Protein 3D8K (pdb70)

Secondary structure (DSSP, 8-state):
----EE-THHHHHHHHTTT---EEEE---BEEEEE---S-TTEEEE--BBSSSSS---HHHH---GGG-SSSSHHHHHHHHH--HHHHHHT----B-EEEEEEEEESS----EEETTEEE------HHHHSS-----B--GGG-GGGTT-EEEEEEEEESS-EEEEEETTEEEESS---SSSSHHHHHHHHTTT--EEE-SSSEEETTTB--B-SS-GGGS----SS-SSB---EEEEEEE-TT-EEEEE-GGGG-S-SSHHHHHHHHTTS---GGGHHHHHH--GGGTTSS--S---EEEEEPPSS-------EEETTEEEEEE-SS-EEEEEE--/---EEE--HHHHHHHHHHT----EEE----BEEE-----S-SSEEEE--EESSSSS---HHHH---GGG-SS--SHHHHHHHH--HHHHHT--S--EEEEEEEEEEESSPPP--EETTEEPPP-----HHHHTT-----B--GGG-GGGTT-EEEEEEEEESS-EEEEEETTEEEE-S---STT-HHHHHHHHHTT--EEEETTEEEETTTB--B-B--TTSSS-STT--SS-SSB---EEEEEEE-TT-EEEEE-GGG----HHHHHHHHTS---TTTHHHHHH--HHHHHTT--S-EEEEEEE--SS-------EEETTEEEEEEETTEEEEEEEE-/--SEEE--HHHHHHHHHSS----EE-------EE----TT-TTEEEE--B-SS-SS---HHHH---GGG-SSSSHHHHHHHHH--HHHHTTT-----BEEEEEEEEESS----EEETTEEEPS------HHHHTS----EE--GGG-SS-SS-EEEEEEEEESS-EEEEEETTEEEE-----STT-HHHHHHHHHTT--EEEETTEEEETTTB--B-S--GGG-------S-SSB---EEEEEEE-TT-EEEEE-TTTT---SSHHHHHHHHHHS---SS-HHHHHH--HHHHHSPP-S-EEEEEEE--SS-------EEETTEEEEEEETTEEEEEEEE-/---EEE--HHHHHHHGGGT---EEE-----B-EEEE--TT-TTEEEE--EEESSTT----TTT---GGG-SSSSHHHHHHHHH--HHHHTT--SSEEEEEEEEEEEESS-----EETTEEPPP-----HHHHHT-----B--TTT-GGGTT-EEEEEEEEESS-EEEEEETTEEEES-----TT-HHHHHHHHHTT--EEE-SS-EEETTTB--B-EE-GGGS-----S-SSB---EEEEEEE-TT-EEEEE-TTTTSS--SHHHHHHHHHHS---TTTHHHHHH---TT-S----EEEEEE--SSS------EEETTEEEEEEETTEEEEEEE--

Structure (mmCIF, N/CA/C/O backbone):
data_3D8K
#
_entry.id   3D8K
#
_cell.length_a   57.882
_cell.length_b   169.052
_cell.length_c   87.012
_cell.angle_alpha   90.00
_cell.angle_beta   104.47
_cell.angle_gamma   90.00
#
_symmetry.space_group_name_H-M   'P 1 21 1'
#
loop_
_entity.id
_entity.type
_entity.pdbx_description
1 polymer 'Protein phosphatase 2C'
2 non-polymer 'SULFATE ION'
3 water water
#
loop_
_atom_site.group_PDB
_atom_site.id
_atom_site.type_symbol
_atom_site.label_atom_id
_atom_site.label_alt_id
_atom_site.label_comp_id
_atom_site.label_asym_id
_atom_site.label_entity_id
_atom_site.label_seq_id
_atom_site.pdbx_PDB_ins_code
_atom_site.Cartn_x
_atom_site.Cartn_y
_atom_site.Cartn_z
_atom_site.occupancy
_atom_site.B_iso_or_equiv
_atom_site.auth_seq_id
_atom_site.auth_comp_id
_atom_site.auth_asym_id
_atom_site.auth_atom_id
_atom_site.pdbx_PDB_model_num
ATOM 9 N N . SER A 1 2 ? 8.659 39.215 53.480 1.00 77.17 77 SER A N 1
ATOM 10 C CA . SER A 1 2 ? 9.435 38.028 53.873 1.00 75.19 77 SER A CA 1
ATOM 11 C C . SER A 1 2 ? 9.809 37.061 52.740 1.00 73.99 77 SER A C 1
ATOM 12 O O . SER A 1 2 ? 9.035 36.846 51.804 1.00 73.69 77 SER A O 1
ATOM 15 N N . LEU A 1 3 ? 10.999 36.469 52.850 1.00 72.34 78 LEU A N 1
ATOM 16 C CA . LEU A 1 3 ? 11.512 35.521 51.854 1.00 70.63 78 LEU A CA 1
ATOM 17 C C . LEU A 1 3 ? 11.092 34.078 52.101 1.00 68.81 78 LEU A C 1
ATOM 18 O O . LEU A 1 3 ? 10.796 33.706 53.235 1.00 68.17 78 LEU A O 1
ATOM 23 N N . ARG A 1 4 ? 11.088 33.258 51.046 1.00 66.68 79 ARG A N 1
ATOM 24 C CA . ARG A 1 4 ? 10.675 31.862 51.201 1.00 64.86 79 ARG A CA 1
ATOM 25 C C . ARG A 1 4 ? 11.554 30.753 50.625 1.00 61.81 79 ARG A C 1
ATOM 26 O O . ARG A 1 4 ? 11.373 29.594 50.987 1.00 61.14 79 ARG A O 1
ATOM 34 N N . HIS A 1 5 ? 12.484 31.074 49.733 1.00 58.52 80 HIS A N 1
ATOM 35 C CA . HIS A 1 5 ? 13.338 30.030 49.168 1.00 55.68 80 HIS A CA 1
ATOM 36 C C . HIS A 1 5 ? 14.768 30.524 49.013 1.00 54.17 80 HIS A C 1
ATOM 37 O O . HIS A 1 5 ? 14.993 31.712 48.800 1.00 55.45 80 HIS A O 1
ATOM 44 N N . LEU A 1 6 ? 15.732 29.611 49.114 1.00 52.37 81 LEU A N 1
ATOM 45 C CA . LEU A 1 6 ? 17.144 29.971 48.998 1.00 50.39 81 LEU A CA 1
ATOM 46 C C . LEU A 1 6 ? 18.005 28.773 48.629 1.00 48.93 81 LEU A C 1
ATOM 47 O O . LEU A 1 6 ? 17.636 27.642 48.922 1.00 49.67 81 LEU A O 1
ATOM 52 N N . TYR A 1 7 ? 19.142 29.018 47.981 1.00 47.06 82 TYR A N 1
ATOM 53 C CA . TYR A 1 7 ? 20.069 27.940 47.654 1.00 45.49 82 TYR A CA 1
ATOM 54 C C . TYR A 1 7 ? 21.445 28.407 48.111 1.00 43.33 82 TYR A C 1
ATOM 55 O O . TYR A 1 7 ? 21.628 29.589 48.397 1.00 43.47 82 TYR A O 1
ATOM 64 N N . ILE A 1 8 ? 22.398 27.485 48.200 1.00 40.33 83 ILE A N 1
ATOM 65 C CA . ILE A 1 8 ? 23.752 27.815 48.633 1.00 37.97 83 ILE A CA 1
ATOM 66 C C . ILE A 1 8 ? 24.802 27.688 47.521 1.00 37.33 83 ILE A C 1
ATOM 67 O O . ILE A 1 8 ? 25.403 26.629 47.333 1.00 36.57 83 ILE A O 1
ATOM 72 N N . GLU A 1 9 ? 25.018 28.785 46.797 1.00 36.86 84 GLU A N 1
ATOM 73 C CA . GLU A 1 9 ? 25.983 28.835 45.703 1.00 36.07 84 GLU A CA 1
ATOM 74 C C . GLU A 1 9 ? 27.402 28.774 46.253 1.00 35.41 84 GLU A C 1
ATOM 75 O O . GLU A 1 9 ? 28.375 28.888 45.522 1.00 35.99 84 GLU A O 1
ATOM 81 N N . GLU A 1 10 ? 27.498 28.577 47.555 1.00 35.25 85 GLU A N 1
ATOM 82 C CA . GLU A 1 10 ? 28.765 28.509 48.267 1.00 36.81 85 GLU A CA 1
ATOM 83 C C . GLU A 1 10 ? 29.942 27.848 47.528 1.00 37.32 85 GLU A C 1
ATOM 84 O O . GLU A 1 10 ? 30.939 28.503 47.227 1.00 37.82 85 GLU A O 1
ATOM 90 N N . GLY A 1 11 ? 29.836 26.550 47.256 1.00 38.54 86 GLY A N 1
ATOM 91 C CA . GLY A 1 11 ? 30.901 25.834 46.568 1.00 36.96 86 GLY A CA 1
ATOM 92 C C . GLY A 1 11 ? 31.480 26.607 45.400 1.00 36.97 86 GLY A C 1
ATOM 93 O O . GLY A 1 11 ? 32.677 26.540 45.144 1.00 37.14 86 GLY A O 1
ATOM 94 N N . ARG A 1 12 ? 30.629 27.345 44.693 1.00 36.48 87 ARG A N 1
ATOM 95 C CA . ARG A 1 12 ? 31.069 28.134 43.551 1.00 36.69 87 ARG A CA 1
ATOM 96 C C . ARG A 1 12 ? 32.076 29.187 43.979 1.00 36.61 87 ARG A C 1
ATOM 97 O O . ARG A 1 12 ? 33.063 29.429 43.276 1.00 36.79 87 ARG A O 1
ATOM 105 N N . THR A 1 13 ? 31.832 29.809 45.133 1.00 35.64 88 THR A N 1
ATOM 106 C CA . THR A 1 13 ? 32.719 30.858 45.624 1.00 34.73 88 THR A CA 1
ATOM 107 C C . THR A 1 13 ? 34.037 30.291 46.131 1.00 34.39 88 THR A C 1
ATOM 108 O O . THR A 1 13 ? 35.093 30.880 45.908 1.00 34.10 88 THR A O 1
ATOM 112 N N . VAL A 1 14 ? 33.985 29.146 46.794 1.00 33.75 89 VAL A N 1
ATOM 113 C CA . VAL A 1 14 ? 35.203 28.547 47.307 1.00 34.65 89 VAL A CA 1
ATOM 114 C C . VAL A 1 14 ? 36.203 28.260 46.173 1.00 35.36 89 VAL A C 1
ATOM 115 O O . VAL A 1 14 ? 37.381 28.603 46.273 1.00 34.93 89 VAL A O 1
ATOM 119 N N . CYS A 1 15 ? 35.744 27.641 45.090 1.00 36.20 90 CYS A N 1
ATOM 120 C CA . CYS A 1 15 ? 36.642 27.344 43.979 1.00 37.27 90 CYS A CA 1
ATOM 121 C C . CYS A 1 15 ? 37.226 28.612 43.366 1.00 36.78 90 CYS A C 1
ATOM 122 O O . CYS A 1 15 ? 38.388 28.638 42.979 1.00 38.23 90 CYS A O 1
ATOM 125 N N . ALA A 1 16 ? 36.412 29.659 43.283 1.00 35.73 91 ALA A N 1
ATOM 126 C CA . ALA A 1 16 ? 36.825 30.943 42.715 1.00 33.71 91 ALA A CA 1
ATOM 127 C C . ALA A 1 16 ? 37.993 31.586 43.459 1.00 32.74 91 ALA A C 1
ATOM 128 O O . ALA A 1 16 ? 39.052 31.816 42.879 1.00 31.54 91 ALA A O 1
ATOM 130 N N . SER A 1 17 ? 37.780 31.895 44.736 1.00 32.21 92 SER A N 1
ATOM 131 C CA . SER A 1 17 ? 38.815 32.500 45.572 1.00 32.65 92 SER A CA 1
ATOM 132 C C . SER A 1 17 ? 40.145 31.797 45.323 1.00 34.14 92 SER A C 1
ATOM 133 O O . SER A 1 17 ? 41.176 32.447 45.118 1.00 32.49 92 SER A O 1
ATOM 136 N N . ALA A 1 18 ? 40.096 30.465 45.337 1.00 35.17 93 ALA A N 1
ATOM 137 C CA . ALA A 1 18 ? 41.270 29.622 45.139 1.00 37.41 93 ALA A CA 1
ATOM 138 C C . ALA A 1 18 ? 41.964 29.766 43.786 1.00 39.04 93 ALA A C 1
ATOM 139 O O . ALA A 1 18 ? 43.118 29.360 43.641 1.00 40.74 93 ALA A O 1
ATOM 141 N N . THR A 1 19 ? 41.275 30.329 42.797 1.00 39.78 94 THR A N 1
ATOM 142 C CA . THR A 1 19 ? 41.870 30.500 41.478 1.00 41.09 94 THR A CA 1
ATOM 143 C C . THR A 1 19 ? 42.331 31.923 41.220 1.00 42.21 94 THR A C 1
ATOM 144 O O . THR A 1 19 ? 43.021 32.179 40.229 1.00 42.16 94 THR A O 1
ATOM 148 N N . SER A 1 20 ? 41.929 32.847 42.095 1.00 43.31 95 SER A N 1
ATOM 149 C CA . SER A 1 20 ? 42.333 34.258 42.001 1.00 44.30 95 SER A CA 1
ATOM 150 C C . SER A 1 20 ? 41.502 35.156 41.075 1.00 44.39 95 SER A C 1
ATOM 151 O O . SER A 1 20 ? 41.810 36.338 40.917 1.00 44.19 95 SER A O 1
ATOM 154 N N . ARG A 1 21 ? 40.443 34.610 40.489 1.00 45.06 96 ARG A N 1
ATOM 155 C CA . ARG A 1 21 ? 39.617 35.368 39.558 1.00 46.23 96 ARG A CA 1
ATOM 156 C C . ARG A 1 21 ? 38.172 34.899 39.612 1.00 45.48 96 ARG A C 1
ATOM 157 O O . ARG A 1 21 ? 37.901 33.711 39.461 1.00 45.35 96 ARG A O 1
ATOM 165 N N . ASN A 1 22 ? 37.243 35.824 39.817 1.00 44.72 97 ASN A N 1
ATOM 166 C CA . ASN A 1 22 ? 35.828 35.472 39.871 1.00 44.06 97 ASN A CA 1
ATOM 167 C C . ASN A 1 22 ? 34.920 36.664 39.637 1.00 44.31 97 ASN A C 1
ATOM 168 O O . ASN A 1 22 ? 35.324 37.813 39.816 1.00 43.90 97 ASN A O 1
ATOM 173 N N . ARG A 1 23 ? 33.685 36.380 39.242 1.00 44.89 98 ARG A N 1
ATOM 174 C CA . ARG A 1 23 ? 32.704 37.423 38.974 1.00 44.36 98 ARG A CA 1
ATOM 175 C C . ARG A 1 23 ? 31.286 36.918 39.135 1.00 41.83 98 ARG A C 1
ATOM 176 O O . ARG A 1 23 ? 30.761 36.267 38.248 1.00 41.53 98 ARG A O 1
ATOM 184 N N . ARG A 1 24 ? 30.665 37.222 40.265 1.00 40.50 99 ARG A N 1
ATOM 185 C CA . ARG A 1 24 ? 29.302 36.788 40.522 1.00 38.94 99 ARG A CA 1
ATOM 186 C C . ARG A 1 24 ? 28.304 37.868 40.193 1.00 37.63 99 ARG A C 1
ATOM 187 O O . ARG A 1 24 ? 28.282 38.918 40.831 1.00 38.70 99 ARG A O 1
ATOM 195 N N . PRO A 1 25 ? 27.471 37.634 39.173 1.00 37.09 100 PRO A N 1
ATOM 196 C CA . PRO A 1 25 ? 26.481 38.647 38.820 1.00 36.04 100 PRO A CA 1
ATOM 197 C C . PRO A 1 25 ? 25.130 38.258 39.373 1.00 34.53 100 PRO A C 1
ATOM 198 O O . PRO A 1 25 ? 24.949 37.195 39.961 1.00 33.68 100 PRO A O 1
ATOM 202 N N . THR A 1 26 ? 24.179 39.144 39.179 1.00 34.57 101 THR A N 1
ATOM 203 C CA . THR A 1 26 ? 22.836 38.884 39.602 1.00 36.30 101 THR A CA 1
ATOM 204 C C . THR A 1 26 ? 21.936 39.750 38.767 1.00 37.03 101 THR A C 1
ATOM 205 O O . THR A 1 26 ? 21.891 40.970 38.916 1.00 36.62 101 THR A O 1
ATOM 209 N N . SER A 1 27 ? 21.264 39.097 37.836 1.00 38.00 102 SER A N 1
ATOM 210 C CA . SER A 1 27 ? 20.320 39.755 36.971 1.00 38.77 102 SER A CA 1
ATOM 211 C C . SER A 1 27 ? 19.054 39.025 37.364 1.00 40.08 102 SER A C 1
ATOM 212 O O . SER A 1 27 ? 19.112 37.952 37.961 1.00 38.83 102 SER A O 1
ATOM 215 N N . GLU A 1 28 ? 17.912 39.615 37.067 1.00 43.47 103 GLU A N 1
ATOM 216 C CA . GLU A 1 28 ? 16.654 38.980 37.395 1.00 46.47 103 GLU A CA 1
ATOM 217 C C . GLU A 1 28 ? 16.217 38.229 36.142 1.00 47.41 103 GLU A C 1
ATOM 218 O O . GLU A 1 28 ? 15.877 38.843 35.137 1.00 47.90 103 GLU A O 1
ATOM 224 N N . SER A 1 29 ? 16.263 36.901 36.197 1.00 48.37 104 SER A N 1
ATOM 225 C CA . SER A 1 29 ? 15.871 36.064 35.066 1.00 48.69 104 SER A CA 1
ATOM 226 C C . SER A 1 29 ? 14.647 35.235 35.418 1.00 48.96 104 SER A C 1
ATOM 227 O O . SER A 1 29 ? 14.447 34.878 36.580 1.00 49.44 104 SER A O 1
ATOM 230 N N . ASP A 1 33 ? 15.723 44.996 33.240 1.00 35.39 108 ASP A N 1
ATOM 231 C CA . ASP A 1 33 ? 16.714 45.802 32.534 1.00 35.86 108 ASP A CA 1
ATOM 232 C C . ASP A 1 33 ? 18.064 45.985 33.232 1.00 34.73 108 ASP A C 1
ATOM 233 O O . ASP A 1 33 ? 19.071 46.285 32.580 1.00 33.38 108 ASP A O 1
ATOM 238 N N . ASP A 1 34 ? 18.099 45.829 34.548 1.00 32.88 109 ASP A N 1
ATOM 239 C CA . ASP A 1 34 ? 19.361 45.993 35.238 1.00 32.19 109 ASP A CA 1
ATOM 240 C C . ASP A 1 34 ? 20.092 44.703 35.578 1.00 30.93 109 ASP A C 1
ATOM 241 O O . ASP A 1 34 ? 19.502 43.641 35.766 1.00 32.13 109 ASP A O 1
ATOM 246 N N . VAL A 1 35 ? 21.406 44.815 35.633 1.00 28.47 110 VAL A N 1
ATOM 247 C CA . VAL A 1 35 ? 22.248 43.687 35.932 1.00 25.66 110 VAL A CA 1
ATOM 248 C C . VAL A 1 35 ? 23.281 44.119 36.952 1.00 23.88 110 VAL A C 1
ATOM 249 O O . VAL A 1 35 ? 23.888 45.173 36.825 1.00 21.76 110 VAL A O 1
ATOM 253 N N . VAL A 1 36 ? 23.468 43.300 37.976 1.00 23.92 111 VAL A N 1
ATOM 254 C CA . VAL A 1 36 ? 24.444 43.608 39.015 1.00 22.92 111 VAL A CA 1
ATOM 255 C C . VAL A 1 36 ? 25.518 42.537 39.092 1.00 21.77 111 VAL A C 1
ATOM 256 O O . VAL A 1 36 ? 25.247 41.361 38.904 1.00 21.72 111 VAL A O 1
ATOM 260 N N . VAL A 1 37 ? 26.744 42.960 39.337 1.00 21.01 112 VAL A N 1
ATOM 261 C CA . VAL A 1 37 ? 27.820 42.020 39.532 1.00 22.21 112 VAL A CA 1
ATOM 262 C C . VAL A 1 37 ? 28.152 42.259 40.993 1.00 24.40 112 VAL A C 1
ATOM 263 O O . VAL A 1 37 ? 28.966 43.115 41.341 1.00 25.63 112 VAL A O 1
ATOM 267 N N . VAL A 1 38 ? 27.453 41.529 41.846 1.00 24.78 113 VAL A N 1
ATOM 268 C CA . VAL A 1 38 ? 27.618 41.628 43.278 1.00 23.46 113 VAL A CA 1
ATOM 269 C C . VAL A 1 38 ? 29.077 41.743 43.660 1.00 23.40 113 VAL A C 1
ATOM 270 O O . VAL A 1 38 ? 29.452 42.600 44.444 1.00 22.33 113 VAL A O 1
ATOM 274 N N . GLU A 1 39 ? 29.910 40.873 43.112 1.00 24.93 114 GLU A N 1
ATOM 275 C CA . GLU A 1 39 ? 31.326 40.938 43.436 1.00 26.17 114 GLU A CA 1
ATOM 276 C C . GLU A 1 39 ? 32.203 40.213 42.431 1.00 27.12 114 GLU A C 1
ATOM 277 O O . GLU A 1 39 ? 31.872 39.130 41.961 1.00 26.35 114 GLU A O 1
ATOM 283 N N . GLY A 1 40 ? 33.330 40.831 42.109 1.00 29.58 115 GLY A N 1
ATOM 284 C CA . GLY A 1 40 ? 34.258 40.234 41.177 1.00 33.62 115 GLY A CA 1
ATOM 285 C C . GLY A 1 40 ? 35.673 40.372 41.701 1.00 36.78 115 GLY A C 1
ATOM 286 O O . GLY A 1 40 ? 35.957 41.257 42.512 1.00 37.09 115 GLY A O 1
ATOM 295 N N . LEU A 1 42 ? 39.812 40.552 40.471 1.00 41.48 117 LEU A N 1
ATOM 296 C CA . LEU A 1 42 ? 40.801 40.722 39.419 1.00 41.31 117 LEU A CA 1
ATOM 297 C C . LEU A 1 42 ? 42.014 39.839 39.668 1.00 43.95 117 LEU A C 1
ATOM 298 O O . LEU A 1 42 ? 42.435 39.646 40.815 1.00 44.62 117 LEU A O 1
ATOM 303 N N . ARG A 1 43 ? 42.576 39.308 38.587 1.00 46.47 118 ARG A N 1
ATOM 304 C CA . ARG A 1 43 ? 43.760 38.466 38.673 1.00 48.26 118 ARG A CA 1
ATOM 305 C C . ARG A 1 43 ? 44.847 39.323 39.309 1.00 47.74 118 ARG A C 1
ATOM 306 O O . ARG A 1 43 ? 45.761 38.818 39.955 1.00 48.21 118 ARG A O 1
ATOM 314 N N . GLY A 1 44 ? 44.719 40.634 39.140 1.00 47.60 119 GLY A N 1
ATOM 315 C CA . GLY A 1 44 ? 45.690 41.561 39.696 1.00 48.04 119 GLY A CA 1
ATOM 316 C C . GLY A 1 44 ? 45.921 41.505 41.203 1.00 47.54 119 GLY A C 1
ATOM 317 O O . GLY A 1 44 ? 46.723 40.695 41.687 1.00 46.31 119 GLY A O 1
ATOM 318 N N . ARG A 1 45 ? 45.229 42.368 41.947 1.00 45.89 120 ARG A N 1
ATOM 319 C CA . ARG A 1 45 ? 45.401 42.414 43.395 1.00 45.76 120 ARG A CA 1
ATOM 320 C C . ARG A 1 45 ? 44.433 41.589 44.221 1.00 44.10 120 ARG A C 1
ATOM 321 O O . ARG A 1 45 ? 43.223 41.753 44.129 1.00 44.62 120 ARG A O 1
ATOM 329 N N . PRO A 1 46 ? 44.970 40.707 45.069 1.00 43.27 121 PRO A N 1
ATOM 330 C CA . PRO A 1 46 ? 44.212 39.823 45.959 1.00 43.17 121 PRO A CA 1
ATOM 331 C C . PRO A 1 46 ? 43.512 40.618 47.059 1.00 42.20 121 PRO A C 1
ATOM 332 O O . PRO A 1 46 ? 42.664 40.093 47.779 1.00 42.74 121 PRO A O 1
ATOM 336 N N . GLU A 1 47 ? 43.886 41.887 47.176 1.00 41.28 122 GLU A N 1
ATOM 337 C CA . GLU A 1 47 ? 43.319 42.780 48.174 1.00 39.23 122 GLU A CA 1
ATOM 338 C C . GLU A 1 47 ? 42.192 43.649 47.628 1.00 37.36 122 GLU A C 1
ATOM 339 O O . GLU A 1 47 ? 41.597 44.419 48.373 1.00 36.64 122 GLU A O 1
ATOM 345 N N . THR A 1 48 ? 41.898 43.554 46.337 1.00 34.82 123 THR A N 1
ATOM 346 C CA . THR A 1 48 ? 40.822 44.377 45.794 1.00 34.79 123 THR A CA 1
ATOM 347 C C . THR A 1 48 ? 39.612 43.571 45.352 1.00 32.56 123 THR A C 1
ATOM 348 O O . THR A 1 48 ? 39.722 42.411 44.961 1.00 32.88 123 THR A O 1
ATOM 352 N N . ARG A 1 49 ? 38.454 44.210 45.434 1.00 29.31 124 ARG A N 1
ATOM 353 C CA . ARG A 1 49 ? 37.202 43.592 45.060 1.00 27.47 124 ARG A CA 1
ATOM 354 C C . ARG A 1 49 ? 36.386 44.585 44.276 1.00 27.29 124 ARG A C 1
ATOM 355 O O . ARG A 1 49 ? 36.186 45.720 44.704 1.00 26.59 124 ARG A O 1
ATOM 363 N N . VAL A 1 50 ? 35.907 44.162 43.119 1.00 27.02 125 VAL A N 1
ATOM 364 C CA . VAL A 1 50 ? 35.118 45.066 42.318 1.00 26.17 125 VAL A CA 1
ATOM 365 C C . VAL A 1 50 ? 33.655 44.724 42.436 1.00 24.70 125 VAL A C 1
ATOM 366 O O . VAL A 1 50 ? 33.282 43.556 42.504 1.00 21.77 125 VAL A O 1
ATOM 370 N N . HIS A 1 51 ? 32.845 45.772 42.505 1.00 25.33 126 HIS A N 1
ATOM 371 C CA . HIS A 1 51 ? 31.399 45.648 42.590 1.00 27.17 126 HIS A CA 1
ATOM 372 C C . HIS A 1 51 ? 30.903 46.588 41.520 1.00 26.93 126 HIS A C 1
ATOM 373 O O . HIS A 1 51 ? 31.298 47.752 41.499 1.00 26.26 126 HIS A O 1
ATOM 380 N N . ALA A 1 52 ? 30.048 46.097 40.632 1.00 26.91 127 ALA A N 1
ATOM 381 C CA . ALA A 1 52 ? 29.553 46.947 39.566 1.00 28.16 127 ALA A CA 1
ATOM 382 C C . ALA A 1 52 ? 28.072 46.790 39.290 1.00 29.12 127 ALA A C 1
ATOM 383 O O . ALA A 1 52 ? 27.482 45.728 39.515 1.00 29.00 127 ALA A O 1
ATOM 393 N N . PHE A 1 54 ? 24.832 47.865 36.397 1.00 26.19 129 PHE A N 1
ATOM 394 C CA . PHE A 1 54 ? 24.515 48.253 35.031 1.00 25.18 129 PHE A CA 1
ATOM 395 C C . PHE A 1 54 ? 23.020 48.365 34.790 1.00 26.24 129 PHE A C 1
ATOM 396 O O . PHE A 1 54 ? 22.302 47.368 34.720 1.00 26.46 129 PHE A O 1
ATOM 404 N N . ASP A 1 55 ? 22.562 49.602 34.679 1.00 27.58 130 ASP A N 1
ATOM 405 C CA . ASP A 1 55 ? 21.159 49.894 34.448 1.00 28.99 130 ASP A CA 1
ATOM 406 C C . ASP A 1 55 ? 20.987 50.228 32.968 1.00 28.61 130 ASP A C 1
ATOM 407 O O . ASP A 1 55 ? 21.368 51.310 32.528 1.00 28.74 130 ASP A O 1
ATOM 412 N N . GLY A 1 56 ? 20.419 49.303 32.203 1.00 27.33 131 GLY A N 1
ATOM 413 C CA . GLY A 1 56 ? 20.257 49.546 30.778 1.00 27.88 131 GLY A CA 1
ATOM 414 C C . GLY A 1 56 ? 18.928 50.094 30.275 1.00 27.66 131 GLY A C 1
ATOM 415 O O . GLY A 1 56 ? 17.851 49.654 30.677 1.00 27.36 131 GLY A O 1
ATOM 416 N N . PHE A 1 57 ? 18.997 51.080 29.391 1.00 25.92 132 PHE A N 1
ATOM 417 C CA . PHE A 1 57 ? 17.777 51.627 28.835 1.00 25.11 132 PHE A CA 1
ATOM 418 C C . PHE A 1 57 ? 17.578 51.098 27.418 1.00 25.46 132 PHE A C 1
ATOM 419 O O . PHE A 1 57 ? 18.527 50.915 26.650 1.00 22.49 132 PHE A O 1
ATOM 427 N N . GLN A 1 58 ? 16.316 50.827 27.106 1.00 27.15 133 GLN A N 1
ATOM 428 C CA . GLN A 1 58 ? 15.909 50.295 25.823 1.00 27.12 133 GLN A CA 1
ATOM 429 C C . GLN A 1 58 ? 16.402 48.888 25.564 1.00 27.10 133 GLN A C 1
ATOM 430 O O . GLN A 1 58 ? 17.045 48.639 24.553 1.00 26.42 133 GLN A O 1
ATOM 436 N N . GLY A 1 59 ? 16.118 47.956 26.464 1.00 28.05 134 GLY A N 1
ATOM 437 C CA . GLY A 1 59 ? 16.549 46.604 26.175 1.00 33.37 134 GLY A CA 1
ATOM 438 C C . GLY A 1 59 ? 17.176 45.664 27.186 1.00 36.11 134 GLY A C 1
ATOM 439 O O . GLY A 1 59 ? 16.820 44.483 27.220 1.00 38.49 134 GLY A O 1
ATOM 440 N N . ARG A 1 60 ? 18.118 46.140 27.989 1.00 37.37 135 ARG A N 1
ATOM 441 C CA . ARG A 1 60 ? 18.764 45.251 28.953 1.00 38.44 135 ARG A CA 1
ATOM 442 C C . ARG A 1 60 ? 19.847 44.438 28.248 1.00 37.31 135 ARG A C 1
ATOM 443 O O . ARG A 1 60 ? 20.544 43.641 28.873 1.00 38.28 135 ARG A O 1
ATOM 451 N N . HIS A 1 61 ? 19.981 44.644 26.943 1.00 35.53 136 HIS A N 1
ATOM 452 C CA . HIS A 1 61 ? 20.969 43.925 26.159 1.00 33.92 136 HIS A CA 1
ATOM 453 C C . HIS A 1 61 ? 22.365 44.487 26.372 1.00 32.19 136 HIS A C 1
ATOM 454 O O . HIS A 1 61 ? 23.311 43.734 26.626 1.00 31.56 136 HIS A O 1
ATOM 461 N N . SER A 1 62 ? 22.498 45.805 26.283 1.00 29.65 137 SER A N 1
ATOM 462 C CA . SER A 1 62 ? 23.800 46.410 26.481 1.00 28.71 137 SER A CA 1
ATOM 463 C C . SER A 1 62 ? 24.298 46.235 27.921 1.00 28.22 137 SER A C 1
ATOM 464 O O . SER A 1 62 ? 25.491 46.038 28.146 1.00 26.86 137 SER A O 1
ATOM 467 N N . ALA A 1 63 ? 23.385 46.296 28.889 1.00 27.26 138 ALA A N 1
ATOM 468 C CA . ALA A 1 63 ? 23.759 46.134 30.287 1.00 26.78 138 ALA A CA 1
ATOM 469 C C . ALA A 1 63 ? 24.240 44.708 30.518 1.00 27.04 138 ALA A C 1
ATOM 470 O O . ALA A 1 63 ? 25.229 44.473 31.227 1.00 25.21 138 ALA A O 1
ATOM 480 N N . TRP A 1 65 ? 25.502 42.733 28.303 1.00 23.17 140 TRP A N 1
ATOM 481 C CA . TRP A 1 65 ? 26.783 42.571 27.652 1.00 21.80 140 TRP A CA 1
ATOM 482 C C . TRP A 1 65 ? 27.862 43.155 28.542 1.00 22.66 140 TRP A C 1
ATOM 483 O O . TRP A 1 65 ? 28.896 42.535 28.772 1.00 22.84 140 TRP A O 1
ATOM 494 N N . LEU A 1 66 ? 27.613 44.367 29.021 1.00 22.47 141 LEU A N 1
ATOM 495 C CA . LEU A 1 66 ? 28.555 45.054 29.880 1.00 23.18 141 LEU A CA 1
ATOM 496 C C . LEU A 1 66 ? 28.951 44.231 31.096 1.00 23.99 141 LEU A C 1
ATOM 497 O O . LEU A 1 66 ? 30.125 43.939 31.291 1.00 25.88 141 LEU A O 1
ATOM 502 N N . ALA A 1 67 ? 27.974 43.844 31.904 1.00 23.83 142 ALA A N 1
ATOM 503 C CA . ALA A 1 67 ? 28.260 43.062 33.092 1.00 24.14 142 ALA A CA 1
ATOM 504 C C . ALA A 1 67 ? 28.866 41.702 32.756 1.00 24.94 142 ALA A C 1
ATOM 505 O O . ALA A 1 67 ? 29.493 41.061 33.595 1.00 23.62 142 ALA A O 1
ATOM 507 N N . GLN A 1 68 ? 28.700 41.269 31.516 1.00 26.96 143 GLN A N 1
ATOM 508 C CA . GLN A 1 68 ? 29.206 39.969 31.119 1.00 29.14 143 GLN A CA 1
ATOM 509 C C . GLN A 1 68 ? 30.679 39.956 30.712 1.00 28.93 143 GLN A C 1
ATOM 510 O O . GLN A 1 68 ? 31.343 38.931 30.799 1.00 29.44 143 GLN A O 1
ATOM 516 N N . ASN A 1 69 ? 31.210 41.093 30.297 1.00 28.75 144 ASN A N 1
ATOM 517 C CA . ASN A 1 69 ? 32.597 41.124 29.858 1.00 29.50 144 ASN A CA 1
ATOM 518 C C . ASN A 1 69 ? 33.495 42.040 30.683 1.00 29.01 144 ASN A C 1
ATOM 519 O O . ASN A 1 69 ? 34.717 42.026 30.517 1.00 27.60 144 ASN A O 1
ATOM 524 N N . VAL A 1 70 ? 32.901 42.819 31.579 1.00 28.10 145 VAL A N 1
ATOM 525 C CA . VAL A 1 70 ? 33.677 43.775 32.357 1.00 28.58 145 VAL A CA 1
ATOM 526 C C . VAL A 1 70 ? 34.935 43.251 33.065 1.00 28.40 145 VAL A C 1
ATOM 527 O O . VAL A 1 70 ? 36.008 43.835 32.901 1.00 28.61 145 VAL A O 1
ATOM 539 N N . ASN A 1 72 ? 36.820 41.004 32.295 1.00 26.16 147 ASN A N 1
ATOM 540 C CA . ASN A 1 72 ? 37.860 40.647 31.337 1.00 24.70 147 ASN A CA 1
ATOM 541 C C . ASN A 1 72 ? 38.597 41.907 30.892 1.00 23.34 147 ASN A C 1
ATOM 542 O O . ASN A 1 72 ? 39.734 41.841 30.447 1.00 23.32 147 ASN A O 1
ATOM 547 N N . TYR A 1 73 ? 37.949 43.058 31.020 1.00 22.75 148 TYR A N 1
ATOM 548 C CA . TYR A 1 73 ? 38.568 44.317 30.643 1.00 23.75 148 TYR A CA 1
ATOM 549 C C . TYR A 1 73 ? 39.317 44.926 31.845 1.00 24.72 148 TYR A C 1
ATOM 550 O O . TYR A 1 73 ? 40.480 45.337 31.730 1.00 23.61 148 TYR A O 1
ATOM 559 N N . LEU A 1 74 ? 38.654 44.979 32.999 1.00 24.92 149 LEU A N 1
ATOM 560 C CA . LEU A 1 74 ? 39.269 45.526 34.202 1.00 25.52 149 LEU A CA 1
ATOM 561 C C . LEU A 1 74 ? 40.536 44.748 34.537 1.00 26.51 149 LEU A C 1
ATOM 562 O O . LEU A 1 74 ? 41.488 45.278 35.114 1.00 24.23 149 LEU A O 1
ATOM 567 N N . ASN A 1 75 ? 40.540 43.481 34.141 1.00 28.44 150 ASN A N 1
ATOM 568 C CA . ASN A 1 75 ? 41.677 42.600 34.359 1.00 29.37 150 ASN A CA 1
ATOM 569 C C . ASN A 1 75 ? 42.875 43.087 33.554 1.00 30.12 150 ASN A C 1
ATOM 570 O O . ASN A 1 75 ? 43.974 42.530 33.645 1.00 29.03 150 ASN A O 1
ATOM 575 N N . ASP A 1 76 ? 42.656 44.135 32.770 1.00 30.67 151 ASP A N 1
ATOM 576 C CA . ASP A 1 76 ? 43.712 44.683 31.944 1.00 32.07 151 ASP A CA 1
ATOM 577 C C . ASP A 1 76 ? 44.250 45.995 32.486 1.00 31.91 151 ASP A C 1
ATOM 578 O O . ASP A 1 76 ? 45.171 46.580 31.922 1.00 31.38 151 ASP A O 1
ATOM 583 N N . LEU A 1 77 ? 43.667 46.463 33.578 1.00 33.25 152 LEU A N 1
ATOM 584 C CA . LEU A 1 77 ? 44.141 47.693 34.194 1.00 34.42 152 LEU A CA 1
ATOM 585 C C . LEU A 1 77 ? 45.562 47.390 34.629 1.00 35.51 152 LEU A C 1
ATOM 586 O O . LEU A 1 77 ? 45.885 46.245 34.925 1.00 35.86 152 LEU A O 1
ATOM 591 N N . ARG A 1 78 ? 46.427 48.390 34.650 1.00 38.03 153 ARG A N 1
ATOM 592 C CA . ARG A 1 78 ? 47.786 48.127 35.100 1.00 41.15 153 ARG A CA 1
ATOM 593 C C . ARG A 1 78 ? 47.997 48.734 36.474 1.00 41.10 153 ARG A C 1
ATOM 594 O O . ARG A 1 78 ? 49.049 48.582 37.087 1.00 43.04 153 ARG A O 1
ATOM 602 N N . ASP A 1 79 ? 46.960 49.407 36.951 1.00 40.05 154 ASP A N 1
ATOM 603 C CA . ASP A 1 79 ? 46.951 50.056 38.250 1.00 38.99 154 ASP A CA 1
ATOM 604 C C . ASP A 1 79 ? 45.551 50.636 38.354 1.00 36.53 154 ASP A C 1
ATOM 605 O O . ASP A 1 79 ? 45.005 51.137 37.374 1.00 37.75 154 ASP A O 1
ATOM 610 N N . VAL A 1 80 ? 44.959 50.563 39.531 1.00 32.97 155 VAL A N 1
ATOM 611 C CA . VAL A 1 80 ? 43.618 51.081 39.699 1.00 29.32 155 VAL A CA 1
ATOM 612 C C . VAL A 1 80 ? 43.600 52.576 39.940 1.00 28.41 155 VAL A C 1
ATOM 613 O O . VAL A 1 80 ? 43.695 53.028 41.075 1.00 27.43 155 VAL A O 1
ATOM 617 N N . ASN A 1 81 ? 43.478 53.342 38.864 1.00 28.58 156 ASN A N 1
ATOM 618 C CA . ASN A 1 81 ? 43.429 54.793 38.974 1.00 30.03 156 ASN A CA 1
ATOM 619 C C . ASN A 1 81 ? 42.548 55.380 37.878 1.00 30.64 156 ASN A C 1
ATOM 620 O O . ASN A 1 81 ? 42.189 54.686 36.936 1.00 30.89 156 ASN A O 1
ATOM 625 N N . GLU A 1 82 ? 42.212 56.657 38.006 1.00 31.87 157 GLU A N 1
ATOM 626 C CA . GLU A 1 82 ? 41.368 57.354 37.040 1.00 35.25 157 GLU A CA 1
ATOM 627 C C . GLU A 1 82 ? 41.575 57.061 35.547 1.00 36.73 157 GLU A C 1
ATOM 628 O O . GLU A 1 82 ? 40.680 56.536 34.892 1.00 37.01 157 GLU A O 1
ATOM 634 N N . GLU A 1 83 ? 42.738 57.411 35.000 1.00 37.84 158 GLU A N 1
ATOM 635 C CA . GLU A 1 83 ? 42.968 57.208 33.569 1.00 38.57 158 GLU A CA 1
ATOM 636 C C . GLU A 1 83 ? 42.980 55.768 33.084 1.00 37.16 158 GLU A C 1
ATOM 637 O O . GLU A 1 83 ? 42.598 55.488 31.945 1.00 36.51 158 GLU A O 1
ATOM 643 N N . GLU A 1 84 ? 43.438 54.854 33.926 1.00 35.61 159 GLU A N 1
ATOM 644 C CA . GLU A 1 84 ? 43.458 53.463 33.525 1.00 34.19 159 GLU A CA 1
ATOM 645 C C . GLU A 1 84 ? 42.011 53.015 33.516 1.00 32.20 159 GLU A C 1
ATOM 646 O O . GLU A 1 84 ? 41.586 52.296 32.623 1.00 32.73 159 GLU A O 1
ATOM 652 N N . ILE A 1 85 ? 41.246 53.460 34.504 1.00 29.51 160 ILE A N 1
ATOM 653 C CA . ILE A 1 85 ? 39.838 53.100 34.569 1.00 29.11 160 ILE A CA 1
ATOM 654 C C . ILE A 1 85 ? 39.151 53.614 33.302 1.00 29.22 160 ILE A C 1
ATOM 655 O O . ILE A 1 85 ? 38.472 52.877 32.587 1.00 29.95 160 ILE A O 1
ATOM 660 N N . THR A 1 86 ? 39.345 54.897 33.042 1.00 27.70 161 THR A N 1
ATOM 661 C CA . THR A 1 86 ? 38.768 55.554 31.896 1.00 25.46 161 THR A CA 1
ATOM 662 C C . THR A 1 86 ? 39.227 54.940 30.591 1.00 27.26 161 THR A C 1
ATOM 663 O O . THR A 1 86 ? 38.491 54.940 29.607 1.00 28.48 161 THR A O 1
ATOM 667 N N . ARG A 1 87 ? 40.439 54.413 30.564 1.00 27.74 162 ARG A N 1
ATOM 668 C CA . ARG A 1 87 ? 40.900 53.804 29.335 1.00 30.10 162 ARG A CA 1
ATOM 669 C C . ARG A 1 87 ? 39.984 52.608 29.043 1.00 29.36 162 ARG A C 1
ATOM 670 O O . ARG A 1 87 ? 39.347 52.537 27.995 1.00 28.59 162 ARG A O 1
ATOM 678 N N . GLN A 1 88 ? 39.891 51.684 29.989 1.00 28.72 163 GLN A N 1
ATOM 679 C CA . GLN A 1 88 ? 39.058 50.512 29.792 1.00 27.94 163 GLN A CA 1
ATOM 680 C C . GLN A 1 88 ? 37.621 50.863 29.420 1.00 27.01 163 GLN A C 1
ATOM 681 O O . GLN A 1 88 ? 37.003 50.186 28.609 1.00 27.42 163 GLN A O 1
ATOM 687 N N . PHE A 1 89 ? 37.091 51.931 29.990 1.00 26.49 164 PHE A N 1
ATOM 688 C CA . PHE A 1 89 ? 35.723 52.318 29.690 1.00 27.34 164 PHE A CA 1
ATOM 689 C C . PHE A 1 89 ? 35.508 52.594 28.210 1.00 29.34 164 PHE A C 1
ATOM 690 O O . PHE A 1 89 ? 34.621 52.015 27.584 1.00 30.69 164 PHE A O 1
ATOM 698 N N . GLU A 1 90 ? 36.321 53.475 27.645 1.00 31.28 165 GLU A N 1
ATOM 699 C CA . GLU A 1 90 ? 36.184 53.796 26.236 1.00 32.66 165 GLU A CA 1
ATOM 700 C C . GLU A 1 90 ? 36.446 52.557 25.389 1.00 32.04 165 GLU A C 1
ATOM 701 O O . GLU A 1 90 ? 35.914 52.421 24.294 1.00 33.43 165 GLU A O 1
ATOM 707 N N . ARG A 1 91 ? 37.257 51.647 25.910 1.00 31.24 166 ARG A N 1
ATOM 708 C CA . ARG A 1 91 ? 37.588 50.425 25.200 1.00 30.00 166 ARG A CA 1
ATOM 709 C C . ARG A 1 91 ? 36.367 49.514 25.228 1.00 31.28 166 ARG A C 1
ATOM 710 O O . ARG A 1 91 ? 36.072 48.818 24.257 1.00 30.90 166 ARG A O 1
ATOM 726 N N . ASP A 1 93 ? 33.187 50.522 25.564 1.00 29.36 168 ASP A N 1
ATOM 727 C CA . ASP A 1 93 ? 32.155 51.173 24.764 1.00 27.78 168 ASP A CA 1
ATOM 728 C C . ASP A 1 93 ? 32.422 50.851 23.306 1.00 27.18 168 ASP A C 1
ATOM 729 O O . ASP A 1 93 ? 31.519 50.522 22.540 1.00 26.32 168 ASP A O 1
ATOM 734 N N . GLY A 1 94 ? 33.688 50.946 22.938 1.00 26.48 169 GLY A N 1
ATOM 735 C CA . GLY A 1 94 ? 34.076 50.655 21.581 1.00 26.57 169 GLY A CA 1
ATOM 736 C C . GLY A 1 94 ? 33.675 49.261 21.158 1.00 26.02 169 GLY A C 1
ATOM 737 O O . GLY A 1 94 ? 33.095 49.096 20.095 1.00 27.73 169 GLY A O 1
ATOM 738 N N . ASP A 1 95 ? 33.965 48.257 21.978 1.00 26.01 170 ASP A N 1
ATOM 739 C CA . ASP A 1 95 ? 33.620 46.889 21.611 1.00 26.49 170 ASP A CA 1
ATOM 740 C C . ASP A 1 95 ? 32.134 46.626 21.657 1.00 25.34 170 ASP A C 1
ATOM 741 O O . ASP A 1 95 ? 31.644 45.741 20.969 1.00 26.23 170 ASP A O 1
ATOM 746 N N . LEU A 1 96 ? 31.416 47.398 22.462 1.00 24.04 171 LEU A N 1
ATOM 747 C CA . LEU A 1 96 ? 29.968 47.263 22.563 1.00 23.14 171 LEU A CA 1
ATOM 748 C C . LEU A 1 96 ? 29.395 47.638 21.189 1.00 23.35 171 LEU A C 1
ATOM 749 O O . LEU A 1 96 ? 28.501 46.981 20.666 1.00 21.85 171 LEU A O 1
ATOM 754 N N . ARG A 1 97 ? 29.925 48.708 20.612 1.00 24.41 172 ARG A N 1
ATOM 755 C CA . ARG A 1 97 ? 29.478 49.172 19.307 1.00 26.75 172 ARG A CA 1
ATOM 756 C C . ARG A 1 97 ? 29.752 48.102 18.266 1.00 27.38 172 ARG A C 1
ATOM 757 O O . ARG A 1 97 ? 29.141 48.090 17.202 1.00 29.61 172 ARG A O 1
ATOM 765 N N . ALA A 1 98 ? 30.690 47.216 18.566 1.00 25.87 173 ALA A N 1
ATOM 766 C CA . ALA A 1 98 ? 31.022 46.144 17.649 1.00 25.39 173 ALA A CA 1
ATOM 767 C C . ALA A 1 98 ? 30.134 44.950 17.946 1.00 25.70 173 ALA A C 1
ATOM 768 O O . ALA A 1 98 ? 30.011 44.046 17.135 1.00 26.88 173 ALA A O 1
ATOM 770 N N . ALA A 1 99 ? 29.527 44.938 19.125 1.00 25.94 174 ALA A N 1
ATOM 771 C CA . ALA A 1 99 ? 28.648 43.843 19.500 1.00 25.51 174 ALA A CA 1
ATOM 772 C C . ALA A 1 99 ? 27.305 44.081 18.820 1.00 25.21 174 ALA A C 1
ATOM 773 O O . ALA A 1 99 ? 26.452 43.205 18.774 1.00 26.30 174 ALA A O 1
ATOM 775 N N . ASN A 1 100 ? 27.136 45.289 18.302 1.00 24.45 175 ASN A N 1
ATOM 776 C CA . ASN A 1 100 ? 25.925 45.687 17.600 1.00 24.36 175 ASN A CA 1
ATOM 777 C C . ASN A 1 100 ? 24.614 45.369 18.328 1.00 22.58 175 ASN A C 1
ATOM 778 O O . ASN A 1 100 ? 23.801 44.577 17.842 1.00 21.88 175 ASN A O 1
ATOM 783 N N . LEU A 1 101 ? 24.397 46.006 19.475 1.00 19.66 176 LEU A N 1
ATOM 784 C CA . LEU A 1 101 ? 23.191 45.767 20.254 1.00 17.69 176 LEU A CA 1
ATOM 785 C C . LEU A 1 101 ? 22.343 47.015 20.416 1.00 17.97 176 LEU A C 1
ATOM 786 O O . LEU A 1 101 ? 22.841 48.129 20.306 1.00 18.95 176 LEU A O 1
ATOM 791 N N . PRO A 1 102 ? 21.029 46.848 20.632 1.00 18.97 177 PRO A N 1
ATOM 792 C CA . PRO A 1 102 ? 20.236 48.064 20.803 1.00 20.44 177 PRO A CA 1
ATOM 793 C C . PRO A 1 102 ? 20.853 48.824 21.992 1.00 23.22 177 PRO A C 1
ATOM 794 O O . PRO A 1 102 ? 20.724 48.413 23.154 1.00 20.96 177 PRO A O 1
ATOM 798 N N . GLY A 1 103 ? 21.564 49.909 21.668 1.00 25.95 178 GLY A N 1
ATOM 799 C CA . GLY A 1 103 ? 22.255 50.726 22.665 1.00 25.80 178 GLY A CA 1
ATOM 800 C C . GLY A 1 103 ? 21.487 51.075 23.923 1.00 24.42 178 GLY A C 1
ATOM 801 O O . GLY A 1 103 ? 20.256 51.032 23.928 1.00 24.58 178 GLY A O 1
ATOM 802 N N . GLY A 1 104 ? 22.208 51.391 24.998 1.00 23.30 179 GLY A N 1
ATOM 803 C CA . GLY A 1 104 ? 21.537 51.771 26.225 1.00 23.48 179 GLY A CA 1
ATOM 804 C C . GLY A 1 104 ? 21.949 51.256 27.594 1.00 23.99 179 GLY A C 1
ATOM 805 O O . GLY A 1 104 ? 21.333 50.321 28.109 1.00 26.08 179 GLY A O 1
ATOM 806 N N . SER A 1 105 ? 22.968 51.851 28.210 1.00 23.53 180 SER A N 1
ATOM 807 C CA . SER A 1 105 ? 23.337 51.427 29.558 1.00 22.35 180 SER A CA 1
ATOM 808 C C . SER A 1 105 ? 24.253 52.315 30.382 1.00 22.03 180 SER A C 1
ATOM 809 O O . SER A 1 105 ? 25.309 52.748 29.921 1.00 20.87 180 SER A O 1
ATOM 812 N N . SER A 1 106 ? 23.829 52.567 31.620 1.00 21.85 181 SER A N 1
ATOM 813 C CA . SER A 1 106 ? 24.597 53.374 32.572 1.00 21.77 181 SER A CA 1
ATOM 814 C C . SER A 1 106 ? 25.620 52.437 33.241 1.00 20.74 181 SER A C 1
ATOM 815 O O . SER A 1 106 ? 25.627 51.236 32.978 1.00 20.02 181 SER A O 1
ATOM 818 N N . ALA A 1 107 ? 26.474 52.965 34.105 1.00 19.87 182 ALA A N 1
ATOM 819 C CA . ALA A 1 107 ? 27.459 52.099 34.732 1.00 20.50 182 ALA A CA 1
ATOM 820 C C . ALA A 1 107 ? 28.071 52.624 36.005 1.00 19.89 182 ALA A C 1
ATOM 821 O O . ALA A 1 107 ? 28.401 53.799 36.128 1.00 18.52 182 ALA A O 1
ATOM 823 N N . LEU A 1 108 ? 28.234 51.721 36.960 1.00 21.07 183 LEU A N 1
ATOM 824 C CA . LEU A 1 108 ? 28.833 52.078 38.228 1.00 20.48 183 LEU A CA 1
ATOM 825 C C . LEU A 1 108 ? 29.733 50.960 38.707 1.00 19.66 183 LEU A C 1
ATOM 826 O O . LEU A 1 108 ? 29.291 49.842 38.970 1.00 17.57 183 LEU A O 1
ATOM 831 N N . ILE A 1 109 ? 31.014 51.277 38.788 1.00 19.63 184 ILE A N 1
ATOM 832 C CA . ILE A 1 109 ? 31.984 50.329 39.256 1.00 20.01 184 ILE A CA 1
ATOM 833 C C . ILE A 1 109 ? 32.606 50.889 40.521 1.00 19.34 184 ILE A C 1
ATOM 834 O O . ILE A 1 109 ? 33.092 52.019 40.564 1.00 16.38 184 ILE A O 1
ATOM 839 N N . ILE A 1 110 ? 32.537 50.081 41.567 1.00 19.56 185 ILE A N 1
ATOM 840 C CA . ILE A 1 110 ? 33.076 50.424 42.859 1.00 17.57 185 ILE A CA 1
ATOM 841 C C . ILE A 1 110 ? 34.262 49.521 43.014 1.00 17.07 185 ILE A C 1
ATOM 842 O O . ILE A 1 110 ? 34.141 48.311 42.853 1.00 18.16 185 ILE A O 1
ATOM 847 N N . PHE A 1 111 ? 35.399 50.121 43.322 1.00 16.84 186 PHE A N 1
ATOM 848 C CA . PHE A 1 111 ? 36.636 49.399 43.544 1.00 17.43 186 PHE A CA 1
ATOM 849 C C . PHE A 1 111 ? 36.947 49.525 45.036 1.00 18.04 186 PHE A C 1
ATOM 850 O O . PHE A 1 111 ? 37.006 50.631 45.567 1.00 18.68 186 PHE A O 1
ATOM 858 N N . VAL A 1 112 ? 37.148 48.405 45.712 1.00 18.20 187 VAL A N 1
ATOM 859 C CA . VAL A 1 112 ? 37.444 48.461 47.129 1.00 20.01 187 VAL A CA 1
ATOM 860 C C . VAL A 1 112 ? 38.731 47.755 47.535 1.00 21.87 187 VAL A C 1
ATOM 861 O O . VAL A 1 112 ? 38.856 46.541 47.390 1.00 21.61 187 VAL A O 1
ATOM 865 N N . ARG A 1 113 ? 39.687 48.526 48.046 1.00 24.00 188 ARG A N 1
ATOM 866 C CA . ARG A 1 113 ? 40.962 47.963 48.487 1.00 27.04 188 ARG A CA 1
ATOM 867 C C . ARG A 1 113 ? 41.231 48.173 49.976 1.00 26.52 188 ARG A C 1
ATOM 868 O O . ARG A 1 113 ? 41.021 49.260 50.516 1.00 25.89 188 ARG A O 1
ATOM 876 N N . TYR A 1 114 ? 41.684 47.119 50.641 1.00 26.87 189 TYR A N 1
ATOM 877 C CA . TYR A 1 114 ? 42.009 47.222 52.052 1.00 27.74 189 TYR A CA 1
ATOM 878 C C . TYR A 1 114 ? 43.516 47.432 52.197 1.00 28.43 189 TYR A C 1
ATOM 879 O O . TYR A 1 114 ? 44.307 46.730 51.576 1.00 29.80 189 TYR A O 1
ATOM 888 N N . GLU A 1 115 ? 43.909 48.393 53.018 1.00 29.66 190 GLU A N 1
ATOM 889 C CA . GLU A 1 115 ? 45.320 48.669 53.247 1.00 32.30 190 GLU A CA 1
ATOM 890 C C . GLU A 1 115 ? 45.602 48.495 54.741 1.00 32.73 190 GLU A C 1
ATOM 891 O O . GLU A 1 115 ? 45.127 49.286 55.561 1.00 32.55 190 GLU A O 1
ATOM 897 N N . LYS A 1 116 ? 46.358 47.453 55.087 1.00 32.77 191 LYS A N 1
ATOM 898 C CA . LYS A 1 116 ? 46.693 47.154 56.483 1.00 34.42 191 LYS A CA 1
ATOM 899 C C . LYS A 1 116 ? 47.476 48.303 57.107 1.00 35.29 191 LYS A C 1
ATOM 900 O O . LYS A 1 116 ? 47.331 48.591 58.296 1.00 35.06 191 LYS A O 1
ATOM 906 N N . LYS A 1 117 ? 48.307 48.951 56.295 1.00 35.93 192 LYS A N 1
ATOM 907 C CA . LYS A 1 117 ? 49.106 50.078 56.746 1.00 37.60 192 LYS A CA 1
ATOM 908 C C . LYS A 1 117 ? 49.158 51.179 55.700 1.00 38.05 192 LYS A C 1
ATOM 909 O O . LYS A 1 117 ? 50.100 51.270 54.913 1.00 37.98 192 LYS A O 1
ATOM 915 N N . PRO A 1 118 ? 48.140 52.050 55.699 1.00 38.08 193 PRO A N 1
ATOM 916 C CA . PRO A 1 118 ? 48.037 53.157 54.752 1.00 38.01 193 PRO A CA 1
ATOM 917 C C . PRO A 1 118 ? 48.940 54.322 55.084 1.00 38.63 193 PRO A C 1
ATOM 918 O O . PRO A 1 118 ? 49.214 54.601 56.246 1.00 39.28 193 PRO A O 1
ATOM 922 N N . THR A 1 119 ? 49.391 55.011 54.048 1.00 39.19 194 THR A N 1
ATOM 923 C CA . THR A 1 119 ? 50.248 56.169 54.232 1.00 39.49 194 THR A CA 1
ATOM 924 C C . THR A 1 119 ? 49.519 57.377 53.658 1.00 40.22 194 THR A C 1
ATOM 925 O O . THR A 1 119 ? 48.754 57.251 52.694 1.00 40.35 194 THR A O 1
ATOM 929 N N . GLU A 1 120 ? 49.753 58.529 54.277 1.00 39.86 195 GLU A N 1
ATOM 930 C CA . GLU A 1 120 ? 49.166 59.808 53.889 1.00 39.35 195 GLU A CA 1
ATOM 931 C C . GLU A 1 120 ? 48.781 59.967 52.428 1.00 38.14 195 GLU A C 1
ATOM 932 O O . GLU A 1 120 ? 49.213 59.224 51.550 1.00 37.86 195 GLU A O 1
ATOM 938 N N . ALA A 1 121 ? 48.009 61.021 52.201 1.00 37.62 196 ALA A N 1
ATOM 939 C CA . ALA A 1 121 ? 47.501 61.409 50.895 1.00 36.38 196 ALA A CA 1
ATOM 940 C C . ALA A 1 121 ? 46.786 62.742 51.125 1.00 35.55 196 ALA A C 1
ATOM 941 O O . ALA A 1 121 ? 46.522 63.100 52.269 1.00 33.57 196 ALA A O 1
ATOM 943 N N . ARG A 1 122 ? 46.487 63.483 50.059 1.00 35.91 197 ARG A N 1
ATOM 944 C CA . ARG A 1 122 ? 45.795 64.769 50.210 1.00 35.77 197 ARG A CA 1
ATOM 945 C C . ARG A 1 122 ? 44.293 64.548 50.201 1.00 33.98 197 ARG A C 1
ATOM 946 O O . ARG A 1 122 ? 43.743 63.952 49.282 1.00 32.90 197 ARG A O 1
ATOM 954 N N . VAL A 1 123 ? 43.626 65.060 51.222 1.00 32.56 198 VAL A N 1
ATOM 955 C CA . VAL A 1 123 ? 42.201 64.826 51.360 1.00 32.31 198 VAL A CA 1
ATOM 956 C C . VAL A 1 123 ? 41.288 66.018 51.619 1.00 31.31 198 VAL A C 1
ATOM 957 O O . VAL A 1 123 ? 41.670 66.991 52.253 1.00 32.04 198 VAL A O 1
ATOM 961 N N . VAL A 1 124 ? 40.071 65.918 51.101 1.00 30.56 199 VAL A N 1
ATOM 962 C CA . VAL A 1 124 ? 39.045 66.916 51.328 1.00 30.18 199 VAL A CA 1
ATOM 963 C C . VAL A 1 124 ? 38.025 66.063 52.074 1.00 30.30 199 VAL A C 1
ATOM 964 O O . VAL A 1 124 ? 37.517 65.064 51.556 1.00 28.86 199 VAL A O 1
ATOM 968 N N . GLY A 1 125 ? 37.771 66.427 53.320 1.00 30.58 200 GLY A N 1
ATOM 969 C CA . GLY A 1 125 ? 36.845 65.660 54.111 1.00 30.48 200 GLY A CA 1
ATOM 970 C C . GLY A 1 125 ? 37.241 64.196 54.139 1.00 31.08 200 GLY A C 1
ATOM 971 O O . GLY A 1 125 ? 38.163 63.790 54.847 1.00 31.83 200 GLY A O 1
ATOM 972 N N . ARG A 1 126 ? 36.554 63.398 53.336 1.00 30.51 201 ARG A N 1
ATOM 973 C CA . ARG A 1 126 ? 36.796 61.962 53.292 1.00 28.56 201 ARG A CA 1
ATOM 974 C C . ARG A 1 126 ? 37.232 61.529 51.898 1.00 27.45 201 ARG A C 1
ATOM 975 O O . ARG A 1 126 ? 37.599 60.381 51.669 1.00 26.99 201 ARG A O 1
ATOM 983 N N . GLN A 1 127 ? 37.190 62.469 50.968 1.00 27.36 202 GLN A N 1
ATOM 984 C CA . GLN A 1 127 ? 37.552 62.201 49.592 1.00 27.27 202 GLN A CA 1
ATOM 985 C C . GLN A 1 127 ? 39.030 62.493 49.384 1.00 28.49 202 GLN A C 1
ATOM 986 O O . GLN A 1 127 ? 39.575 63.402 50.005 1.00 27.36 202 GLN A O 1
ATOM 992 N N . ILE A 1 128 ? 39.674 61.729 48.506 1.00 29.36 203 ILE A N 1
ATOM 993 C CA . ILE A 1 128 ? 41.086 61.928 48.227 1.00 30.61 203 ILE A CA 1
ATOM 994 C C . ILE A 1 128 ? 41.344 62.700 46.923 1.00 33.23 203 ILE A C 1
ATOM 995 O O . ILE A 1 128 ? 40.803 62.370 45.865 1.00 33.18 203 ILE A O 1
ATOM 1000 N N . VAL A 1 129 ? 42.162 63.745 47.018 1.00 35.77 204 VAL A N 1
ATOM 1001 C CA . VAL A 1 129 ? 42.514 64.558 45.863 1.00 37.68 204 VAL A CA 1
ATOM 1002 C C . VAL A 1 129 ? 43.740 63.914 45.256 1.00 39.29 204 VAL A C 1
ATOM 1003 O O . VAL A 1 129 ? 44.731 63.699 45.938 1.00 39.91 204 VAL A O 1
ATOM 1007 N N . PRO A 1 130 ? 43.675 63.565 43.968 1.00 41.84 205 PRO A N 1
ATOM 1008 C CA . PRO A 1 130 ? 44.805 62.933 43.288 1.00 44.31 205 PRO A CA 1
ATOM 1009 C C . PRO A 1 130 ? 45.800 63.874 42.615 1.00 46.71 205 PRO A C 1
ATOM 1010 O O . PRO A 1 130 ? 47.010 63.616 42.640 1.00 46.56 205 PRO A O 1
ATOM 1014 N N . GLU A 1 131 ? 45.290 64.941 41.998 1.00 49.99 206 GLU A N 1
ATOM 1015 C CA . GLU A 1 131 ? 46.152 65.880 41.296 1.00 52.91 206 GLU A CA 1
ATOM 1016 C C . GLU A 1 131 ? 45.700 67.335 41.031 1.00 54.21 206 GLU A C 1
ATOM 1017 O O . GLU A 1 131 ? 44.516 67.647 40.829 1.00 54.06 206 GLU A O 1
ATOM 1023 N N . GLY A 1 132 ? 46.709 68.207 41.026 1.00 55.13 207 GLY A N 1
ATOM 1024 C CA . GLY A 1 132 ? 46.535 69.632 40.797 1.00 56.38 207 GLY A CA 1
ATOM 1025 C C . GLY A 1 132 ? 45.540 69.899 39.686 1.00 56.78 207 GLY A C 1
ATOM 1026 O O . GLY A 1 132 ? 45.890 70.215 38.556 1.00 57.06 207 GLY A O 1
ATOM 1027 N N . PHE A 1 136 ? 40.638 70.710 40.990 1.00 36.68 211 PHE A N 1
ATOM 1028 C CA . PHE A 1 136 ? 39.809 69.707 41.645 1.00 36.69 211 PHE A CA 1
ATOM 1029 C C . PHE A 1 136 ? 38.643 70.327 42.399 1.00 36.46 211 PHE A C 1
ATOM 1030 O O . PHE A 1 136 ? 38.789 71.346 43.077 1.00 36.03 211 PHE A O 1
ATOM 1038 N N . THR A 1 137 ? 37.495 69.666 42.294 1.00 36.19 212 THR A N 1
ATOM 1039 C CA . THR A 1 137 ? 36.255 70.093 42.925 1.00 34.78 212 THR A CA 1
ATOM 1040 C C . THR A 1 137 ? 35.617 68.849 43.532 1.00 33.53 212 THR A C 1
ATOM 1041 O O . THR A 1 137 ? 35.621 67.788 42.915 1.00 34.14 212 THR A O 1
ATOM 1045 N N . SER A 1 138 ? 35.061 68.973 44.733 1.00 32.63 213 SER A N 1
ATOM 1046 C CA . SER A 1 138 ? 34.482 67.809 45.400 1.00 31.00 213 SER A CA 1
ATOM 1047 C C . SER A 1 138 ? 33.072 67.445 44.990 1.00 30.83 213 SER A C 1
ATOM 1048 O O . SER A 1 138 ? 32.302 68.290 44.530 1.00 29.87 213 SER A O 1
ATOM 1051 N N . VAL A 1 139 ? 32.758 66.164 45.180 1.00 30.82 214 VAL A N 1
ATOM 1052 C CA . VAL A 1 139 ? 31.444 65.608 44.890 1.00 31.43 214 VAL A CA 1
ATOM 1053 C C . VAL A 1 139 ? 30.504 66.370 45.794 1.00 32.60 214 VAL A C 1
ATOM 1054 O O . VAL A 1 139 ? 29.359 66.651 45.441 1.00 32.66 214 VAL A O 1
ATOM 1058 N N . ALA A 1 140 ? 31.016 66.702 46.974 1.00 34.64 215 ALA A N 1
ATOM 1059 C CA . ALA A 1 140 ? 30.263 67.441 47.974 1.00 36.59 215 ALA A CA 1
ATOM 1060 C C . ALA A 1 140 ? 29.987 68.865 47.501 1.00 37.91 215 ALA A C 1
ATOM 1061 O O . ALA A 1 140 ? 28.910 69.411 47.757 1.00 37.02 215 ALA A O 1
ATOM 1063 N N . GLU A 1 141 ? 30.960 69.467 46.822 1.00 39.21 216 GLU A N 1
ATOM 1064 C CA . GLU A 1 141 ? 30.780 70.820 46.322 1.00 42.39 216 GLU A CA 1
ATOM 1065 C C . GLU A 1 141 ? 29.826 70.777 45.142 1.00 44.37 216 GLU A C 1
ATOM 1066 O O . GLU A 1 141 ? 29.121 71.748 44.860 1.00 44.78 216 GLU A O 1
ATOM 1072 N N . ALA A 1 142 ? 29.802 69.638 44.457 1.00 45.94 217 ALA A N 1
ATOM 1073 C CA . ALA A 1 142 ? 28.913 69.469 43.317 1.00 46.91 217 ALA A CA 1
ATOM 1074 C C . ALA A 1 142 ? 27.496 69.689 43.812 1.00 47.49 217 ALA A C 1
ATOM 1075 O O . ALA A 1 142 ? 26.857 70.670 43.458 1.00 49.03 217 ALA A O 1
ATOM 1077 N N . LEU A 1 143 ? 27.017 68.779 44.651 1.00 47.39 218 LEU A N 1
ATOM 1078 C CA . LEU A 1 143 ? 25.668 68.881 45.189 1.00 48.47 218 LEU A CA 1
ATOM 1079 C C . LEU A 1 143 ? 25.658 69.789 46.408 1.00 49.69 218 LEU A C 1
ATOM 1080 O O . LEU A 1 143 ? 26.061 69.379 47.492 1.00 51.47 218 LEU A O 1
ATOM 1085 N N . GLY A 1 144 ? 25.190 71.016 46.244 1.00 50.06 219 GLY A N 1
ATOM 1086 C CA . GLY A 1 144 ? 25.183 71.914 47.380 1.00 51.60 219 GLY A CA 1
ATOM 1087 C C . GLY A 1 144 ? 26.558 71.832 48.003 1.00 52.27 219 GLY A C 1
ATOM 1088 O O . GLY A 1 144 ? 27.548 72.077 47.316 1.00 52.39 219 GLY A O 1
ATOM 1089 N N . GLY A 1 145 ? 26.619 71.464 49.283 1.00 53.12 220 GLY A N 1
ATOM 1090 C CA . GLY A 1 145 ? 27.891 71.330 49.979 1.00 52.92 220 GLY A CA 1
ATOM 1091 C C . GLY A 1 145 ? 28.793 72.546 49.885 1.00 53.61 220 GLY A C 1
ATOM 1092 O O . GLY A 1 145 ? 29.087 73.022 48.788 1.00 54.08 220 GLY A O 1
ATOM 1093 N N . PRO A 1 146 ? 29.268 73.072 51.023 1.00 54.50 221 PRO A N 1
ATOM 1094 C CA . PRO A 1 146 ? 30.140 74.251 50.973 1.00 54.73 221 PRO A CA 1
ATOM 1095 C C . PRO A 1 146 ? 31.526 73.888 50.454 1.00 55.35 221 PRO A C 1
ATOM 1096 O O . PRO A 1 146 ? 31.991 72.770 50.661 1.00 55.87 221 PRO A O 1
ATOM 1100 N N . LEU A 1 147 ? 32.184 74.823 49.775 1.00 56.02 222 LEU A N 1
ATOM 1101 C CA . LEU A 1 147 ? 33.520 74.556 49.258 1.00 56.41 222 LEU A CA 1
ATOM 1102 C C . LEU A 1 147 ? 34.386 74.300 50.495 1.00 57.03 222 LEU A C 1
ATOM 1103 O O . LEU A 1 147 ? 33.953 74.572 51.613 1.00 56.44 222 LEU A O 1
ATOM 1116 N N . PRO A 1 149 ? 38.773 73.319 52.238 1.00 54.76 224 PRO A N 1
ATOM 1117 C CA . PRO A 1 149 ? 40.228 73.125 52.225 1.00 53.26 224 PRO A CA 1
ATOM 1118 C C . PRO A 1 149 ? 40.777 71.709 52.239 1.00 51.48 224 PRO A C 1
ATOM 1119 O O . PRO A 1 149 ? 40.408 70.893 53.079 1.00 51.44 224 PRO A O 1
ATOM 1123 N N . VAL A 1 150 ? 41.692 71.447 51.318 1.00 49.24 225 VAL A N 1
ATOM 1124 C CA . VAL A 1 150 ? 42.338 70.153 51.218 1.00 48.38 225 VAL A CA 1
ATOM 1125 C C . VAL A 1 150 ? 43.346 70.085 52.357 1.00 47.98 225 VAL A C 1
ATOM 1126 O O . VAL A 1 150 ? 44.113 71.032 52.554 1.00 49.74 225 VAL A O 1
ATOM 1130 N N . VAL A 1 151 ? 43.350 68.986 53.110 1.00 45.53 226 VAL A N 1
ATOM 1131 C CA . VAL A 1 151 ? 44.304 68.838 54.211 1.00 43.89 226 VAL A CA 1
ATOM 1132 C C . VAL A 1 151 ? 45.256 67.671 53.951 1.00 43.63 226 VAL A C 1
ATOM 1133 O O . VAL A 1 151 ? 44.833 66.604 53.514 1.00 43.33 226 VAL A O 1
ATOM 1137 N N . ALA A 1 152 ? 46.544 67.885 54.199 1.00 43.54 227 ALA A N 1
ATOM 1138 C CA . ALA A 1 152 ? 47.526 66.830 54.012 1.00 43.77 227 ALA A CA 1
ATOM 1139 C C . ALA A 1 152 ? 47.265 65.868 55.153 1.00 45.17 227 ALA A C 1
ATOM 1140 O O . ALA A 1 152 ? 47.559 66.169 56.314 1.00 45.13 227 ALA A O 1
ATOM 1150 N N . ASN A 1 154 ? 47.889 62.459 57.156 1.00 46.55 229 ASN A N 1
ATOM 1151 C CA . ASN A 1 154 ? 48.874 61.419 57.444 1.00 46.26 229 ASN A CA 1
ATOM 1152 C C . ASN A 1 154 ? 48.231 60.311 58.261 1.00 45.26 229 ASN A C 1
ATOM 1153 O O . ASN A 1 154 ? 48.054 60.434 59.469 1.00 44.19 229 ASN A O 1
ATOM 1158 N N . PHE A 1 155 ? 47.884 59.225 57.590 1.00 45.32 230 PHE A N 1
ATOM 1159 C CA . PHE A 1 155 ? 47.247 58.101 58.249 1.00 44.81 230 PHE A CA 1
ATOM 1160 C C . PHE A 1 155 ? 48.198 57.434 59.233 1.00 46.91 230 PHE A C 1
ATOM 1161 O O . PHE A 1 155 ? 47.767 56.912 60.267 1.00 47.40 230 PHE A O 1
ATOM 1169 N N . ARG A 1 156 ? 49.490 57.453 58.903 1.00 47.50 231 ARG A N 1
ATOM 1170 C CA . ARG A 1 156 ? 50.511 56.837 59.742 1.00 47.35 231 ARG A CA 1
ATOM 1171 C C . ARG A 1 156 ? 50.341 57.191 61.204 1.00 47.05 231 ARG A C 1
ATOM 1172 O O . ARG A 1 156 ? 50.616 56.376 62.080 1.00 48.46 231 ARG A O 1
ATOM 1180 N N . ARG A 1 157 ? 49.883 58.406 61.470 1.00 46.41 232 ARG A N 1
ATOM 1181 C CA . ARG A 1 157 ? 49.693 58.845 62.842 1.00 46.98 232 ARG A CA 1
ATOM 1182 C C . ARG A 1 157 ? 48.218 59.063 63.188 1.00 45.66 232 ARG A C 1
ATOM 1183 O O . ARG A 1 157 ? 47.890 59.661 64.216 1.00 45.47 232 ARG A O 1
ATOM 1191 N N . ASP A 1 158 ? 47.334 58.559 62.329 1.00 43.60 233 ASP A N 1
ATOM 1192 C CA . ASP A 1 158 ? 45.893 58.666 62.543 1.00 40.26 233 ASP A CA 1
ATOM 1193 C C . ASP A 1 158 ? 45.405 57.458 63.339 1.00 38.47 233 ASP A C 1
ATOM 1194 O O . ASP A 1 158 ? 45.610 56.313 62.946 1.00 37.71 233 ASP A O 1
ATOM 1199 N N . PRO A 1 159 ? 44.752 57.705 64.479 1.00 37.73 234 PRO A N 1
ATOM 1200 C CA . PRO A 1 159 ? 44.231 56.643 65.352 1.00 36.68 234 PRO A CA 1
ATOM 1201 C C . PRO A 1 159 ? 43.137 55.770 64.730 1.00 35.14 234 PRO A C 1
ATOM 1202 O O . PRO A 1 159 ? 43.157 54.542 64.846 1.00 33.39 234 PRO A O 1
ATOM 1206 N N . ARG A 1 160 ? 42.175 56.415 64.083 1.00 33.15 235 ARG A N 1
ATOM 1207 C CA . ARG A 1 160 ? 41.069 55.706 63.464 1.00 31.69 235 ARG A CA 1
ATOM 1208 C C . ARG A 1 160 ? 41.549 54.729 62.393 1.00 30.51 235 ARG A C 1
ATOM 1209 O O . ARG A 1 160 ? 40.814 53.832 61.983 1.00 29.73 235 ARG A O 1
ATOM 1217 N N . ALA A 1 161 ? 42.781 54.911 61.939 1.00 28.17 236 ALA A N 1
ATOM 1218 C CA . ALA A 1 161 ? 43.345 54.040 60.929 1.00 27.97 236 ALA A CA 1
ATOM 1219 C C . ALA A 1 161 ? 44.183 52.972 61.609 1.00 28.64 236 ALA A C 1
ATOM 1220 O O . ALA A 1 161 ? 45.027 52.333 60.984 1.00 28.55 236 ALA A O 1
ATOM 1222 N N . ALA A 1 162 ? 43.939 52.780 62.898 1.00 29.77 237 ALA A N 1
ATOM 1223 C CA . ALA A 1 162 ? 44.683 51.801 63.677 1.00 30.77 237 ALA A CA 1
ATOM 1224 C C . ALA A 1 162 ? 44.627 50.396 63.082 1.00 30.41 237 ALA A C 1
ATOM 1225 O O . ALA A 1 162 ? 45.613 49.671 63.123 1.00 31.12 237 ALA A O 1
ATOM 1227 N N . LYS A 1 163 ? 43.484 50.007 62.529 1.00 30.59 238 LYS A N 1
ATOM 1228 C CA . LYS A 1 163 ? 43.364 48.676 61.951 1.00 30.43 238 LYS A CA 1
ATOM 1229 C C . LYS A 1 163 ? 43.349 48.670 60.432 1.00 29.85 238 LYS A C 1
ATOM 1230 O O . LYS A 1 163 ? 42.792 47.755 59.813 1.00 30.27 238 LYS A O 1
ATOM 1236 N N . GLY A 1 164 ? 43.985 49.680 59.840 1.00 28.54 239 GLY A N 1
ATOM 1237 C CA . GLY A 1 164 ? 44.044 49.796 58.394 1.00 25.03 239 GLY A CA 1
ATOM 1238 C C . GLY A 1 164 ? 42.831 50.556 57.902 1.00 24.26 239 GLY A C 1
ATOM 1239 O O . GLY A 1 164 ? 41.971 50.930 58.702 1.00 23.84 239 GLY A O 1
ATOM 1240 N N . ILE A 1 165 ? 42.761 50.799 56.596 1.00 22.83 240 ILE A N 1
ATOM 1241 C CA . ILE A 1 165 ? 41.629 51.512 56.018 1.00 21.43 240 ILE A CA 1
ATOM 1242 C C . ILE A 1 165 ? 41.206 50.848 54.714 1.00 21.07 240 ILE A C 1
ATOM 1243 O O . ILE A 1 165 ? 41.866 49.929 54.230 1.00 20.16 240 ILE A O 1
ATOM 1248 N N . TYR A 1 166 ? 40.097 51.319 54.154 1.00 20.96 241 TYR A N 1
ATOM 1249 C CA . TYR A 1 166 ? 39.566 50.789 52.899 1.00 20.08 241 TYR A CA 1
ATOM 1250 C C . TYR A 1 166 ? 39.492 51.924 51.899 1.00 20.01 241 TYR A C 1
ATOM 1251 O O . TYR A 1 166 ? 38.683 52.843 52.061 1.00 19.72 241 TYR A O 1
ATOM 1260 N N . THR A 1 167 ? 40.351 51.880 50.881 1.00 20.73 242 THR A N 1
ATOM 1261 C CA . THR A 1 167 ? 40.333 52.917 49.852 1.00 20.80 242 THR A CA 1
ATOM 1262 C C . THR A 1 167 ? 39.255 52.540 48.854 1.00 19.50 242 THR A C 1
ATOM 1263 O O . THR A 1 167 ? 39.115 51.378 48.492 1.00 18.78 242 THR A O 1
ATOM 1267 N N . ILE A 1 168 ? 38.491 53.526 48.413 1.00 19.53 243 ILE A N 1
ATOM 1268 C CA . ILE A 1 168 ? 37.411 53.260 47.488 1.00 20.08 243 ILE A CA 1
ATOM 1269 C C . ILE A 1 168 ? 37.442 54.074 46.219 1.00 20.04 243 ILE A C 1
ATOM 1270 O O . ILE A 1 168 ? 37.426 55.300 46.263 1.00 18.84 243 ILE A O 1
ATOM 1275 N N . HIS A 1 169 ? 37.495 53.382 45.091 1.00 21.23 244 HIS A N 1
ATOM 1276 C CA . HIS A 1 169 ? 37.456 54.052 43.799 1.00 23.78 244 HIS A CA 1
ATOM 1277 C C . HIS A 1 169 ? 36.070 53.860 43.202 1.00 23.97 244 HIS A C 1
ATOM 1278 O O . HIS A 1 169 ? 35.626 52.727 43.018 1.00 25.44 244 HIS A O 1
ATOM 1285 N N . VAL A 1 170 ? 35.384 54.960 42.912 1.00 22.89 245 VAL A N 1
ATOM 1286 C CA . VAL A 1 170 ? 34.066 54.866 42.319 1.00 22.01 245 VAL A CA 1
ATOM 1287 C C . VAL A 1 170 ? 34.075 55.426 40.909 1.00 21.78 245 VAL A C 1
ATOM 1288 O O . VAL A 1 170 ? 34.442 56.580 40.694 1.00 20.61 245 VAL A O 1
ATOM 1292 N N . ALA A 1 171 ? 33.682 54.590 39.952 1.00 22.07 246 ALA A N 1
ATOM 1293 C CA . ALA A 1 171 ? 33.611 54.982 38.536 1.00 21.31 246 ALA A CA 1
ATOM 1294 C C . ALA A 1 171 ? 32.131 55.024 38.167 1.00 20.72 246 ALA A C 1
ATOM 1295 O O . ALA A 1 171 ? 31.437 54.006 38.169 1.00 20.12 246 ALA A O 1
ATOM 1297 N N . SER A 1 172 ? 31.648 56.211 37.851 1.00 20.98 247 SER A N 1
ATOM 1298 C CA . SER A 1 172 ? 30.242 56.373 37.559 1.00 21.43 247 SER A CA 1
ATOM 1299 C C . SER A 1 172 ? 29.934 57.104 36.254 1.00 21.10 247 SER A C 1
ATOM 1300 O O . SER A 1 172 ? 30.504 58.167 35.984 1.00 22.68 247 SER A O 1
ATOM 1303 N N . LEU A 1 173 ? 29.142 56.500 35.442 1.00 19.48 248 LEU A N 1
ATOM 1304 C CA . LEU A 1 173 ? 28.569 57.078 34.222 1.00 18.74 248 LEU A CA 1
ATOM 1305 C C . LEU A 1 173 ? 27.047 56.917 34.180 1.00 17.05 248 LEU A C 1
ATOM 1306 O O . LEU A 1 173 ? 26.626 55.807 33.955 1.00 15.74 248 LEU A O 1
ATOM 1311 N N . GLY A 1 174 ? 26.353 57.920 34.606 1.00 17.47 249 GLY A N 1
ATOM 1312 C CA . GLY A 1 174 ? 24.921 57.746 34.640 1.00 18.28 249 GLY A CA 1
ATOM 1313 C C . GLY A 1 174 ? 24.215 58.308 35.845 1.00 20.33 249 GLY A C 1
ATOM 1314 O O . GLY A 1 174 ? 24.581 59.355 36.378 1.00 21.56 249 GLY A O 1
ATOM 1315 N N . ASN A 1 175 ? 23.191 57.591 36.280 1.00 20.76 250 ASN A N 1
ATOM 1316 C CA . ASN A 1 175 ? 22.405 58.023 37.405 1.00 22.08 250 ASN A CA 1
ATOM 1317 C C . ASN A 1 175 ? 22.338 57.020 38.555 1.00 23.03 250 ASN A C 1
ATOM 1318 O O . ASN A 1 175 ? 21.607 57.235 39.522 1.00 25.82 250 ASN A O 1
ATOM 1323 N N . SER A 1 176 ? 23.088 55.924 38.463 1.00 23.45 251 SER A N 1
ATOM 1324 C CA . SER A 1 176 ? 23.126 54.949 39.564 1.00 22.94 251 SER A CA 1
ATOM 1325 C C . SER A 1 176 ? 23.805 55.706 40.696 1.00 22.80 251 SER A C 1
ATOM 1326 O O . SER A 1 176 ? 24.718 56.485 40.446 1.00 23.49 251 SER A O 1
ATOM 1329 N N . ARG A 1 177 ? 23.389 55.500 41.939 1.00 22.90 252 ARG A N 1
ATOM 1330 C CA . ARG A 1 177 ? 24.037 56.256 43.000 1.00 22.10 252 ARG A CA 1
ATOM 1331 C C . ARG A 1 177 ? 24.837 55.438 44.012 1.00 19.48 252 ARG A C 1
ATOM 1332 O O . ARG A 1 177 ? 24.600 54.252 44.209 1.00 16.81 252 ARG A O 1
ATOM 1340 N N . CYS A 1 178 ? 25.814 56.088 44.630 1.00 19.30 253 CYS A N 1
ATOM 1341 C CA . CYS A 1 178 ? 26.695 55.421 45.575 1.00 20.43 253 CYS A CA 1
ATOM 1342 C C . CYS A 1 178 ? 26.959 56.245 46.832 1.00 20.24 253 CYS A C 1
ATOM 1343 O O . CYS A 1 178 ? 27.453 57.377 46.772 1.00 20.53 253 CYS A O 1
ATOM 1346 N N . VAL A 1 179 ? 26.647 55.663 47.980 1.00 18.86 254 VAL A N 1
ATOM 1347 C CA . VAL A 1 179 ? 26.821 56.369 49.233 1.00 18.61 254 VAL A CA 1
ATOM 1348 C C . VAL A 1 179 ? 27.672 55.650 50.257 1.00 18.89 254 VAL A C 1
ATOM 1349 O O . VAL A 1 179 ? 27.586 54.432 50.413 1.00 18.49 254 VAL A O 1
ATOM 1353 N N . LEU A 1 180 ? 28.506 56.418 50.950 1.00 19.44 255 LEU A N 1
ATOM 1354 C CA . LEU A 1 180 ? 29.336 55.850 51.992 1.00 20.30 255 LEU A CA 1
ATOM 1355 C C . LEU A 1 180 ? 28.668 56.147 53.303 1.00 19.57 255 LEU A C 1
ATOM 1356 O O . LEU A 1 180 ? 28.394 57.303 53.612 1.00 19.05 255 LEU A O 1
ATOM 1361 N N . LYS A 1 181 ? 28.383 55.104 54.063 1.00 20.44 256 LYS A N 1
ATOM 1362 C CA . LYS A 1 181 ? 27.762 55.290 55.362 1.00 22.79 256 LYS A CA 1
ATOM 1363 C C . LYS A 1 181 ? 28.800 55.048 56.460 1.00 24.04 256 LYS A C 1
ATOM 1364 O O . LYS A 1 181 ? 29.469 54.013 56.488 1.00 24.59 256 LYS A O 1
ATOM 1370 N N . SER A 1 182 ? 28.923 56.012 57.361 1.00 24.88 257 SER A N 1
ATOM 1371 C CA . SER A 1 182 ? 29.887 55.941 58.448 1.00 26.20 257 SER A CA 1
ATOM 1372 C C . SER A 1 182 ? 29.321 56.622 59.687 1.00 28.51 257 SER A C 1
ATOM 1373 O O . SER A 1 182 ? 28.917 57.789 59.650 1.00 28.85 257 SER A O 1
ATOM 1376 N N . GLY A 1 183 ? 29.307 55.899 60.795 1.00 31.58 258 GLY A N 1
ATOM 1377 C CA . GLY A 1 183 ? 28.761 56.476 62.004 1.00 33.94 258 GLY A CA 1
ATOM 1378 C C . GLY A 1 183 ? 27.290 56.746 61.763 1.00 35.78 258 GLY A C 1
ATOM 1379 O O . GLY A 1 183 ? 26.566 55.878 61.245 1.00 35.26 258 GLY A O 1
ATOM 1380 N N . ARG A 1 184 ? 26.846 57.949 62.125 1.00 36.81 259 ARG A N 1
ATOM 1381 C CA . ARG A 1 184 ? 25.453 58.328 61.937 1.00 37.90 259 ARG A CA 1
ATOM 1382 C C . ARG A 1 184 ? 25.346 59.345 60.817 1.00 35.87 259 ARG A C 1
ATOM 1383 O O . ARG A 1 184 ? 24.383 60.096 60.735 1.00 36.18 259 ARG A O 1
ATOM 1391 N N . THR A 1 185 ? 26.350 59.350 59.948 1.00 33.55 260 THR A N 1
ATOM 1392 C CA . THR A 1 185 ? 26.376 60.255 58.810 1.00 32.66 260 THR A CA 1
ATOM 1393 C C . THR A 1 185 ? 26.446 59.463 57.506 1.00 30.30 260 THR A C 1
ATOM 1394 O O . THR A 1 185 ? 26.824 58.293 57.508 1.00 30.73 260 THR A O 1
ATOM 1398 N N . ALA A 1 186 ? 26.075 60.096 56.398 1.00 26.82 261 ALA A N 1
ATOM 1399 C CA . ALA A 1 186 ? 26.106 59.430 55.100 1.00 25.55 261 ALA A CA 1
ATOM 1400 C C . ALA A 1 186 ? 26.562 60.411 54.047 1.00 23.91 261 ALA A C 1
ATOM 1401 O O . ALA A 1 186 ? 26.226 61.585 54.112 1.00 24.49 261 ALA A O 1
ATOM 1403 N N . ILE A 1 187 ? 27.335 59.943 53.079 1.00 22.70 262 ILE A N 1
ATOM 1404 C CA . ILE A 1 187 ? 27.798 60.843 52.041 1.00 24.07 262 ILE A CA 1
ATOM 1405 C C . ILE A 1 187 ? 27.877 60.228 50.651 1.00 24.44 262 ILE A C 1
ATOM 1406 O O . ILE A 1 187 ? 28.308 59.089 50.473 1.00 24.91 262 ILE A O 1
ATOM 1411 N N . HIS A 1 188 ? 27.455 61.009 49.665 1.00 25.67 263 HIS A N 1
ATOM 1412 C CA . HIS A 1 188 ? 27.479 60.585 48.275 1.00 27.45 263 HIS A CA 1
ATOM 1413 C C . HIS A 1 188 ? 28.898 60.392 47.779 1.00 28.09 263 HIS A C 1
ATOM 1414 O O . HIS A 1 188 ? 29.770 61.208 48.046 1.00 29.17 263 HIS A O 1
ATOM 1421 N N . LEU A 1 189 ? 29.124 59.316 47.041 1.00 29.20 264 LEU A N 1
ATOM 1422 C CA . LEU A 1 189 ? 30.450 59.037 46.515 1.00 29.72 264 LEU A CA 1
ATOM 1423 C C . LEU A 1 189 ? 30.593 59.375 45.031 1.00 29.87 264 LEU A C 1
ATOM 1424 O O . LEU A 1 189 ? 31.684 59.276 44.476 1.00 29.52 264 LEU A O 1
ATOM 1429 N N . SER A 1 190 ? 29.497 59.793 44.402 1.00 29.77 265 SER A N 1
ATOM 1430 C CA . SER A 1 190 ? 29.500 60.120 42.974 1.00 30.56 265 SER A CA 1
ATOM 1431 C C . SER A 1 190 ? 28.340 61.050 42.630 1.00 29.79 265 SER A C 1
ATOM 1432 O O . SER A 1 190 ? 27.398 61.184 43.405 1.00 31.51 265 SER A O 1
ATOM 1435 N N . THR A 1 191 ? 28.397 61.680 41.465 1.00 28.86 266 THR A N 1
ATOM 1436 C CA . THR A 1 191 ? 27.330 62.590 41.063 1.00 30.23 266 THR A CA 1
ATOM 1437 C C . THR A 1 191 ? 26.587 62.079 39.823 1.00 30.93 266 THR A C 1
ATOM 1438 O O . THR A 1 191 ? 27.202 61.644 38.852 1.00 31.84 266 THR A O 1
ATOM 1442 N N . PRO A 1 192 ? 25.248 62.127 39.844 1.00 31.37 267 PRO A N 1
ATOM 1443 C CA . PRO A 1 192 ? 24.439 61.664 38.714 1.00 31.59 267 PRO A CA 1
ATOM 1444 C C . PRO A 1 192 ? 24.688 62.433 37.422 1.00 31.75 267 PRO A C 1
ATOM 1445 O O . PRO A 1 192 ? 24.806 63.655 37.429 1.00 30.42 267 PRO A O 1
ATOM 1449 N N . HIS A 1 193 ? 24.764 61.700 36.318 1.00 34.56 268 HIS A N 1
ATOM 1450 C CA . HIS A 1 193 ? 24.976 62.284 34.990 1.00 38.58 268 HIS A CA 1
ATOM 1451 C C . HIS A 1 193 ? 23.638 62.397 34.279 1.00 39.66 268 HIS A C 1
ATOM 1452 O O . HIS A 1 193 ? 23.409 61.735 33.269 1.00 40.62 268 HIS A O 1
ATOM 1459 N N . THR A 1 194 ? 22.752 63.232 34.801 1.00 41.02 269 THR A N 1
ATOM 1460 C CA . THR A 1 194 ? 21.443 63.383 34.197 1.00 42.51 269 THR A CA 1
ATOM 1461 C C . THR A 1 194 ? 21.304 64.721 33.482 1.00 43.84 269 THR A C 1
ATOM 1462 O O . THR A 1 194 ? 22.262 65.480 33.349 1.00 43.80 269 THR A O 1
ATOM 1466 N N . ALA A 1 195 ? 20.094 64.997 33.019 1.00 44.98 270 ALA A N 1
ATOM 1467 C CA . ALA A 1 195 ? 19.813 66.236 32.327 1.00 45.71 270 ALA A CA 1
ATOM 1468 C C . ALA A 1 195 ? 19.469 67.262 33.388 1.00 47.17 270 ALA A C 1
ATOM 1469 O O . ALA A 1 195 ? 19.213 68.427 33.084 1.00 48.14 270 ALA A O 1
ATOM 1471 N N . SER A 1 196 ? 19.455 66.815 34.640 1.00 47.94 271 SER A N 1
ATOM 1472 C CA . SER A 1 196 ? 19.149 67.698 35.759 1.00 48.63 271 SER A CA 1
ATOM 1473 C C . SER A 1 196 ? 20.329 68.634 35.938 1.00 48.27 271 SER A C 1
ATOM 1474 O O . SER A 1 196 ? 20.198 69.844 35.774 1.00 48.05 271 SER A O 1
ATOM 1477 N N . SER A 1 197 ? 21.483 68.054 36.264 1.00 48.03 272 SER A N 1
ATOM 1478 C CA . SER A 1 197 ? 22.710 68.812 36.462 1.00 47.40 272 SER A CA 1
ATOM 1479 C C . SER A 1 197 ? 22.847 69.890 35.403 1.00 48.19 272 SER A C 1
ATOM 1480 O O . SER A 1 197 ? 22.572 69.658 34.225 1.00 48.20 272 SER A O 1
ATOM 1483 N N . HIS A 1 198 ? 23.271 71.074 35.822 1.00 48.47 273 HIS A N 1
ATOM 1484 C CA . HIS A 1 198 ? 23.433 72.164 34.878 1.00 48.93 273 HIS A CA 1
ATOM 1485 C C . HIS A 1 198 ? 24.717 71.981 34.076 1.00 48.19 273 HIS A C 1
ATOM 1486 O O . HIS A 1 198 ? 24.794 72.369 32.911 1.00 49.01 273 HIS A O 1
ATOM 1493 N N . LYS A 1 199 ? 25.729 71.388 34.697 1.00 46.67 274 LYS A N 1
ATOM 1494 C CA . LYS A 1 199 ? 26.996 71.176 34.013 1.00 44.79 274 LYS A CA 1
ATOM 1495 C C . LYS A 1 199 ? 26.828 70.254 32.804 1.00 42.70 274 LYS A C 1
ATOM 1496 O O . LYS A 1 199 ? 27.233 70.592 31.695 1.00 40.30 274 LYS A O 1
ATOM 1502 N N . GLU A 1 200 ? 26.231 69.089 33.023 1.00 41.13 275 GLU A N 1
ATOM 1503 C CA . GLU A 1 200 ? 26.021 68.144 31.941 1.00 39.80 275 GLU A CA 1
ATOM 1504 C C . GLU A 1 200 ? 25.126 68.756 30.882 1.00 39.30 275 GLU A C 1
ATOM 1505 O O . GLU A 1 200 ? 25.428 68.717 29.691 1.00 39.51 275 GLU A O 1
ATOM 1511 N N . ARG A 1 201 ? 24.015 69.325 31.326 1.00 38.65 276 ARG A N 1
ATOM 1512 C CA . ARG A 1 201 ? 23.077 69.938 30.411 1.00 36.85 276 ARG A CA 1
ATOM 1513 C C . ARG A 1 201 ? 23.795 70.972 29.570 1.00 35.04 276 ARG A C 1
ATOM 1514 O O . ARG A 1 201 ? 23.579 71.056 28.366 1.00 34.92 276 ARG A O 1
ATOM 1522 N N . HIS A 1 202 ? 24.664 71.747 30.201 1.00 34.14 277 HIS A N 1
ATOM 1523 C CA . HIS A 1 202 ? 25.395 72.775 29.483 1.00 34.88 277 HIS A CA 1
ATOM 1524 C C . HIS A 1 202 ? 26.446 72.187 28.555 1.00 33.99 277 HIS A C 1
ATOM 1525 O O . HIS A 1 202 ? 26.704 72.722 27.483 1.00 35.29 277 HIS A O 1
ATOM 1532 N N . ARG A 1 203 ? 27.060 71.090 28.970 1.00 32.11 278 ARG A N 1
ATOM 1533 C CA . ARG A 1 203 ? 28.081 70.444 28.160 1.00 30.45 278 ARG A CA 1
ATOM 1534 C C . ARG A 1 203 ? 27.442 69.957 26.854 1.00 31.17 278 ARG A C 1
ATOM 1535 O O . ARG A 1 203 ? 27.966 70.187 25.754 1.00 31.87 278 ARG A O 1
ATOM 1543 N N . VAL A 1 204 ? 26.297 69.294 26.982 1.00 29.62 279 VAL A N 1
ATOM 1544 C CA . VAL A 1 204 ? 25.588 68.772 25.830 1.00 27.74 279 VAL A CA 1
ATOM 1545 C C . VAL A 1 204 ? 25.135 69.851 24.862 1.00 27.35 279 VAL A C 1
ATOM 1546 O O . VAL A 1 204 ? 25.479 69.820 23.687 1.00 27.59 279 VAL A O 1
ATOM 1550 N N . GLN A 1 205 ? 24.375 70.814 25.357 1.00 27.99 280 GLN A N 1
ATOM 1551 C CA . GLN A 1 205 ? 23.860 71.879 24.505 1.00 29.15 280 GLN A CA 1
ATOM 1552 C C . GLN A 1 205 ? 24.945 72.729 23.866 1.00 29.36 280 GLN A C 1
ATOM 1553 O O . GLN A 1 205 ? 24.776 73.229 22.755 1.00 27.23 280 GLN A O 1
ATOM 1559 N N . ALA A 1 206 ? 26.060 72.870 24.575 1.00 29.97 281 ALA A N 1
ATOM 1560 C CA . ALA A 1 206 ? 27.194 73.660 24.108 1.00 30.52 281 ALA A CA 1
ATOM 1561 C C . ALA A 1 206 ? 28.001 72.933 23.039 1.00 31.22 281 ALA A C 1
ATOM 1562 O O . ALA A 1 206 ? 28.972 73.463 22.503 1.00 30.61 281 ALA A O 1
ATOM 1564 N N . ALA A 1 207 ? 27.610 71.704 22.743 1.00 32.53 282 ALA A N 1
ATOM 1565 C CA . ALA A 1 207 ? 28.303 70.931 21.727 1.00 33.59 282 ALA A CA 1
ATOM 1566 C C . ALA A 1 207 ? 27.365 70.785 20.546 1.00 33.61 282 ALA A C 1
ATOM 1567 O O . ALA A 1 207 ? 27.719 70.189 19.534 1.00 35.43 282 ALA A O 1
ATOM 1569 N N . GLY A 1 208 ? 26.171 71.352 20.687 1.00 33.10 283 GLY A N 1
ATOM 1570 C CA . GLY A 1 208 ? 25.178 71.273 19.637 1.00 31.17 283 GLY A CA 1
ATOM 1571 C C . GLY A 1 208 ? 24.133 70.228 19.965 1.00 30.30 283 GLY A C 1
ATOM 1572 O O . GLY A 1 208 ? 23.388 69.792 19.097 1.00 31.75 283 GLY A O 1
ATOM 1573 N N . GLY A 1 209 ? 24.080 69.819 21.227 1.00 29.20 284 GLY A N 1
ATOM 1574 C CA . GLY A 1 209 ? 23.109 68.824 21.642 1.00 26.92 284 GLY A CA 1
ATOM 1575 C C . GLY A 1 209 ? 21.808 69.478 22.074 1.00 25.94 284 GLY A C 1
ATOM 1576 O O . GLY A 1 209 ? 21.803 70.507 22.744 1.00 24.45 284 GLY A O 1
ATOM 1577 N N . VAL A 1 210 ? 20.692 68.877 21.690 1.00 24.82 285 VAL A N 1
ATOM 1578 C CA . VAL A 1 210 ? 19.393 69.421 22.035 1.00 22.66 285 VAL A CA 1
ATOM 1579 C C . VAL A 1 210 ? 18.582 68.435 22.865 1.00 22.15 285 VAL A C 1
ATOM 1580 O O . VAL A 1 210 ? 18.525 67.253 22.552 1.00 23.36 285 VAL A O 1
ATOM 1584 N N . PHE A 1 211 ? 17.980 68.933 23.941 1.00 20.38 286 PHE A N 1
ATOM 1585 C CA . PHE A 1 211 ? 17.158 68.129 24.827 1.00 18.10 286 PHE A CA 1
ATOM 1586 C C . PHE A 1 211 ? 15.716 68.422 24.453 1.00 18.28 286 PHE A C 1
ATOM 1587 O O . PHE A 1 211 ? 15.429 69.465 23.882 1.00 18.47 286 PHE A O 1
ATOM 1595 N N . THR A 1 212 ? 14.809 67.512 24.785 1.00 19.09 287 THR A N 1
ATOM 1596 C CA . THR A 1 212 ? 13.392 67.695 24.486 1.00 20.63 287 THR A CA 1
ATOM 1597 C C . THR A 1 212 ? 12.560 66.852 25.441 1.00 21.67 287 THR A C 1
ATOM 1598 O O . THR A 1 212 ? 12.923 65.710 25.708 1.00 22.85 287 THR A O 1
ATOM 1602 N N . THR A 1 213 ? 11.461 67.397 25.960 1.00 21.24 288 THR A N 1
ATOM 1603 C CA . THR A 1 213 ? 10.591 66.616 26.846 1.00 22.88 288 THR A CA 1
ATOM 1604 C C . THR A 1 213 ? 9.862 65.596 25.984 1.00 21.72 288 THR A C 1
ATOM 1605 O O . THR A 1 213 ? 9.167 65.971 25.046 1.00 20.87 288 THR A O 1
ATOM 1609 N N . VAL A 1 214 ? 10.011 64.316 26.302 1.00 21.59 289 VAL A N 1
ATOM 1610 C CA . VAL A 1 214 ? 9.363 63.278 25.512 1.00 22.13 289 VAL A CA 1
ATOM 1611 C C . VAL A 1 214 ? 8.529 62.320 26.337 1.00 24.72 289 VAL A C 1
ATOM 1612 O O . VAL A 1 214 ? 9.046 61.379 26.945 1.00 24.82 289 VAL A O 1
ATOM 1616 N N . ASN A 1 215 ? 7.225 62.571 26.351 1.00 27.34 290 ASN A N 1
ATOM 1617 C CA . ASN A 1 215 ? 6.289 61.732 27.080 1.00 28.58 290 ASN A CA 1
ATOM 1618 C C . ASN A 1 215 ? 6.558 61.781 28.585 1.00 29.91 290 ASN A C 1
ATOM 1619 O O . ASN A 1 215 ? 6.614 60.748 29.253 1.00 30.05 290 ASN A O 1
ATOM 1624 N N . GLY A 1 216 ? 6.756 62.988 29.109 1.00 30.07 291 GLY A N 1
ATOM 1625 C CA . GLY A 1 216 ? 6.950 63.135 30.541 1.00 30.71 291 GLY A CA 1
ATOM 1626 C C . GLY A 1 216 ? 8.303 63.410 31.171 1.00 31.35 291 GLY A C 1
ATOM 1627 O O . GLY A 1 216 ? 8.346 63.766 32.350 1.00 30.60 291 GLY A O 1
ATOM 1628 N N . GLU A 1 217 ? 9.403 63.246 30.443 1.00 32.25 292 GLU A N 1
ATOM 1629 C CA . GLU A 1 217 ? 10.712 63.516 31.045 1.00 33.25 292 GLU A CA 1
ATOM 1630 C C . GLU A 1 217 ? 11.726 63.985 30.004 1.00 32.62 292 GLU A C 1
ATOM 1631 O O . GLU A 1 217 ? 11.529 63.766 28.805 1.00 32.89 292 GLU A O 1
ATOM 1637 N N . LEU A 1 218 ? 12.790 64.647 30.456 1.00 30.34 293 LEU A N 1
ATOM 1638 C CA . LEU A 1 218 ? 13.808 65.144 29.542 1.00 29.22 293 LEU A CA 1
ATOM 1639 C C . LEU A 1 218 ? 14.681 64.042 28.986 1.00 28.98 293 LEU A C 1
ATOM 1640 O O . LEU A 1 218 ? 15.220 63.232 29.730 1.00 29.97 293 LEU A O 1
ATOM 1645 N N . LEU A 1 219 ? 14.806 64.035 27.662 1.00 28.63 294 LEU A N 1
ATOM 1646 C CA . LEU A 1 219 ? 15.596 63.070 26.906 1.00 27.05 294 LEU A CA 1
ATOM 1647 C C . LEU A 1 219 ? 16.532 63.794 25.934 1.00 26.97 294 LEU A C 1
ATOM 1648 O O . LEU A 1 219 ? 16.129 64.713 25.215 1.00 25.89 294 LEU A O 1
ATOM 1653 N N . LEU A 1 220 ? 17.785 63.366 25.917 1.00 26.07 295 LEU A N 1
ATOM 1654 C CA . LEU A 1 220 ? 18.774 63.959 25.042 1.00 23.96 295 LEU A CA 1
ATOM 1655 C C . LEU A 1 220 ? 18.448 63.512 23.624 1.00 23.78 295 LEU A C 1
ATOM 1656 O O . LEU A 1 220 ? 18.518 62.328 23.308 1.00 23.64 295 LEU A O 1
ATOM 1661 N N . GLY A 1 221 ? 18.088 64.465 22.770 1.00 23.60 296 GLY A N 1
ATOM 1662 C CA . GLY A 1 221 ? 17.742 64.121 21.405 1.00 20.96 296 GLY A CA 1
ATOM 1663 C C . GLY A 1 221 ? 16.451 63.331 21.413 1.00 20.31 296 GLY A C 1
ATOM 1664 O O . GLY A 1 221 ? 16.123 62.687 20.434 1.00 20.73 296 GLY A O 1
ATOM 1665 N N . GLY A 1 222 ? 15.733 63.370 22.533 1.00 19.49 297 GLY A N 1
ATOM 1666 C CA . GLY A 1 222 ? 14.472 62.667 22.645 1.00 20.52 297 GLY A CA 1
ATOM 1667 C C . GLY A 1 222 ? 14.584 61.166 22.815 1.00 22.74 297 GLY A C 1
ATOM 1668 O O . GLY A 1 222 ? 13.587 60.447 22.745 1.00 23.02 297 GLY A O 1
ATOM 1669 N N . VAL A 1 223 ? 15.793 60.672 23.038 1.00 23.95 298 VAL A N 1
ATOM 1670 C CA . VAL A 1 223 ? 15.970 59.242 23.217 1.00 23.08 298 VAL A CA 1
ATOM 1671 C C . VAL A 1 223 ? 16.727 58.839 24.482 1.00 23.61 298 VAL A C 1
ATOM 1672 O O . VAL A 1 223 ? 16.249 58.014 25.250 1.00 25.43 298 VAL A O 1
ATOM 1676 N N . VAL A 1 224 ? 17.896 59.419 24.711 1.00 23.39 299 VAL A N 1
ATOM 1677 C CA . VAL A 1 224 ? 18.688 59.053 25.878 1.00 24.01 299 VAL A CA 1
ATOM 1678 C C . VAL A 1 224 ? 18.238 59.699 27.186 1.00 25.59 299 VAL A C 1
ATOM 1679 O O . VAL A 1 224 ? 18.131 60.921 27.291 1.00 25.51 299 VAL A O 1
ATOM 1683 N N . PRO A 1 225 ? 17.977 58.870 28.209 1.00 27.03 300 PRO A N 1
ATOM 1684 C CA . PRO A 1 225 ? 17.536 59.276 29.549 1.00 28.18 300 PRO A CA 1
ATOM 1685 C C . PRO A 1 225 ? 18.726 59.665 30.437 1.00 29.42 300 PRO A C 1
ATOM 1686 O O . PRO A 1 225 ? 18.602 59.764 31.668 1.00 28.82 300 PRO A O 1
ATOM 1698 N N . THR A 1 227 ? 22.945 61.783 30.127 1.00 27.93 302 THR A N 1
ATOM 1699 C CA . THR A 1 227 ? 23.848 62.624 29.359 1.00 25.72 302 THR A CA 1
ATOM 1700 C C . THR A 1 227 ? 25.163 61.877 29.272 1.00 24.24 302 THR A C 1
ATOM 1701 O O . THR A 1 227 ? 26.085 62.274 28.559 1.00 24.64 302 THR A O 1
ATOM 1705 N N . ARG A 1 228 ? 25.232 60.772 29.996 1.00 21.97 303 ARG A N 1
ATOM 1706 C CA . ARG A 1 228 ? 26.447 59.990 30.065 1.00 20.17 303 ARG A CA 1
ATOM 1707 C C . ARG A 1 228 ? 26.074 58.531 30.165 1.00 17.89 303 ARG A C 1
ATOM 1708 O O . ARG A 1 228 ? 25.397 58.132 31.091 1.00 16.90 303 ARG A O 1
ATOM 1716 N N . ALA A 1 229 ? 26.500 57.723 29.212 1.00 17.16 304 ALA A N 1
ATOM 1717 C CA . ALA A 1 229 ? 26.156 56.319 29.275 1.00 17.31 304 ALA A CA 1
ATOM 1718 C C . ALA A 1 229 ? 26.957 55.521 28.283 1.00 18.86 304 ALA A C 1
ATOM 1719 O O . ALA A 1 229 ? 27.711 56.087 27.497 1.00 18.81 304 ALA A O 1
ATOM 1721 N N . PHE A 1 230 ? 26.775 54.202 28.321 1.00 19.85 305 PHE A N 1
ATOM 1722 C CA . PHE A 1 230 ? 27.488 53.295 27.440 1.00 20.70 305 PHE A CA 1
ATOM 1723 C C . PHE A 1 230 ? 26.892 53.063 26.065 1.00 22.81 305 PHE A C 1
ATOM 1724 O O . PHE A 1 230 ? 27.633 52.973 25.099 1.00 26.18 305 PHE A O 1
ATOM 1732 N N . GLY A 1 231 ? 25.574 52.961 25.942 1.00 22.14 306 GLY A N 1
ATOM 1733 C CA . GLY A 1 231 ? 25.027 52.730 24.613 1.00 22.16 306 GLY A CA 1
ATOM 1734 C C . GLY A 1 231 ? 24.969 53.924 23.672 1.00 20.60 306 GLY A C 1
ATOM 1735 O O . GLY A 1 231 ? 25.969 54.583 23.392 1.00 19.15 306 GLY A O 1
ATOM 1736 N N . SER A 1 232 ? 23.763 54.159 23.171 1.00 21.26 307 SER A N 1
ATOM 1737 C CA . SER A 1 232 ? 23.416 55.246 22.260 1.00 23.45 307 SER A CA 1
ATOM 1738 C C . SER A 1 232 ? 24.523 55.848 21.394 1.00 24.99 307 SER A C 1
ATOM 1739 O O . SER A 1 232 ? 24.831 57.025 21.530 1.00 24.24 307 SER A O 1
ATOM 1742 N N . PHE A 1 233 ? 25.093 55.061 20.485 1.00 27.06 308 PHE A N 1
ATOM 1743 C CA . PHE A 1 233 ? 26.155 55.565 19.621 1.00 30.18 308 PHE A CA 1
ATOM 1744 C C . PHE A 1 233 ? 25.636 56.558 18.591 1.00 31.98 308 PHE A C 1
ATOM 1745 O O . PHE A 1 233 ? 26.413 57.243 17.921 1.00 33.34 308 PHE A O 1
ATOM 1753 N N . ASP A 1 234 ? 24.319 56.628 18.471 1.00 32.19 309 ASP A N 1
ATOM 1754 C CA . ASP A 1 234 ? 23.679 57.543 17.545 1.00 33.24 309 ASP A CA 1
ATOM 1755 C C . ASP A 1 234 ? 23.882 58.962 18.080 1.00 32.74 309 ASP A C 1
ATOM 1756 O O . ASP A 1 234 ? 23.555 59.946 17.418 1.00 33.72 309 ASP A O 1
ATOM 1761 N N . PHE A 1 235 ? 24.430 59.066 19.281 1.00 30.83 310 PHE A N 1
ATOM 1762 C CA . PHE A 1 235 ? 24.665 60.370 19.874 1.00 31.07 310 PHE A CA 1
ATOM 1763 C C . PHE A 1 235 ? 26.128 60.579 20.243 1.00 31.68 310 PHE A C 1
ATOM 1764 O O . PHE A 1 235 ? 26.494 61.556 20.895 1.00 32.57 310 PHE A O 1
ATOM 1772 N N . LYS A 1 236 ? 26.961 59.642 19.819 1.00 31.38 311 LYS A N 1
ATOM 1773 C CA . LYS A 1 236 ? 28.382 59.733 20.058 1.00 32.56 311 LYS A CA 1
ATOM 1774 C C . LYS A 1 236 ? 28.932 60.195 18.718 1.00 34.50 311 LYS A C 1
ATOM 1775 O O . LYS A 1 236 ? 28.203 60.205 17.730 1.00 34.58 311 LYS A O 1
ATOM 1781 N N . LYS A 1 237 ? 30.192 60.607 18.663 1.00 35.86 312 LYS A N 1
ATOM 1782 C CA . LYS A 1 237 ? 30.704 61.065 17.387 1.00 37.08 312 LYS A CA 1
ATOM 1783 C C . LYS A 1 237 ? 30.569 59.950 16.374 1.00 37.29 312 LYS A C 1
ATOM 1784 O O . LYS A 1 237 ? 30.618 58.778 16.733 1.00 35.32 312 LYS A O 1
ATOM 1790 N N . GLY A 1 238 ? 30.353 60.325 15.115 1.00 38.72 313 GLY A N 1
ATOM 1791 C CA . GLY A 1 238 ? 30.205 59.338 14.057 1.00 40.28 313 GLY A CA 1
ATOM 1792 C C . GLY A 1 238 ? 28.778 59.178 13.549 1.00 40.55 313 GLY A C 1
ATOM 1793 O O . GLY A 1 238 ? 28.390 58.113 13.056 1.00 39.49 313 GLY A O 1
ATOM 1794 N N . LYS A 1 242 ? 25.521 62.706 11.472 1.00 59.61 317 LYS A N 1
ATOM 1795 C CA . LYS A 1 242 ? 26.925 62.488 11.808 1.00 60.10 317 LYS A CA 1
ATOM 1796 C C . LYS A 1 242 ? 27.480 63.662 12.618 1.00 58.86 317 LYS A C 1
ATOM 1797 O O . LYS A 1 242 ? 27.711 64.753 12.088 1.00 58.28 317 LYS A O 1
ATOM 1803 N N . LEU A 1 243 ? 27.700 63.402 13.908 1.00 56.72 318 LEU A N 1
ATOM 1804 C CA . LEU A 1 243 ? 28.170 64.396 14.868 1.00 53.64 318 LEU A CA 1
ATOM 1805 C C . LEU A 1 243 ? 29.674 64.538 14.995 1.00 52.51 318 LEU A C 1
ATOM 1806 O O . LEU A 1 243 ? 30.421 63.577 14.838 1.00 51.86 318 LEU A O 1
ATOM 1811 N N . GLN A 1 244 ? 30.095 65.754 15.324 1.00 51.98 319 GLN A N 1
ATOM 1812 C CA . GLN A 1 244 ? 31.500 66.102 15.490 1.00 51.36 319 GLN A CA 1
ATOM 1813 C C . GLN A 1 244 ? 31.996 65.804 16.898 1.00 50.94 319 GLN A C 1
ATOM 1814 O O . GLN A 1 244 ? 33.199 65.674 17.130 1.00 51.65 319 GLN A O 1
ATOM 1820 N N . GLN A 1 245 ? 31.058 65.713 17.836 1.00 49.82 320 GLN A N 1
ATOM 1821 C CA . GLN A 1 245 ? 31.370 65.463 19.238 1.00 46.60 320 GLN A CA 1
ATOM 1822 C C . GLN A 1 245 ? 30.418 64.503 19.917 1.00 44.62 320 GLN A C 1
ATOM 1823 O O . GLN A 1 245 ? 29.258 64.374 19.532 1.00 43.98 320 GLN A O 1
ATOM 1829 N N . ASP A 1 246 ? 30.906 63.861 20.966 1.00 42.32 321 ASP A N 1
ATOM 1830 C CA . ASP A 1 246 ? 30.074 62.963 21.739 1.00 40.81 321 ASP A CA 1
ATOM 1831 C C . ASP A 1 246 ? 29.085 63.822 22.526 1.00 37.93 321 ASP A C 1
ATOM 1832 O O . ASP A 1 246 ? 29.492 64.664 23.316 1.00 37.78 321 ASP A O 1
ATOM 1837 N N . LEU A 1 247 ? 27.791 63.642 22.294 1.00 33.97 322 LEU A N 1
ATOM 1838 C CA . LEU A 1 247 ? 26.807 64.405 23.047 1.00 31.06 322 LEU A CA 1
ATOM 1839 C C . LEU A 1 247 ? 26.610 63.636 24.351 1.00 29.45 322 LEU A C 1
ATOM 1840 O O . LEU A 1 247 ? 26.562 64.222 25.436 1.00 29.20 322 LEU A O 1
ATOM 1845 N N . VAL A 1 248 ? 26.498 62.318 24.223 1.00 27.06 323 VAL A N 1
ATOM 1846 C CA . VAL A 1 248 ? 26.364 61.426 25.364 1.00 25.31 323 VAL A CA 1
ATOM 1847 C C . VAL A 1 248 ? 27.787 60.937 25.559 1.00 25.06 323 VAL A C 1
ATOM 1848 O O . VAL A 1 248 ? 28.365 60.357 24.652 1.00 24.63 323 VAL A O 1
ATOM 1852 N N . SER A 1 249 ? 28.362 61.178 26.729 1.00 24.26 324 SER A N 1
ATOM 1853 C CA . SER A 1 249 ? 29.730 60.750 26.973 1.00 22.90 324 SER A CA 1
ATOM 1854 C C . SER A 1 249 ? 29.829 59.389 27.665 1.00 22.94 324 SER A C 1
ATOM 1855 O O . SER A 1 249 ? 28.949 58.992 28.437 1.00 23.19 324 SER A O 1
ATOM 1858 N N . ALA A 1 250 ? 30.892 58.656 27.359 1.00 22.65 325 ALA A N 1
ATOM 1859 C CA . ALA A 1 250 ? 31.115 57.346 27.974 1.00 22.35 325 ALA A CA 1
ATOM 1860 C C . ALA A 1 250 ? 32.291 57.502 28.940 1.00 22.28 325 ALA A C 1
ATOM 1861 O O . ALA A 1 250 ? 32.711 56.557 29.599 1.00 20.18 325 ALA A O 1
ATOM 1863 N N . VAL A 1 251 ? 32.822 58.718 29.011 1.00 22.98 326 VAL A N 1
ATOM 1864 C CA . VAL A 1 251 ? 33.937 59.010 29.895 1.00 23.53 326 VAL A CA 1
ATOM 1865 C C . VAL A 1 251 ? 33.518 58.846 31.340 1.00 24.91 326 VAL A C 1
ATOM 1866 O O . VAL A 1 251 ? 32.768 59.652 31.891 1.00 25.52 326 VAL A O 1
ATOM 1870 N N . PRO A 1 252 ? 34.013 57.797 31.982 1.00 25.73 327 PRO A N 1
ATOM 1871 C CA . PRO A 1 252 ? 33.664 57.557 33.385 1.00 27.68 327 PRO A CA 1
ATOM 1872 C C . PRO A 1 252 ? 34.364 58.589 34.262 1.00 29.39 327 PRO A C 1
ATOM 1873 O O . PRO A 1 252 ? 35.589 58.679 34.202 1.00 33.02 327 PRO A O 1
ATOM 1877 N N . ASP A 1 253 ? 33.642 59.378 35.052 1.00 28.78 328 ASP A N 1
ATOM 1878 C CA . ASP A 1 253 ? 34.360 60.288 35.940 1.00 28.36 328 ASP A CA 1
ATOM 1879 C C . ASP A 1 253 ? 34.691 59.532 37.246 1.00 25.96 328 ASP A C 1
ATOM 1880 O O . ASP A 1 253 ? 33.807 59.151 38.017 1.00 22.11 328 ASP A O 1
ATOM 1885 N N . VAL A 1 254 ? 35.987 59.307 37.451 1.00 24.85 329 VAL A N 1
ATOM 1886 C CA . VAL A 1 254 ? 36.510 58.588 38.590 1.00 23.85 329 VAL A CA 1
ATOM 1887 C C . VAL A 1 254 ? 36.641 59.428 39.848 1.00 23.48 329 VAL A C 1
ATOM 1888 O O . VAL A 1 254 ? 37.121 60.551 39.834 1.00 23.56 329 VAL A O 1
ATOM 1892 N N . THR A 1 255 ? 36.252 58.813 40.951 1.00 22.68 330 THR A N 1
ATOM 1893 C CA . THR A 1 255 ? 36.232 59.423 42.261 1.00 19.46 330 THR A CA 1
ATOM 1894 C C . THR A 1 255 ? 36.919 58.481 43.266 1.00 19.32 330 THR A C 1
ATOM 1895 O O . THR A 1 255 ? 36.777 57.256 43.161 1.00 18.85 330 THR A O 1
ATOM 1899 N N . THR A 1 256 ? 37.634 59.045 44.243 1.00 16.83 331 THR A N 1
ATOM 1900 C CA . THR A 1 256 ? 38.327 58.232 45.243 1.00 16.04 331 THR A CA 1
ATOM 1901 C C . THR A 1 256 ? 37.986 58.640 46.684 1.00 17.50 331 THR A C 1
ATOM 1902 O O . THR A 1 256 ? 37.992 59.818 47.025 1.00 17.84 331 THR A O 1
ATOM 1906 N N . PHE A 1 257 ? 37.680 57.669 47.534 1.00 17.79 332 PHE A N 1
ATOM 1907 C CA . PHE A 1 257 ? 37.351 57.978 48.919 1.00 19.78 332 PHE A CA 1
ATOM 1908 C C . PHE A 1 257 ? 37.992 56.986 49.854 1.00 20.54 332 PHE A C 1
ATOM 1909 O O . PHE A 1 257 ? 38.157 55.820 49.493 1.00 23.14 332 PHE A O 1
ATOM 1917 N N . PHE A 1 258 ? 38.346 57.418 51.062 1.00 19.13 333 PHE A N 1
ATOM 1918 C CA . PHE A 1 258 ? 38.915 56.461 52.006 1.00 17.99 333 PHE A CA 1
ATOM 1919 C C . PHE A 1 258 ? 37.854 56.184 53.041 1.00 17.38 333 PHE A C 1
ATOM 1920 O O . PHE A 1 258 ? 37.034 57.049 53.327 1.00 14.88 333 PHE A O 1
ATOM 1928 N N . ALA A 1 259 ? 37.855 54.974 53.588 1.00 18.01 334 ALA A N 1
ATOM 1929 C CA . ALA A 1 259 ? 36.860 54.608 54.586 1.00 19.53 334 ALA A CA 1
ATOM 1930 C C . ALA A 1 259 ? 37.447 53.800 55.746 1.00 20.60 334 ALA A C 1
ATOM 1931 O O . ALA A 1 259 ? 38.446 53.095 55.587 1.00 20.77 334 ALA A O 1
ATOM 1933 N N . TYR A 1 260 ? 36.818 53.912 56.914 1.00 21.00 335 TYR A N 1
ATOM 1934 C CA . TYR A 1 260 ? 37.267 53.189 58.104 1.00 21.11 335 TYR A CA 1
ATOM 1935 C C . TYR A 1 260 ? 36.479 51.905 58.315 1.00 20.05 335 TYR A C 1
ATOM 1936 O O . TYR A 1 260 ? 35.372 51.746 57.801 1.00 20.43 335 TYR A O 1
ATOM 1945 N N . PRO A 1 261 ? 37.045 50.969 59.087 1.00 18.42 336 PRO A N 1
ATOM 1946 C CA . PRO A 1 261 ? 36.360 49.708 59.359 1.00 16.80 336 PRO A CA 1
ATOM 1947 C C . PRO A 1 261 ? 35.086 50.067 60.097 1.00 16.25 336 PRO A C 1
ATOM 1948 O O . PRO A 1 261 ? 35.105 50.861 61.036 1.00 16.31 336 PRO A O 1
ATOM 1952 N N . GLY A 1 262 ? 33.973 49.499 59.663 1.00 14.79 337 GLY A N 1
ATOM 1953 C CA . GLY A 1 262 ? 32.721 49.806 60.315 1.00 13.44 337 GLY A CA 1
ATOM 1954 C C . GLY A 1 262 ? 31.834 50.627 59.415 1.00 11.90 337 GLY A C 1
ATOM 1955 O O . GLY A 1 262 ? 30.639 50.704 59.617 1.00 12.31 337 GLY A O 1
ATOM 1956 N N . ASP A 1 263 ? 32.405 51.267 58.415 1.00 12.39 338 ASP A N 1
ATOM 1957 C CA . ASP A 1 263 ? 31.557 52.030 57.524 1.00 15.75 338 ASP A CA 1
ATOM 1958 C C . ASP A 1 263 ? 30.887 51.052 56.553 1.00 17.11 338 ASP A C 1
ATOM 1959 O O . ASP A 1 263 ? 31.164 49.843 56.559 1.00 14.76 338 ASP A O 1
ATOM 1964 N N . ASP A 1 264 ? 29.988 51.571 55.732 1.00 18.48 339 ASP A N 1
ATOM 1965 C CA . ASP A 1 264 ? 29.306 50.731 54.767 1.00 21.75 339 ASP A CA 1
ATOM 1966 C C . ASP A 1 264 ? 29.127 51.429 53.427 1.00 20.95 339 ASP A C 1
ATOM 1967 O O . ASP A 1 264 ? 29.025 52.648 53.343 1.00 20.45 339 ASP A O 1
ATOM 1972 N N . ILE A 1 265 ? 29.115 50.640 52.371 1.00 20.39 340 ILE A N 1
ATOM 1973 C CA . ILE A 1 265 ? 28.895 51.183 51.056 1.00 20.58 340 ILE A CA 1
ATOM 1974 C C . ILE A 1 265 ? 27.484 50.776 50.668 1.00 21.08 340 ILE A C 1
ATOM 1975 O O . ILE A 1 265 ? 27.111 49.600 50.719 1.00 18.38 340 ILE A O 1
ATOM 1980 N N . VAL A 1 266 ? 26.685 51.763 50.317 1.00 20.55 341 VAL A N 1
ATOM 1981 C CA . VAL A 1 266 ? 25.336 51.483 49.918 1.00 23.63 341 VAL A CA 1
ATOM 1982 C C . VAL A 1 266 ? 25.179 52.062 48.516 1.00 25.19 341 VAL A C 1
ATOM 1983 O O . VAL A 1 266 ? 25.412 53.249 48.297 1.00 25.32 341 VAL A O 1
ATOM 1987 N N . ALA A 1 267 ? 24.821 51.213 47.557 1.00 27.17 342 ALA A N 1
ATOM 1988 C CA . ALA A 1 267 ? 24.648 51.673 46.182 1.00 29.70 342 ALA A CA 1
ATOM 1989 C C . ALA A 1 267 ? 23.405 51.100 45.501 1.00 30.72 342 ALA A C 1
ATOM 1990 O O . ALA A 1 267 ? 22.916 50.022 45.843 1.00 31.38 342 ALA A O 1
ATOM 1992 N N . GLY A 1 268 ? 22.892 51.837 44.527 1.00 32.78 343 GLY A N 1
ATOM 1993 C CA . GLY A 1 268 ? 21.721 51.376 43.806 1.00 33.06 343 GLY A CA 1
ATOM 1994 C C . GLY A 1 268 ? 21.439 52.129 42.521 1.00 31.91 343 GLY A C 1
ATOM 1995 O O . GLY A 1 268 ? 21.996 53.200 42.269 1.00 32.39 343 GLY A O 1
ATOM 1996 N N . THR A 1 269 ? 20.563 51.555 41.707 1.00 31.10 344 THR A N 1
ATOM 1997 C CA . THR A 1 269 ? 20.155 52.164 40.451 1.00 30.78 344 THR A CA 1
ATOM 1998 C C . THR A 1 269 ? 19.250 53.342 40.792 1.00 29.35 344 THR A C 1
ATOM 1999 O O . THR A 1 269 ? 18.786 53.454 41.924 1.00 27.65 344 THR A O 1
ATOM 2003 N N . ALA A 1 270 ? 18.994 54.204 39.809 1.00 28.39 345 ALA A N 1
ATOM 2004 C CA . ALA A 1 270 ? 18.132 55.369 40.001 1.00 26.83 345 ALA A CA 1
ATOM 2005 C C . ALA A 1 270 ? 16.842 54.985 40.703 1.00 26.97 345 ALA A C 1
ATOM 2006 O O . ALA A 1 270 ? 16.334 55.725 41.538 1.00 25.78 345 ALA A O 1
ATOM 2008 N N . GLY A 1 271 ? 16.316 53.817 40.352 1.00 29.13 346 GLY A N 1
ATOM 2009 C CA . GLY A 1 271 ? 15.090 53.341 40.958 1.00 30.47 346 GLY A CA 1
ATOM 2010 C C . GLY A 1 271 ? 15.173 53.298 42.466 1.00 31.68 346 GLY A C 1
ATOM 2011 O O . GLY A 1 271 ? 14.300 53.817 43.150 1.00 31.98 346 GLY A O 1
ATOM 2012 N N . ALA A 1 272 ? 16.231 52.691 42.986 1.00 33.37 347 ALA A N 1
ATOM 2013 C CA . ALA A 1 272 ? 16.415 52.584 44.426 1.00 34.84 347 ALA A CA 1
ATOM 2014 C C . ALA A 1 272 ? 16.388 53.934 45.128 1.00 36.63 347 ALA A C 1
ATOM 2015 O O . ALA A 1 272 ? 16.077 54.013 46.315 1.00 37.58 347 ALA A O 1
ATOM 2017 N N . PHE A 1 273 ? 16.690 55.000 44.397 1.00 38.97 348 PHE A N 1
ATOM 2018 C CA . PHE A 1 273 ? 16.716 56.329 44.997 1.00 41.63 348 PHE A CA 1
ATOM 2019 C C . PHE A 1 273 ? 15.738 57.346 44.414 1.00 43.05 348 PHE A C 1
ATOM 2020 O O . PHE A 1 273 ? 16.008 58.549 44.416 1.00 44.91 348 PHE A O 1
ATOM 2028 N N . ALA A 1 274 ? 14.604 56.872 43.920 1.00 43.06 349 ALA A N 1
ATOM 2029 C CA . ALA A 1 274 ? 13.603 57.761 43.351 1.00 44.11 349 ALA A CA 1
ATOM 2030 C C . ALA A 1 274 ? 12.543 58.058 44.394 1.00 44.72 349 ALA A C 1
ATOM 2031 O O . ALA A 1 274 ? 12.295 57.247 45.271 1.00 45.89 349 ALA A O 1
ATOM 2033 N N . HIS A 1 275 ? 11.926 59.227 44.305 1.00 46.22 350 HIS A N 1
ATOM 2034 C CA . HIS A 1 275 ? 10.874 59.599 45.239 1.00 47.62 350 HIS A CA 1
ATOM 2035 C C . HIS A 1 275 ? 11.327 60.064 46.619 1.00 48.03 350 HIS A C 1
ATOM 2036 O O . HIS A 1 275 ? 10.768 59.656 47.632 1.00 47.66 350 HIS A O 1
ATOM 2043 N N . PHE A 1 276 ? 12.356 60.903 46.647 1.00 48.62 351 PHE A N 1
ATOM 2044 C CA . PHE A 1 276 ? 12.857 61.494 47.883 1.00 49.91 351 PHE A CA 1
ATOM 2045 C C . PHE A 1 276 ? 12.746 62.990 47.613 1.00 51.11 351 PHE A C 1
ATOM 2046 O O . PHE A 1 276 ? 13.389 63.490 46.692 1.00 51.42 351 PHE A O 1
ATOM 2054 N N . ARG A 1 277 ? 11.929 63.699 48.387 1.00 52.23 352 ARG A N 1
ATOM 2055 C CA . ARG A 1 277 ? 11.767 65.132 48.175 1.00 54.17 352 ARG A CA 1
ATOM 2056 C C . ARG A 1 277 ? 13.092 65.803 47.826 1.00 54.96 352 ARG A C 1
ATOM 2057 O O . ARG A 1 277 ? 13.196 66.483 46.806 1.00 56.61 352 ARG A O 1
ATOM 2065 N N . SER A 1 278 ? 14.111 65.588 48.652 1.00 54.95 353 SER A N 1
ATOM 2066 C CA . SER A 1 278 ? 15.422 66.196 48.428 1.00 54.59 353 SER A CA 1
ATOM 2067 C C . SER A 1 278 ? 16.561 65.183 48.394 1.00 54.90 353 SER A C 1
ATOM 2068 O O . SER A 1 278 ? 16.510 64.155 49.067 1.00 54.45 353 SER A O 1
ATOM 2071 N N . HIS A 1 279 ? 17.590 65.475 47.607 1.00 55.50 354 HIS A N 1
ATOM 2072 C CA . HIS A 1 279 ? 18.729 64.574 47.522 1.00 56.48 354 HIS A CA 1
ATOM 2073 C C . HIS A 1 279 ? 19.354 64.499 48.912 1.00 54.74 354 HIS A C 1
ATOM 2074 O O . HIS A 1 279 ? 20.137 63.596 49.219 1.00 55.10 354 HIS A O 1
ATOM 2081 N N . ALA A 1 280 ? 18.986 65.457 49.754 1.00 51.70 355 ALA A N 1
ATOM 2082 C CA . ALA A 1 280 ? 19.485 65.500 51.117 1.00 49.15 355 ALA A CA 1
ATOM 2083 C C . ALA A 1 280 ? 18.771 64.413 51.903 1.00 47.60 355 ALA A C 1
ATOM 2084 O O . ALA A 1 280 ? 19.357 63.766 52.765 1.00 48.65 355 ALA A O 1
ATOM 2086 N N . ALA A 1 281 ? 17.499 64.214 51.584 1.00 45.32 356 ALA A N 1
ATOM 2087 C CA . ALA A 1 281 ? 16.676 63.211 52.241 1.00 42.95 356 ALA A CA 1
ATOM 2088 C C . ALA A 1 281 ? 17.129 61.790 51.929 1.00 41.08 356 ALA A C 1
ATOM 2089 O O . ALA A 1 281 ? 16.744 60.853 52.618 1.00 40.57 356 ALA A O 1
ATOM 2091 N N . ILE A 1 282 ? 17.931 61.630 50.883 1.00 40.51 357 ILE A N 1
ATOM 2092 C CA . ILE A 1 282 ? 18.433 60.313 50.512 1.00 40.35 357 ILE A CA 1
ATOM 2093 C C . ILE A 1 282 ? 19.489 59.889 51.516 1.00 40.89 357 ILE A C 1
ATOM 2094 O O . ILE A 1 282 ? 19.491 58.752 51.984 1.00 41.29 357 ILE A O 1
ATOM 2099 N N . ALA A 1 283 ? 20.382 60.813 51.854 1.00 41.65 358 ALA A N 1
ATOM 2100 C CA . ALA A 1 283 ? 21.449 60.527 52.812 1.00 42.19 358 ALA A CA 1
ATOM 2101 C C . ALA A 1 283 ? 20.888 60.377 54.226 1.00 42.00 358 ALA A C 1
ATOM 2102 O O . ALA A 1 283 ? 21.341 59.534 55.000 1.00 42.41 358 ALA A O 1
ATOM 2104 N N . ALA A 1 284 ? 19.896 61.200 54.552 1.00 40.99 359 ALA A N 1
ATOM 2105 C CA . ALA A 1 284 ? 19.266 61.150 55.863 1.00 39.66 359 ALA A CA 1
ATOM 2106 C C . ALA A 1 284 ? 18.591 59.799 56.071 1.00 39.19 359 ALA A C 1
ATOM 2107 O O . ALA A 1 284 ? 18.559 59.282 57.190 1.00 39.35 359 ALA A O 1
ATOM 2109 N N . ALA A 1 285 ? 18.058 59.234 54.986 1.00 37.70 360 ALA A N 1
ATOM 2110 C CA . ALA A 1 285 ? 17.372 57.946 55.040 1.00 35.56 360 ALA A CA 1
ATOM 2111 C C . ALA A 1 285 ? 18.370 56.814 55.067 1.00 34.14 360 ALA A C 1
ATOM 2112 O O . ALA A 1 285 ? 18.084 55.743 55.590 1.00 33.94 360 ALA A O 1
ATOM 2114 N N . ILE A 1 286 ? 19.542 57.047 54.494 1.00 32.16 361 ILE A N 1
ATOM 2115 C CA . ILE A 1 286 ? 20.561 56.018 54.481 1.00 30.81 361 ILE A CA 1
ATOM 2116 C C . ILE A 1 286 ? 21.325 56.082 55.786 1.00 32.60 361 ILE A C 1
ATOM 2117 O O . ILE A 1 286 ? 21.793 55.062 56.299 1.00 34.02 361 ILE A O 1
ATOM 2122 N N . ALA A 1 287 ? 21.432 57.284 56.339 1.00 32.60 362 ALA A N 1
ATOM 2123 C CA . ALA A 1 287 ? 22.138 57.464 57.595 1.00 33.41 362 ALA A CA 1
ATOM 2124 C C . ALA A 1 287 ? 21.262 57.001 58.758 1.00 33.87 362 ALA A C 1
ATOM 2125 O O . ALA A 1 287 ? 21.711 56.939 59.898 1.00 34.68 362 ALA A O 1
ATOM 2127 N N . LEU A 1 288 ? 20.015 56.661 58.461 1.00 34.12 363 LEU A N 1
ATOM 2128 C CA . LEU A 1 288 ? 19.082 56.236 59.491 1.00 34.92 363 LEU A CA 1
ATOM 2129 C C . LEU A 1 288 ? 19.012 54.729 59.637 1.00 34.80 363 LEU A C 1
ATOM 2130 O O . LEU A 1 288 ? 18.946 54.223 60.747 1.00 34.17 363 LEU A O 1
ATOM 2135 N N . TYR A 1 289 ? 19.024 54.017 58.517 1.00 36.26 364 TYR A N 1
ATOM 2136 C CA . TYR A 1 289 ? 18.937 52.561 58.536 1.00 37.99 364 TYR A CA 1
ATOM 2137 C C . TYR A 1 289 ? 20.097 51.894 59.280 1.00 38.71 364 TYR A C 1
ATOM 2138 O O . TYR A 1 289 ? 21.207 52.396 59.279 1.00 40.04 364 TYR A O 1
ATOM 2147 N N . PRO A 1 290 ? 19.845 50.747 59.924 1.00 39.31 365 PRO A N 1
ATOM 2148 C CA . PRO A 1 290 ? 20.852 50.000 60.683 1.00 40.57 365 PRO A CA 1
ATOM 2149 C C . PRO A 1 290 ? 22.006 49.380 59.905 1.00 41.65 365 PRO A C 1
ATOM 2150 O O . PRO A 1 290 ? 23.135 49.847 59.992 1.00 42.29 365 PRO A O 1
ATOM 2154 N N . VAL A 1 291 ? 21.728 48.304 59.182 1.00 42.00 366 VAL A N 1
ATOM 2155 C CA . VAL A 1 291 ? 22.743 47.610 58.398 1.00 43.99 366 VAL A CA 1
ATOM 2156 C C . VAL A 1 291 ? 24.013 47.164 59.128 1.00 43.95 366 VAL A C 1
ATOM 2157 O O . VAL A 1 291 ? 25.098 47.678 58.874 1.00 44.67 366 VAL A O 1
ATOM 2161 N N . SER A 1 292 ? 23.875 46.181 60.013 1.00 44.30 367 SER A N 1
ATOM 2162 C CA . SER A 1 292 ? 25.016 45.640 60.758 1.00 44.95 367 SER A CA 1
ATOM 2163 C C . SER A 1 292 ? 25.616 44.499 59.922 1.00 44.59 367 SER A C 1
ATOM 2164 O O . SER A 1 292 ? 25.077 44.149 58.876 1.00 44.64 367 SER A O 1
ATOM 2167 N N . PRO A 1 293 ? 26.732 43.899 60.374 1.00 44.42 368 PRO A N 1
ATOM 2168 C CA . PRO A 1 293 ? 27.333 42.805 59.600 1.00 43.59 368 PRO A CA 1
ATOM 2169 C C . PRO A 1 293 ? 26.366 41.656 59.294 1.00 42.96 368 PRO A C 1
ATOM 2170 O O . PRO A 1 293 ? 26.299 41.166 58.159 1.00 41.82 368 PRO A O 1
ATOM 2174 N N . GLU A 1 294 ? 25.616 41.234 60.309 1.00 42.31 369 GLU A N 1
ATOM 2175 C CA . GLU A 1 294 ? 24.680 40.126 60.144 1.00 41.71 369 GLU A CA 1
ATOM 2176 C C . GLU A 1 294 ? 23.335 40.534 59.549 1.00 39.46 369 GLU A C 1
ATOM 2177 O O . GLU A 1 294 ? 22.402 39.727 59.473 1.00 38.39 369 GLU A O 1
ATOM 2183 N N . THR A 1 295 ? 23.238 41.783 59.121 1.00 36.75 370 THR A N 1
ATOM 2184 C CA . THR A 1 295 ? 21.997 42.268 58.557 1.00 35.50 370 THR A CA 1
ATOM 2185 C C . THR A 1 295 ? 22.208 42.967 57.225 1.00 33.59 370 THR A C 1
ATOM 2186 O O . THR A 1 295 ? 21.311 43.649 56.728 1.00 33.69 370 THR A O 1
ATOM 2190 N N . VAL A 1 296 ? 23.389 42.796 56.645 1.00 30.36 371 VAL A N 1
ATOM 2191 C CA . VAL A 1 296 ? 23.692 43.430 55.374 1.00 28.90 371 VAL A CA 1
ATOM 2192 C C . VAL A 1 296 ? 22.598 43.120 54.349 1.00 27.67 371 VAL A C 1
ATOM 2193 O O . VAL A 1 296 ? 22.009 44.025 53.760 1.00 25.69 371 VAL A O 1
ATOM 2197 N N . LEU A 1 297 ? 22.316 41.837 54.157 1.00 27.36 372 LEU A N 1
ATOM 2198 C CA . LEU A 1 297 ? 21.290 41.401 53.218 1.00 27.46 372 LEU A CA 1
ATOM 2199 C C . LEU A 1 297 ? 19.927 42.023 53.498 1.00 28.67 372 LEU A C 1
ATOM 2200 O O . LEU A 1 297 ? 19.276 42.560 52.601 1.00 30.33 372 LEU A O 1
ATOM 2205 N N . ASP A 1 298 ? 19.503 41.945 54.752 1.00 29.29 373 ASP A N 1
ATOM 2206 C CA . ASP A 1 298 ? 18.218 42.479 55.183 1.00 28.93 373 ASP A CA 1
ATOM 2207 C C . ASP A 1 298 ? 18.133 43.944 54.765 1.00 28.42 373 ASP A C 1
ATOM 2208 O O . ASP A 1 298 ? 17.073 44.451 54.373 1.00 26.37 373 ASP A O 1
ATOM 2213 N N . ALA A 1 299 ? 19.278 44.610 54.845 1.00 28.14 374 ALA A N 1
ATOM 2214 C CA . ALA A 1 299 ? 19.387 46.010 54.488 1.00 28.31 374 ALA A CA 1
ATOM 2215 C C . ALA A 1 299 ? 19.218 46.142 52.988 1.00 29.15 374 ALA A C 1
ATOM 2216 O O . ALA A 1 299 ? 18.445 46.975 52.510 1.00 30.01 374 ALA A O 1
ATOM 2218 N N . ALA A 1 300 ? 19.942 45.319 52.241 1.00 27.87 375 ALA A N 1
ATOM 2219 C CA . ALA A 1 300 ? 19.837 45.379 50.798 1.00 27.85 375 ALA A CA 1
ATOM 2220 C C . ALA A 1 300 ? 18.380 45.176 50.395 1.00 27.97 375 ALA A C 1
ATOM 2221 O O . ALA A 1 300 ? 17.833 45.954 49.607 1.00 28.28 375 ALA A O 1
ATOM 2223 N N . LYS A 1 301 ? 17.743 44.148 50.945 1.00 26.94 376 LYS A N 1
ATOM 2224 C CA . LYS A 1 301 ? 16.357 43.879 50.601 1.00 27.48 376 LYS A CA 1
ATOM 2225 C C . LYS A 1 301 ? 15.408 44.979 51.054 1.00 29.42 376 LYS A C 1
ATOM 2226 O O . LYS A 1 301 ? 14.460 45.313 50.347 1.00 28.37 376 LYS A O 1
ATOM 2232 N N . ALA A 1 302 ? 15.657 45.545 52.229 1.00 33.01 377 ALA A N 1
ATOM 2233 C CA . ALA A 1 302 ? 14.794 46.610 52.730 1.00 34.96 377 ALA A CA 1
ATOM 2234 C C . ALA A 1 302 ? 14.716 47.687 51.663 1.00 36.41 377 ALA A C 1
ATOM 2235 O O . ALA A 1 302 ? 13.633 48.011 51.165 1.00 36.66 377 ALA A O 1
ATOM 2245 N N . VAL A 1 304 ? 14.886 47.837 48.652 1.00 41.05 379 VAL A N 1
ATOM 2246 C CA . VAL A 1 304 ? 14.005 47.605 47.521 1.00 40.68 379 VAL A CA 1
ATOM 2247 C C . VAL A 1 304 ? 12.565 47.667 47.996 1.00 41.42 379 VAL A C 1
ATOM 2248 O O . VAL A 1 304 ? 11.733 48.327 47.388 1.00 42.01 379 VAL A O 1
ATOM 2252 N N . VAL A 1 305 ? 12.285 46.978 49.095 1.00 41.67 380 VAL A N 1
ATOM 2253 C CA . VAL A 1 305 ? 10.947 46.928 49.651 1.00 42.87 380 VAL A CA 1
ATOM 2254 C C . VAL A 1 305 ? 10.292 48.289 49.818 1.00 44.38 380 VAL A C 1
ATOM 2255 O O . VAL A 1 305 ? 9.211 48.518 49.288 1.00 44.10 380 VAL A O 1
ATOM 2259 N N . ASN A 1 306 ? 10.917 49.199 50.555 1.00 46.69 381 ASN A N 1
ATOM 2260 C CA . ASN A 1 306 ? 10.287 50.501 50.720 1.00 50.35 381 ASN A CA 1
ATOM 2261 C C . ASN A 1 306 ? 10.555 51.473 49.578 1.00 52.03 381 ASN A C 1
ATOM 2262 O O . ASN A 1 306 ? 10.156 52.640 49.630 1.00 52.14 381 ASN A O 1
ATOM 2267 N N . ALA A 1 307 ? 11.221 50.982 48.539 1.00 53.58 382 ALA A N 1
ATOM 2268 C CA . ALA A 1 307 ? 11.493 51.798 47.371 1.00 55.22 382 ALA A CA 1
ATOM 2269 C C . ALA A 1 307 ? 10.258 51.637 46.495 1.00 56.13 382 ALA A C 1
ATOM 2270 O O . ALA A 1 307 ? 9.969 52.471 45.635 1.00 57.75 382 ALA A O 1
ATOM 2272 N N . LYS A 1 308 ? 9.529 50.553 46.746 1.00 56.80 383 LYS A N 1
ATOM 2273 C CA . LYS A 1 308 ? 8.301 50.253 46.026 1.00 58.49 383 LYS A CA 1
ATOM 2274 C C . LYS A 1 308 ? 7.099 50.810 46.783 1.00 59.28 383 LYS A C 1
ATOM 2275 O O . LYS A 1 308 ? 5.988 50.841 46.251 1.00 58.46 383 LYS A O 1
ATOM 2281 N N . ARG A 1 309 ? 7.312 51.263 48.021 1.00 59.89 384 ARG A N 1
ATOM 2282 C CA . ARG A 1 309 ? 6.201 51.822 48.819 1.00 60.36 384 ARG A CA 1
ATOM 2283 C C . ARG A 1 309 ? 5.885 53.211 48.246 1.00 59.25 384 ARG A C 1
ATOM 2284 O O . ARG A 1 309 ? 4.729 53.599 48.067 1.00 60.25 384 ARG A O 1
ATOM 2292 N N . ARG A 1 310 ? 6.943 53.959 47.977 1.00 58.33 385 ARG A N 1
ATOM 2293 C CA . ARG A 1 310 ? 6.837 55.237 47.308 1.00 56.83 385 ARG A CA 1
ATOM 2294 C C . ARG A 1 310 ? 6.768 54.457 46.013 1.00 58.76 385 ARG A C 1
ATOM 2295 O O . ARG A 1 310 ? 7.399 53.413 45.883 1.00 57.80 385 ARG A O 1
ATOM 2303 N N . LYS A 1 311 ? 5.993 54.933 45.057 1.00 60.49 386 LYS A N 1
ATOM 2304 C CA . LYS A 1 311 ? 5.762 54.141 43.833 1.00 62.20 386 LYS A CA 1
ATOM 2305 C C . LYS A 1 311 ? 6.482 54.461 42.469 1.00 62.97 386 LYS A C 1
ATOM 2306 O O . LYS A 1 311 ? 6.203 55.499 41.828 1.00 63.56 386 LYS A O 1
ATOM 2312 N N . VAL A 1 312 ? 7.393 53.543 42.077 1.00 63.96 387 VAL A N 1
ATOM 2313 C CA . VAL A 1 312 ? 8.246 53.613 40.878 1.00 64.11 387 VAL A CA 1
ATOM 2314 C C . VAL A 1 312 ? 8.692 52.167 40.598 1.00 64.33 387 VAL A C 1
ATOM 2315 O O . VAL A 1 312 ? 9.334 51.548 41.425 1.00 65.53 387 VAL A O 1
ATOM 2319 N N . THR A 1 313 ? 8.266 51.561 39.525 1.00 62.97 388 THR A N 1
ATOM 2320 C CA . THR A 1 313 ? 8.849 50.307 39.309 1.00 63.41 388 THR A CA 1
ATOM 2321 C C . THR A 1 313 ? 9.371 50.600 37.918 1.00 62.10 388 THR A C 1
ATOM 2322 O O . THR A 1 313 ? 8.650 50.422 36.828 1.00 62.86 388 THR A O 1
ATOM 2326 N N . LYS A 1 314 ? 10.564 51.205 38.066 1.00 60.75 389 LYS A N 1
ATOM 2327 C CA . LYS A 1 314 ? 11.478 51.669 37.077 1.00 59.24 389 LYS A CA 1
ATOM 2328 C C . LYS A 1 314 ? 12.299 50.453 37.568 1.00 58.12 389 LYS A C 1
ATOM 2329 O O . LYS A 1 314 ? 11.897 49.776 38.522 1.00 57.69 389 LYS A O 1
ATOM 2335 N N . ASN A 1 315 ? 13.456 50.136 37.027 1.00 56.95 390 ASN A N 1
ATOM 2336 C CA . ASN A 1 315 ? 14.133 48.967 37.610 1.00 53.93 390 ASN A CA 1
ATOM 2337 C C . ASN A 1 315 ? 14.666 49.268 39.031 1.00 50.98 390 ASN A C 1
ATOM 2338 O O . ASN A 1 315 ? 14.813 50.414 39.427 1.00 50.83 390 ASN A O 1
ATOM 2343 N N . ILE A 1 316 ? 14.922 48.247 39.836 1.00 47.09 391 ILE A N 1
ATOM 2344 C CA . ILE A 1 316 ? 15.468 48.496 41.189 1.00 43.56 391 ILE A CA 1
ATOM 2345 C C . ILE A 1 316 ? 16.555 47.493 41.519 1.00 42.45 391 ILE A C 1
ATOM 2346 O O . ILE A 1 316 ? 16.348 46.291 41.403 1.00 43.57 391 ILE A O 1
ATOM 2351 N N . SER A 1 317 ? 17.715 48.003 41.909 1.00 39.89 392 SER A N 1
ATOM 2352 C CA . SER A 1 317 ? 18.848 47.170 42.261 1.00 36.63 392 SER A CA 1
ATOM 2353 C C . SER A 1 317 ? 19.504 47.868 43.416 1.00 34.94 392 SER A C 1
ATOM 2354 O O . SER A 1 317 ? 19.615 49.093 43.420 1.00 35.14 392 SER A O 1
ATOM 2357 N N . THR A 1 318 ? 19.911 47.096 44.411 1.00 33.37 393 THR A N 1
ATOM 2358 C CA . THR A 1 318 ? 20.559 47.673 45.570 1.00 31.71 393 THR A CA 1
ATOM 2359 C C . THR A 1 318 ? 21.775 46.844 45.895 1.00 29.42 393 THR A C 1
ATOM 2360 O O . THR A 1 318 ? 21.909 45.707 45.453 1.00 30.26 393 THR A O 1
ATOM 2364 N N . PHE A 1 319 ? 22.663 47.435 46.667 1.00 26.72 394 PHE A N 1
ATOM 2365 C CA . PHE A 1 319 ? 23.885 46.787 47.052 1.00 24.53 394 PHE A CA 1
ATOM 2366 C C . PHE A 1 319 ? 24.326 47.373 48.377 1.00 24.72 394 PHE A C 1
ATOM 2367 O O . PHE A 1 319 ? 24.249 48.585 48.594 1.00 23.90 394 PHE A O 1
ATOM 2375 N N . VAL A 1 320 ? 24.783 46.501 49.265 1.00 24.03 395 VAL A N 1
ATOM 2376 C CA . VAL A 1 320 ? 25.254 46.916 50.572 1.00 23.04 395 VAL A CA 1
ATOM 2377 C C . VAL A 1 320 ? 26.518 46.163 50.923 1.00 21.65 395 VAL A C 1
ATOM 2378 O O . VAL A 1 320 ? 26.665 44.985 50.597 1.00 23.45 395 VAL A O 1
ATOM 2382 N N . ARG A 1 321 ? 27.442 46.854 51.572 1.00 19.92 396 ARG A N 1
ATOM 2383 C CA . ARG A 1 321 ? 28.683 46.231 51.994 1.00 18.45 396 ARG A CA 1
ATOM 2384 C C . ARG A 1 321 ? 29.183 46.855 53.283 1.00 17.74 396 ARG A C 1
ATOM 2385 O O . ARG A 1 321 ? 29.531 48.037 53.323 1.00 16.10 396 ARG A O 1
ATOM 2393 N N . HIS A 1 322 ? 29.193 46.056 54.343 1.00 17.91 397 HIS A N 1
ATOM 2394 C CA . HIS A 1 322 ? 29.688 46.513 55.631 1.00 18.41 397 HIS A CA 1
ATOM 2395 C C . HIS A 1 322 ? 31.186 46.214 55.650 1.00 18.10 397 HIS A C 1
ATOM 2396 O O . HIS A 1 322 ? 31.595 45.076 55.451 1.00 16.62 397 HIS A O 1
ATOM 2403 N N . LEU A 1 323 ? 32.007 47.235 55.874 1.00 21.22 398 LEU A N 1
ATOM 2404 C CA . LEU A 1 323 ? 33.463 47.042 55.893 1.00 23.97 398 LEU A CA 1
ATOM 2405 C C . LEU A 1 323 ? 33.936 46.474 57.234 1.00 24.71 398 LEU A C 1
ATOM 2406 O O . LEU A 1 323 ? 33.695 47.053 58.284 1.00 24.14 398 LEU A O 1
ATOM 2411 N N . PRO A 1 324 ? 34.607 45.312 57.199 1.00 27.06 399 PRO A N 1
ATOM 2412 C CA . PRO A 1 324 ? 35.140 44.574 58.355 1.00 29.78 399 PRO A CA 1
ATOM 2413 C C . PRO A 1 324 ? 36.405 45.049 59.083 1.00 32.52 399 PRO A C 1
ATOM 2414 O O . PRO A 1 324 ? 37.325 45.619 58.480 1.00 30.93 399 PRO A O 1
ATOM 2418 N N . GLU A 1 325 ? 36.431 44.776 60.392 1.00 36.18 400 GLU A N 1
ATOM 2419 C CA . GLU A 1 325 ? 37.565 45.101 61.263 1.00 39.05 400 GLU A CA 1
ATOM 2420 C C . GLU A 1 325 ? 38.750 44.220 60.872 1.00 39.96 400 GLU A C 1
ATOM 2421 O O . GLU A 1 325 ? 39.899 44.671 60.872 1.00 39.41 400 GLU A O 1
ATOM 2427 N N . SER A 1 326 ? 38.457 42.960 60.542 1.00 40.90 401 SER A N 1
ATOM 2428 C CA . SER A 1 326 ? 39.488 42.006 60.135 1.00 41.75 401 SER A CA 1
ATOM 2429 C C . SER A 1 326 ? 38.959 40.905 59.206 1.00 41.14 401 SER A C 1
ATOM 2430 O O . SER A 1 326 ? 37.761 40.829 58.934 1.00 39.77 401 SER A O 1
ATOM 2433 N N . ARG A 1 327 ? 39.877 40.067 58.722 1.00 42.44 402 ARG A N 1
ATOM 2434 C CA . ARG A 1 327 ? 39.565 38.959 57.821 1.00 43.86 402 ARG A CA 1
ATOM 2435 C C . ARG A 1 327 ? 38.868 37.818 58.532 1.00 44.25 402 ARG A C 1
ATOM 2436 O O . ARG A 1 327 ? 39.109 37.563 59.707 1.00 44.98 402 ARG A O 1
ATOM 2444 N N . THR A 1 328 ? 38.009 37.126 57.799 1.00 44.89 403 THR A N 1
ATOM 2445 C CA . THR A 1 328 ? 37.297 35.973 58.322 1.00 44.92 403 THR A CA 1
ATOM 2446 C C . THR A 1 328 ? 37.590 34.875 57.332 1.00 46.12 403 THR A C 1
ATOM 2447 O O . THR A 1 328 ? 37.461 35.077 56.125 1.00 46.47 403 THR A O 1
ATOM 2451 N N . ARG A 1 329 ? 37.994 33.712 57.819 1.00 47.32 404 ARG A N 1
ATOM 2452 C CA . ARG A 1 329 ? 38.284 32.632 56.896 1.00 48.50 404 ARG A CA 1
ATOM 2453 C C . ARG A 1 329 ? 37.012 31.879 56.535 1.00 46.06 404 ARG A C 1
ATOM 2454 O O . ARG A 1 329 ? 37.049 30.858 55.852 1.00 45.95 404 ARG A O 1
ATOM 2462 N N . SER A 1 330 ? 35.881 32.402 56.988 1.00 43.47 405 SER A N 1
ATOM 2463 C CA . SER A 1 330 ? 34.608 31.784 56.670 1.00 41.92 405 SER A CA 1
ATOM 2464 C C . SER A 1 330 ? 34.334 32.074 55.203 1.00 39.40 405 SER A C 1
ATOM 2465 O O . SER A 1 330 ? 34.999 32.904 54.596 1.00 38.36 405 SER A O 1
ATOM 2468 N N . GLN A 1 331 ? 33.365 31.370 54.640 1.00 36.95 406 GLN A N 1
ATOM 2469 C CA . GLN A 1 331 ? 32.992 31.548 53.247 1.00 34.76 406 GLN A CA 1
ATOM 2470 C C . GLN A 1 331 ? 31.537 31.173 53.114 1.00 33.48 406 GLN A C 1
ATOM 2471 O O . GLN A 1 331 ? 31.098 30.156 53.644 1.00 31.95 406 GLN A O 1
ATOM 2477 N N . LYS A 1 332 ? 30.785 31.979 52.388 1.00 32.78 407 LYS A N 1
ATOM 2478 C CA . LYS A 1 332 ? 29.389 31.673 52.240 1.00 33.23 407 LYS A CA 1
ATOM 2479 C C . LYS A 1 332 ? 28.772 32.534 51.166 1.00 32.61 407 LYS A C 1
ATOM 2480 O O . LYS A 1 332 ? 29.027 33.731 51.118 1.00 32.95 407 LYS A O 1
ATOM 2494 N N . LEU A 1 334 ? 24.900 32.928 49.293 1.00 32.38 409 LEU A N 1
ATOM 2495 C CA . LEU A 1 334 ? 23.506 32.521 49.232 1.00 31.34 409 LEU A CA 1
ATOM 2496 C C . LEU A 1 334 ? 22.686 33.323 48.259 1.00 31.36 409 LEU A C 1
ATOM 2497 O O . LEU A 1 334 ? 22.819 34.535 48.174 1.00 30.92 409 LEU A O 1
ATOM 2502 N N . GLU A 1 335 ? 21.824 32.630 47.527 1.00 32.70 410 GLU A N 1
ATOM 2503 C CA . GLU A 1 335 ? 20.936 33.274 46.573 1.00 32.08 410 GLU A CA 1
ATOM 2504 C C . GLU A 1 335 ? 19.539 32.921 47.049 1.00 30.84 410 GLU A C 1
ATOM 2505 O O . GLU A 1 335 ? 19.285 31.766 47.376 1.00 29.56 410 GLU A O 1
ATOM 2511 N N . GLY A 1 336 ? 18.659 33.919 47.120 1.00 30.15 411 GLY A N 1
ATOM 2512 C CA . GLY A 1 336 ? 17.296 33.702 47.577 1.00 30.87 411 GLY A CA 1
ATOM 2513 C C . GLY A 1 336 ? 16.310 34.458 46.715 1.00 31.24 411 GLY A C 1
ATOM 2514 O O . GLY A 1 336 ? 16.725 35.182 45.819 1.00 30.03 411 GLY A O 1
ATOM 2515 N N . THR A 1 337 ? 15.012 34.337 46.981 1.00 33.61 412 THR A N 1
ATOM 2516 C CA . THR A 1 337 ? 14.062 35.028 46.119 1.00 35.58 412 THR A CA 1
ATOM 2517 C C . THR A 1 337 ? 12.845 35.776 46.699 1.00 37.08 412 THR A C 1
ATOM 2518 O O . THR A 1 337 ? 12.157 35.274 47.589 1.00 36.67 412 THR A O 1
ATOM 2522 N N . SER A 1 338 ? 12.610 36.966 46.124 1.00 38.16 413 SER A N 1
ATOM 2523 C CA . SER A 1 338 ? 11.538 37.964 46.398 1.00 38.63 413 SER A CA 1
ATOM 2524 C C . SER A 1 338 ? 12.250 39.208 45.850 1.00 39.37 413 SER A C 1
ATOM 2525 O O . SER A 1 338 ? 12.541 40.211 46.531 1.00 39.56 413 SER A O 1
ATOM 2528 N N . GLY A 1 339 ? 12.495 39.106 44.556 1.00 38.56 414 GLY A N 1
ATOM 2529 C CA . GLY A 1 339 ? 13.300 40.075 43.865 1.00 37.14 414 GLY A CA 1
ATOM 2530 C C . GLY A 1 339 ? 14.422 39.062 43.952 1.00 35.22 414 GLY A C 1
ATOM 2531 O O . GLY A 1 339 ? 14.148 37.921 44.331 1.00 35.48 414 GLY A O 1
ATOM 2532 N N . GLU A 1 340 ? 15.655 39.383 43.626 1.00 33.70 415 GLU A N 1
ATOM 2533 C CA . GLU A 1 340 ? 16.647 38.335 43.773 1.00 33.68 415 GLU A CA 1
ATOM 2534 C C . GLU A 1 340 ? 17.707 38.824 44.726 1.00 31.32 415 GLU A C 1
ATOM 2535 O O . GLU A 1 340 ? 18.151 39.963 44.632 1.00 29.32 415 GLU A O 1
ATOM 2541 N N . ASN A 1 341 ? 18.086 37.971 45.669 1.00 29.47 416 ASN A N 1
ATOM 2542 C CA . ASN A 1 341 ? 19.081 38.361 46.647 1.00 29.47 416 ASN A CA 1
ATOM 2543 C C . ASN A 1 341 ? 20.307 37.473 46.668 1.00 29.26 416 ASN A C 1
ATOM 2544 O O . ASN A 1 341 ? 20.209 36.246 46.730 1.00 30.20 416 ASN A O 1
ATOM 2549 N N . GLY A 1 342 ? 21.464 38.122 46.592 1.00 27.83 417 GLY A N 1
ATOM 2550 C CA . GLY A 1 342 ? 22.736 37.429 46.633 1.00 25.23 417 GLY A CA 1
ATOM 2551 C C . GLY A 1 342 ? 23.523 37.912 47.844 1.00 24.26 417 GLY A C 1
ATOM 2552 O O . GLY A 1 342 ? 23.703 39.114 48.042 1.00 23.02 417 GLY A O 1
ATOM 2553 N N . GLU A 1 343 ? 23.965 36.974 48.671 1.00 23.94 418 GLU A N 1
ATOM 2554 C CA . GLU A 1 343 ? 24.746 37.283 49.857 1.00 24.47 418 GLU A CA 1
ATOM 2555 C C . GLU A 1 343 ? 26.110 36.667 49.644 1.00 25.91 418 GLU A C 1
ATOM 2556 O O . GLU A 1 343 ? 26.226 35.538 49.162 1.00 25.12 418 GLU A O 1
ATOM 2562 N N . GLU A 1 344 ? 27.144 37.418 49.983 1.00 27.58 419 GLU A N 1
ATOM 2563 C CA . GLU A 1 344 ? 28.491 36.909 49.857 1.00 30.32 419 GLU A CA 1
ATOM 2564 C C . GLU A 1 344 ? 29.263 37.279 51.090 1.00 29.52 419 GLU A C 1
ATOM 2565 O O . GLU A 1 344 ? 29.363 38.445 51.437 1.00 30.00 419 GLU A O 1
ATOM 2571 N N . ASP A 1 345 ? 29.789 36.263 51.753 1.00 31.09 420 ASP A N 1
ATOM 2572 C CA . ASP A 1 345 ? 30.555 36.438 52.974 1.00 34.28 420 ASP A CA 1
ATOM 2573 C C . ASP A 1 345 ? 31.849 35.672 52.795 1.00 34.73 420 ASP A C 1
ATOM 2574 O O . ASP A 1 345 ? 31.934 34.524 53.217 1.00 35.97 420 ASP A O 1
ATOM 2579 N N . PHE A 1 346 ? 32.861 36.265 52.169 1.00 35.22 421 PHE A N 1
ATOM 2580 C CA . PHE A 1 346 ? 34.076 35.486 52.019 1.00 36.06 421 PHE A CA 1
ATOM 2581 C C . PHE A 1 346 ? 35.288 35.883 52.870 1.00 36.90 421 PHE A C 1
ATOM 2582 O O . PHE A 1 346 ? 35.493 35.246 53.897 1.00 40.27 421 PHE A O 1
ATOM 2590 N N . SER A 1 347 ? 36.096 36.885 52.543 1.00 36.25 422 SER A N 1
ATOM 2591 C CA . SER A 1 347 ? 37.219 37.101 53.463 1.00 38.09 422 SER A CA 1
ATOM 2592 C C . SER A 1 347 ? 37.411 38.446 54.133 1.00 38.01 422 SER A C 1
ATOM 2593 O O . SER A 1 347 ? 37.964 38.513 55.229 1.00 38.96 422 SER A O 1
ATOM 2596 N N . ILE A 1 348 ? 36.978 39.523 53.499 1.00 37.39 423 ILE A N 1
ATOM 2597 C CA . ILE A 1 348 ? 37.071 40.809 54.161 1.00 34.82 423 ILE A CA 1
ATOM 2598 C C . ILE A 1 348 ? 35.875 41.645 53.719 1.00 33.73 423 ILE A C 1
ATOM 2599 O O . ILE A 1 348 ? 35.858 42.865 53.843 1.00 33.53 423 ILE A O 1
ATOM 2604 N N . ASP A 1 349 ? 34.854 40.965 53.207 1.00 32.12 424 ASP A N 1
ATOM 2605 C CA . ASP A 1 349 ? 33.649 41.663 52.805 1.00 32.85 424 ASP A CA 1
ATOM 2606 C C . ASP A 1 349 ? 32.370 40.862 52.993 1.00 30.95 424 ASP A C 1
ATOM 2607 O O . ASP A 1 349 ? 32.314 39.665 52.737 1.00 30.58 424 ASP A O 1
ATOM 2612 N N . ARG A 1 350 ? 31.349 41.552 53.472 1.00 29.46 425 ARG A N 1
ATOM 2613 C CA . ARG A 1 350 ? 30.048 40.963 53.686 1.00 29.66 425 ARG A CA 1
ATOM 2614 C C . ARG A 1 350 ? 29.180 41.850 52.810 1.00 28.82 425 ARG A C 1
ATOM 2615 O O . ARG A 1 350 ? 28.934 43.012 53.151 1.00 28.81 425 ARG A O 1
ATOM 2623 N N . THR A 1 351 ? 28.748 41.317 51.670 1.00 26.33 426 THR A N 1
ATOM 2624 C CA . THR A 1 351 ? 27.942 42.090 50.737 1.00 25.79 426 THR A CA 1
ATOM 2625 C C . THR A 1 351 ? 26.690 41.382 50.265 1.00 26.17 426 THR A C 1
ATOM 2626 O O . THR A 1 351 ? 26.489 40.196 50.523 1.00 23.36 426 THR A O 1
ATOM 2630 N N . ASN A 1 352 ? 25.854 42.140 49.562 1.00 27.73 427 ASN A N 1
ATOM 2631 C CA . ASN A 1 352 ? 24.603 41.637 48.998 1.00 29.27 427 ASN A CA 1
ATOM 2632 C C . ASN A 1 352 ? 23.878 42.678 48.167 1.00 27.67 427 ASN A C 1
ATOM 2633 O O . ASN A 1 352 ? 23.938 43.880 48.452 1.00 25.09 427 ASN A O 1
ATOM 2638 N N . GLU A 1 353 ? 23.194 42.194 47.138 1.00 25.48 428 GLU A N 1
ATOM 2639 C CA . GLU A 1 353 ? 22.431 43.051 46.245 1.00 24.92 428 GLU A CA 1
ATOM 2640 C C . GLU A 1 353 ? 21.030 42.493 46.205 1.00 24.58 428 GLU A C 1
ATOM 2641 O O . GLU A 1 353 ? 20.802 41.364 46.614 1.00 25.89 428 GLU A O 1
ATOM 2643 N N . LEU A 1 354 ? 20.088 43.283 45.720 1.00 23.96 429 LEU A N 1
ATOM 2644 C CA . LEU A 1 354 ? 18.714 42.832 45.646 1.00 25.11 429 LEU A CA 1
ATOM 2645 C C . LEU A 1 354 ? 18.036 43.591 44.524 1.00 26.39 429 LEU A C 1
ATOM 2646 O O . LEU A 1 354 ? 18.298 44.769 44.332 1.00 27.79 429 LEU A O 1
ATOM 2648 N N . THR A 1 355 ? 17.167 42.910 43.783 1.00 27.85 430 THR A N 1
ATOM 2649 C CA . THR A 1 355 ? 16.462 43.519 42.660 1.00 29.44 430 THR A CA 1
ATOM 2650 C C . THR A 1 355 ? 15.062 42.969 42.446 1.00 31.43 430 THR A C 1
ATOM 2651 O O . THR A 1 355 ? 14.884 41.773 42.240 1.00 31.02 430 THR A O 1
ATOM 2655 N N . GLN A 1 356 ? 14.073 43.852 42.466 1.00 34.01 431 GLN A N 1
ATOM 2656 C CA . GLN A 1 356 ? 12.693 43.447 42.268 1.00 36.64 431 GLN A CA 1
ATOM 2657 C C . GLN A 1 356 ? 12.398 43.381 40.773 1.00 38.41 431 GLN A C 1
ATOM 2658 O O . GLN A 1 356 ? 13.245 43.734 39.958 1.00 38.12 431 GLN A O 1
ATOM 2660 N N . ALA A 1 357 ? 11.200 42.919 40.420 1.00 40.74 432 ALA A N 1
ATOM 2661 C CA . ALA A 1 357 ? 10.802 42.803 39.020 1.00 41.61 432 ALA A CA 1
ATOM 2662 C C . ALA A 1 357 ? 10.153 44.101 38.563 1.00 42.31 432 ALA A C 1
ATOM 2663 O O . ALA A 1 357 ? 9.362 44.671 39.347 1.00 42.70 432 ALA A O 1
ATOM 2673 N N . SER B 1 2 ? 1.925 19.148 45.316 1.00 84.17 77 SER B N 1
ATOM 2674 C CA . SER B 1 2 ? 2.293 20.321 44.523 1.00 82.19 77 SER B CA 1
ATOM 2675 C C . SER B 1 2 ? 3.528 21.130 44.941 1.00 80.62 77 SER B C 1
ATOM 2676 O O . SER B 1 2 ? 3.924 21.143 46.107 1.00 80.24 77 SER B O 1
ATOM 2679 N N . LEU B 1 3 ? 4.109 21.818 43.954 1.00 78.80 78 LEU B N 1
ATOM 2680 C CA . LEU B 1 3 ? 5.287 22.668 44.128 1.00 76.30 78 LEU B CA 1
ATOM 2681 C C . LEU B 1 3 ? 4.838 24.037 44.625 1.00 74.84 78 LEU B C 1
ATOM 2682 O O . LEU B 1 3 ? 3.765 24.514 44.258 1.00 74.86 78 LEU B O 1
ATOM 2687 N N . ARG B 1 4 ? 5.663 24.667 45.457 1.00 72.77 79 ARG B N 1
ATOM 2688 C CA . ARG B 1 4 ? 5.349 25.987 45.987 1.00 70.18 79 ARG B CA 1
ATOM 2689 C C . ARG B 1 4 ? 6.380 27.039 45.567 1.00 67.73 79 ARG B C 1
ATOM 2690 O O . ARG B 1 4 ? 6.019 28.094 45.052 1.00 67.70 79 ARG B O 1
ATOM 2698 N N . HIS B 1 5 ? 7.661 26.749 45.771 1.00 65.16 80 HIS B N 1
ATOM 2699 C CA . HIS B 1 5 ? 8.712 27.701 45.415 1.00 62.87 80 HIS B CA 1
ATOM 2700 C C . HIS B 1 5 ? 9.773 27.079 44.512 1.00 60.55 80 HIS B C 1
ATOM 2701 O O . HIS B 1 5 ? 10.027 25.877 44.569 1.00 60.45 80 HIS B O 1
ATOM 2708 N N . LEU B 1 6 ? 10.395 27.908 43.682 1.00 57.85 81 LEU B N 1
ATOM 2709 C CA . LEU B 1 6 ? 11.425 27.441 42.761 1.00 56.04 81 LEU B CA 1
ATOM 2710 C C . LEU B 1 6 ? 12.329 28.589 42.316 1.00 54.81 81 LEU B C 1
ATOM 2711 O O . LEU B 1 6 ? 11.861 29.695 42.052 1.00 54.09 81 LEU B O 1
ATOM 2716 N N . TYR B 1 7 ? 13.628 28.339 42.240 1.00 53.27 82 TYR B N 1
ATOM 2717 C CA . TYR B 1 7 ? 14.521 29.375 41.777 1.00 51.81 82 TYR B CA 1
ATOM 2718 C C . TYR B 1 7 ? 15.152 28.952 40.457 1.00 50.51 82 TYR B C 1
ATOM 2719 O O . TYR B 1 7 ? 15.391 27.769 40.231 1.00 51.34 82 TYR B O 1
ATOM 2728 N N . ILE B 1 8 ? 15.438 29.923 39.595 1.00 47.53 83 ILE B N 1
ATOM 2729 C CA . ILE B 1 8 ? 16.002 29.647 38.276 1.00 46.52 83 ILE B CA 1
ATOM 2730 C C . ILE B 1 8 ? 17.519 29.878 38.156 1.00 44.47 83 ILE B C 1
ATOM 2731 O O . ILE B 1 8 ? 17.974 30.996 37.920 1.00 44.49 83 ILE B O 1
ATOM 2736 N N . GLU B 1 9 ? 18.292 28.805 38.299 1.00 41.27 84 GLU B N 1
ATOM 2737 C CA . GLU B 1 9 ? 19.748 28.868 38.235 1.00 38.65 84 GLU B CA 1
ATOM 2738 C C . GLU B 1 9 ? 20.339 28.917 36.829 1.00 38.02 84 GLU B C 1
ATOM 2739 O O . GLU B 1 9 ? 21.467 28.470 36.642 1.00 38.76 84 GLU B O 1
ATOM 2745 N N . GLU B 1 10 ? 19.628 29.456 35.843 1.00 36.97 85 GLU B N 1
ATOM 2746 C CA . GLU B 1 10 ? 20.168 29.461 34.472 1.00 37.64 85 GLU B CA 1
ATOM 2747 C C . GLU B 1 10 ? 21.539 30.108 34.241 1.00 37.17 85 GLU B C 1
ATOM 2748 O O . GLU B 1 10 ? 22.301 29.642 33.406 1.00 37.67 85 GLU B O 1
ATOM 2754 N N . GLY B 1 11 ? 21.856 31.184 34.951 1.00 37.35 86 GLY B N 1
ATOM 2755 C CA . GLY B 1 11 ? 23.146 31.820 34.750 1.00 36.19 86 GLY B CA 1
ATOM 2756 C C . GLY B 1 11 ? 24.297 30.874 35.045 1.00 36.79 86 GLY B C 1
ATOM 2757 O O . GLY B 1 11 ? 25.248 30.763 34.269 1.00 36.38 86 GLY B O 1
ATOM 2758 N N . ARG B 1 12 ? 24.193 30.172 36.170 1.00 36.93 87 ARG B N 1
ATOM 2759 C CA . ARG B 1 12 ? 25.223 29.240 36.616 1.00 36.99 87 ARG B CA 1
ATOM 2760 C C . ARG B 1 12 ? 25.476 28.132 35.620 1.00 36.53 87 ARG B C 1
ATOM 2761 O O . ARG B 1 12 ? 26.605 27.647 35.511 1.00 36.00 87 ARG B O 1
ATOM 2769 N N . THR B 1 13 ? 24.430 27.719 34.905 1.00 35.31 88 THR B N 1
ATOM 2770 C CA . THR B 1 13 ? 24.573 26.663 33.912 1.00 34.29 88 THR B CA 1
ATOM 2771 C C . THR B 1 13 ? 25.154 27.219 32.619 1.00 32.80 88 THR B C 1
ATOM 2772 O O . THR B 1 13 ? 25.982 26.575 31.975 1.00 30.42 88 THR B O 1
ATOM 2776 N N . VAL B 1 14 ? 24.727 28.421 32.244 1.00 32.50 89 VAL B N 1
ATOM 2777 C CA . VAL B 1 14 ? 25.224 29.040 31.025 1.00 32.84 89 VAL B CA 1
ATOM 2778 C C . VAL B 1 14 ? 26.728 29.197 31.132 1.00 33.55 89 VAL B C 1
ATOM 2779 O O . VAL B 1 14 ? 27.451 28.962 30.173 1.00 34.09 89 VAL B O 1
ATOM 2783 N N . CYS B 1 15 ? 27.195 29.590 32.310 1.00 34.94 90 CYS B N 1
ATOM 2784 C CA . CYS B 1 15 ? 28.624 29.762 32.526 1.00 37.18 90 CYS B CA 1
ATOM 2785 C C . CYS B 1 15 ? 29.363 28.426 32.444 1.00 36.87 90 CYS B C 1
ATOM 2786 O O . CYS B 1 15 ? 30.361 28.308 31.734 1.00 37.74 90 CYS B O 1
ATOM 2789 N N . ALA B 1 16 ? 28.865 27.422 33.161 1.00 36.03 91 ALA B N 1
ATOM 2790 C CA . ALA B 1 16 ? 29.479 26.096 33.164 1.00 34.58 91 ALA B CA 1
ATOM 2791 C C . ALA B 1 16 ? 29.643 25.517 31.759 1.00 33.31 91 ALA B C 1
ATOM 2792 O O . ALA B 1 16 ? 30.728 25.069 31.389 1.00 31.21 91 ALA B O 1
ATOM 2794 N N . SER B 1 17 ? 28.569 25.519 30.979 1.00 32.55 92 SER B N 1
ATOM 2795 C CA . SER B 1 17 ? 28.647 25.006 29.624 1.00 34.08 92 SER B CA 1
ATOM 2796 C C . SER B 1 17 ? 29.803 25.674 28.886 1.00 34.91 92 SER B C 1
ATOM 2797 O O . SER B 1 17 ? 30.528 25.027 28.129 1.00 33.61 92 SER B O 1
ATOM 2800 N N . ALA B 1 18 ? 29.980 26.971 29.118 1.00 36.57 93 ALA B N 1
ATOM 2801 C CA . ALA B 1 18 ? 31.061 27.710 28.470 1.00 37.28 93 ALA B CA 1
ATOM 2802 C C . ALA B 1 18 ? 32.425 27.253 28.980 1.00 38.21 93 ALA B C 1
ATOM 2803 O O . ALA B 1 18 ? 33.428 27.372 28.278 1.00 38.22 93 ALA B O 1
ATOM 2805 N N . THR B 1 19 ? 32.470 26.707 30.188 1.00 38.76 94 THR B N 1
ATOM 2806 C CA . THR B 1 19 ? 33.751 26.278 30.712 1.00 40.89 94 THR B CA 1
ATOM 2807 C C . THR B 1 19 ? 34.150 24.855 30.309 1.00 41.38 94 THR B C 1
ATOM 2808 O O . THR B 1 19 ? 35.341 24.530 30.339 1.00 41.02 94 THR B O 1
ATOM 2812 N N . SER B 1 20 ? 33.165 24.028 29.928 1.00 42.40 95 SER B N 1
ATOM 2813 C CA . SER B 1 20 ? 33.376 22.631 29.463 1.00 43.05 95 SER B CA 1
ATOM 2814 C C . SER B 1 20 ? 33.387 21.549 30.537 1.00 42.24 95 SER B C 1
ATOM 2815 O O . SER B 1 20 ? 33.702 20.383 30.268 1.00 42.03 95 SER B O 1
ATOM 2818 N N . ARG B 1 21 ? 33.015 21.933 31.748 1.00 41.84 96 ARG B N 1
ATOM 2819 C CA . ARG B 1 21 ? 33.036 21.004 32.857 1.00 41.30 96 ARG B CA 1
ATOM 2820 C C . ARG B 1 21 ? 32.189 21.504 33.996 1.00 39.01 96 ARG B C 1
ATOM 2821 O O . ARG B 1 21 ? 32.280 22.660 34.378 1.00 38.34 96 ARG B O 1
ATOM 2829 N N . ASN B 1 22 ? 31.345 20.642 34.533 1.00 38.45 97 ASN B N 1
ATOM 2830 C CA . ASN B 1 22 ? 30.526 21.047 35.655 1.00 38.13 97 ASN B CA 1
ATOM 2831 C C . ASN B 1 22 ? 29.983 19.866 36.437 1.00 37.87 97 ASN B C 1
ATOM 2832 O O . ASN B 1 22 ? 30.068 18.719 36.004 1.00 37.61 97 ASN B O 1
ATOM 2837 N N . ARG B 1 23 ? 29.488 20.167 37.630 1.00 36.96 98 ARG B N 1
ATOM 2838 C CA . ARG B 1 23 ? 28.903 19.181 38.520 1.00 38.19 98 ARG B CA 1
ATOM 2839 C C . ARG B 1 23 ? 27.689 19.910 39.037 1.00 37.47 98 ARG B C 1
ATOM 2840 O O . ARG B 1 23 ? 27.628 21.140 38.980 1.00 37.92 98 ARG B O 1
ATOM 2848 N N . ARG B 1 24 ? 26.731 19.166 39.560 1.00 35.84 99 ARG B N 1
ATOM 2849 C CA . ARG B 1 24 ? 25.547 19.782 40.106 1.00 34.00 99 ARG B CA 1
ATOM 2850 C C . ARG B 1 24 ? 24.732 18.748 40.844 1.00 32.84 99 ARG B C 1
ATOM 2851 O O . ARG B 1 24 ? 23.903 18.076 40.254 1.00 33.39 99 ARG B O 1
ATOM 2859 N N . PRO B 1 25 ? 24.966 18.602 42.158 1.00 31.41 100 PRO B N 1
ATOM 2860 C CA . PRO B 1 25 ? 24.270 17.638 43.000 1.00 31.03 100 PRO B CA 1
ATOM 2861 C C . PRO B 1 25 ? 23.089 18.189 43.738 1.00 29.98 100 PRO B C 1
ATOM 2862 O O . PRO B 1 25 ? 23.158 19.260 44.293 1.00 30.79 100 PRO B O 1
ATOM 2866 N N . THR B 1 26 ? 21.999 17.442 43.740 1.00 30.80 101 THR B N 1
ATOM 2867 C CA . THR B 1 26 ? 20.818 17.867 44.462 1.00 31.83 101 THR B CA 1
ATOM 2868 C C . THR B 1 26 ? 21.002 17.210 45.826 1.00 33.09 101 THR B C 1
ATOM 2869 O O . THR B 1 26 ? 21.217 15.998 45.929 1.00 32.26 101 THR B O 1
ATOM 2873 N N . SER B 1 27 ? 20.983 18.037 46.864 1.00 35.76 102 SER B N 1
ATOM 2874 C CA . SER B 1 27 ? 21.157 17.581 48.238 1.00 38.03 102 SER B CA 1
ATOM 2875 C C . SER B 1 27 ? 19.996 18.085 49.094 1.00 40.25 102 SER B C 1
ATOM 2876 O O . SER B 1 27 ? 19.618 19.259 49.015 1.00 40.23 102 SER B O 1
ATOM 2879 N N . GLU B 1 28 ? 19.421 17.186 49.890 1.00 42.81 103 GLU B N 1
ATOM 2880 C CA . GLU B 1 28 ? 18.312 17.530 50.774 1.00 45.03 103 GLU B CA 1
ATOM 2881 C C . GLU B 1 28 ? 18.952 18.009 52.063 1.00 46.42 103 GLU B C 1
ATOM 2882 O O . GLU B 1 28 ? 19.712 17.268 52.674 1.00 47.77 103 GLU B O 1
ATOM 2888 N N . SER B 1 29 ? 18.652 19.241 52.470 1.00 47.86 104 SER B N 1
ATOM 2889 C CA . SER B 1 29 ? 19.226 19.812 53.689 1.00 49.35 104 SER B CA 1
ATOM 2890 C C . SER B 1 29 ? 18.200 20.523 54.577 1.00 49.77 104 SER B C 1
ATOM 2891 O O . SER B 1 29 ? 17.584 21.512 54.177 1.00 50.28 104 SER B O 1
ATOM 2894 N N . SER B 1 32 ? 18.345 13.162 53.580 1.00 42.44 107 SER B N 1
ATOM 2895 C CA . SER B 1 32 ? 19.473 13.468 54.447 1.00 41.99 107 SER B CA 1
ATOM 2896 C C . SER B 1 32 ? 20.685 12.623 54.091 1.00 41.89 107 SER B C 1
ATOM 2897 O O . SER B 1 32 ? 21.813 13.120 54.085 1.00 43.11 107 SER B O 1
ATOM 2900 N N . ASP B 1 33 ? 20.452 11.353 53.775 1.00 41.03 108 ASP B N 1
ATOM 2901 C CA . ASP B 1 33 ? 21.546 10.443 53.459 1.00 40.29 108 ASP B CA 1
ATOM 2902 C C . ASP B 1 33 ? 22.034 10.369 52.023 1.00 39.05 108 ASP B C 1
ATOM 2903 O O . ASP B 1 33 ? 23.155 9.929 51.781 1.00 38.12 108 ASP B O 1
ATOM 2908 N N . ASP B 1 34 ? 21.221 10.796 51.069 1.00 37.82 109 ASP B N 1
ATOM 2909 C CA . ASP B 1 34 ? 21.651 10.726 49.680 1.00 37.80 109 ASP B CA 1
ATOM 2910 C C . ASP B 1 34 ? 21.950 12.069 49.006 1.00 35.02 109 ASP B C 1
ATOM 2911 O O . ASP B 1 34 ? 21.443 13.115 49.415 1.00 33.28 109 ASP B O 1
ATOM 2916 N N . VAL B 1 35 ? 22.803 12.020 47.984 1.00 32.56 110 VAL B N 1
ATOM 2917 C CA . VAL B 1 35 ? 23.182 13.197 47.199 1.00 31.21 110 VAL B CA 1
ATOM 2918 C C . VAL B 1 35 ? 23.098 12.791 45.733 1.00 28.94 110 VAL B C 1
ATOM 2919 O O . VAL B 1 35 ? 23.364 11.644 45.383 1.00 27.07 110 VAL B O 1
ATOM 2923 N N . VAL B 1 36 ? 22.738 13.722 44.867 1.00 27.27 111 VAL B N 1
ATOM 2924 C CA . VAL B 1 36 ? 22.631 13.371 43.454 1.00 26.19 111 VAL B CA 1
ATOM 2925 C C . VAL B 1 36 ? 23.417 14.282 42.531 1.00 24.50 111 VAL B C 1
ATOM 2926 O O . VAL B 1 36 ? 23.217 15.484 42.551 1.00 23.37 111 VAL B O 1
ATOM 2930 N N . VAL B 1 37 ? 24.309 13.718 41.728 1.00 23.65 112 VAL B N 1
ATOM 2931 C CA . VAL B 1 37 ? 25.043 14.524 40.759 1.00 23.09 112 VAL B CA 1
ATOM 2932 C C . VAL B 1 37 ? 24.115 14.490 39.565 1.00 24.31 112 VAL B C 1
ATOM 2933 O O . VAL B 1 37 ? 24.228 13.607 38.721 1.00 24.06 112 VAL B O 1
ATOM 2937 N N . VAL B 1 38 ? 23.185 15.433 39.502 1.00 25.60 113 VAL B N 1
ATOM 2938 C CA . VAL B 1 38 ? 22.216 15.451 38.421 1.00 27.64 113 VAL B CA 1
ATOM 2939 C C . VAL B 1 38 ? 22.842 15.488 37.045 1.00 28.92 113 VAL B C 1
ATOM 2940 O O . VAL B 1 38 ? 22.288 14.937 36.097 1.00 30.35 113 VAL B O 1
ATOM 2944 N N . GLU B 1 39 ? 23.989 16.144 36.934 1.00 29.15 114 GLU B N 1
ATOM 2945 C CA . GLU B 1 39 ? 24.683 16.216 35.667 1.00 30.53 114 GLU B CA 1
ATOM 2946 C C . GLU B 1 39 ? 26.016 16.908 35.776 1.00 31.00 114 GLU B C 1
ATOM 2947 O O . GLU B 1 39 ? 26.172 17.900 36.482 1.00 30.87 114 GLU B O 1
ATOM 2953 N N . GLY B 1 40 ? 26.983 16.371 35.058 1.00 32.19 115 GLY B N 1
ATOM 2954 C CA . GLY B 1 40 ? 28.301 16.951 35.067 1.00 33.79 115 GLY B CA 1
ATOM 2955 C C . GLY B 1 40 ? 29.008 16.744 33.743 1.00 35.00 115 GLY B C 1
ATOM 2956 O O . GLY B 1 40 ? 28.725 15.788 33.018 1.00 35.37 115 GLY B O 1
ATOM 2965 N N . LEU B 1 42 ? 32.751 16.514 31.516 1.00 39.57 117 LEU B N 1
ATOM 2966 C CA . LEU B 1 42 ? 34.143 16.113 31.635 1.00 40.51 117 LEU B CA 1
ATOM 2967 C C . LEU B 1 42 ? 34.951 16.909 30.626 1.00 41.86 117 LEU B C 1
ATOM 2968 O O . LEU B 1 42 ? 34.564 17.007 29.460 1.00 42.66 117 LEU B O 1
ATOM 2973 N N . ARG B 1 43 ? 36.055 17.500 31.069 1.00 42.86 118 ARG B N 1
ATOM 2974 C CA . ARG B 1 43 ? 36.899 18.244 30.145 1.00 43.16 118 ARG B CA 1
ATOM 2975 C C . ARG B 1 43 ? 37.107 17.242 29.012 1.00 42.62 118 ARG B C 1
ATOM 2976 O O . ARG B 1 43 ? 37.231 16.040 29.268 1.00 42.30 118 ARG B O 1
ATOM 2984 N N . GLY B 1 44 ? 37.124 17.706 27.770 1.00 41.30 119 GLY B N 1
ATOM 2985 C CA . GLY B 1 44 ? 37.332 16.771 26.679 1.00 41.70 119 GLY B CA 1
ATOM 2986 C C . GLY B 1 44 ? 36.066 16.171 26.091 1.00 41.41 119 GLY B C 1
ATOM 2987 O O . GLY B 1 44 ? 35.714 16.508 24.968 1.00 41.82 119 GLY B O 1
ATOM 2988 N N . ARG B 1 45 ? 35.399 15.279 26.827 1.00 40.49 120 ARG B N 1
ATOM 2989 C CA . ARG B 1 45 ? 34.158 14.658 26.357 1.00 39.05 120 ARG B CA 1
ATOM 2990 C C . ARG B 1 45 ? 33.088 15.721 26.096 1.00 38.63 120 ARG B C 1
ATOM 2991 O O . ARG B 1 45 ? 32.400 16.149 27.014 1.00 39.60 120 ARG B O 1
ATOM 2999 N N . PRO B 1 46 ? 32.917 16.143 24.835 1.00 38.48 121 PRO B N 1
ATOM 3000 C CA . PRO B 1 46 ? 31.910 17.166 24.550 1.00 37.76 121 PRO B CA 1
ATOM 3001 C C . PRO B 1 46 ? 30.487 16.631 24.422 1.00 37.37 121 PRO B C 1
ATOM 3002 O O . PRO B 1 46 ? 29.530 17.313 24.782 1.00 38.25 121 PRO B O 1
ATOM 3006 N N . GLU B 1 47 ? 30.347 15.413 23.910 1.00 36.45 122 GLU B N 1
ATOM 3007 C CA . GLU B 1 47 ? 29.027 14.816 23.735 1.00 35.59 122 GLU B CA 1
ATOM 3008 C C . GLU B 1 47 ? 28.604 13.841 24.838 1.00 33.46 122 GLU B C 1
ATOM 3009 O O . GLU B 1 47 ? 27.642 13.093 24.668 1.00 33.39 122 GLU B O 1
ATOM 3015 N N . THR B 1 48 ? 29.312 13.874 25.967 1.00 30.75 123 THR B N 1
ATOM 3016 C CA . THR B 1 48 ? 29.036 13.004 27.111 1.00 27.12 123 THR B CA 1
ATOM 3017 C C . THR B 1 48 ? 28.490 13.787 28.301 1.00 25.49 123 THR B C 1
ATOM 3018 O O . THR B 1 48 ? 28.853 14.938 28.511 1.00 27.53 123 THR B O 1
ATOM 3022 N N . ARG B 1 49 ? 27.615 13.161 29.073 1.00 22.54 124 ARG B N 1
ATOM 3023 C CA . ARG B 1 49 ? 27.075 13.777 30.277 1.00 20.89 124 ARG B CA 1
ATOM 3024 C C . ARG B 1 49 ? 27.206 12.712 31.342 1.00 19.58 124 ARG B C 1
ATOM 3025 O O . ARG B 1 49 ? 27.361 11.535 31.026 1.00 18.33 124 ARG B O 1
ATOM 3033 N N . VAL B 1 50 ? 27.122 13.122 32.601 1.00 18.36 125 VAL B N 1
ATOM 3034 C CA . VAL B 1 50 ? 27.247 12.187 33.710 1.00 16.32 125 VAL B CA 1
ATOM 3035 C C . VAL B 1 50 ? 26.150 12.414 34.739 1.00 15.58 125 VAL B C 1
ATOM 3036 O O . VAL B 1 50 ? 25.733 13.542 34.992 1.00 16.30 125 VAL B O 1
ATOM 3040 N N . HIS B 1 51 ? 25.682 11.329 35.327 1.00 14.70 126 HIS B N 1
ATOM 3041 C CA . HIS B 1 51 ? 24.639 11.382 36.331 1.00 15.37 126 HIS B CA 1
ATOM 3042 C C . HIS B 1 51 ? 24.993 10.329 37.355 1.00 17.46 126 HIS B C 1
ATOM 3043 O O . HIS B 1 51 ? 25.194 9.163 37.017 1.00 16.19 126 HIS B O 1
ATOM 3050 N N . ALA B 1 52 ? 25.067 10.745 38.611 1.00 19.00 127 ALA B N 1
ATOM 3051 C CA . ALA B 1 52 ? 25.434 9.839 39.673 1.00 19.89 127 ALA B CA 1
ATOM 3052 C C . ALA B 1 52 ? 24.466 9.924 40.822 1.00 21.85 127 ALA B C 1
ATOM 3053 O O . ALA B 1 52 ? 23.733 10.902 40.988 1.00 22.85 127 ALA B O 1
ATOM 3063 N N . PHE B 1 54 ? 24.210 8.738 45.072 1.00 23.09 129 PHE B N 1
ATOM 3064 C CA . PHE B 1 54 ? 24.862 8.195 46.245 1.00 24.39 129 PHE B CA 1
ATOM 3065 C C . PHE B 1 54 ? 23.896 8.051 47.399 1.00 26.12 129 PHE B C 1
ATOM 3066 O O . PHE B 1 54 ? 23.389 9.035 47.932 1.00 26.51 129 PHE B O 1
ATOM 3074 N N . ASP B 1 55 ? 23.637 6.804 47.766 1.00 30.01 130 ASP B N 1
ATOM 3075 C CA . ASP B 1 55 ? 22.738 6.495 48.864 1.00 33.19 130 ASP B CA 1
ATOM 3076 C C . ASP B 1 55 ? 23.611 6.180 50.071 1.00 33.60 130 ASP B C 1
ATOM 3077 O O . ASP B 1 55 ? 24.279 5.144 50.123 1.00 32.74 130 ASP B O 1
ATOM 3082 N N . GLY B 1 56 ? 23.614 7.106 51.026 1.00 34.51 131 GLY B N 1
ATOM 3083 C CA . GLY B 1 56 ? 24.412 6.952 52.224 1.00 33.95 131 GLY B CA 1
ATOM 3084 C C . GLY B 1 56 ? 23.864 5.953 53.219 1.00 33.76 131 GLY B C 1
ATOM 3085 O O . GLY B 1 56 ? 22.660 5.899 53.486 1.00 32.65 131 GLY B O 1
ATOM 3086 N N . PHE B 1 57 ? 24.780 5.157 53.759 1.00 33.75 132 PHE B N 1
ATOM 3087 C CA . PHE B 1 57 ? 24.478 4.134 54.745 1.00 34.96 132 PHE B CA 1
ATOM 3088 C C . PHE B 1 57 ? 25.043 4.647 56.074 1.00 35.03 132 PHE B C 1
ATOM 3089 O O . PHE B 1 57 ? 26.230 4.976 56.172 1.00 33.08 132 PHE B O 1
ATOM 3097 N N . GLN B 1 58 ? 24.170 4.718 57.081 1.00 36.32 133 GLN B N 1
ATOM 3098 C CA . GLN B 1 58 ? 24.488 5.236 58.417 1.00 36.47 133 GLN B CA 1
ATOM 3099 C C . GLN B 1 58 ? 25.230 6.576 58.319 1.00 35.78 133 GLN B C 1
ATOM 3100 O O . GLN B 1 58 ? 26.365 6.722 58.777 1.00 34.45 133 GLN B O 1
ATOM 3106 N N . GLY B 1 59 ? 24.564 7.552 57.700 1.00 35.83 134 GLY B N 1
ATOM 3107 C CA . GLY B 1 59 ? 25.141 8.874 57.534 1.00 37.15 134 GLY B CA 1
ATOM 3108 C C . GLY B 1 59 ? 25.302 9.332 56.090 1.00 38.79 134 GLY B C 1
ATOM 3109 O O . GLY B 1 59 ? 25.430 8.509 55.177 1.00 39.35 134 GLY B O 1
ATOM 3110 N N . ARG B 1 60 ? 25.309 10.652 55.895 1.00 38.35 135 ARG B N 1
ATOM 3111 C CA . ARG B 1 60 ? 25.447 11.279 54.577 1.00 37.63 135 ARG B CA 1
ATOM 3112 C C . ARG B 1 60 ? 26.914 11.571 54.280 1.00 38.45 135 ARG B C 1
ATOM 3113 O O . ARG B 1 60 ? 27.267 12.003 53.178 1.00 39.02 135 ARG B O 1
ATOM 3121 N N . HIS B 1 61 ? 27.771 11.323 55.260 1.00 38.18 136 HIS B N 1
ATOM 3122 C CA . HIS B 1 61 ? 29.185 11.616 55.099 1.00 38.70 136 HIS B CA 1
ATOM 3123 C C . HIS B 1 61 ? 29.869 11.042 53.863 1.00 37.59 136 HIS B C 1
ATOM 3124 O O . HIS B 1 61 ? 30.199 11.790 52.941 1.00 37.60 136 HIS B O 1
ATOM 3131 N N . SER B 1 62 ? 30.080 9.732 53.828 1.00 35.78 137 SER B N 1
ATOM 3132 C CA . SER B 1 62 ? 30.736 9.132 52.679 1.00 34.86 137 SER B CA 1
ATOM 3133 C C . SER B 1 62 ? 30.064 9.542 51.376 1.00 34.14 137 SER B C 1
ATOM 3134 O O . SER B 1 62 ? 30.738 9.861 50.399 1.00 33.84 137 SER B O 1
ATOM 3137 N N . ALA B 1 63 ? 28.736 9.551 51.366 1.00 33.40 138 ALA B N 1
ATOM 3138 C CA . ALA B 1 63 ? 27.978 9.928 50.171 1.00 32.06 138 ALA B CA 1
ATOM 3139 C C . ALA B 1 63 ? 28.360 11.322 49.684 1.00 30.36 138 ALA B C 1
ATOM 3140 O O . ALA B 1 63 ? 28.710 11.506 48.514 1.00 30.18 138 ALA B O 1
ATOM 3150 N N . TRP B 1 65 ? 30.924 12.927 50.342 1.00 23.99 140 TRP B N 1
ATOM 3151 C CA . TRP B 1 65 ? 32.312 12.968 49.974 1.00 22.81 140 TRP B CA 1
ATOM 3152 C C . TRP B 1 65 ? 32.421 12.532 48.522 1.00 22.76 140 TRP B C 1
ATOM 3153 O O . TRP B 1 65 ? 33.071 13.183 47.703 1.00 22.67 140 TRP B O 1
ATOM 3164 N N . LEU B 1 66 ? 31.766 11.424 48.207 1.00 21.59 141 LEU B N 1
ATOM 3165 C CA . LEU B 1 66 ? 31.781 10.885 46.863 1.00 20.72 141 LEU B CA 1
ATOM 3166 C C . LEU B 1 66 ? 31.294 11.917 45.843 1.00 22.26 141 LEU B C 1
ATOM 3167 O O . LEU B 1 66 ? 31.967 12.200 44.849 1.00 20.37 141 LEU B O 1
ATOM 3172 N N . ALA B 1 67 ? 30.126 12.491 46.109 1.00 23.32 142 ALA B N 1
ATOM 3173 C CA . ALA B 1 67 ? 29.557 13.478 45.219 1.00 24.57 142 ALA B CA 1
ATOM 3174 C C . ALA B 1 67 ? 30.446 14.711 45.090 1.00 27.46 142 ALA B C 1
ATOM 3175 O O . ALA B 1 67 ? 30.432 15.382 44.061 1.00 29.27 142 ALA B O 1
ATOM 3177 N N . GLN B 1 68 ? 31.228 15.011 46.123 1.00 29.77 143 GLN B N 1
ATOM 3178 C CA . GLN B 1 68 ? 32.101 16.180 46.081 1.00 30.67 143 GLN B CA 1
ATOM 3179 C C . GLN B 1 68 ? 33.321 15.956 45.208 1.00 30.14 143 GLN B C 1
ATOM 3180 O O . GLN B 1 68 ? 33.834 16.892 44.607 1.00 29.59 143 GLN B O 1
ATOM 3186 N N . ASN B 1 69 ? 33.794 14.719 45.136 1.00 30.90 144 ASN B N 1
ATOM 3187 C CA . ASN B 1 69 ? 35.000 14.445 44.366 1.00 32.98 144 ASN B CA 1
ATOM 3188 C C . ASN B 1 69 ? 34.809 13.593 43.128 1.00 34.09 144 ASN B C 1
ATOM 3189 O O . ASN B 1 69 ? 35.700 13.509 42.279 1.00 33.38 144 ASN B O 1
ATOM 3194 N N . VAL B 1 70 ? 33.642 12.968 43.030 1.00 35.95 145 VAL B N 1
ATOM 3195 C CA . VAL B 1 70 ? 33.317 12.111 41.906 1.00 37.03 145 VAL B CA 1
ATOM 3196 C C . VAL B 1 70 ? 33.823 12.620 40.567 1.00 38.62 145 VAL B C 1
ATOM 3197 O O . VAL B 1 70 ? 34.413 11.862 39.807 1.00 39.07 145 VAL B O 1
ATOM 3209 N N . ASN B 1 72 ? 36.261 14.658 40.028 1.00 44.13 147 ASN B N 1
ATOM 3210 C CA . ASN B 1 72 ? 37.718 14.817 40.048 1.00 44.04 147 ASN B CA 1
ATOM 3211 C C . ASN B 1 72 ? 38.453 13.568 39.574 1.00 43.44 147 ASN B C 1
ATOM 3212 O O . ASN B 1 72 ? 39.594 13.640 39.105 1.00 43.20 147 ASN B O 1
ATOM 3217 N N . TYR B 1 73 ? 37.798 12.422 39.714 1.00 42.23 148 TYR B N 1
ATOM 3218 C CA . TYR B 1 73 ? 38.393 11.163 39.303 1.00 41.41 148 TYR B CA 1
ATOM 3219 C C . TYR B 1 73 ? 37.976 10.833 37.883 1.00 40.66 148 TYR B C 1
ATOM 3220 O O . TYR B 1 73 ? 38.773 10.334 37.091 1.00 40.59 148 TYR B O 1
ATOM 3229 N N . LEU B 1 74 ? 36.724 11.138 37.562 1.00 39.65 149 LEU B N 1
ATOM 3230 C CA . LEU B 1 74 ? 36.197 10.869 36.239 1.00 37.99 149 LEU B CA 1
ATOM 3231 C C . LEU B 1 74 ? 36.946 11.646 35.162 1.00 38.10 149 LEU B C 1
ATOM 3232 O O . LEU B 1 74 ? 36.929 11.272 33.991 1.00 37.17 149 LEU B O 1
ATOM 3237 N N . ASN B 1 75 ? 37.617 12.723 35.550 1.00 39.02 150 ASN B N 1
ATOM 3238 C CA . ASN B 1 75 ? 38.373 13.483 34.573 1.00 38.97 150 ASN B CA 1
ATOM 3239 C C . ASN B 1 75 ? 39.684 12.785 34.229 1.00 39.92 150 ASN B C 1
ATOM 3240 O O . ASN B 1 75 ? 40.252 13.031 33.172 1.00 40.35 150 ASN B O 1
ATOM 3245 N N . ASP B 1 76 ? 40.149 11.894 35.104 1.00 41.15 151 ASP B N 1
ATOM 3246 C CA . ASP B 1 76 ? 41.385 11.154 34.845 1.00 43.19 151 ASP B CA 1
ATOM 3247 C C . ASP B 1 76 ? 41.136 9.884 34.018 1.00 43.41 151 ASP B C 1
ATOM 3248 O O . ASP B 1 76 ? 41.929 8.936 34.059 1.00 43.22 151 ASP B O 1
ATOM 3253 N N . LEU B 1 77 ? 40.031 9.872 33.276 1.00 42.82 152 LEU B N 1
ATOM 3254 C CA . LEU B 1 77 ? 39.676 8.737 32.426 1.00 43.87 152 LEU B CA 1
ATOM 3255 C C . LEU B 1 77 ? 40.277 8.927 31.040 1.00 44.72 152 LEU B C 1
ATOM 3256 O O . LEU B 1 77 ? 39.986 9.923 30.381 1.00 44.70 152 LEU B O 1
ATOM 3261 N N . ARG B 1 78 ? 41.108 7.990 30.591 1.00 45.46 153 ARG B N 1
ATOM 3262 C CA . ARG B 1 78 ? 41.692 8.126 29.262 1.00 46.27 153 ARG B CA 1
ATOM 3263 C C . ARG B 1 78 ? 40.578 7.820 28.284 1.00 46.95 153 ARG B C 1
ATOM 3264 O O . ARG B 1 78 ? 40.527 8.366 27.188 1.00 48.83 153 ARG B O 1
ATOM 3272 N N . ASP B 1 79 ? 39.679 6.941 28.701 1.00 47.44 154 ASP B N 1
ATOM 3273 C CA . ASP B 1 79 ? 38.533 6.560 27.890 1.00 48.73 154 ASP B CA 1
ATOM 3274 C C . ASP B 1 79 ? 37.467 5.984 28.802 1.00 48.69 154 ASP B C 1
ATOM 3275 O O . ASP B 1 79 ? 37.765 5.551 29.913 1.00 49.33 154 ASP B O 1
ATOM 3280 N N . VAL B 1 80 ? 36.221 5.997 28.347 1.00 47.73 155 VAL B N 1
ATOM 3281 C CA . VAL B 1 80 ? 35.124 5.466 29.148 1.00 46.44 155 VAL B CA 1
ATOM 3282 C C . VAL B 1 80 ? 35.013 3.956 28.942 1.00 46.36 155 VAL B C 1
ATOM 3283 O O . VAL B 1 80 ? 34.284 3.496 28.070 1.00 46.12 155 VAL B O 1
ATOM 3287 N N . ASN B 1 81 ? 35.744 3.193 29.754 1.00 46.53 156 ASN B N 1
ATOM 3288 C CA . ASN B 1 81 ? 35.769 1.732 29.658 1.00 45.88 156 ASN B CA 1
ATOM 3289 C C . ASN B 1 81 ? 35.155 1.058 30.863 1.00 44.79 156 ASN B C 1
ATOM 3290 O O . ASN B 1 81 ? 34.522 1.684 31.703 1.00 44.45 156 ASN B O 1
ATOM 3295 N N . GLU B 1 82 ? 35.364 -0.247 30.929 1.00 44.55 157 GLU B N 1
ATOM 3296 C CA . GLU B 1 82 ? 34.895 -1.045 32.038 1.00 44.32 157 GLU B CA 1
ATOM 3297 C C . GLU B 1 82 ? 36.083 -1.093 32.995 1.00 43.39 157 GLU B C 1
ATOM 3298 O O . GLU B 1 82 ? 35.914 -1.013 34.208 1.00 42.50 157 GLU B O 1
ATOM 3304 N N . GLU B 1 83 ? 37.288 -1.220 32.443 1.00 41.95 158 GLU B N 1
ATOM 3305 C CA . GLU B 1 83 ? 38.486 -1.264 33.272 1.00 41.62 158 GLU B CA 1
ATOM 3306 C C . GLU B 1 83 ? 38.804 0.133 33.750 1.00 39.60 158 GLU B C 1
ATOM 3307 O O . GLU B 1 83 ? 39.074 0.352 34.931 1.00 38.78 158 GLU B O 1
ATOM 3313 N N . GLU B 1 84 ? 38.758 1.080 32.822 1.00 37.82 159 GLU B N 1
ATOM 3314 C CA . GLU B 1 84 ? 39.054 2.464 33.135 1.00 36.07 159 GLU B CA 1
ATOM 3315 C C . GLU B 1 84 ? 38.165 3.027 34.246 1.00 33.05 159 GLU B C 1
ATOM 3316 O O . GLU B 1 84 ? 38.634 3.771 35.096 1.00 33.06 159 GLU B O 1
ATOM 3322 N N . ILE B 1 85 ? 36.885 2.677 34.238 1.00 29.39 160 ILE B N 1
ATOM 3323 C CA . ILE B 1 85 ? 35.962 3.145 35.262 1.00 26.05 160 ILE B CA 1
ATOM 3324 C C . ILE B 1 85 ? 36.185 2.384 36.574 1.00 26.47 160 ILE B C 1
ATOM 3325 O O . ILE B 1 85 ? 36.042 2.947 37.664 1.00 24.15 160 ILE B O 1
ATOM 3330 N N . THR B 1 86 ? 36.537 1.103 36.462 1.00 26.67 161 THR B N 1
ATOM 3331 C CA . THR B 1 86 ? 36.791 0.276 37.636 1.00 27.35 161 THR B CA 1
ATOM 3332 C C . THR B 1 86 ? 38.115 0.668 38.274 1.00 27.60 161 THR B C 1
ATOM 3333 O O . THR B 1 86 ? 38.319 0.445 39.458 1.00 27.90 161 THR B O 1
ATOM 3337 N N . ARG B 1 87 ? 39.015 1.241 37.481 1.00 27.86 162 ARG B N 1
ATOM 3338 C CA . ARG B 1 87 ? 40.305 1.688 37.989 1.00 28.72 162 ARG B CA 1
ATOM 3339 C C . ARG B 1 87 ? 40.040 2.896 38.894 1.00 28.30 162 ARG B C 1
ATOM 3340 O O . ARG B 1 87 ? 40.630 3.036 39.969 1.00 27.53 162 ARG B O 1
ATOM 3348 N N . GLN B 1 88 ? 39.121 3.750 38.461 1.00 26.82 163 GLN B N 1
ATOM 3349 C CA . GLN B 1 88 ? 38.770 4.940 39.215 1.00 26.08 163 GLN B CA 1
ATOM 3350 C C . GLN B 1 88 ? 38.015 4.608 40.481 1.00 24.92 163 GLN B C 1
ATOM 3351 O O . GLN B 1 88 ? 38.143 5.296 41.481 1.00 26.34 163 GLN B O 1
ATOM 3357 N N . PHE B 1 89 ? 37.206 3.564 40.438 1.00 23.48 164 PHE B N 1
ATOM 3358 C CA . PHE B 1 89 ? 36.448 3.194 41.614 1.00 23.07 164 PHE B CA 1
ATOM 3359 C C . PHE B 1 89 ? 37.382 2.840 42.766 1.00 25.23 164 PHE B C 1
ATOM 3360 O O . PHE B 1 89 ? 37.190 3.261 43.909 1.00 25.10 164 PHE B O 1
ATOM 3368 N N . GLU B 1 90 ? 38.395 2.053 42.446 1.00 27.54 165 GLU B N 1
ATOM 3369 C CA . GLU B 1 90 ? 39.366 1.631 43.422 1.00 30.99 165 GLU B CA 1
ATOM 3370 C C . GLU B 1 90 ? 40.012 2.892 43.995 1.00 32.17 165 GLU B C 1
ATOM 3371 O O . GLU B 1 90 ? 40.141 3.051 45.216 1.00 31.32 165 GLU B O 1
ATOM 3377 N N . ARG B 1 91 ? 40.402 3.798 43.105 1.00 33.44 166 ARG B N 1
ATOM 3378 C CA . ARG B 1 91 ? 41.036 5.041 43.520 1.00 34.47 166 ARG B CA 1
ATOM 3379 C C . ARG B 1 91 ? 40.162 5.825 44.487 1.00 34.76 166 ARG B C 1
ATOM 3380 O O . ARG B 1 91 ? 40.626 6.305 45.521 1.00 34.05 166 ARG B O 1
ATOM 3396 N N . ASP B 1 93 ? 37.535 4.695 46.312 1.00 35.23 168 ASP B N 1
ATOM 3397 C CA . ASP B 1 93 ? 37.375 3.979 47.567 1.00 33.89 168 ASP B CA 1
ATOM 3398 C C . ASP B 1 93 ? 38.642 4.086 48.395 1.00 32.50 168 ASP B C 1
ATOM 3399 O O . ASP B 1 93 ? 38.588 4.185 49.615 1.00 31.94 168 ASP B O 1
ATOM 3404 N N . GLY B 1 94 ? 39.783 4.079 47.721 1.00 31.06 169 GLY B N 1
ATOM 3405 C CA . GLY B 1 94 ? 41.033 4.205 48.424 1.00 29.48 169 GLY B CA 1
ATOM 3406 C C . GLY B 1 94 ? 41.076 5.519 49.179 1.00 29.84 169 GLY B C 1
ATOM 3407 O O . GLY B 1 94 ? 41.288 5.535 50.400 1.00 29.34 169 GLY B O 1
ATOM 3408 N N . ASP B 1 95 ? 40.858 6.626 48.469 1.00 29.98 170 ASP B N 1
ATOM 3409 C CA . ASP B 1 95 ? 40.907 7.940 49.106 1.00 29.98 170 ASP B CA 1
ATOM 3410 C C . ASP B 1 95 ? 39.811 8.198 50.109 1.00 29.55 170 ASP B C 1
ATOM 3411 O O . ASP B 1 95 ? 40.021 8.925 51.066 1.00 29.33 170 ASP B O 1
ATOM 3416 N N . LEU B 1 96 ? 38.646 7.598 49.909 1.00 30.79 171 LEU B N 1
ATOM 3417 C CA . LEU B 1 96 ? 37.553 7.790 50.843 1.00 32.06 171 LEU B CA 1
ATOM 3418 C C . LEU B 1 96 ? 38.078 7.404 52.218 1.00 34.31 171 LEU B C 1
ATOM 3419 O O . LEU B 1 96 ? 37.801 8.078 53.216 1.00 34.40 171 LEU B O 1
ATOM 3424 N N . ARG B 1 97 ? 38.850 6.323 52.270 1.00 34.69 172 ARG B N 1
ATOM 3425 C CA . ARG B 1 97 ? 39.383 5.874 53.545 1.00 36.28 172 ARG B CA 1
ATOM 3426 C C . ARG B 1 97 ? 40.410 6.848 54.097 1.00 36.44 172 ARG B C 1
ATOM 3427 O O . ARG B 1 97 ? 40.612 6.935 55.305 1.00 36.95 172 ARG B O 1
ATOM 3435 N N . ALA B 1 98 ? 41.056 7.584 53.207 1.00 36.28 173 ALA B N 1
ATOM 3436 C CA . ALA B 1 98 ? 42.048 8.546 53.628 1.00 36.83 173 ALA B CA 1
ATOM 3437 C C . ALA B 1 98 ? 41.379 9.602 54.494 1.00 37.39 173 ALA B C 1
ATOM 3438 O O . ALA B 1 98 ? 41.966 10.099 55.455 1.00 37.87 173 ALA B O 1
ATOM 3440 N N . ALA B 1 99 ? 40.148 9.949 54.145 1.00 36.67 174 ALA B N 1
ATOM 3441 C CA . ALA B 1 99 ? 39.405 10.952 54.892 1.00 37.21 174 ALA B CA 1
ATOM 3442 C C . ALA B 1 99 ? 38.714 10.334 56.110 1.00 36.58 174 ALA B C 1
ATOM 3443 O O . ALA B 1 99 ? 38.143 11.037 56.944 1.00 36.04 174 ALA B O 1
ATOM 3445 N N . ASN B 1 100 ? 38.803 9.010 56.198 1.00 37.01 175 ASN B N 1
ATOM 3446 C CA . ASN B 1 100 ? 38.212 8.220 57.275 1.00 37.25 175 ASN B CA 1
ATOM 3447 C C . ASN B 1 100 ? 36.974 8.829 57.919 1.00 36.13 175 ASN B C 1
ATOM 3448 O O . ASN B 1 100 ? 37.029 9.355 59.018 1.00 36.96 175 ASN B O 1
ATOM 3453 N N . LEU B 1 101 ? 35.857 8.740 57.205 1.00 35.73 176 LEU B N 1
ATOM 3454 C CA . LEU B 1 101 ? 34.564 9.249 57.655 1.00 34.37 176 LEU B CA 1
ATOM 3455 C C . LEU B 1 101 ? 33.756 8.024 58.061 1.00 32.54 176 LEU B C 1
ATOM 3456 O O . LEU B 1 101 ? 34.194 6.901 57.868 1.00 31.08 176 LEU B O 1
ATOM 3461 N N . PRO B 1 102 ? 32.578 8.219 58.650 1.00 32.15 177 PRO B N 1
ATOM 3462 C CA . PRO B 1 102 ? 31.834 7.013 59.006 1.00 33.20 177 PRO B CA 1
ATOM 3463 C C . PRO B 1 102 ? 31.377 6.338 57.707 1.00 34.35 177 PRO B C 1
ATOM 3464 O O . PRO B 1 102 ? 30.323 6.680 57.153 1.00 33.47 177 PRO B O 1
ATOM 3468 N N . GLY B 1 103 ? 32.195 5.401 57.223 1.00 34.97 178 GLY B N 1
ATOM 3469 C CA . GLY B 1 103 ? 31.906 4.683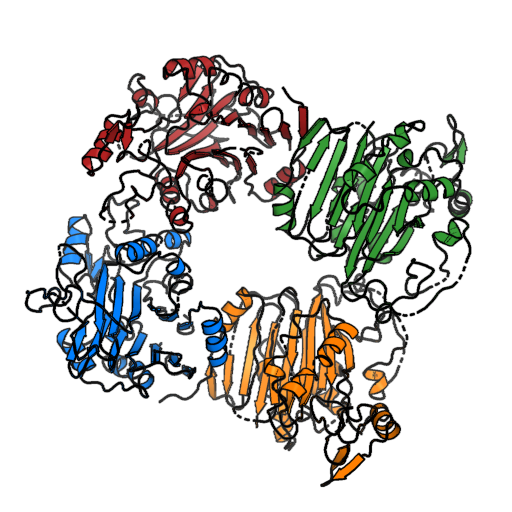 55.988 1.00 34.39 178 GLY B CA 1
ATOM 3470 C C . GLY B 1 103 ? 30.447 4.355 55.722 1.00 33.35 178 GLY B C 1
ATOM 3471 O O . GLY B 1 103 ? 29.644 4.203 56.652 1.00 33.03 178 GLY B O 1
ATOM 3472 N N . GLY B 1 104 ? 30.104 4.257 54.441 1.00 31.60 179 GLY B N 1
ATOM 3473 C CA . GLY B 1 104 ? 28.745 3.931 54.076 1.00 29.74 179 GLY B CA 1
ATOM 3474 C C . GLY B 1 104 ? 28.139 4.611 52.859 1.00 28.55 179 GLY B C 1
ATOM 3475 O O . GLY B 1 104 ? 27.545 5.685 52.979 1.00 29.60 179 GLY B O 1
ATOM 3476 N N . SER B 1 105 ? 28.285 4.008 51.681 1.00 26.27 180 SER B N 1
ATOM 3477 C CA . SER B 1 105 ? 27.648 4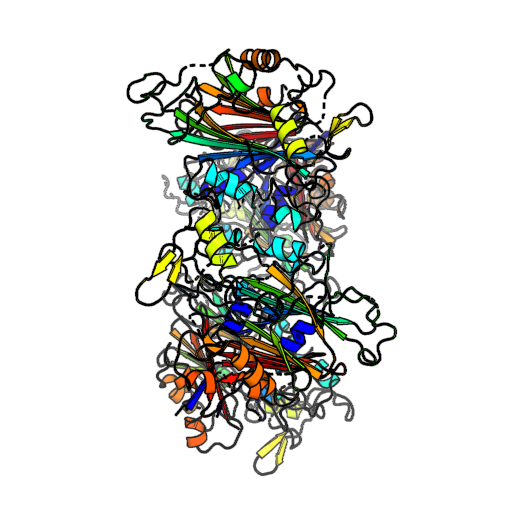.579 50.498 1.00 23.26 180 SER B CA 1
ATOM 3478 C C . SER B 1 105 ? 27.555 3.716 49.258 1.00 22.05 180 SER B C 1
ATOM 3479 O O . SER B 1 105 ? 28.540 3.159 48.779 1.00 18.89 180 SER B O 1
ATOM 3482 N N . SER B 1 106 ? 26.323 3.626 48.766 1.00 21.88 181 SER B N 1
ATOM 3483 C CA . SER B 1 106 ? 25.982 2.921 47.548 1.00 21.77 181 SER B CA 1
ATOM 3484 C C . SER B 1 106 ? 26.297 3.922 46.428 1.00 21.02 181 SER B C 1
ATOM 3485 O O . SER B 1 106 ? 26.358 5.130 46.665 1.00 21.30 181 SER B O 1
ATOM 3488 N N . ALA B 1 107 ? 26.497 3.442 45.212 1.00 20.46 182 ALA B N 1
ATOM 3489 C CA . ALA B 1 107 ? 26.813 4.350 44.124 1.00 20.47 182 ALA B CA 1
ATOM 3490 C C . ALA B 1 107 ? 26.259 3.883 42.796 1.00 21.70 182 ALA B C 1
ATOM 3491 O O . ALA B 1 107 ? 26.365 2.705 42.437 1.00 21.15 182 ALA B O 1
ATOM 3493 N N . LEU B 1 108 ? 25.664 4.825 42.070 1.00 23.39 183 LEU B N 1
ATOM 3494 C CA . LEU B 1 108 ? 25.098 4.554 40.753 1.00 23.56 183 LEU B CA 1
ATOM 3495 C C . LEU B 1 108 ? 25.489 5.684 39.815 1.00 22.71 183 LEU B C 1
ATOM 3496 O O . LEU B 1 108 ? 24.963 6.796 39.897 1.00 21.96 183 LEU B O 1
ATOM 3501 N N . ILE B 1 109 ? 26.422 5.384 38.923 1.00 22.91 184 ILE B N 1
ATOM 3502 C CA . ILE B 1 109 ? 26.917 6.365 37.977 1.00 21.89 184 ILE B CA 1
ATOM 3503 C C . ILE B 1 109 ? 26.468 6.055 36.564 1.00 21.89 184 ILE B C 1
ATOM 3504 O O . ILE B 1 109 ? 26.545 4.911 36.133 1.00 22.45 184 ILE B O 1
ATOM 3509 N N . ILE B 1 110 ? 26.004 7.088 35.857 1.00 21.38 185 ILE B N 1
ATOM 3510 C CA . ILE B 1 110 ? 25.503 6.957 34.495 1.00 22.72 185 ILE B CA 1
ATOM 3511 C C . ILE B 1 110 ? 26.242 7.794 33.452 1.00 24.19 185 ILE B C 1
ATOM 3512 O O . ILE B 1 110 ? 26.262 9.018 33.528 1.00 25.79 185 ILE B O 1
ATOM 3517 N N . PHE B 1 111 ? 26.830 7.119 32.467 1.00 25.09 186 PHE B N 1
ATOM 3518 C CA . PHE B 1 111 ? 27.551 7.773 31.379 1.00 24.74 186 PHE B CA 1
ATOM 3519 C C . PHE B 1 111 ? 26.689 7.665 30.151 1.00 26.75 186 PHE B C 1
ATOM 3520 O O . PHE B 1 111 ? 26.335 6.564 29.726 1.00 28.27 186 PHE B O 1
ATOM 3528 N N . VAL B 1 112 ? 26.348 8.801 29.572 1.00 26.69 187 VAL B N 1
ATOM 3529 C CA . VAL B 1 112 ? 25.524 8.785 28.387 1.00 26.34 187 VAL B CA 1
ATOM 3530 C C . VAL B 1 112 ? 26.145 9.677 27.329 1.00 27.64 187 VAL B C 1
ATOM 3531 O O . VAL B 1 112 ? 26.420 10.855 27.563 1.00 27.66 187 VAL B O 1
ATOM 3535 N N . ARG B 1 113 ? 26.391 9.096 26.163 1.00 28.61 188 ARG B N 1
ATOM 3536 C CA . ARG B 1 113 ? 26.989 9.844 25.069 1.00 30.10 188 ARG B CA 1
ATOM 3537 C C . ARG B 1 113 ? 26.132 9.776 23.819 1.00 30.19 188 ARG B C 1
ATOM 3538 O O . ARG B 1 113 ? 25.552 8.737 23.525 1.00 31.45 188 ARG B O 1
ATOM 3546 N N . TYR B 1 114 ? 26.041 10.890 23.097 1.00 30.11 189 TYR B N 1
ATOM 3547 C CA . TYR B 1 114 ? 25.281 10.938 21.855 1.00 29.50 189 TYR B CA 1
ATOM 3548 C C . TYR B 1 114 ? 26.200 10.445 20.760 1.00 30.34 189 TYR B C 1
ATOM 3549 O O . TYR B 1 114 ? 27.303 10.955 20.585 1.00 30.57 189 TYR B O 1
ATOM 3558 N N . GLU B 1 115 ? 25.721 9.467 20.009 1.00 31.56 190 GLU B N 1
ATOM 3559 C CA . GLU B 1 115 ? 26.498 8.851 18.952 1.00 32.40 190 GLU B CA 1
ATOM 3560 C C . GLU B 1 115 ? 25.816 8.972 17.606 1.00 31.86 190 GLU B C 1
ATOM 3561 O O . GLU B 1 115 ? 24.959 8.155 17.279 1.00 33.54 190 GLU B O 1
ATOM 3567 N N . LYS B 1 116 ? 26.165 9.986 16.826 1.00 31.49 191 LYS B N 1
ATOM 3568 C CA . LYS B 1 116 ? 25.567 10.108 15.501 1.00 31.58 191 LYS B CA 1
ATOM 3569 C C . LYS B 1 116 ? 26.414 9.189 14.619 1.00 31.62 191 LYS B C 1
ATOM 3570 O O . LYS B 1 116 ? 27.619 9.389 14.472 1.00 32.63 191 LYS B O 1
ATOM 3576 N N . LYS B 1 117 ? 25.795 8.159 14.062 1.00 31.09 192 LYS B N 1
ATOM 3577 C CA . LYS B 1 117 ? 26.525 7.208 13.234 1.00 30.66 192 LYS B CA 1
ATOM 3578 C C . LYS B 1 117 ? 27.414 6.243 14.060 1.00 27.55 192 LYS B C 1
ATOM 3579 O O . LYS B 1 117 ? 28.628 6.152 13.849 1.00 26.50 192 LYS B O 1
ATOM 3585 N N . PRO B 1 118 ? 26.809 5.501 15.006 1.00 25.41 193 PRO B N 1
ATOM 3586 C CA . PRO B 1 118 ? 27.551 4.553 15.845 1.00 25.57 193 PRO B CA 1
ATOM 3587 C C . PRO B 1 118 ? 28.057 3.384 15.019 1.00 26.43 193 PRO B C 1
ATOM 3588 O O . PRO B 1 118 ? 27.572 3.149 13.914 1.00 27.55 193 PRO B O 1
ATOM 3592 N N . THR B 1 119 ? 29.012 2.639 15.562 1.00 25.75 194 THR B N 1
ATOM 3593 C CA . THR B 1 119 ? 29.561 1.502 14.850 1.00 25.19 194 THR B CA 1
ATOM 3594 C C . THR B 1 119 ? 28.840 0.212 15.202 1.00 25.26 194 THR B C 1
ATOM 3595 O O . THR B 1 119 ? 28.049 0.167 16.139 1.00 24.74 194 THR B O 1
ATOM 3599 N N . GLU B 1 120 ? 29.113 -0.834 14.432 1.00 26.64 195 GLU B N 1
ATOM 3600 C CA . GLU B 1 120 ? 28.503 -2.137 14.656 1.00 28.41 195 GLU B CA 1
ATOM 3601 C C . GLU B 1 120 ? 28.950 -2.705 15.992 1.00 27.06 195 GLU B C 1
ATOM 3602 O O . GLU B 1 120 ? 30.008 -2.353 16.505 1.00 27.59 195 GLU B O 1
ATOM 3608 N N . ALA B 1 121 ? 28.151 -3.606 16.543 1.00 25.47 196 ALA B N 1
ATOM 3609 C CA . ALA B 1 121 ? 28.496 -4.199 17.814 1.00 25.17 196 ALA B CA 1
ATOM 3610 C C . ALA B 1 121 ? 27.702 -5.461 18.073 1.00 24.47 196 ALA B C 1
ATOM 3611 O O . ALA B 1 121 ? 26.548 -5.567 17.678 1.00 23.66 196 ALA B O 1
ATOM 3613 N N . ARG B 1 122 ? 28.328 -6.422 18.733 1.00 22.81 197 ARG B N 1
ATOM 3614 C CA . ARG B 1 122 ? 27.641 -7.648 19.064 1.00 23.46 197 ARG B CA 1
ATOM 3615 C C . ARG B 1 122 ? 26.652 -7.234 20.158 1.00 23.30 197 ARG B C 1
ATOM 3616 O O . ARG B 1 122 ? 27.010 -6.511 21.088 1.00 23.38 197 ARG B O 1
ATOM 3624 N N . VAL B 1 123 ? 25.408 -7.689 20.045 1.00 22.23 198 VAL B N 1
ATOM 3625 C CA . VAL B 1 123 ? 24.380 -7.264 20.981 1.00 20.76 198 VAL B CA 1
ATOM 3626 C C . VAL B 1 123 ? 23.332 -8.272 21.431 1.00 20.63 198 VAL B C 1
ATOM 3627 O O . VAL B 1 123 ? 22.868 -9.109 20.656 1.00 21.44 198 VAL B O 1
ATOM 3631 N N . VAL B 1 124 ? 22.953 -8.157 22.701 1.00 19.00 199 VAL B N 1
ATOM 3632 C CA . VAL B 1 124 ? 21.920 -8.994 23.278 1.00 17.57 199 VAL B CA 1
ATOM 3633 C C . VAL B 1 124 ? 20.770 -8.058 23.581 1.00 18.82 199 VAL B C 1
ATOM 3634 O O . VAL B 1 124 ? 20.653 -7.519 24.677 1.00 19.73 199 VAL B O 1
ATOM 3638 N N . GLY B 1 125 ? 19.936 -7.857 22.571 1.00 22.07 200 GLY B N 1
ATOM 3639 C CA . GLY B 1 125 ? 18.784 -6.994 22.699 1.00 23.03 200 GLY B CA 1
ATOM 3640 C C . GLY B 1 125 ? 19.036 -5.774 23.550 1.00 23.29 200 GLY B C 1
ATOM 3641 O O . GLY B 1 125 ? 18.722 -5.779 24.737 1.00 26.79 200 GLY B O 1
ATOM 3642 N N . ARG B 1 126 ? 19.603 -4.734 22.949 1.00 21.34 201 ARG B N 1
ATOM 3643 C CA . ARG B 1 126 ? 19.889 -3.483 23.654 1.00 20.37 201 ARG B CA 1
ATOM 3644 C C . ARG B 1 126 ? 21.141 -3.458 24.536 1.00 18.80 201 ARG B C 1
ATOM 3645 O O . ARG B 1 126 ? 21.782 -2.418 24.642 1.00 18.25 201 ARG B O 1
ATOM 3653 N N . GLN B 1 127 ? 21.506 -4.559 25.181 1.00 17.74 202 GLN B N 1
ATOM 3654 C CA . GLN B 1 127 ? 22.726 -4.500 25.974 1.00 20.70 202 GLN B CA 1
ATOM 3655 C C . GLN B 1 127 ? 23.843 -4.761 24.991 1.00 22.16 202 GLN B C 1
ATOM 3656 O O . GLN B 1 127 ? 23.676 -5.530 24.054 1.00 23.49 202 GLN B O 1
ATOM 3662 N N . ILE B 1 128 ? 24.977 -4.109 25.189 1.00 22.81 203 ILE B N 1
ATOM 3663 C CA . ILE B 1 128 ? 26.100 -4.288 24.289 1.00 23.66 203 ILE B CA 1
ATOM 3664 C C . ILE B 1 128 ? 27.123 -5.203 24.942 1.00 24.96 203 ILE B C 1
ATOM 3665 O O . ILE B 1 128 ? 27.448 -5.045 26.121 1.00 26.96 203 ILE B O 1
ATOM 3670 N N . VAL B 1 129 ? 27.613 -6.171 24.177 1.00 25.61 204 VAL B N 1
ATOM 3671 C CA . VAL B 1 129 ? 28.592 -7.115 24.693 1.00 27.71 204 VAL B CA 1
ATOM 3672 C C . VAL B 1 129 ? 29.998 -6.609 24.441 1.00 29.76 204 VAL B C 1
ATOM 3673 O O . VAL B 1 129 ? 30.355 -6.286 23.310 1.00 30.12 204 VAL B O 1
ATOM 3677 N N . PRO B 1 130 ? 30.815 -6.520 25.501 1.00 32.67 205 PRO B N 1
ATOM 3678 C CA . PRO B 1 130 ? 32.191 -6.045 25.349 1.00 33.06 205 PRO B CA 1
ATOM 3679 C C . PRO B 1 130 ? 33.021 -7.029 24.525 1.00 33.98 205 PRO B C 1
ATOM 3680 O O . PRO B 1 130 ? 32.667 -8.196 24.395 1.00 34.03 205 PRO B O 1
ATOM 3684 N N . GLU B 1 131 ? 34.124 -6.533 23.978 1.00 36.09 206 GLU B N 1
ATOM 3685 C CA . GLU B 1 131 ? 35.038 -7.307 23.153 1.00 37.94 206 GLU B CA 1
ATOM 3686 C C . GLU B 1 131 ? 35.999 -8.129 24.046 1.00 38.70 206 GLU B C 1
ATOM 3687 O O . GLU B 1 131 ? 36.429 -7.688 25.111 1.00 38.99 206 GLU B O 1
ATOM 3693 N N . GLY B 1 132 ? 36.334 -9.329 23.583 1.00 38.23 207 GLY B N 1
ATOM 3694 C CA . GLY B 1 132 ? 37.226 -10.235 24.301 1.00 38.23 207 GLY B CA 1
ATOM 3695 C C . GLY B 1 132 ? 36.586 -10.794 25.561 1.00 37.73 207 GLY B C 1
ATOM 3696 O O . GLY B 1 132 ? 35.514 -10.354 25.966 1.00 36.23 207 GLY B O 1
ATOM 3697 N N . GLU B 1 135 ? 32.200 -14.348 27.031 1.00 52.44 210 GLU B N 1
ATOM 3698 C CA . GLU B 1 135 ? 31.973 -14.481 28.469 1.00 52.80 210 GLU B CA 1
ATOM 3699 C C . GLU B 1 135 ? 30.951 -13.482 28.979 1.00 50.71 210 GLU B C 1
ATOM 3700 O O . GLU B 1 135 ? 31.199 -12.782 29.958 1.00 52.73 210 GLU B O 1
ATOM 3706 N N . PHE B 1 136 ? 29.788 -13.447 28.339 1.00 46.49 211 PHE B N 1
ATOM 3707 C CA . PHE B 1 136 ? 28.755 -12.489 28.694 1.00 41.37 211 PHE B CA 1
ATOM 3708 C C . PHE B 1 136 ? 27.508 -13.098 29.329 1.00 38.93 211 PHE B C 1
ATOM 3709 O O . PHE B 1 136 ? 27.135 -14.226 29.029 1.00 39.19 211 PHE B O 1
ATOM 3717 N N . THR B 1 137 ? 26.881 -12.321 30.209 1.00 36.88 212 THR B N 1
ATOM 3718 C CA . THR B 1 137 ? 25.641 -12.671 30.909 1.00 34.21 212 THR B CA 1
ATOM 3719 C C . THR B 1 137 ? 24.928 -11.315 30.989 1.00 33.20 212 THR B C 1
ATOM 3720 O O . THR B 1 137 ? 25.546 -10.307 31.326 1.00 34.18 212 THR B O 1
ATOM 3724 N N . SER B 1 138 ? 23.641 -11.266 30.676 1.00 31.08 213 SER B N 1
ATOM 3725 C CA . SER B 1 138 ? 22.955 -9.974 30.675 1.00 29.43 213 SER B CA 1
ATOM 3726 C C . SER B 1 138 ? 22.092 -9.617 31.879 1.00 27.80 213 SER B C 1
ATOM 3727 O O . SER B 1 138 ? 21.592 -10.485 32.597 1.00 26.05 213 SER B O 1
ATOM 3730 N N . VAL B 1 139 ? 21.920 -8.315 32.075 1.00 25.23 214 VAL B N 1
ATOM 3731 C CA . VAL B 1 139 ? 21.113 -7.811 33.164 1.00 25.46 214 VAL B CA 1
ATOM 3732 C C . VAL B 1 139 ? 19.808 -8.578 33.134 1.00 27.08 214 VAL B C 1
ATOM 3733 O O . VAL B 1 139 ? 19.245 -8.921 34.171 1.00 28.07 214 VAL B O 1
ATOM 3737 N N . ALA B 1 140 ? 19.339 -8.858 31.926 1.00 29.23 215 ALA B N 1
ATOM 3738 C CA . ALA B 1 140 ? 18.095 -9.581 31.730 1.00 29.66 215 ALA B CA 1
ATOM 3739 C C . ALA B 1 140 ? 18.237 -11.022 32.179 1.00 30.29 215 ALA B C 1
ATOM 3740 O O . ALA B 1 140 ? 17.475 -11.505 33.012 1.00 30.65 215 ALA B O 1
ATOM 3742 N N . GLU B 1 141 ? 19.216 -11.714 31.625 1.00 31.51 216 GLU B N 1
ATOM 3743 C CA . GLU B 1 141 ? 19.414 -13.098 32.001 1.00 33.92 216 GLU B CA 1
ATOM 3744 C C . GLU B 1 141 ? 19.571 -13.145 33.510 1.00 34.03 216 GLU B C 1
ATOM 3745 O O . GLU B 1 141 ? 18.870 -13.892 34.188 1.00 33.97 216 GLU B O 1
ATOM 3751 N N . ALA B 1 142 ? 20.477 -12.313 34.024 1.00 34.50 217 ALA B N 1
ATOM 3752 C CA . ALA B 1 142 ? 20.767 -12.244 35.451 1.00 33.93 217 ALA B CA 1
ATOM 3753 C C . ALA B 1 142 ? 19.517 -12.126 36.303 1.00 33.93 217 ALA B C 1
ATOM 3754 O O . ALA B 1 142 ? 19.344 -12.877 37.258 1.00 35.98 217 ALA B O 1
ATOM 3756 N N . LEU B 1 143 ? 18.643 -11.187 35.972 1.00 32.96 218 LEU B N 1
ATOM 3757 C CA . LEU B 1 143 ? 17.425 -11.020 36.748 1.00 31.54 218 LEU B CA 1
ATOM 3758 C C . LEU B 1 143 ? 16.491 -12.182 36.453 1.00 31.99 218 LEU B C 1
ATOM 3759 O O . LEU B 1 143 ? 15.261 -12.068 36.535 1.00 30.83 218 LEU B O 1
ATOM 3764 N N . GLY B 1 144 ? 17.105 -13.310 36.114 1.00 32.42 219 GLY B N 1
ATOM 3765 C CA . GLY B 1 144 ? 16.363 -14.511 35.806 1.00 34.25 219 GLY B CA 1
ATOM 3766 C C . GLY B 1 144 ? 15.306 -14.296 34.745 1.00 35.19 219 GLY B C 1
ATOM 3767 O O . GLY B 1 144 ? 14.116 -14.464 35.012 1.00 37.74 219 GLY B O 1
ATOM 3768 N N . GLY B 1 145 ? 15.731 -13.927 33.543 1.00 35.22 220 GLY B N 1
ATOM 3769 C CA . GLY B 1 145 ? 14.782 -13.705 32.466 1.00 35.06 220 GLY B CA 1
ATOM 3770 C C . GLY B 1 145 ? 15.143 -14.555 31.268 1.00 34.90 220 GLY B C 1
ATOM 3771 O O . GLY B 1 145 ? 16.216 -15.142 31.251 1.00 33.67 220 GLY B O 1
ATOM 3772 N N . PRO B 1 146 ? 14.273 -14.656 30.253 1.00 35.80 221 PRO B N 1
ATOM 3773 C CA . PRO B 1 146 ? 14.650 -15.484 29.105 1.00 36.74 221 PRO B CA 1
ATOM 3774 C C . PRO B 1 146 ? 16.007 -15.056 28.562 1.00 36.97 221 PRO B C 1
ATOM 3775 O O . PRO B 1 146 ? 16.281 -13.872 28.412 1.00 37.56 221 PRO B O 1
ATOM 3779 N N . LEU B 1 147 ? 16.861 -16.028 28.288 1.00 38.36 222 LEU B N 1
ATOM 3780 C CA . LEU B 1 147 ? 18.199 -15.743 27.793 1.00 41.14 222 LEU B CA 1
ATOM 3781 C C . LEU B 1 147 ? 18.300 -15.814 26.273 1.00 41.85 222 LEU B C 1
ATOM 3782 O O . LEU B 1 147 ? 18.050 -16.854 25.667 1.00 41.64 222 LEU B O 1
ATOM 3795 N N . PRO B 1 149 ? 20.393 -14.858 22.404 1.00 39.73 224 PRO B N 1
ATOM 3796 C CA . PRO B 1 149 ? 21.704 -14.972 21.756 1.00 37.61 224 PRO B CA 1
ATOM 3797 C C . PRO B 1 149 ? 22.352 -13.610 21.528 1.00 36.07 224 PRO B C 1
ATOM 3798 O O . PRO B 1 149 ? 21.668 -12.588 21.513 1.00 35.47 224 PRO B O 1
ATOM 3802 N N . VAL B 1 150 ? 23.669 -13.588 21.358 1.00 34.01 225 VAL B N 1
ATOM 3803 C CA . VAL B 1 150 ? 24.339 -12.332 21.076 1.00 33.85 225 VAL B CA 1
ATOM 3804 C C . VAL B 1 150 ? 24.195 -12.175 19.571 1.00 34.70 225 VAL B C 1
ATOM 3805 O O . VAL B 1 150 ? 24.513 -13.090 18.804 1.00 35.42 225 VAL B O 1
ATOM 3809 N N . VAL B 1 151 ? 23.691 -11.024 19.147 1.00 35.26 226 VAL B N 1
ATOM 3810 C CA . VAL B 1 151 ? 23.472 -10.782 17.730 1.00 35.36 226 VAL B CA 1
ATOM 3811 C C . VAL B 1 151 ? 24.206 -9.534 17.244 1.00 36.15 226 VAL B C 1
ATOM 3812 O O . VAL B 1 151 ? 24.146 -8.491 17.892 1.00 35.45 226 VAL B O 1
ATOM 3816 N N . ALA B 1 152 ? 24.891 -9.648 16.104 1.00 36.66 227 ALA B N 1
ATOM 3817 C CA . ALA B 1 152 ? 25.630 -8.526 15.534 1.00 35.97 227 ALA B CA 1
ATOM 3818 C C . ALA B 1 152 ? 24.658 -7.505 14.975 1.00 37.20 227 ALA B C 1
ATOM 3819 O O . ALA B 1 152 ? 23.815 -7.837 14.139 1.00 38.10 227 ALA B O 1
ATOM 3829 N N . ASN B 1 154 ? 23.943 -3.851 12.980 1.00 38.53 229 ASN B N 1
ATOM 3830 C CA . ASN B 1 154 ? 24.494 -2.962 11.954 1.00 36.72 229 ASN B CA 1
ATOM 3831 C C . ASN B 1 154 ? 23.647 -1.687 11.921 1.00 34.55 229 ASN B C 1
ATOM 3832 O O . ASN B 1 154 ? 22.628 -1.618 11.239 1.00 33.67 229 ASN B O 1
ATOM 3837 N N . PHE B 1 155 ? 24.082 -0.682 12.667 1.00 32.94 230 PHE B N 1
ATOM 3838 C CA . PHE B 1 155 ? 23.363 0.580 12.757 1.00 31.36 230 PHE B CA 1
ATOM 3839 C C . PHE B 1 155 ? 23.221 1.275 11.424 1.00 32.34 230 PHE B C 1
ATOM 3840 O O . PHE B 1 155 ? 22.450 2.226 11.295 1.00 33.51 230 PHE B O 1
ATOM 3848 N N . ARG B 1 156 ? 23.973 0.808 10.434 1.00 32.28 231 ARG B N 1
ATOM 3849 C CA . ARG B 1 156 ? 23.888 1.383 9.104 1.00 32.82 231 ARG B CA 1
ATOM 3850 C C . ARG B 1 156 ? 22.618 0.890 8.414 1.00 34.49 231 ARG B C 1
ATOM 3851 O O . ARG B 1 156 ? 22.080 1.549 7.517 1.00 34.26 231 ARG B O 1
ATOM 3859 N N . ARG B 1 157 ? 22.149 -0.283 8.832 1.00 35.22 232 ARG B N 1
ATOM 3860 C CA . ARG B 1 157 ? 20.954 -0.877 8.257 1.00 35.16 232 ARG B CA 1
ATOM 3861 C C . ARG B 1 157 ? 19.768 -0.776 9.238 1.00 35.38 232 ARG B C 1
ATOM 3862 O O . ARG B 1 157 ? 18.776 -1.488 9.083 1.00 35.55 232 ARG B O 1
ATOM 3870 N N . ASP B 1 158 ? 19.870 0.115 10.231 1.00 34.37 233 ASP B N 1
ATOM 3871 C CA . ASP B 1 158 ? 18.816 0.290 11.241 1.00 32.74 233 ASP B CA 1
ATOM 3872 C C . ASP B 1 158 ? 18.153 1.669 11.218 1.00 31.26 233 ASP B C 1
ATOM 3873 O O . ASP B 1 158 ? 18.737 2.660 11.646 1.00 29.70 233 ASP B O 1
ATOM 3878 N N . PRO B 1 159 ? 16.906 1.743 10.734 1.00 30.09 234 PRO B N 1
ATOM 3879 C CA . PRO B 1 159 ? 16.156 2.995 10.646 1.00 29.16 234 PRO B CA 1
ATOM 3880 C C . PRO B 1 159 ? 15.967 3.715 11.973 1.00 29.97 234 PRO B C 1
ATOM 3881 O O . PRO B 1 159 ? 15.860 4.942 12.005 1.00 29.26 234 PRO B O 1
ATOM 3885 N N . ARG B 1 160 ? 15.911 2.966 13.067 1.00 31.26 235 ARG B N 1
ATOM 3886 C CA . ARG B 1 160 ? 15.731 3.603 14.368 1.00 33.46 235 ARG B CA 1
ATOM 3887 C C . ARG B 1 160 ? 16.980 4.409 14.779 1.00 32.00 235 ARG B C 1
ATOM 3888 O O . ARG B 1 160 ? 16.897 5.326 15.590 1.00 32.42 235 ARG B O 1
ATOM 3896 N N . ALA B 1 161 ? 18.128 4.088 14.192 1.00 29.87 236 ALA B N 1
ATOM 3897 C CA . ALA B 1 161 ? 19.371 4.792 14.500 1.00 28.06 236 ALA B CA 1
ATOM 3898 C C . ALA B 1 161 ? 19.687 5.867 13.455 1.00 27.77 236 ALA B C 1
ATOM 3899 O O . ALA B 1 161 ? 20.843 6.256 13.289 1.00 26.93 236 ALA B O 1
ATOM 3901 N N . ALA B 1 162 ? 18.655 6.350 12.764 1.00 27.58 237 ALA B N 1
ATOM 3902 C CA . ALA B 1 162 ? 18.824 7.357 11.715 1.00 26.86 237 ALA B CA 1
ATOM 3903 C C . ALA B 1 162 ? 19.288 8.733 12.215 1.00 26.58 237 ALA B C 1
ATOM 3904 O O . ALA B 1 162 ? 20.140 9.370 11.596 1.00 25.40 237 ALA B O 1
ATOM 3906 N N . LYS B 1 163 ? 18.719 9.195 13.321 1.00 26.66 238 LYS B N 1
ATOM 3907 C CA . LYS B 1 163 ? 19.101 10.480 13.885 1.00 27.36 238 LYS B CA 1
ATOM 3908 C C . LYS B 1 163 ? 20.029 10.290 15.089 1.00 27.36 238 LYS B C 1
ATOM 3909 O O . LYS B 1 163 ? 19.957 11.024 16.075 1.00 28.20 238 LYS B O 1
ATOM 3915 N N . GLY B 1 164 ? 20.902 9.291 14.990 1.00 26.36 239 GLY B N 1
ATOM 3916 C CA . GLY B 1 164 ? 21.853 9.015 16.046 1.00 25.54 239 GLY B CA 1
ATOM 3917 C C . GLY B 1 164 ? 21.296 8.197 17.184 1.00 26.17 239 GLY B C 1
ATOM 3918 O O . GLY B 1 164 ? 20.115 7.857 17.206 1.00 28.44 239 GLY B O 1
ATOM 3919 N N . ILE B 1 165 ? 22.169 7.862 18.126 1.00 25.53 240 ILE B N 1
ATOM 3920 C CA . ILE B 1 165 ? 21.793 7.099 19.307 1.00 25.11 240 ILE B CA 1
ATOM 3921 C C . ILE B 1 165 ? 22.628 7.561 20.493 1.00 24.22 240 ILE B C 1
ATOM 3922 O O . ILE B 1 165 ? 23.655 8.222 20.335 1.00 23.89 240 ILE B O 1
ATOM 3927 N N . TYR B 1 166 ? 22.180 7.189 21.682 1.00 22.17 241 TYR B N 1
ATOM 3928 C CA . TYR B 1 166 ? 22.880 7.532 22.900 1.00 18.54 241 TYR B CA 1
ATOM 3929 C C . TYR B 1 166 ? 23.409 6.238 23.497 1.00 17.59 241 TYR B C 1
ATOM 3930 O O . TYR B 1 166 ? 22.650 5.311 23.763 1.00 15.71 241 TYR B O 1
ATOM 3939 N N . THR B 1 167 ? 24.725 6.184 23.668 1.00 18.11 242 THR B N 1
ATOM 3940 C CA . THR B 1 167 ? 25.421 5.044 24.245 1.00 17.86 242 THR B CA 1
ATOM 3941 C C . THR B 1 167 ? 25.420 5.198 25.753 1.00 17.82 242 THR B C 1
ATOM 3942 O O . THR B 1 167 ? 25.838 6.226 26.263 1.00 18.69 242 THR B O 1
ATOM 3946 N N . ILE B 1 168 ? 24.961 4.186 26.473 1.00 18.97 243 ILE B N 1
ATOM 3947 C CA . ILE B 1 168 ? 24.912 4.294 27.928 1.00 21.78 243 ILE B CA 1
ATOM 3948 C C . ILE B 1 168 ? 25.816 3.351 28.731 1.00 22.07 243 ILE B C 1
ATOM 3949 O O . ILE B 1 168 ? 25.745 2.138 28.593 1.00 23.24 243 ILE B O 1
ATOM 3954 N N . HIS B 1 169 ? 26.656 3.919 29.584 1.00 22.79 244 HIS B N 1
ATOM 3955 C CA . HIS B 1 169 ? 27.539 3.118 30.424 1.00 23.07 244 HIS B CA 1
ATOM 3956 C C . HIS B 1 169 ? 27.076 3.273 31.855 1.00 22.62 244 HIS B C 1
ATOM 3957 O O . HIS B 1 169 ? 26.962 4.389 32.369 1.00 21.47 244 HIS B O 1
ATOM 3964 N N . VAL B 1 170 ? 26.797 2.156 32.504 1.00 22.32 245 VAL B N 1
ATOM 3965 C CA . VAL B 1 170 ? 26.350 2.226 33.879 1.00 22.97 245 VAL B CA 1
ATOM 3966 C C . VAL B 1 170 ? 27.257 1.437 34.790 1.00 22.74 245 VAL B C 1
ATOM 3967 O O . VAL B 1 170 ? 27.558 0.272 34.539 1.00 23.06 245 VAL B O 1
ATOM 3971 N N . ALA B 1 171 ? 27.702 2.098 35.848 1.00 23.89 246 ALA B N 1
ATOM 3972 C CA . ALA B 1 171 ? 28.581 1.490 36.837 1.00 22.80 246 ALA B CA 1
ATOM 3973 C C . ALA B 1 171 ? 27.764 1.334 38.109 1.00 22.39 246 ALA B C 1
ATOM 3974 O O . ALA B 1 171 ? 27.497 2.308 38.808 1.00 22.92 246 ALA B O 1
ATOM 3976 N N . SER B 1 172 ? 27.347 0.115 38.412 1.00 22.62 247 SER B N 1
ATOM 3977 C CA . SER B 1 172 ? 26.548 -0.072 39.604 1.00 24.28 247 SER B CA 1
ATOM 3978 C C . SER B 1 172 ? 27.347 -0.680 40.745 1.00 25.30 247 SER B C 1
ATOM 3979 O O . SER B 1 172 ? 28.182 -1.572 40.543 1.00 24.86 247 SER B O 1
ATOM 3982 N N . LEU B 1 173 ? 27.082 -0.169 41.944 1.00 25.14 248 LEU B N 1
ATOM 3983 C CA . LEU B 1 173 ? 27.748 -0.617 43.157 1.00 25.24 248 LEU B CA 1
ATOM 3984 C C . LEU B 1 173 ? 26.797 -0.343 44.298 1.00 25.05 248 LEU B C 1
ATOM 3985 O O . LEU B 1 173 ? 26.897 0.688 44.953 1.00 26.84 248 LEU B O 1
ATOM 3990 N N . GLY B 1 174 ? 25.871 -1.256 44.537 1.00 24.08 249 GLY B N 1
ATOM 3991 C CA . GLY B 1 174 ? 24.912 -1.044 45.606 1.00 24.55 249 GLY B CA 1
ATOM 3992 C C . GLY B 1 174 ? 23.528 -1.510 45.186 1.00 25.92 249 GLY B C 1
ATOM 3993 O O . GLY B 1 174 ? 23.389 -2.385 44.323 1.00 26.38 249 GLY B O 1
ATOM 3994 N N . ASN B 1 175 ? 22.500 -0.914 45.778 1.00 25.94 250 ASN B N 1
ATOM 3995 C CA . ASN B 1 175 ? 21.122 -1.291 45.481 1.00 26.89 250 ASN B CA 1
ATOM 3996 C C . ASN B 1 175 ? 20.339 -0.239 44.727 1.00 26.72 250 ASN B C 1
ATOM 3997 O O . ASN B 1 175 ? 19.117 -0.293 44.685 1.00 27.18 250 ASN B O 1
ATOM 4002 N N . SER B 1 176 ? 21.033 0.727 44.147 1.00 27.19 251 SER B N 1
ATOM 4003 C CA . SER B 1 176 ? 20.355 1.765 43.385 1.00 28.90 251 SER B CA 1
ATOM 4004 C C . SER B 1 176 ? 19.955 1.125 42.043 1.00 29.22 251 SER B C 1
ATOM 4005 O O . SER B 1 176 ? 20.626 0.200 41.565 1.00 30.43 251 SER B O 1
ATOM 4008 N N . ARG B 1 177 ? 18.866 1.585 41.434 1.00 28.11 252 ARG B N 1
ATOM 4009 C CA . ARG B 1 177 ? 18.447 0.985 40.169 1.00 28.21 252 ARG B CA 1
ATOM 4010 C C . ARG B 1 177 ? 18.351 1.965 39.011 1.00 26.90 252 ARG B C 1
ATOM 4011 O O . ARG B 1 177 ? 18.045 3.146 39.204 1.00 26.87 252 ARG B O 1
ATOM 4019 N N . CYS B 1 178 ? 18.651 1.465 37.813 1.00 24.19 253 CYS B N 1
ATOM 4020 C CA . CYS B 1 178 ? 18.600 2.266 36.601 1.00 21.87 253 CYS B CA 1
ATOM 4021 C C . CYS B 1 178 ? 17.859 1.495 35.519 1.00 21.25 253 CYS B C 1
ATOM 4022 O O . CYS B 1 178 ? 18.256 0.396 35.141 1.00 20.40 253 CYS B O 1
ATOM 4025 N N . VAL B 1 179 ? 16.778 2.075 35.020 1.00 20.53 254 VAL B N 1
ATOM 4026 C CA . VAL B 1 179 ? 15.999 1.422 33.983 1.00 20.52 254 VAL B CA 1
ATOM 4027 C C . VAL B 1 179 ? 15.921 2.273 32.744 1.00 18.89 254 VAL B C 1
ATOM 4028 O O . VAL B 1 179 ? 15.990 3.489 32.815 1.00 20.50 254 VAL B O 1
ATOM 4032 N N . LEU B 1 180 ? 15.764 1.617 31.605 1.00 18.11 255 LEU B N 1
ATOM 4033 C CA . LEU B 1 180 ? 15.657 2.303 30.328 1.00 15.91 255 LEU B CA 1
ATOM 4034 C C . LEU B 1 180 ? 14.218 2.163 29.841 1.00 15.33 255 LEU B C 1
ATOM 4035 O O . LEU B 1 180 ? 13.727 1.059 29.708 1.00 15.55 255 LEU B O 1
ATOM 4040 N N . LYS B 1 181 ? 13.538 3.277 29.601 1.00 15.48 256 LYS B N 1
ATOM 4041 C CA . LYS B 1 181 ? 12.162 3.240 29.115 1.00 15.51 256 LYS B CA 1
ATOM 4042 C C . LYS B 1 181 ? 12.067 3.552 27.614 1.00 16.25 256 LYS B C 1
ATOM 4043 O O . LYS B 1 181 ? 12.340 4.667 27.180 1.00 16.74 256 LYS B O 1
ATOM 4049 N N . SER B 1 182 ? 11.651 2.559 26.838 1.00 17.06 257 SER B N 1
ATOM 4050 C CA . SER B 1 182 ? 11.531 2.689 25.387 1.00 17.92 257 SER B CA 1
ATOM 4051 C C . SER B 1 182 ? 10.097 2.436 24.910 1.00 18.05 257 SER B C 1
ATOM 4052 O O . SER B 1 182 ? 9.733 1.303 24.578 1.00 18.06 257 SER B O 1
ATOM 4055 N N . GLY B 1 183 ? 9.292 3.495 24.863 1.00 17.86 258 GLY B N 1
ATOM 4056 C CA . GLY B 1 183 ? 7.906 3.344 24.458 1.00 18.70 258 GLY B CA 1
ATOM 4057 C C . GLY B 1 183 ? 7.179 2.615 25.570 1.00 18.70 258 GLY B C 1
ATOM 4058 O O . GLY B 1 183 ? 7.255 3.015 26.724 1.00 20.48 258 GLY B O 1
ATOM 4059 N N . ARG B 1 184 ? 6.476 1.541 25.247 1.00 19.20 259 ARG B N 1
ATOM 4060 C CA . ARG B 1 184 ? 5.793 0.801 26.293 1.00 18.45 259 ARG B CA 1
ATOM 4061 C C . ARG B 1 184 ? 6.585 -0.380 26.817 1.00 18.35 259 ARG B C 1
ATOM 4062 O O . ARG B 1 184 ? 6.032 -1.264 27.453 1.00 18.94 259 ARG B O 1
ATOM 4070 N N . THR B 1 185 ? 7.881 -0.390 26.534 1.00 18.96 260 THR B N 1
ATOM 4071 C CA . THR B 1 185 ? 8.772 -1.432 27.024 1.00 21.88 260 THR B CA 1
ATOM 4072 C C . THR B 1 185 ? 9.766 -0.759 27.962 1.00 22.45 260 THR B C 1
ATOM 4073 O O . THR B 1 185 ? 10.159 0.390 27.752 1.00 23.98 260 THR B O 1
ATOM 4077 N N . ALA B 1 186 ? 10.169 -1.463 29.006 1.00 21.40 261 ALA B N 1
ATOM 4078 C CA . ALA B 1 186 ? 11.100 -0.887 29.953 1.00 19.89 261 ALA B CA 1
ATOM 4079 C C . ALA B 1 186 ? 12.077 -1.958 30.356 1.00 19.46 261 ALA B C 1
ATOM 4080 O O . ALA B 1 186 ? 11.696 -3.118 30.505 1.00 20.04 261 ALA B O 1
ATOM 4082 N N . ILE B 1 187 ? 13.341 -1.576 30.515 1.00 18.42 262 ILE B N 1
ATOM 4083 C CA . ILE B 1 187 ? 14.350 -2.533 30.921 1.00 16.93 262 ILE B CA 1
ATOM 4084 C C . ILE B 1 187 ? 15.360 -2.033 31.941 1.00 17.19 262 ILE B C 1
ATOM 4085 O O . ILE B 1 187 ? 15.817 -0.888 31.907 1.00 16.46 262 ILE B O 1
ATOM 4090 N N . HIS B 1 188 ? 15.696 -2.945 32.842 1.00 16.39 263 HIS B N 1
ATOM 4091 C CA . HIS B 1 188 ? 16.649 -2.734 33.902 1.00 16.03 263 HIS B CA 1
ATOM 4092 C C . HIS B 1 188 ? 18.027 -2.536 33.309 1.00 16.86 263 HIS B C 1
ATOM 4093 O O . HIS B 1 188 ? 18.312 -3.066 32.248 1.00 18.75 263 HIS B O 1
ATOM 4100 N N . LEU B 1 189 ? 18.884 -1.775 33.982 1.00 18.03 264 LEU B N 1
ATOM 4101 C CA . LEU B 1 189 ? 20.225 -1.539 33.465 1.00 20.39 264 LEU B CA 1
ATOM 4102 C C . LEU B 1 189 ? 21.346 -2.139 34.309 1.00 20.98 264 LEU B C 1
ATOM 4103 O O . LEU B 1 189 ? 22.505 -2.171 33.879 1.00 18.59 264 LEU B O 1
ATOM 4108 N N . SER B 1 190 ? 21.002 -2.622 35.500 1.00 22.29 265 SER B N 1
ATOM 4109 C CA . SER B 1 190 ? 21.989 -3.217 36.397 1.00 25.83 265 SER B CA 1
ATOM 4110 C C . SER B 1 190 ? 21.351 -4.130 37.427 1.00 27.23 265 SER B C 1
ATOM 4111 O O . SER B 1 190 ? 20.132 -4.137 37.590 1.00 28.57 265 SER B O 1
ATOM 4114 N N . THR B 1 191 ? 22.194 -4.881 38.130 1.00 29.65 266 THR B N 1
ATOM 4115 C CA . THR B 1 191 ? 21.767 -5.830 39.165 1.00 30.98 266 THR B CA 1
ATOM 4116 C C . THR B 1 191 ? 22.007 -5.286 40.583 1.00 31.42 266 THR B C 1
ATOM 4117 O O . THR B 1 191 ? 23.143 -5.006 40.964 1.00 31.01 266 THR B O 1
ATOM 4121 N N . PRO B 1 192 ? 20.946 -5.132 41.384 1.00 31.86 267 PRO B N 1
ATOM 4122 C CA . PRO B 1 192 ? 21.235 -4.618 42.722 1.00 32.12 267 PRO B CA 1
ATOM 4123 C C . PRO B 1 192 ? 22.128 -5.583 43.504 1.00 32.25 267 PRO B C 1
ATOM 4124 O O . PRO B 1 192 ? 21.824 -6.765 43.625 1.00 31.73 267 PRO B O 1
ATOM 4128 N N . HIS B 1 193 ? 23.246 -5.066 44.007 1.00 33.28 268 HIS B N 1
ATOM 4129 C CA . HIS B 1 193 ? 24.193 -5.858 44.783 1.00 33.78 268 HIS B CA 1
ATOM 4130 C C . HIS B 1 193 ? 23.643 -6.079 46.185 1.00 35.26 268 HIS B C 1
ATOM 4131 O O . HIS B 1 193 ? 23.988 -5.371 47.134 1.00 36.15 268 HIS B O 1
ATOM 4138 N N . THR B 1 194 ? 22.785 -7.087 46.295 1.00 36.34 269 THR B N 1
ATOM 4139 C CA . THR B 1 194 ? 22.119 -7.425 47.545 1.00 36.68 269 THR B CA 1
ATOM 4140 C C . THR B 1 194 ? 22.214 -8.912 47.846 1.00 36.80 269 THR B C 1
ATOM 4141 O O . THR B 1 194 ? 22.636 -9.696 47.008 1.00 37.03 269 THR B O 1
ATOM 4145 N N . ALA B 1 195 ? 21.822 -9.296 49.051 1.00 38.22 270 ALA B N 1
ATOM 4146 C CA . ALA B 1 195 ? 21.865 -10.693 49.454 1.00 40.13 270 ALA B CA 1
ATOM 4147 C C . ALA B 1 195 ? 20.855 -11.545 48.674 1.00 40.97 270 ALA B C 1
ATOM 4148 O O . ALA B 1 195 ? 20.844 -12.776 48.780 1.00 41.08 270 ALA B O 1
ATOM 4150 N N . SER B 1 196 ? 20.009 -10.886 47.888 1.00 41.93 271 SER B N 1
ATOM 4151 C CA . SER B 1 196 ? 19.001 -11.584 47.096 1.00 41.32 271 SER B CA 1
ATOM 4152 C C . SER B 1 196 ? 19.615 -12.141 45.824 1.00 40.87 271 SER B C 1
ATOM 4153 O O . SER B 1 196 ? 18.965 -12.875 45.090 1.00 40.81 271 SER B O 1
ATOM 4156 N N . SER B 1 197 ? 20.867 -11.775 45.561 1.00 40.49 272 SER B N 1
ATOM 4157 C CA . SER B 1 197 ? 21.579 -12.270 44.387 1.00 40.36 272 SER B CA 1
ATOM 4158 C C . SER B 1 197 ? 22.277 -13.535 44.852 1.00 40.93 272 SER B C 1
ATOM 4159 O O . SER B 1 197 ? 22.968 -13.517 45.865 1.00 40.45 272 SER B O 1
ATOM 4162 N N . HIS B 1 198 ? 22.100 -14.636 44.134 1.00 42.82 273 HIS B N 1
ATOM 4163 C CA . HIS B 1 198 ? 22.778 -15.857 44.533 1.00 44.21 273 HIS B CA 1
ATOM 4164 C C . HIS B 1 198 ? 24.248 -15.753 44.122 1.00 44.62 273 HIS B C 1
ATOM 4165 O O . HIS B 1 198 ? 25.079 -16.550 44.548 1.00 45.72 273 HIS B O 1
ATOM 4172 N N . LYS B 1 199 ? 24.563 -14.757 43.302 1.00 43.98 274 LYS B N 1
ATOM 4173 C CA . LYS B 1 199 ? 25.929 -14.550 42.850 1.00 43.46 274 LYS B CA 1
ATOM 4174 C C . LYS B 1 199 ? 26.686 -13.810 43.954 1.00 42.87 274 LYS B C 1
ATOM 4175 O O . LYS B 1 199 ? 27.796 -14.193 44.324 1.00 43.74 274 LYS B O 1
ATOM 4181 N N . GLU B 1 200 ? 26.065 -12.759 44.483 1.00 40.63 275 GLU B N 1
ATOM 4182 C CA . GLU B 1 200 ? 26.660 -11.946 45.539 1.00 39.16 275 GLU B CA 1
ATOM 4183 C C . GLU B 1 200 ? 26.713 -12.691 46.861 1.00 38.28 275 GLU B C 1
ATOM 4184 O O . GLU B 1 200 ? 27.663 -12.557 47.632 1.00 37.31 275 GLU B O 1
ATOM 4190 N N . ARG B 1 201 ? 25.673 -13.471 47.114 1.00 37.08 276 ARG B N 1
ATOM 4191 C CA . ARG B 1 201 ? 25.556 -14.239 48.339 1.00 36.24 276 ARG B CA 1
ATOM 4192 C C . ARG B 1 201 ? 26.661 -15.279 48.394 1.00 35.60 276 ARG B C 1
ATOM 4193 O O . ARG B 1 201 ? 27.231 -15.551 49.445 1.00 35.45 276 ARG B O 1
ATOM 4201 N N . HIS B 1 202 ? 26.962 -15.862 47.245 1.00 34.91 277 HIS B N 1
ATOM 4202 C CA . HIS B 1 202 ? 27.983 -16.883 47.174 1.00 33.87 277 HIS B CA 1
ATOM 4203 C C . HIS B 1 202 ? 29.353 -16.262 47.432 1.00 32.10 277 HIS B C 1
ATOM 4204 O O . HIS B 1 202 ? 30.146 -16.777 48.217 1.00 32.15 277 HIS B O 1
ATOM 4211 N N . ARG B 1 203 ? 29.618 -15.142 46.775 1.00 28.86 278 ARG B N 1
ATOM 4212 C CA . ARG B 1 203 ? 30.895 -14.462 46.914 1.00 25.79 278 ARG B CA 1
ATOM 4213 C C . ARG B 1 203 ? 31.233 -14.128 48.369 1.00 24.90 278 ARG B C 1
ATOM 4214 O O . ARG B 1 203 ? 32.287 -14.512 48.864 1.00 24.69 278 ARG B O 1
ATOM 4222 N N . VAL B 1 204 ? 30.339 -13.421 49.046 1.00 23.22 279 VAL B N 1
ATOM 4223 C CA . VAL B 1 204 ? 30.561 -13.026 50.428 1.00 24.31 279 VAL B CA 1
ATOM 4224 C C . VAL B 1 204 ? 30.831 -14.211 51.344 1.00 25.69 279 VAL B C 1
ATOM 4225 O O . VAL B 1 204 ? 31.820 -14.235 52.075 1.00 26.96 279 VAL B O 1
ATOM 4229 N N . GLN B 1 205 ? 29.950 -15.199 51.305 1.00 24.83 280 GLN B N 1
ATOM 4230 C CA . GLN B 1 205 ? 30.113 -16.358 52.159 1.00 24.54 280 GLN B CA 1
ATOM 4231 C C . GLN B 1 205 ? 31.337 -17.188 51.835 1.00 23.63 280 GLN B C 1
ATOM 4232 O O . GLN B 1 205 ? 31.983 -17.719 52.722 1.00 25.50 280 GLN B O 1
ATOM 4238 N N . ALA B 1 206 ? 31.672 -17.295 50.565 1.00 23.42 281 ALA B N 1
ATOM 4239 C CA . ALA B 1 206 ? 32.834 -18.082 50.195 1.00 22.72 281 ALA B CA 1
ATOM 4240 C C . ALA B 1 206 ? 34.103 -17.438 50.751 1.00 21.78 281 ALA B C 1
ATOM 4241 O O . ALA B 1 206 ? 35.024 -18.129 51.169 1.00 21.57 281 ALA B O 1
ATOM 4243 N N . ALA B 1 207 ? 34.136 -16.108 50.753 1.00 21.97 282 ALA B N 1
ATOM 4244 C CA . ALA B 1 207 ? 35.288 -15.359 51.242 1.00 20.19 282 ALA B CA 1
ATOM 4245 C C . ALA B 1 207 ? 35.282 -15.339 52.762 1.00 20.60 282 ALA B C 1
ATOM 4246 O O . ALA B 1 207 ? 36.099 -14.661 53.394 1.00 22.87 282 ALA B O 1
ATOM 4248 N N . GLY B 1 208 ? 34.345 -16.080 53.342 1.00 18.64 283 GLY B N 1
ATOM 4249 C CA . GLY B 1 208 ? 34.265 -16.164 54.781 1.00 17.00 283 GLY B CA 1
ATOM 4250 C C . GLY B 1 208 ? 33.215 -15.291 55.409 1.00 17.20 283 GLY B C 1
ATOM 4251 O O . GLY B 1 208 ? 32.910 -15.473 56.580 1.00 17.64 283 GLY B O 1
ATOM 4252 N N . GLY B 1 209 ? 32.658 -14.353 54.644 1.00 18.25 284 GLY B N 1
ATOM 4253 C CA . GLY B 1 209 ? 31.637 -13.444 55.163 1.00 16.84 284 GLY B CA 1
ATOM 4254 C C . GLY B 1 209 ? 30.450 -14.122 55.827 1.00 16.36 284 GLY B C 1
ATOM 4255 O O . GLY B 1 209 ? 30.147 -15.269 55.502 1.00 17.72 284 GLY B O 1
ATOM 4256 N N . VAL B 1 210 ? 29.778 -13.420 56.744 1.00 14.37 285 VAL B N 1
ATOM 4257 C CA . VAL B 1 210 ? 28.630 -13.974 57.467 1.00 13.19 285 VAL B CA 1
ATOM 4258 C C . VAL B 1 210 ? 27.386 -13.074 57.519 1.00 12.94 285 VAL B C 1
ATOM 4259 O O . VAL B 1 210 ? 27.366 -12.097 58.263 1.00 13.02 285 VAL B O 1
ATOM 4263 N N . PHE B 1 211 ? 26.349 -13.405 56.750 1.00 12.07 286 PHE B N 1
ATOM 4264 C CA . PHE B 1 211 ? 25.130 -12.601 56.786 1.00 12.67 286 PHE B CA 1
ATOM 4265 C C . PHE B 1 211 ? 24.373 -13.000 58.043 1.00 15.67 286 PHE B C 1
ATOM 4266 O O . PHE B 1 211 ? 24.523 -14.126 58.512 1.00 16.54 286 PHE B O 1
ATOM 4274 N N . THR B 1 212 ? 23.573 -12.091 58.596 1.00 16.79 287 THR B N 1
ATOM 4275 C CA . THR B 1 212 ? 22.807 -12.413 59.789 1.00 18.09 287 THR B CA 1
ATOM 4276 C C . THR B 1 212 ? 21.578 -11.498 59.980 1.00 18.66 287 THR B C 1
ATOM 4277 O O . THR B 1 212 ? 21.599 -10.309 59.663 1.00 18.69 287 THR B O 1
ATOM 4281 N N . THR B 1 213 ? 20.497 -12.065 60.487 1.00 18.99 288 THR B N 1
ATOM 4282 C CA . THR B 1 213 ? 19.276 -11.301 60.692 1.00 21.78 288 THR B CA 1
ATOM 4283 C C . THR B 1 213 ? 19.325 -10.316 61.870 1.00 22.18 288 THR B C 1
ATOM 4284 O O . THR B 1 213 ? 19.444 -10.696 63.035 1.00 23.10 288 THR B O 1
ATOM 4288 N N . VAL B 1 214 ? 19.235 -9.037 61.538 1.00 21.75 289 VAL B N 1
ATOM 4289 C CA . VAL B 1 214 ? 19.258 -7.979 62.526 1.00 21.11 289 VAL B CA 1
ATOM 4290 C C . VAL B 1 214 ? 18.070 -7.085 62.279 1.00 22.24 289 VAL B C 1
ATOM 4291 O O . VAL B 1 214 ? 17.911 -6.510 61.190 1.00 21.20 289 VAL B O 1
ATOM 4295 N N . ASN B 1 215 ? 17.240 -6.984 63.311 1.00 23.03 290 ASN B N 1
ATOM 4296 C CA . ASN B 1 215 ? 16.026 -6.181 63.291 1.00 24.14 290 ASN B CA 1
ATOM 4297 C C . ASN B 1 215 ? 15.161 -6.434 62.070 1.00 23.62 290 ASN B C 1
ATOM 4298 O O . ASN B 1 215 ? 14.775 -5.504 61.374 1.00 22.93 290 ASN B O 1
ATOM 4303 N N . GLY B 1 216 ? 14.868 -7.706 61.823 1.00 23.73 291 GLY B N 1
ATOM 4304 C CA . GLY B 1 216 ? 14.026 -8.077 60.708 1.00 22.96 291 GLY B CA 1
ATOM 4305 C C . GLY B 1 216 ? 14.711 -8.007 59.371 1.00 23.80 291 GLY B C 1
ATOM 4306 O O . GLY B 1 216 ? 14.170 -8.485 58.377 1.00 24.24 291 GLY B O 1
ATOM 4307 N N . GLU B 1 217 ? 15.895 -7.413 59.326 1.00 24.60 292 GLU B N 1
ATOM 4308 C CA . GLU B 1 217 ? 16.616 -7.309 58.061 1.00 26.19 292 GLU B CA 1
ATOM 4309 C C . GLU B 1 217 ? 17.920 -8.110 58.081 1.00 25.02 292 GLU B C 1
ATOM 4310 O O . GLU B 1 217 ? 18.576 -8.219 59.119 1.00 25.64 292 GLU B O 1
ATOM 4316 N N . LEU B 1 218 ? 18.277 -8.692 56.938 1.00 23.29 293 LEU B N 1
ATOM 4317 C CA . LEU B 1 218 ? 19.503 -9.486 56.819 1.00 21.95 293 LEU B CA 1
ATOM 4318 C C . LEU B 1 218 ? 20.673 -8.621 56.336 1.00 19.85 293 LEU B C 1
ATOM 4319 O O . LEU B 1 218 ? 20.704 -8.175 55.196 1.00 19.20 293 LEU B O 1
ATOM 4324 N N . LEU B 1 219 ? 21.642 -8.398 57.211 1.00 19.00 294 LEU B N 1
ATOM 4325 C CA . LEU B 1 219 ? 22.783 -7.566 56.870 1.00 18.77 294 LEU B CA 1
ATOM 4326 C C . LEU B 1 219 ? 24.120 -8.304 56.915 1.00 17.92 294 LEU B C 1
ATOM 4327 O O . LEU B 1 219 ? 24.330 -9.197 57.738 1.00 18.97 294 LEU B O 1
ATOM 4332 N N . LEU B 1 220 ? 25.025 -7.920 56.025 1.00 16.38 295 LEU B N 1
ATOM 4333 C CA . LEU B 1 220 ? 26.336 -8.528 55.985 1.00 17.26 295 LEU B CA 1
ATOM 4334 C C . LEU B 1 220 ? 27.068 -8.152 57.276 1.00 18.36 295 LEU B C 1
ATOM 4335 O O . LEU B 1 220 ? 27.254 -6.972 57.585 1.00 19.24 295 LEU B O 1
ATOM 4340 N N . GLY B 1 221 ? 27.491 -9.159 58.028 1.00 17.72 296 GLY B N 1
ATOM 4341 C CA . GLY B 1 221 ? 28.156 -8.882 59.283 1.00 18.92 296 GLY B CA 1
ATOM 4342 C C . GLY B 1 221 ? 27.108 -8.295 60.206 1.00 19.99 296 GLY B C 1
ATOM 4343 O O . GLY B 1 221 ? 27.420 -7.828 61.297 1.00 21.00 296 GLY B O 1
ATOM 4344 N N . GLY B 1 222 ? 25.855 -8.334 59.755 1.00 19.91 297 GLY B N 1
ATOM 4345 C CA . GLY B 1 222 ? 24.753 -7.798 60.527 1.00 19.34 297 GLY B CA 1
ATOM 4346 C C . GLY B 1 222 ? 24.867 -6.292 60.577 1.00 20.04 297 GLY B C 1
ATOM 4347 O O . GLY B 1 222 ? 24.305 -5.632 61.455 1.00 22.34 297 GLY B O 1
ATOM 4348 N N . VAL B 1 223 ? 25.590 -5.733 59.618 1.00 18.79 298 VAL B N 1
ATOM 4349 C CA . VAL B 1 223 ? 25.785 -4.296 59.591 1.00 17.71 298 VAL B CA 1
ATOM 4350 C C . VAL B 1 223 ? 25.484 -3.669 58.243 1.00 16.57 298 VAL B C 1
ATOM 4351 O O . VAL B 1 223 ? 24.743 -2.706 58.155 1.00 15.91 298 VAL B O 1
ATOM 4355 N N . VAL B 1 224 ? 26.057 -4.234 57.194 1.00 17.40 299 VAL B N 1
ATOM 4356 C CA . VAL B 1 224 ? 25.894 -3.709 55.844 1.00 19.01 299 VAL B CA 1
ATOM 4357 C C . VAL B 1 224 ? 24.697 -4.265 55.068 1.00 19.74 299 VAL B C 1
ATOM 4358 O O . VAL B 1 224 ? 24.583 -5.468 54.863 1.00 20.19 299 VAL B O 1
ATOM 4362 N N . PRO B 1 225 ? 23.800 -3.378 54.607 1.00 20.51 300 PRO B N 1
ATOM 4363 C CA . PRO B 1 225 ? 22.611 -3.773 53.852 1.00 21.08 300 PRO B CA 1
ATOM 4364 C C . PRO B 1 225 ? 22.945 -3.931 52.376 1.00 23.18 300 PRO B C 1
ATOM 4365 O O . PRO B 1 225 ? 22.092 -3.762 51.515 1.00 24.27 300 PRO B O 1
ATOM 4377 N N . THR B 1 227 ? 26.207 -5.846 49.551 1.00 21.58 302 THR B N 1
ATOM 4378 C CA . THR B 1 227 ? 27.355 -6.713 49.355 1.00 19.11 302 THR B CA 1
ATOM 4379 C C . THR B 1 227 ? 28.406 -5.940 48.570 1.00 18.28 302 THR B C 1
ATOM 4380 O O . THR B 1 227 ? 29.489 -6.443 48.291 1.00 16.25 302 THR B O 1
ATOM 4384 N N . ARG B 1 228 ? 28.053 -4.714 48.197 1.00 18.87 303 ARG B N 1
ATOM 4385 C CA . ARG B 1 228 ? 28.951 -3.828 47.458 1.00 18.65 303 ARG B CA 1
ATOM 4386 C C . ARG B 1 228 ? 28.625 -2.398 47.816 1.00 17.40 303 ARG B C 1
ATOM 4387 O O . ARG B 1 228 ? 27.455 -2.037 47.955 1.00 18.29 303 ARG B O 1
ATOM 4395 N N . ALA B 1 229 ? 29.663 -1.586 47.980 1.00 16.56 304 ALA B N 1
ATOM 4396 C CA . ALA B 1 229 ? 29.463 -0.194 48.364 1.00 15.68 304 ALA B CA 1
ATOM 4397 C C . ALA B 1 229 ? 30.797 0.480 48.656 1.00 15.12 304 ALA B C 1
ATOM 4398 O O . ALA B 1 229 ? 31.826 -0.172 48.658 1.00 14.93 304 ALA B O 1
ATOM 4400 N N . PHE B 1 230 ? 30.767 1.794 48.868 1.00 17.22 305 PHE B N 1
ATOM 4401 C CA . PHE B 1 230 ? 31.961 2.573 49.206 1.00 18.69 305 PHE B CA 1
ATOM 4402 C C . PHE B 1 230 ? 31.998 2.663 50.721 1.00 20.67 305 PHE B C 1
ATOM 4403 O O . PHE B 1 230 ? 30.946 2.766 51.364 1.00 20.48 305 PHE B O 1
ATOM 4411 N N . GLY B 1 231 ? 33.206 2.643 51.280 1.00 22.31 306 GLY B N 1
ATOM 4412 C CA . GLY B 1 231 ? 33.356 2.719 52.724 1.00 23.20 306 GLY B CA 1
ATOM 4413 C C . GLY B 1 231 ? 33.182 1.373 53.405 1.00 23.61 306 GLY B C 1
ATOM 4414 O O . GLY B 1 231 ? 33.725 0.368 52.942 1.00 23.54 306 GLY B O 1
ATOM 4415 N N . SER B 1 232 ? 32.416 1.359 54.499 1.00 23.09 307 SER B N 1
ATOM 4416 C CA . SER B 1 232 ? 32.165 0.139 55.269 1.00 22.90 307 SER B CA 1
ATOM 4417 C C . SER B 1 232 ? 33.431 -0.668 55.401 1.00 20.50 307 SER B C 1
ATOM 4418 O O . SER B 1 232 ? 33.396 -1.887 55.335 1.00 20.73 307 SER B O 1
ATOM 4421 N N . PHE B 1 233 ? 34.540 0.030 55.610 1.00 19.24 308 PHE B N 1
ATOM 4422 C CA . PHE B 1 233 ? 35.860 -0.573 55.697 1.00 18.57 308 PHE B CA 1
ATOM 4423 C C . PHE B 1 233 ? 36.126 -1.735 56.675 1.00 19.64 308 PHE B C 1
ATOM 4424 O O . PHE B 1 233 ? 37.159 -2.410 56.561 1.00 18.55 308 PHE B O 1
ATOM 4432 N N . ASP B 1 234 ? 35.213 -1.988 57.614 1.00 21.27 309 ASP B N 1
ATOM 4433 C CA . ASP B 1 234 ? 35.404 -3.103 58.547 1.00 24.03 309 ASP B CA 1
ATOM 4434 C C . ASP B 1 234 ? 35.244 -4.422 57.821 1.00 24.68 309 ASP B C 1
ATOM 4435 O O . ASP B 1 234 ? 35.614 -5.475 58.326 1.00 26.27 309 ASP B O 1
ATOM 4440 N N . PHE B 1 235 ? 34.691 -4.367 56.624 1.00 26.05 310 PHE B N 1
ATOM 4441 C CA . PHE B 1 235 ? 34.504 -5.575 55.853 1.00 25.32 310 PHE B CA 1
ATOM 4442 C C . PHE B 1 235 ? 35.340 -5.540 54.598 1.00 27.19 310 PHE B C 1
ATOM 4443 O O . PHE B 1 235 ? 35.338 -6.471 53.797 1.00 27.98 310 PHE B O 1
ATOM 4451 N N . LYS B 1 236 ? 36.056 -4.448 54.414 1.00 29.38 311 LYS B N 1
ATOM 4452 C CA . LYS B 1 236 ? 36.908 -4.357 53.258 1.00 31.80 311 LYS B CA 1
ATOM 4453 C C . LYS B 1 236 ? 38.143 -5.162 53.622 1.00 34.59 311 LYS B C 1
ATOM 4454 O O . LYS B 1 236 ? 38.246 -5.704 54.722 1.00 34.87 311 LYS B O 1
ATOM 4460 N N . LYS B 1 237 ? 39.070 -5.241 52.683 1.00 38.55 312 LYS B N 1
ATOM 4461 C CA . LYS B 1 237 ? 40.320 -5.956 52.856 1.00 41.25 312 LYS B CA 1
ATOM 4462 C C . LYS B 1 237 ? 41.207 -5.030 53.672 1.00 42.59 312 LYS B C 1
ATOM 4463 O O . LYS B 1 237 ? 42.427 -5.126 53.635 1.00 44.15 312 LYS B O 1
ATOM 4469 N N . GLY B 1 238 ? 40.554 -4.139 54.414 1.00 44.45 313 GLY B N 1
ATOM 4470 C CA . GLY B 1 238 ? 41.220 -3.153 55.256 1.00 47.43 313 GLY B CA 1
ATOM 4471 C C . GLY B 1 238 ? 42.410 -3.521 56.139 1.00 48.85 313 GLY B C 1
ATOM 4472 O O . GLY B 1 238 ? 43.552 -3.503 55.671 1.00 48.43 313 GLY B O 1
ATOM 4473 N N . GLY B 1 239 ? 42.166 -3.834 57.414 1.00 49.68 314 GLY B N 1
ATOM 4474 C CA . GLY B 1 239 ? 43.284 -4.160 58.280 1.00 51.47 314 GLY B CA 1
ATOM 4475 C C . GLY B 1 239 ? 43.131 -4.909 59.595 1.00 52.28 314 GLY B C 1
ATOM 4476 O O . GLY B 1 239 ? 43.788 -5.932 59.787 1.00 52.48 314 GLY B O 1
ATOM 4477 N N . GLN B 1 240 ? 42.286 -4.428 60.500 1.00 53.06 315 GLN B N 1
ATOM 4478 C CA . GLN B 1 240 ? 42.150 -5.070 61.808 1.00 54.92 315 GLN B CA 1
ATOM 4479 C C . GLN B 1 240 ? 41.944 -6.584 61.814 1.00 54.56 315 GLN B C 1
ATOM 4480 O O . GLN B 1 240 ? 42.678 -7.300 62.488 1.00 54.95 315 GLN B O 1
ATOM 4486 N N . GLY B 1 241 ? 40.948 -7.079 61.092 1.00 54.59 316 GLY B N 1
ATOM 4487 C CA . GLY B 1 241 ? 40.740 -8.516 61.052 1.00 53.50 316 GLY B CA 1
ATOM 4488 C C . GLY B 1 241 ? 41.576 -9.066 59.915 1.00 53.28 316 GLY B C 1
ATOM 4489 O O . GLY B 1 241 ? 41.492 -10.245 59.562 1.00 52.49 316 GLY B O 1
ATOM 4490 N N . LYS B 1 242 ? 42.397 -8.181 59.354 1.00 53.53 317 LYS B N 1
ATOM 4491 C CA . LYS B 1 242 ? 43.269 -8.500 58.235 1.00 53.53 317 LYS B CA 1
ATOM 4492 C C . LYS B 1 242 ? 42.530 -9.419 57.279 1.00 52.18 317 LYS B C 1
ATOM 4493 O O . LYS B 1 242 ? 43.006 -10.490 56.911 1.00 52.17 317 LYS B O 1
ATOM 4499 N N . LEU B 1 243 ? 41.335 -8.994 56.900 1.00 50.81 318 LEU B N 1
ATOM 4500 C CA . LEU B 1 243 ? 40.523 -9.760 55.971 1.00 49.57 318 LEU B CA 1
ATOM 4501 C C . LEU B 1 243 ? 41.350 -9.938 54.693 1.00 48.86 318 LEU B C 1
ATOM 4502 O O . LEU B 1 243 ? 41.999 -9.000 54.230 1.00 48.82 318 LEU B O 1
ATOM 4507 N N . GLN B 1 244 ? 41.331 -11.137 54.125 1.00 47.83 319 GLN B N 1
ATOM 4508 C CA . GLN B 1 244 ? 42.107 -11.412 52.925 1.00 47.10 319 GLN B CA 1
ATOM 4509 C C . GLN B 1 244 ? 41.390 -11.153 51.609 1.00 45.94 319 GLN B C 1
ATOM 4510 O O . GLN B 1 244 ? 41.946 -11.384 50.540 1.00 45.87 319 GLN B O 1
ATOM 4516 N N . GLN B 1 245 ? 40.157 -10.669 51.691 1.00 44.37 320 GLN B N 1
ATOM 4517 C CA . GLN B 1 245 ? 39.367 -10.354 50.504 1.00 41.90 320 GLN B CA 1
ATOM 4518 C C . GLN B 1 245 ? 38.218 -9.459 50.906 1.00 38.75 320 GLN B C 1
ATOM 4519 O O . GLN B 1 245 ? 37.632 -9.644 51.971 1.00 37.89 320 GLN B O 1
ATOM 4525 N N . ASP B 1 246 ? 37.880 -8.507 50.050 1.00 35.29 321 ASP B N 1
ATOM 4526 C CA . ASP B 1 246 ? 36.770 -7.628 50.347 1.00 34.26 321 ASP B CA 1
ATOM 4527 C C . ASP B 1 246 ? 35.492 -8.435 50.555 1.00 31.82 321 ASP B C 1
ATOM 4528 O O . ASP B 1 246 ? 35.054 -9.150 49.664 1.00 30.78 321 ASP B O 1
ATOM 4533 N N . LEU B 1 247 ? 34.912 -8.352 51.747 1.00 29.34 322 LEU B N 1
ATOM 4534 C CA . LEU B 1 247 ? 33.657 -9.032 51.994 1.00 26.85 322 LEU B CA 1
ATOM 4535 C C . LEU B 1 247 ? 32.642 -8.129 51.294 1.00 26.29 322 LEU B C 1
ATOM 4536 O O . LEU B 1 247 ? 31.758 -8.589 50.579 1.00 25.61 322 LEU B O 1
ATOM 4541 N N . VAL B 1 248 ? 32.800 -6.830 51.506 1.00 24.84 323 VAL B N 1
ATOM 4542 C CA . VAL B 1 248 ? 31.981 -5.829 50.856 1.00 24.88 323 VAL B CA 1
ATOM 4543 C C . VAL B 1 248 ? 32.902 -5.361 49.727 1.00 25.72 323 VAL B C 1
ATOM 4544 O O . VAL B 1 248 ? 34.041 -4.965 49.975 1.00 26.21 323 VAL B O 1
ATOM 4548 N N . SER B 1 249 ? 32.431 -5.416 48.489 1.00 25.26 324 SER B N 1
ATOM 4549 C CA . SER B 1 249 ? 33.276 -5.021 47.380 1.00 24.99 324 SER B CA 1
ATOM 4550 C C . SER B 1 249 ? 33.065 -3.597 46.908 1.00 24.61 324 SER B C 1
ATOM 4551 O O . SER B 1 249 ? 31.966 -3.055 46.972 1.00 26.18 324 SER B O 1
ATOM 4554 N N . ALA B 1 250 ? 34.141 -2.984 46.443 1.00 24.01 325 ALA B N 1
ATOM 4555 C CA . ALA B 1 250 ? 34.078 -1.628 45.928 1.00 23.31 325 ALA B CA 1
ATOM 4556 C C . ALA B 1 250 ? 34.310 -1.769 44.420 1.00 23.12 325 ALA B C 1
ATOM 4557 O O . ALA B 1 250 ? 34.624 -0.808 43.714 1.00 21.51 325 ALA B O 1
ATOM 4559 N N . VAL B 1 251 ? 34.158 -3.002 43.949 1.00 23.56 326 VAL B N 1
ATOM 4560 C CA . VAL B 1 251 ? 34.321 -3.333 42.539 1.00 25.21 326 VAL B CA 1
ATOM 4561 C C . VAL B 1 251 ? 32.964 -3.089 41.869 1.00 24.94 326 VAL B C 1
ATOM 4562 O O . VAL B 1 251 ? 31.987 -3.790 42.149 1.00 26.44 326 VAL B O 1
ATOM 4566 N N . PRO B 1 252 ? 32.886 -2.087 40.980 1.00 23.73 327 PRO B N 1
ATOM 4567 C CA . PRO B 1 252 ? 31.634 -1.760 40.295 1.00 25.12 327 PRO B CA 1
ATOM 4568 C C . PRO B 1 252 ? 31.242 -2.715 39.186 1.00 26.08 327 PRO B C 1
ATOM 4569 O O . PRO B 1 252 ? 32.091 -3.349 38.570 1.00 25.47 327 PRO B O 1
ATOM 4573 N N . ASP B 1 253 ? 29.939 -2.804 38.946 1.00 28.16 328 ASP B N 1
ATOM 4574 C CA . ASP B 1 253 ? 29.384 -3.654 37.898 1.00 28.64 328 ASP B CA 1
ATOM 4575 C C . ASP B 1 253 ? 29.094 -2.735 36.707 1.00 27.70 328 ASP B C 1
ATOM 4576 O O . ASP B 1 253 ? 28.106 -2.001 36.713 1.00 28.01 328 ASP B O 1
ATOM 4581 N N . VAL B 1 254 ? 29.960 -2.775 35.698 1.00 24.87 329 VAL B N 1
ATOM 4582 C CA . VAL B 1 254 ? 29.809 -1.923 34.530 1.00 23.98 329 VAL B CA 1
ATOM 4583 C C . VAL B 1 254 ? 29.136 -2.574 33.329 1.00 22.75 329 VAL B C 1
ATOM 4584 O O . VAL B 1 254 ? 29.572 -3.612 32.838 1.00 22.55 329 VAL B O 1
ATOM 4588 N N . THR B 1 255 ? 28.081 -1.934 32.842 1.00 21.45 330 THR B N 1
ATOM 4589 C CA . THR B 1 255 ? 27.343 -2.440 31.697 1.00 18.40 330 THR B CA 1
ATOM 4590 C C . THR B 1 255 ? 27.081 -1.349 30.663 1.00 19.43 330 THR B C 1
ATOM 4591 O O . THR B 1 255 ? 27.022 -0.165 30.992 1.00 19.68 330 THR B O 1
ATOM 4595 N N . THR B 1 256 ? 26.935 -1.756 29.406 1.00 20.14 331 THR B N 1
ATOM 4596 C CA . THR B 1 256 ? 26.700 -0.814 28.318 1.00 21.15 331 THR B CA 1
ATOM 4597 C C . THR B 1 256 ? 25.397 -1.119 27.583 1.00 21.00 331 THR B C 1
ATOM 4598 O O . THR B 1 256 ? 24.990 -2.272 27.470 1.00 23.19 331 THR B O 1
ATOM 4602 N N . PHE B 1 257 ? 24.746 -0.072 27.093 1.00 20.50 332 PHE B N 1
ATOM 4603 C CA . PHE B 1 257 ? 23.470 -0.176 26.387 1.00 20.20 332 PHE B CA 1
ATOM 4604 C C . PHE B 1 257 ? 23.313 1.012 25.445 1.00 20.52 332 PHE B C 1
ATOM 4605 O O . PHE B 1 257 ? 23.872 2.090 25.693 1.00 19.86 332 PHE B O 1
ATOM 4613 N N . PHE B 1 258 ? 22.535 0.841 24.379 1.00 19.35 333 PHE B N 1
ATOM 4614 C CA . PHE B 1 258 ? 22.307 1.965 23.479 1.00 20.17 333 PHE B CA 1
ATOM 4615 C C . PHE B 1 258 ? 20.834 2.329 23.503 1.00 18.76 333 PHE B C 1
ATOM 4616 O O . PHE B 1 258 ? 19.985 1.458 23.653 1.00 20.80 333 PHE B O 1
ATOM 4624 N N . ALA B 1 259 ? 20.534 3.614 23.369 1.00 17.17 334 ALA B N 1
ATOM 4625 C CA . ALA B 1 259 ? 19.155 4.080 23.361 1.00 16.88 334 ALA B CA 1
ATOM 4626 C C . ALA B 1 259 ? 18.835 4.887 22.102 1.00 18.07 334 ALA B C 1
ATOM 4627 O O . ALA B 1 259 ? 19.733 5.362 21.387 1.00 17.45 334 ALA B O 1
ATOM 4629 N N . TYR B 1 260 ? 17.541 5.049 21.847 1.00 16.59 335 TYR B N 1
ATOM 4630 C CA . TYR B 1 260 ? 17.082 5.799 20.692 1.00 15.36 335 TYR B CA 1
ATOM 4631 C C . TYR B 1 260 ? 16.503 7.133 21.131 1.00 13.81 335 TYR B C 1
ATOM 4632 O O . TYR B 1 260 ? 16.106 7.296 22.287 1.00 12.63 335 TYR B O 1
ATOM 4641 N N . PRO B 1 261 ? 16.475 8.120 20.219 1.00 11.88 336 PRO B N 1
ATOM 4642 C CA . PRO B 1 261 ? 15.895 9.375 20.673 1.00 11.98 336 PRO B CA 1
ATOM 4643 C C . PRO B 1 261 ? 14.476 9.012 21.067 1.00 13.28 336 PRO B C 1
ATOM 4644 O O . PRO B 1 261 ? 13.849 8.161 20.439 1.00 14.92 336 PRO B O 1
ATOM 4648 N N . GLY B 1 262 ? 13.981 9.626 22.125 1.00 14.30 337 GLY B N 1
ATOM 4649 C CA . GLY B 1 262 ? 12.643 9.324 22.557 1.00 15.57 337 GLY B CA 1
ATOM 4650 C C . GLY B 1 262 ? 12.681 8.430 23.772 1.00 18.33 337 GLY B C 1
ATOM 4651 O O . GLY B 1 262 ? 11.697 8.369 24.524 1.00 20.84 337 GLY B O 1
ATOM 4652 N N . ASP B 1 263 ? 13.793 7.726 23.979 1.00 18.04 338 ASP B N 1
ATOM 4653 C CA . ASP B 1 263 ? 13.890 6.860 25.152 1.00 20.74 338 ASP B CA 1
ATOM 4654 C C . ASP B 1 263 ? 14.110 7.702 26.428 1.00 22.07 338 ASP B C 1
ATOM 4655 O O . ASP B 1 263 ? 14.496 8.871 26.352 1.00 21.50 338 ASP B O 1
ATOM 4660 N N . ASP B 1 264 ? 13.838 7.123 27.593 1.00 22.67 339 ASP B N 1
ATOM 4661 C CA . ASP B 1 264 ? 14.036 7.851 28.844 1.00 23.85 339 ASP B CA 1
ATOM 4662 C C . ASP B 1 264 ? 14.836 7.023 29.842 1.00 22.58 339 ASP B C 1
ATOM 4663 O O . ASP B 1 264 ? 14.568 5.838 30.034 1.00 22.42 339 ASP B O 1
ATOM 4668 N N . ILE B 1 265 ? 15.822 7.640 30.479 1.00 20.75 340 ILE B N 1
ATOM 4669 C CA . ILE B 1 265 ? 16.589 6.925 31.488 1.00 20.10 340 ILE B CA 1
ATOM 4670 C C . ILE B 1 265 ? 15.876 7.182 32.800 1.00 18.77 340 ILE B C 1
ATOM 4671 O O . ILE B 1 265 ? 15.603 8.317 33.154 1.00 20.09 340 ILE B O 1
ATOM 4676 N N . VAL B 1 266 ? 15.549 6.121 33.507 1.00 17.18 341 VAL B N 1
ATOM 4677 C CA . VAL B 1 266 ? 14.867 6.254 34.773 1.00 17.41 341 VAL B CA 1
ATOM 4678 C C . VAL B 1 266 ? 15.773 5.676 35.848 1.00 18.20 341 VAL B C 1
ATOM 4679 O O . VAL B 1 266 ? 16.230 4.542 35.739 1.00 19.40 341 VAL B O 1
ATOM 4683 N N . ALA B 1 267 ? 16.048 6.460 36.880 1.00 16.96 342 ALA B N 1
ATOM 4684 C CA . ALA B 1 267 ? 16.924 5.996 37.943 1.00 18.16 342 ALA B CA 1
ATOM 4685 C C . ALA B 1 267 ? 16.506 6.468 39.331 1.00 18.12 342 ALA B C 1
ATOM 4686 O O . ALA B 1 267 ? 15.902 7.518 39.503 1.00 16.99 342 ALA B O 1
ATOM 4688 N N . GLY B 1 268 ? 16.845 5.680 40.334 1.00 19.23 343 GLY B N 1
ATOM 4689 C CA . GLY B 1 268 ? 16.492 6.067 41.681 1.00 23.27 343 GLY B CA 1
ATOM 4690 C C . GLY B 1 268 ? 17.126 5.192 42.741 1.00 24.16 343 GLY B C 1
ATOM 4691 O O . GLY B 1 268 ? 17.526 4.056 42.472 1.00 25.92 343 GLY B O 1
ATOM 4692 N N . THR B 1 269 ? 17.226 5.725 43.950 1.00 23.30 344 THR B N 1
ATOM 4693 C CA . THR B 1 269 ? 17.798 4.968 45.049 1.00 23.63 344 THR B CA 1
ATOM 4694 C C . THR B 1 269 ? 16.884 3.783 45.342 1.00 24.18 344 THR B C 1
ATOM 4695 O O . THR B 1 269 ? 15.705 3.780 44.974 1.00 22.38 344 THR B O 1
ATOM 4699 N N . ALA B 1 270 ? 17.438 2.770 45.995 1.00 26.26 345 ALA B N 1
ATOM 4700 C CA . ALA B 1 270 ? 16.680 1.572 46.317 1.00 27.50 345 ALA B CA 1
ATOM 4701 C C . ALA B 1 270 ? 15.360 1.906 46.999 1.00 29.24 345 ALA B C 1
ATOM 4702 O O . ALA B 1 270 ? 14.435 1.100 46.985 1.00 30.88 345 ALA B O 1
ATOM 4704 N N . GLY B 1 271 ? 15.272 3.098 47.586 1.00 30.92 346 GLY B N 1
ATOM 4705 C CA . GLY B 1 271 ? 14.057 3.511 48.265 1.00 32.25 346 GLY B CA 1
ATOM 4706 C C . GLY B 1 271 ? 12.932 3.846 47.305 1.00 34.37 346 GLY B C 1
ATOM 4707 O O . GLY B 1 271 ? 11.766 3.867 47.687 1.00 34.32 346 GLY B O 1
ATOM 4708 N N . ALA B 1 272 ? 13.277 4.111 46.051 1.00 36.89 347 ALA B N 1
ATOM 4709 C CA . ALA B 1 272 ? 12.266 4.433 45.049 1.00 38.94 347 ALA B CA 1
ATOM 4710 C C . ALA B 1 272 ? 11.531 3.164 44.601 1.00 39.56 347 ALA B C 1
ATOM 4711 O O . ALA B 1 272 ? 10.744 3.196 43.654 1.00 38.10 347 ALA B O 1
ATOM 4713 N N . PHE B 1 273 ? 11.789 2.053 45.292 1.00 40.34 348 PHE B N 1
ATOM 4714 C CA . PHE B 1 273 ? 11.148 0.792 44.949 1.00 41.28 348 PHE B CA 1
ATOM 4715 C C . PHE B 1 273 ? 10.667 -0.012 46.164 1.00 41.04 348 PHE B C 1
ATOM 4716 O O . PHE B 1 273 ? 11.271 0.018 47.234 1.00 40.22 348 PHE B O 1
ATOM 4724 N N . ALA B 1 274 ? 9.547 -0.703 45.974 1.00 41.25 349 ALA B N 1
ATOM 4725 C CA . ALA B 1 274 ? 8.898 -1.523 46.992 1.00 39.89 349 ALA B CA 1
ATOM 4726 C C . ALA B 1 274 ? 7.741 -2.238 46.285 1.00 40.12 349 ALA B C 1
ATOM 4727 O O . ALA B 1 274 ? 6.605 -2.292 46.780 1.00 38.41 349 ALA B O 1
ATOM 4729 N N . HIS B 1 275 ? 8.050 -2.769 45.107 1.00 39.37 350 HIS B N 1
ATOM 4730 C CA . HIS B 1 275 ? 7.082 -3.479 44.288 1.00 39.71 350 HIS B CA 1
ATOM 4731 C C . HIS B 1 275 ? 7.216 -4.984 44.519 1.00 39.44 350 HIS B C 1
ATOM 4732 O O . HIS B 1 275 ? 6.273 -5.645 44.947 1.00 39.61 350 HIS B O 1
ATOM 4739 N N . HIS B 1 279 ? 10.270 -8.140 39.867 1.00 44.89 354 HIS B N 1
ATOM 4740 C CA . HIS B 1 279 ? 10.503 -6.757 39.461 1.00 44.23 354 HIS B CA 1
ATOM 4741 C C . HIS B 1 279 ? 9.646 -6.391 38.262 1.00 42.64 354 HIS B C 1
ATOM 4742 O O . HIS B 1 279 ? 9.678 -5.251 37.796 1.00 43.18 354 HIS B O 1
ATOM 4749 N N . ALA B 1 280 ? 8.894 -7.362 37.758 1.00 39.65 355 ALA B N 1
ATOM 4750 C CA . ALA B 1 280 ? 8.016 -7.117 36.626 1.00 38.68 355 ALA B CA 1
ATOM 4751 C C . ALA B 1 280 ? 7.206 -5.859 36.941 1.00 37.24 355 ALA B C 1
ATOM 4752 O O . ALA B 1 280 ? 6.926 -5.039 36.067 1.00 35.26 355 ALA B O 1
ATOM 4754 N N . ALA B 1 281 ? 6.857 -5.720 38.217 1.00 35.71 356 ALA B N 1
ATOM 4755 C CA . ALA B 1 281 ? 6.089 -4.589 38.711 1.00 33.31 356 ALA B CA 1
ATOM 4756 C C . ALA B 1 281 ? 6.844 -3.302 38.450 1.00 32.48 356 ALA B C 1
ATOM 4757 O O . ALA B 1 281 ? 6.284 -2.331 37.952 1.00 31.44 356 ALA B O 1
ATOM 4759 N N . ILE B 1 282 ? 8.122 -3.290 38.800 1.00 31.58 357 ILE B N 1
ATOM 4760 C CA . ILE B 1 282 ? 8.918 -2.100 38.586 1.00 31.06 357 ILE B CA 1
ATOM 4761 C C . ILE B 1 282 ? 8.864 -1.772 37.103 1.00 28.99 357 ILE B C 1
ATOM 4762 O O . ILE B 1 282 ? 8.522 -0.661 36.714 1.00 28.86 357 ILE B O 1
ATOM 4767 N N . ALA B 1 283 ? 9.180 -2.762 36.281 1.00 26.37 358 ALA B N 1
ATOM 4768 C CA . ALA B 1 283 ? 9.172 -2.590 34.839 1.00 23.36 358 ALA B CA 1
ATOM 4769 C C . ALA B 1 283 ? 7.816 -2.126 34.313 1.00 20.47 358 ALA B C 1
ATOM 4770 O O . ALA B 1 283 ? 7.738 -1.184 33.533 1.00 19.66 358 ALA B O 1
ATOM 4772 N N . ALA B 1 284 ? 6.750 -2.784 34.746 1.00 18.74 359 ALA B N 1
ATOM 4773 C CA . ALA B 1 284 ? 5.412 -2.437 34.286 1.00 19.56 359 ALA B CA 1
ATOM 4774 C C . ALA B 1 284 ? 5.086 -0.984 34.565 1.00 21.21 359 ALA B C 1
ATOM 4775 O O . ALA B 1 284 ? 4.618 -0.266 33.683 1.00 23.56 359 ALA B O 1
ATOM 4777 N N . ALA B 1 285 ? 5.338 -0.565 35.799 1.00 21.99 360 ALA B N 1
ATOM 4778 C CA . ALA B 1 285 ? 5.074 0.791 36.249 1.00 22.48 360 ALA B CA 1
ATOM 4779 C C . ALA B 1 285 ? 5.762 1.853 35.406 1.00 23.51 360 ALA B C 1
ATOM 4780 O O . ALA B 1 285 ? 5.148 2.834 34.979 1.00 23.21 360 ALA B O 1
ATOM 4782 N N . ILE B 1 286 ? 7.049 1.653 35.179 1.00 23.47 361 ILE B N 1
ATOM 4783 C CA . ILE B 1 286 ? 7.830 2.601 34.414 1.00 25.50 361 ILE B CA 1
ATOM 4784 C C . ILE B 1 286 ? 7.408 2.590 32.940 1.00 27.47 361 ILE B C 1
ATOM 4785 O O . ILE B 1 286 ? 7.230 3.647 32.309 1.00 28.08 361 ILE B O 1
ATOM 4790 N N . ALA B 1 287 ? 7.217 1.396 32.398 1.00 28.77 362 ALA B N 1
ATOM 4791 C CA . ALA B 1 287 ? 6.805 1.275 31.010 1.00 29.84 362 ALA B CA 1
ATOM 4792 C C . ALA B 1 287 ? 5.491 2.035 30.791 1.00 31.32 362 ALA B C 1
ATOM 4793 O O . ALA B 1 287 ? 5.234 2.526 29.696 1.00 33.16 362 ALA B O 1
ATOM 4795 N N . LEU B 1 288 ? 4.676 2.152 31.840 1.00 31.33 363 LEU B N 1
ATOM 4796 C CA . LEU B 1 288 ? 3.380 2.835 31.752 1.00 32.21 363 LEU B CA 1
ATOM 4797 C C . LEU B 1 288 ? 3.355 4.318 32.126 1.00 32.72 363 LEU B C 1
ATOM 4798 O O . LEU B 1 288 ? 2.326 4.971 31.971 1.00 32.25 363 LEU B O 1
ATOM 4803 N N . TYR B 1 289 ? 4.457 4.857 32.628 1.00 33.08 364 TYR B N 1
ATOM 4804 C CA . TYR B 1 289 ? 4.437 6.256 32.998 1.00 34.34 364 TYR B CA 1
ATOM 4805 C C . TYR B 1 289 ? 4.646 7.156 31.769 1.00 35.32 364 TYR B C 1
ATOM 4806 O O . TYR B 1 289 ? 5.495 6.878 30.926 1.00 34.51 364 TYR B O 1
ATOM 4815 N N . PRO B 1 290 ? 3.859 8.248 31.666 1.00 36.66 365 PRO B N 1
ATOM 4816 C CA . PRO B 1 290 ? 3.811 9.289 30.626 1.00 36.64 365 PRO B CA 1
ATOM 4817 C C . PRO B 1 290 ? 4.997 10.245 30.508 1.00 36.87 365 PRO B C 1
ATOM 4818 O O . PRO B 1 290 ? 4.789 11.457 30.413 1.00 39.70 365 PRO B O 1
ATOM 4822 N N . VAL B 1 291 ? 6.223 9.736 30.492 1.00 35.77 366 VAL B N 1
ATOM 4823 C CA . VAL B 1 291 ? 7.381 10.621 30.377 1.00 35.15 366 VAL B CA 1
ATOM 4824 C C . VAL B 1 291 ? 7.381 11.391 29.051 1.00 35.51 366 VAL B C 1
ATOM 4825 O O . VAL B 1 291 ? 6.962 10.870 28.022 1.00 34.82 366 VAL B O 1
ATOM 4829 N N . SER B 1 292 ? 7.858 12.634 29.084 1.00 36.09 367 SER B N 1
ATOM 4830 C CA . SER B 1 292 ? 7.923 13.476 27.888 1.00 35.88 367 SER B CA 1
ATOM 4831 C C . SER B 1 292 ? 8.864 14.657 28.140 1.00 36.43 367 SER B C 1
ATOM 4832 O O . SER B 1 292 ? 9.270 14.904 29.268 1.00 36.68 367 SER B O 1
ATOM 4835 N N . PRO B 1 293 ? 9.218 15.408 27.091 1.00 36.66 368 PRO B N 1
ATOM 4836 C CA . PRO B 1 293 ? 10.119 16.547 27.281 1.00 36.88 368 PRO B CA 1
ATOM 4837 C C . PRO B 1 293 ? 9.688 17.538 28.367 1.00 38.06 368 PRO B C 1
ATOM 4838 O O . PRO B 1 293 ? 10.468 17.870 29.264 1.00 38.70 368 PRO B O 1
ATOM 4842 N N . GLU B 1 294 ? 8.451 18.011 28.289 1.00 37.67 369 GLU B N 1
ATOM 4843 C CA . GLU B 1 294 ? 7.953 18.971 29.262 1.00 37.04 369 GLU B CA 1
ATOM 4844 C C . GLU B 1 294 ? 7.217 18.325 30.419 1.00 35.44 369 GLU B C 1
ATOM 4845 O O . GLU B 1 294 ? 6.338 18.937 31.022 1.00 36.45 369 GLU B O 1
ATOM 4851 N N . THR B 1 295 ? 7.599 17.096 30.742 1.00 34.19 370 THR B N 1
ATOM 4852 C CA . THR B 1 295 ? 6.968 16.342 31.825 1.00 33.04 370 THR B CA 1
ATOM 4853 C C . THR B 1 295 ? 7.996 15.689 32.747 1.00 29.85 370 THR B C 1
ATOM 4854 O O . THR B 1 295 ? 7.681 15.291 33.869 1.00 29.25 370 THR B O 1
ATOM 4858 N N . VAL B 1 296 ? 9.227 15.596 32.260 1.00 26.68 371 VAL B N 1
ATOM 4859 C CA . VAL B 1 296 ? 10.311 14.983 33.002 1.00 24.52 371 VAL B CA 1
ATOM 4860 C C . VAL B 1 296 ? 10.340 15.339 34.487 1.00 23.01 371 VAL B C 1
ATOM 4861 O O . VAL B 1 296 ? 10.464 14.449 35.319 1.00 22.87 371 VAL B O 1
ATOM 4865 N N . LEU B 1 297 ? 10.226 16.623 34.820 1.00 22.26 372 LEU B N 1
ATOM 4866 C CA . LEU B 1 297 ? 10.256 17.056 36.214 1.00 22.94 372 LEU B CA 1
ATOM 4867 C C . LEU B 1 297 ? 9.136 16.441 37.022 1.00 25.39 372 LEU B C 1
ATOM 4868 O O . LEU B 1 297 ? 9.358 15.966 38.143 1.00 26.16 372 LEU B O 1
ATOM 4873 N N . ASP B 1 298 ? 7.938 16.456 36.444 1.00 25.43 373 ASP B N 1
ATOM 4874 C CA . ASP B 1 298 ? 6.753 15.894 37.073 1.00 26.63 373 ASP B CA 1
ATOM 4875 C C . ASP B 1 298 ? 6.993 14.407 37.221 1.00 26.81 373 ASP B C 1
ATOM 4876 O O . ASP B 1 298 ? 6.695 13.800 38.254 1.00 26.42 373 ASP B O 1
ATOM 4881 N N . ALA B 1 299 ? 7.523 13.821 36.155 1.00 27.22 374 ALA B N 1
ATOM 4882 C CA . ALA B 1 299 ? 7.804 12.397 36.129 1.00 28.38 374 ALA B CA 1
ATOM 4883 C C . ALA B 1 299 ? 8.654 11.998 37.327 1.00 29.32 374 ALA B C 1
ATOM 4884 O O . ALA B 1 299 ? 8.409 10.972 37.958 1.00 30.07 374 ALA B O 1
ATOM 4886 N N . ALA B 1 300 ? 9.646 12.817 37.650 1.00 28.86 375 ALA B N 1
ATOM 4887 C CA . ALA B 1 300 ? 10.516 12.513 38.770 1.00 28.96 375 ALA B CA 1
ATOM 4888 C C . ALA B 1 300 ? 9.797 12.689 40.097 1.00 29.78 375 ALA B C 1
ATOM 4889 O O . ALA B 1 300 ? 9.863 11.819 40.969 1.00 29.28 375 ALA B O 1
ATOM 4891 N N . LYS B 1 301 ? 9.112 13.819 40.245 1.00 29.43 376 LYS B N 1
ATOM 4892 C CA . LYS B 1 301 ? 8.385 14.104 41.471 1.00 30.11 376 LYS B CA 1
ATOM 4893 C C . LYS B 1 301 ? 7.416 12.986 41.779 1.00 31.59 376 LYS B C 1
ATOM 4894 O O . LYS B 1 301 ? 7.362 12.482 42.899 1.00 32.60 376 LYS B O 1
ATOM 4900 N N . ALA B 1 302 ? 6.645 12.598 40.771 1.00 34.04 377 ALA B N 1
ATOM 4901 C CA . ALA B 1 302 ? 5.650 11.550 40.932 1.00 34.02 377 ALA B CA 1
ATOM 4902 C C . ALA B 1 302 ? 6.263 10.287 41.507 1.00 34.30 377 ALA B C 1
ATOM 4903 O O . ALA B 1 302 ? 5.657 9.615 42.341 1.00 32.61 377 ALA B O 1
ATOM 4913 N N . VAL B 1 304 ? 8.737 9.958 43.570 1.00 36.39 379 VAL B N 1
ATOM 4914 C CA . VAL B 1 304 ? 8.965 10.103 44.994 1.00 35.63 379 VAL B CA 1
ATOM 4915 C C . VAL B 1 304 ? 7.608 9.952 45.663 1.00 35.98 379 VAL B C 1
ATOM 4916 O O . VAL B 1 304 ? 7.452 9.181 46.618 1.00 34.98 379 VAL B O 1
ATOM 4920 N N . VAL B 1 305 ? 6.626 10.680 45.137 1.00 36.16 380 VAL B N 1
ATOM 4921 C CA . VAL B 1 305 ? 5.270 10.615 45.665 1.00 36.91 380 VAL B CA 1
ATOM 4922 C C . VAL B 1 305 ? 4.804 9.155 45.671 1.00 37.10 380 VAL B C 1
ATOM 4923 O O . VAL B 1 305 ? 4.514 8.597 46.727 1.00 37.41 380 VAL B O 1
ATOM 4927 N N . ASN B 1 306 ? 4.762 8.534 44.498 1.00 37.66 381 ASN B N 1
ATOM 4928 C CA . ASN B 1 306 ? 4.332 7.143 44.382 1.00 38.54 381 ASN B CA 1
ATOM 4929 C C . ASN B 1 306 ? 4.877 6.194 45.440 1.00 38.96 381 ASN B C 1
ATOM 4930 O O . ASN B 1 306 ? 4.143 5.347 45.943 1.00 39.02 381 ASN B O 1
ATOM 4935 N N . ALA B 1 307 ? 6.163 6.319 45.760 1.00 39.67 382 ALA B N 1
ATOM 4936 C CA . ALA B 1 307 ? 6.795 5.445 46.747 1.00 39.44 382 ALA B CA 1
ATOM 4937 C C . ALA B 1 307 ? 6.361 5.756 48.180 1.00 40.62 382 ALA B C 1
ATOM 4938 O O . ALA B 1 307 ? 6.078 4.843 48.960 1.00 37.20 382 ALA B O 1
ATOM 4940 N N . LYS B 1 308 ? 6.321 7.041 48.531 1.00 43.26 383 LYS B N 1
ATOM 4941 C CA . LYS B 1 308 ? 5.894 7.431 49.873 1.00 46.35 383 LYS B CA 1
ATOM 4942 C C . LYS B 1 308 ? 4.488 6.856 50.008 1.00 48.81 383 LYS B C 1
ATOM 4943 O O . LYS B 1 308 ? 4.131 6.263 51.029 1.00 49.26 383 LYS B O 1
ATOM 4949 N N . ARG B 1 309 ? 3.704 7.039 48.948 1.00 50.92 384 ARG B N 1
ATOM 4950 C CA . ARG B 1 309 ? 2.329 6.567 48.883 1.00 53.13 384 ARG B CA 1
ATOM 4951 C C . ARG B 1 309 ? 2.337 5.049 48.999 1.00 54.00 384 ARG B C 1
ATOM 4952 O O . ARG B 1 309 ? 1.414 4.445 49.545 1.00 53.23 384 ARG B O 1
ATOM 4960 N N . ARG B 1 310 ? 3.396 4.437 48.485 1.00 55.59 385 ARG B N 1
ATOM 4961 C CA . ARG B 1 310 ? 3.536 2.990 48.538 1.00 57.23 385 ARG B CA 1
ATOM 4962 C C . ARG B 1 310 ? 4.070 2.652 49.939 1.00 58.87 385 ARG B C 1
ATOM 4963 O O . ARG B 1 310 ? 4.560 1.546 50.200 1.00 59.17 385 ARG B O 1
ATOM 4971 N N . LYS B 1 311 ? 3.952 3.637 50.830 1.00 60.10 386 LYS B N 1
ATOM 4972 C CA . LYS B 1 311 ? 4.369 3.543 52.231 1.00 60.59 386 LYS B CA 1
ATOM 4973 C C . LYS B 1 311 ? 5.799 3.095 52.486 1.00 60.45 386 LYS B C 1
ATOM 4974 O O . LYS B 1 311 ? 6.033 2.224 53.319 1.00 61.39 386 LYS B O 1
ATOM 4980 N N . VAL B 1 312 ? 6.753 3.697 51.784 1.00 59.99 387 VAL B N 1
ATOM 4981 C CA . VAL B 1 312 ? 8.160 3.347 51.959 1.00 58.82 387 VAL B CA 1
ATOM 4982 C C . VAL B 1 312 ? 8.804 4.357 52.921 1.00 58.39 387 VAL B C 1
ATOM 4983 O O . VAL B 1 312 ? 8.518 5.555 52.856 1.00 58.58 387 VAL B O 1
ATOM 4987 N N . THR B 1 313 ? 9.660 3.870 53.818 1.00 57.28 388 THR B N 1
ATOM 4988 C CA . THR B 1 313 ? 10.315 4.728 54.803 1.00 56.17 388 THR B CA 1
ATOM 4989 C C . THR B 1 313 ? 11.766 5.079 54.479 1.00 55.21 388 THR B C 1
ATOM 4990 O O . THR B 1 313 ? 12.293 6.078 54.967 1.00 55.72 388 THR B O 1
ATOM 4994 N N . LYS B 1 314 ? 12.411 4.250 53.668 1.00 53.68 389 LYS B N 1
ATOM 4995 C CA . LYS B 1 314 ? 13.804 4.472 53.279 1.00 51.77 389 LYS B CA 1
ATOM 4996 C C . LYS B 1 314 ? 13.978 5.763 52.479 1.00 50.22 389 LYS B C 1
ATOM 4997 O O . LYS B 1 314 ? 13.001 6.389 52.079 1.00 49.80 389 LYS B O 1
ATOM 5003 N N . ASN B 1 315 ? 15.231 6.154 52.257 1.00 49.05 390 ASN B N 1
ATOM 5004 C CA . ASN B 1 315 ? 15.550 7.359 51.494 1.00 47.06 390 ASN B CA 1
ATOM 5005 C C . ASN B 1 315 ? 15.074 7.205 50.061 1.00 44.49 390 ASN B C 1
ATOM 5006 O O . ASN B 1 315 ? 15.216 6.135 49.470 1.00 45.17 390 ASN B O 1
ATOM 5011 N N . ILE B 1 316 ? 14.527 8.281 49.504 1.00 41.14 391 ILE B N 1
ATOM 5012 C CA . ILE B 1 316 ? 14.032 8.277 48.137 1.00 37.63 391 ILE B CA 1
ATOM 5013 C C . ILE B 1 316 ? 14.691 9.346 47.280 1.00 35.34 391 ILE B C 1
ATOM 5014 O O . ILE B 1 316 ? 14.675 10.528 47.610 1.00 34.78 391 ILE B O 1
ATOM 5019 N N . SER B 1 317 ? 15.262 8.922 46.164 1.00 33.40 392 SER B N 1
ATOM 5020 C CA . SER B 1 317 ? 15.899 9.845 45.241 1.00 32.17 392 SER B CA 1
ATOM 5021 C C . SER B 1 317 ? 15.623 9.339 43.836 1.00 29.79 392 SER B C 1
ATOM 5022 O O . SER B 1 317 ? 15.951 8.200 43.497 1.00 29.49 392 SER B O 1
ATOM 5025 N N . THR B 1 318 ? 15.028 10.191 43.017 1.00 26.68 393 THR B N 1
ATOM 5026 C CA . THR B 1 318 ? 14.674 9.796 41.670 1.00 24.75 393 THR B CA 1
ATOM 5027 C C . THR B 1 318 ? 15.285 10.671 40.601 1.00 23.88 393 THR B C 1
ATOM 5028 O O . THR B 1 318 ? 15.366 11.878 40.752 1.00 25.20 393 THR B O 1
ATOM 5032 N N . PHE B 1 319 ? 15.700 10.060 39.505 1.00 21.63 394 PHE B N 1
ATOM 5033 C CA . PHE B 1 319 ? 16.278 10.812 38.418 1.00 18.49 394 PHE B CA 1
ATOM 5034 C C . PHE B 1 319 ? 15.676 10.322 37.119 1.00 18.62 394 PHE B C 1
ATOM 5035 O O . PHE B 1 319 ? 15.490 9.123 36.930 1.00 16.74 394 PHE B O 1
ATOM 5043 N N . VAL B 1 320 ? 15.393 11.256 36.219 1.00 18.93 395 VAL B N 1
ATOM 5044 C CA . VAL B 1 320 ? 14.826 10.916 34.928 1.00 19.98 395 VAL B CA 1
ATOM 5045 C C . VAL B 1 320 ? 15.337 11.844 33.832 1.00 19.80 395 VAL B C 1
ATOM 5046 O O . VAL B 1 320 ? 15.370 13.061 33.995 1.00 20.36 395 VAL B O 1
ATOM 5050 N N . ARG B 1 321 ? 15.760 11.251 32.722 1.00 19.75 396 ARG B N 1
ATOM 5051 C CA . ARG B 1 321 ? 16.264 12.005 31.583 1.00 19.44 396 ARG B CA 1
ATOM 5052 C C . ARG B 1 321 ? 15.582 11.524 30.299 1.00 20.23 396 ARG B C 1
ATOM 5053 O O . ARG B 1 321 ? 15.558 10.332 30.010 1.00 19.41 396 ARG B O 1
ATOM 5061 N N . HIS B 1 322 ? 15.022 12.456 29.535 1.00 22.74 397 HIS B N 1
ATOM 5062 C CA . HIS B 1 322 ? 14.342 12.129 28.278 1.00 23.49 397 HIS B CA 1
ATOM 5063 C C . HIS B 1 322 ? 15.280 12.381 27.112 1.00 24.36 397 HIS B C 1
ATOM 5064 O O . HIS B 1 322 ? 15.615 13.523 26.828 1.00 24.85 397 HIS B O 1
ATOM 5071 N N . LEU B 1 323 ? 15.700 11.322 26.433 1.00 25.88 398 LEU B N 1
ATOM 5072 C CA . LEU B 1 323 ? 16.616 11.464 25.302 1.00 28.28 398 LEU B CA 1
ATOM 5073 C C . LEU B 1 323 ? 15.935 12.033 24.052 1.00 29.37 398 LEU B C 1
ATOM 5074 O O . LEU B 1 323 ? 15.076 11.398 23.457 1.00 29.99 398 LEU B O 1
ATOM 5079 N N . PRO B 1 324 ? 16.323 13.246 23.634 1.00 30.84 399 PRO B N 1
ATOM 5080 C CA . PRO B 1 324 ? 15.745 13.908 22.456 1.00 32.18 399 PRO B CA 1
ATOM 5081 C C . PRO B 1 324 ? 16.189 13.435 21.062 1.00 34.02 399 PRO B C 1
ATOM 5082 O O . PRO B 1 324 ? 17.195 12.739 20.909 1.00 33.51 399 PRO B O 1
ATOM 5086 N N . GLU B 1 325 ? 15.411 13.824 20.052 1.00 36.12 400 GLU B N 1
ATOM 5087 C CA . GLU B 1 325 ? 15.695 13.479 18.666 1.00 37.92 400 GLU B CA 1
ATOM 5088 C C . GLU B 1 325 ? 16.780 14.400 18.158 1.00 38.04 400 GLU B C 1
ATOM 5089 O O . GLU B 1 325 ? 17.792 13.942 17.643 1.00 38.24 400 GLU B O 1
ATOM 5095 N N . SER B 1 326 ? 16.571 15.703 18.309 1.00 38.67 401 SER B N 1
ATOM 5096 C CA . SER B 1 326 ? 17.565 16.671 17.859 1.00 39.24 401 SER B CA 1
ATOM 5097 C C . SER B 1 326 ? 18.189 17.446 19.012 1.00 38.94 401 SER B C 1
ATOM 5098 O O . SER B 1 326 ? 17.560 17.702 20.034 1.00 38.29 401 SER B O 1
ATOM 5101 N N . ARG B 1 327 ? 19.450 17.798 18.826 1.00 40.85 402 ARG B N 1
ATOM 5102 C CA . ARG B 1 327 ? 20.236 18.553 19.795 1.00 42.62 402 ARG B CA 1
ATOM 5103 C C . ARG B 1 327 ? 19.505 19.879 20.025 1.00 43.16 402 ARG B C 1
ATOM 5104 O O . ARG B 1 327 ? 18.838 20.363 19.120 1.00 43.73 402 ARG B O 1
ATOM 5112 N N . THR B 1 328 ? 19.580 20.466 21.216 1.00 44.29 403 THR B N 1
ATOM 5113 C CA . THR B 1 328 ? 18.860 21.727 21.404 1.00 45.81 403 THR B CA 1
ATOM 5114 C C . THR B 1 328 ? 19.758 22.940 21.512 1.00 47.23 403 THR B C 1
ATOM 5115 O O . THR B 1 328 ? 20.979 22.821 21.607 1.00 49.20 403 THR B O 1
ATOM 5119 N N . ARG B 1 329 ? 19.134 24.112 21.520 1.00 46.89 404 ARG B N 1
ATOM 5120 C CA . ARG B 1 329 ? 19.863 25.367 21.574 1.00 46.23 404 ARG B CA 1
ATOM 5121 C C . ARG B 1 329 ? 19.677 26.160 22.864 1.00 45.66 404 ARG B C 1
ATOM 5122 O O . ARG B 1 329 ? 20.599 26.845 23.320 1.00 45.40 404 ARG B O 1
ATOM 5130 N N . SER B 1 330 ? 18.491 26.077 23.456 1.00 43.98 405 SER B N 1
ATOM 5131 C CA . SER B 1 330 ? 18.237 26.819 24.682 1.00 42.43 405 SER B CA 1
ATOM 5132 C C . SER B 1 330 ? 18.850 26.179 25.920 1.00 41.27 405 SER B C 1
ATOM 5133 O O . SER B 1 330 ? 19.358 25.059 25.874 1.00 40.71 405 SER B O 1
ATOM 5136 N N . GLN B 1 331 ? 18.807 26.915 27.025 1.00 40.36 406 GLN B N 1
ATOM 5137 C CA . GLN B 1 331 ? 19.349 26.449 28.295 1.00 38.58 406 GLN B CA 1
ATOM 5138 C C . GLN B 1 331 ? 18.389 26.786 29.422 1.00 38.21 406 GLN B C 1
ATOM 5139 O O . GLN B 1 331 ? 17.636 27.753 29.338 1.00 38.17 406 GLN B O 1
ATOM 5145 N N . LYS B 1 332 ? 18.409 25.995 30.483 1.00 37.67 407 LYS B N 1
ATOM 5146 C CA . LYS B 1 332 ? 17.527 26.269 31.597 1.00 37.16 407 LYS B CA 1
ATOM 5147 C C . LYS B 1 332 ? 17.842 25.373 32.772 1.00 36.66 407 LYS B C 1
ATOM 5148 O O . LYS B 1 332 ? 18.212 24.220 32.591 1.00 37.04 407 LYS B O 1
ATOM 5162 N N . LEU B 1 334 ? 16.298 24.938 36.965 1.00 31.40 409 LEU B N 1
ATOM 5163 C CA . LEU B 1 334 ? 15.446 25.361 38.059 1.00 30.38 409 LEU B CA 1
ATOM 5164 C C . LEU B 1 334 ? 15.700 24.488 39.258 1.00 31.67 409 LEU B C 1
ATOM 5165 O O . LEU B 1 334 ? 16.033 23.321 39.114 1.00 33.37 409 LEU B O 1
ATOM 5170 N N . GLU B 1 335 ? 15.536 25.068 40.440 1.00 33.31 410 GLU B N 1
ATOM 5171 C CA . GLU B 1 335 ? 15.689 24.373 41.715 1.00 33.68 410 GLU B CA 1
ATOM 5172 C C . GLU B 1 335 ? 14.452 24.789 42.465 1.00 33.54 410 GLU B C 1
ATOM 5173 O O . GLU B 1 335 ? 14.194 25.977 42.611 1.00 34.41 410 GLU B O 1
ATOM 5179 N N . GLY B 1 336 ? 13.681 23.831 42.946 1.00 33.97 411 GLY B N 1
ATOM 5180 C CA . GLY B 1 336 ? 12.471 24.202 43.645 1.00 34.96 411 GLY B CA 1
ATOM 5181 C C . GLY B 1 336 ? 12.142 23.277 44.779 1.00 35.19 411 GLY B C 1
ATOM 5182 O O . GLY B 1 336 ? 12.843 22.295 45.006 1.00 35.18 411 GLY B O 1
ATOM 5183 N N . THR B 1 337 ? 11.061 23.582 45.484 1.00 36.19 412 THR B N 1
ATOM 5184 C CA . THR B 1 337 ? 10.671 22.764 46.612 1.00 38.54 412 THR B CA 1
ATOM 5185 C C . THR B 1 337 ? 9.194 22.401 46.698 1.00 39.56 412 THR B C 1
ATOM 5186 O O . THR B 1 337 ? 8.311 23.143 46.264 1.00 40.53 412 THR B O 1
ATOM 5190 N N . SER B 1 338 ? 8.976 21.233 47.289 1.00 40.43 413 SER B N 1
ATOM 5191 C CA . SER B 1 338 ? 7.684 20.594 47.535 1.00 42.08 413 SER B CA 1
ATOM 5192 C C . SER B 1 338 ? 8.273 19.347 48.203 1.00 43.40 413 SER B C 1
ATOM 5193 O O . SER B 1 338 ? 7.673 18.698 49.066 1.00 45.32 413 SER B O 1
ATOM 5196 N N . GLY B 1 339 ? 9.494 19.075 47.740 1.00 42.46 414 GLY B N 1
ATOM 5197 C CA . GLY B 1 339 ? 10.386 18.005 48.152 1.00 38.98 414 GLY B CA 1
ATOM 5198 C C . GLY B 1 339 ? 11.603 18.753 47.628 1.00 38.03 414 GLY B C 1
ATOM 5199 O O . GLY B 1 339 ? 11.597 19.978 47.708 1.00 39.12 414 GLY B O 1
ATOM 5200 N N . GLU B 1 340 ? 12.622 18.103 47.081 1.00 35.76 415 GLU B N 1
ATOM 5201 C CA . GLU B 1 340 ? 13.752 18.873 46.546 1.00 32.72 415 GLU B CA 1
ATOM 5202 C C . GLU B 1 340 ? 14.013 18.546 45.089 1.00 30.09 415 GLU B C 1
ATOM 5203 O O . GLU B 1 340 ? 14.523 17.476 44.779 1.00 30.00 415 GLU B O 1
ATOM 5209 N N . ASN B 1 341 ? 13.670 19.471 44.198 1.00 26.56 416 ASN B N 1
ATOM 5210 C CA . ASN B 1 341 ? 13.861 19.252 42.770 1.00 22.54 416 ASN B CA 1
ATOM 5211 C C . ASN B 1 341 ? 14.828 20.223 42.067 1.00 21.31 416 ASN B C 1
ATOM 5212 O O . ASN B 1 341 ? 15.089 21.327 42.546 1.00 20.15 416 ASN B O 1
ATOM 5217 N N . GLY B 1 342 ? 15.367 19.769 40.936 1.00 19.82 417 GLY B N 1
ATOM 5218 C CA . GLY B 1 342 ? 16.291 20.553 40.136 1.00 18.96 417 GLY B CA 1
ATOM 5219 C C . GLY B 1 342 ? 16.212 20.005 38.724 1.00 19.68 417 GLY B C 1
ATOM 5220 O O . GLY B 1 342 ? 16.263 18.791 38.554 1.00 17.85 417 GLY B O 1
ATOM 5221 N N . GLU B 1 343 ? 16.074 20.871 37.720 1.00 20.89 418 GLU B N 1
ATOM 5222 C CA . GLU B 1 343 ? 15.970 20.416 36.327 1.00 24.33 418 GLU B CA 1
ATOM 5223 C C . GLU B 1 343 ? 16.910 21.111 35.344 1.00 25.69 418 GLU B C 1
ATOM 5224 O O . GLU B 1 343 ? 17.101 22.323 35.404 1.00 25.06 418 GLU B O 1
ATOM 5230 N N . GLU B 1 344 ? 17.488 20.326 34.438 1.00 27.28 419 GLU B N 1
ATOM 5231 C CA . GLU B 1 344 ? 18.400 20.834 33.413 1.00 27.93 419 GLU B CA 1
ATOM 5232 C C . GLU B 1 344 ? 17.748 20.750 32.037 1.00 28.29 419 GLU B C 1
ATOM 5233 O O . GLU B 1 344 ? 17.092 19.764 31.726 1.00 27.03 419 GLU B O 1
ATOM 5239 N N . ASP B 1 345 ? 17.945 21.778 31.216 1.00 30.58 420 ASP B N 1
ATOM 5240 C CA . ASP B 1 345 ? 17.388 21.824 29.862 1.00 32.55 420 ASP B CA 1
ATOM 5241 C C . ASP B 1 345 ? 18.478 22.324 28.943 1.00 33.16 420 ASP B C 1
ATOM 5242 O O . ASP B 1 345 ? 18.390 23.442 28.443 1.00 34.58 420 ASP B O 1
ATOM 5247 N N . PHE B 1 346 ? 19.505 21.518 28.709 1.00 32.51 421 PHE B N 1
ATOM 5248 C CA . PHE B 1 346 ? 20.581 21.967 27.844 1.00 32.16 421 PHE B CA 1
ATOM 5249 C C . PHE B 1 346 ? 20.920 20.999 26.738 1.00 31.25 421 PHE B C 1
ATOM 5250 O O . PHE B 1 346 ? 21.074 19.816 26.982 1.00 31.60 421 PHE B O 1
ATOM 5258 N N . SER B 1 347 ? 21.078 21.522 25.527 1.00 32.47 422 SER B N 1
ATOM 5259 C CA . SER B 1 347 ? 21.444 20.728 24.339 1.00 32.33 422 SER B CA 1
ATOM 5260 C C . SER B 1 347 ? 20.597 19.485 24.098 1.00 30.85 422 SER B C 1
ATOM 5261 O O . SER B 1 347 ? 19.384 19.566 23.895 1.00 32.27 422 SER B O 1
ATOM 5264 N N . ILE B 1 348 ? 21.263 18.339 24.120 1.00 28.35 423 ILE B N 1
ATOM 5265 C CA . ILE B 1 348 ? 20.639 17.045 23.914 1.00 27.19 423 ILE B CA 1
ATOM 5266 C C . ILE B 1 348 ? 20.259 16.531 25.322 1.00 27.88 423 ILE B C 1
ATOM 5267 O O . ILE B 1 348 ? 19.892 15.376 25.539 1.00 28.74 423 ILE B O 1
ATOM 5272 N N . ASP B 1 349 ? 20.301 17.422 26.294 1.00 29.41 424 ASP B N 1
ATOM 5273 C CA . ASP B 1 349 ? 19.988 16.995 27.641 1.00 29.69 424 ASP B CA 1
ATOM 5274 C C . ASP B 1 349 ? 18.721 17.627 28.237 1.00 29.49 424 ASP B C 1
ATOM 5275 O O . ASP B 1 349 ? 18.479 18.820 28.099 1.00 28.96 424 ASP B O 1
ATOM 5280 N N . ARG B 1 350 ? 17.901 16.787 28.859 1.00 31.04 425 ARG B N 1
ATOM 5281 C CA . ARG B 1 350 ? 16.667 17.191 29.537 1.00 33.81 425 ARG B CA 1
ATOM 5282 C C . ARG B 1 350 ? 16.662 16.340 30.796 1.00 34.89 425 ARG B C 1
ATOM 5283 O O . ARG B 1 350 ? 16.136 15.217 30.809 1.00 34.48 425 ARG B O 1
ATOM 5291 N N . THR B 1 351 ? 17.239 16.904 31.853 1.00 36.43 426 THR B N 1
ATOM 5292 C CA . THR B 1 351 ? 17.416 16.229 33.138 1.00 36.75 426 THR B CA 1
ATOM 5293 C C . THR B 1 351 ? 16.450 16.620 34.244 1.00 37.47 426 THR B C 1
ATOM 5294 O O . THR B 1 351 ? 15.830 17.681 34.209 1.00 37.26 426 THR B O 1
ATOM 5298 N N . ASN B 1 352 ? 16.351 15.747 35.240 1.00 39.29 427 ASN B N 1
ATOM 5299 C CA . ASN B 1 352 ? 15.497 15.995 36.381 1.00 40.33 427 ASN B CA 1
ATOM 5300 C C . ASN B 1 352 ? 15.745 15.023 37.534 1.00 39.98 427 ASN B C 1
ATOM 5301 O O . ASN B 1 352 ? 15.956 13.825 37.322 1.00 39.62 427 ASN B O 1
ATOM 5306 N N . GLU B 1 353 ? 15.706 15.552 38.753 1.00 39.13 428 GLU B N 1
ATOM 5307 C CA . GLU B 1 353 ? 15.941 14.756 39.946 1.00 39.29 428 GLU B CA 1
ATOM 5308 C C . GLU B 1 353 ? 15.117 15.212 41.138 1.00 38.75 428 GLU B C 1
ATOM 5309 O O . GLU B 1 353 ? 14.626 16.337 41.180 1.00 37.54 428 GLU B O 1
ATOM 5315 N N . LEU B 1 354 ? 14.976 14.322 42.110 1.00 38.92 429 LEU B N 1
ATOM 5316 C CA . LEU B 1 354 ? 14.217 14.626 43.304 1.00 40.98 429 LEU B CA 1
ATOM 5317 C C . LEU B 1 354 ? 14.619 13.836 44.532 1.00 41.13 429 LEU B C 1
ATOM 5318 O O . LEU B 1 354 ? 15.060 12.690 44.441 1.00 41.38 429 LEU B O 1
ATOM 5323 N N . THR B 1 355 ? 14.435 14.464 45.688 1.00 41.11 430 THR B N 1
ATOM 5324 C CA . THR B 1 355 ? 14.753 13.845 46.965 1.00 41.47 430 THR B CA 1
ATOM 5325 C C . THR B 1 355 ? 13.883 14.380 48.087 1.00 41.58 430 THR B C 1
ATOM 5326 O O . THR B 1 355 ? 13.456 15.537 48.068 1.00 40.56 430 THR B O 1
ATOM 5330 N N . GLN B 1 356 ? 13.627 13.516 49.063 1.00 42.25 431 GLN B N 1
ATOM 5331 C CA . GLN B 1 356 ? 12.823 13.868 50.217 1.00 43.21 431 GLN B CA 1
ATOM 5332 C C . GLN B 1 356 ? 13.373 13.081 51.386 1.00 42.91 431 GLN B C 1
ATOM 5333 O O . GLN B 1 356 ? 13.582 11.875 51.275 1.00 43.31 431 GLN B O 1
ATOM 5339 N N . ALA B 1 357 ? 13.612 13.769 52.498 1.00 42.57 432 ALA B N 1
ATOM 5340 C CA . ALA B 1 357 ? 14.127 13.135 53.708 1.00 42.73 432 ALA B CA 1
ATOM 5341 C C . ALA B 1 357 ? 13.256 11.948 54.126 1.00 42.33 432 ALA B C 1
ATOM 5342 O O . ALA B 1 357 ? 12.071 11.928 53.752 1.00 42.36 432 ALA B O 1
ATOM 5344 N N . SER C 1 2 ? 73.477 15.164 0.935 1.00 59.26 77 SER C N 1
ATOM 5345 C CA . SER C 1 2 ? 72.415 15.554 1.909 1.00 58.60 77 SER C CA 1
ATOM 5346 C C . SER C 1 2 ? 71.980 17.016 1.781 1.00 57.51 77 SER C C 1
ATOM 5347 O O . SER C 1 2 ? 72.523 17.777 0.989 1.00 56.53 77 SER C O 1
ATOM 5350 N N . LEU C 1 3 ? 70.988 17.381 2.583 1.00 57.08 78 LEU C N 1
ATOM 5351 C CA . LEU C 1 3 ? 70.387 18.716 2.627 1.00 55.92 78 LEU C CA 1
ATOM 5352 C C . LEU C 1 3 ? 71.246 19.933 2.300 1.00 54.97 78 LEU C C 1
ATOM 5353 O O . LEU C 1 3 ? 72.330 20.119 2.854 1.00 54.92 78 LEU C O 1
ATOM 5358 N N . ARG C 1 4 ? 70.733 20.765 1.398 1.00 54.72 79 ARG C N 1
ATOM 5359 C CA . ARG C 1 4 ? 71.393 22.011 1.019 1.00 54.73 79 ARG C CA 1
ATOM 5360 C C . ARG C 1 4 ? 70.410 23.167 1.235 1.00 53.15 79 ARG C C 1
ATOM 5361 O O . ARG C 1 4 ? 70.790 24.239 1.705 1.00 53.50 79 ARG C O 1
ATOM 5369 N N . HIS C 1 5 ? 69.140 22.934 0.914 1.00 51.09 80 HIS C N 1
ATOM 5370 C CA . HIS C 1 5 ? 68.104 23.953 1.088 1.00 49.70 80 HIS C CA 1
ATOM 5371 C C . HIS C 1 5 ? 66.820 23.403 1.709 1.00 48.32 80 HIS C C 1
ATOM 5372 O O . HIS C 1 5 ? 66.087 22.664 1.060 1.00 48.83 80 HIS C O 1
ATOM 5379 N N . LEU C 1 6 ? 66.535 23.741 2.957 1.00 46.78 81 LEU C N 1
ATOM 5380 C CA . LEU C 1 6 ? 65.288 23.267 3.533 1.00 46.77 81 LEU C CA 1
ATOM 5381 C C . LEU C 1 6 ? 64.474 24.453 4.030 1.00 45.74 81 LEU C C 1
ATOM 5382 O O . LEU C 1 6 ? 64.889 25.596 3.857 1.00 44.74 81 LEU C O 1
ATOM 5387 N N . TYR C 1 7 ? 63.318 24.215 4.639 1.00 45.91 82 TYR C N 1
ATOM 5388 C CA . TYR C 1 7 ? 62.514 25.358 5.032 1.00 45.56 82 TYR C CA 1
ATOM 5389 C C . TYR C 1 7 ? 61.302 25.081 5.949 1.00 43.58 82 TYR C C 1
ATOM 5390 O O . TYR C 1 7 ? 60.492 24.185 5.721 1.00 43.60 82 TYR C O 1
ATOM 5399 N N . ILE C 1 8 ? 61.216 25.882 7.004 1.00 41.50 83 ILE C N 1
ATOM 5400 C CA . ILE C 1 8 ? 60.207 25.756 8.057 1.00 41.08 83 ILE C CA 1
ATOM 5401 C C . ILE C 1 8 ? 58.728 26.045 7.797 1.00 40.25 83 ILE C C 1
ATOM 5402 O O . ILE C 1 8 ? 58.308 27.198 7.740 1.00 41.13 83 ILE C O 1
ATOM 5407 N N . GLU C 1 9 ? 57.945 24.975 7.686 1.00 39.37 84 GLU C N 1
ATOM 5408 C CA . GLU C 1 9 ? 56.497 25.045 7.456 1.00 38.15 84 GLU C CA 1
ATOM 5409 C C . GLU C 1 9 ? 55.797 25.040 8.818 1.00 37.62 84 GLU C C 1
ATOM 5410 O O . GLU C 1 9 ? 54.584 24.864 8.928 1.00 36.15 84 GLU C O 1
ATOM 5416 N N . GLU C 1 10 ? 56.596 25.236 9.854 1.00 37.72 85 GLU C N 1
ATOM 5417 C CA . GLU C 1 10 ? 56.141 25.251 11.238 1.00 38.09 85 GLU C CA 1
ATOM 5418 C C . GLU C 1 10 ? 54.733 25.802 11.578 1.00 37.01 85 GLU C C 1
ATOM 5419 O O . GLU C 1 10 ? 53.898 25.097 12.148 1.00 36.16 85 GLU C O 1
ATOM 5425 N N . GLY C 1 11 ? 54.477 27.062 11.241 1.00 36.26 86 GLY C N 1
ATOM 5426 C CA . GLY C 1 11 ? 53.188 27.665 11.542 1.00 35.08 86 GLY C CA 1
ATOM 5427 C C . GLY C 1 11 ? 51.965 26.907 11.056 1.00 35.36 86 GLY C C 1
ATOM 5428 O O . GLY C 1 11 ? 50.933 26.864 11.743 1.00 32.60 86 GLY C O 1
ATOM 5429 N N . ARG C 1 12 ? 52.073 26.312 9.870 1.00 35.30 87 ARG C N 1
ATOM 5430 C CA . ARG C 1 12 ? 50.961 25.577 9.290 1.00 35.48 87 ARG C CA 1
ATOM 5431 C C . ARG C 1 12 ? 50.508 24.422 10.188 1.00 34.45 87 ARG C C 1
ATOM 5432 O O . ARG C 1 12 ? 49.315 24.147 10.304 1.00 33.25 87 ARG C O 1
ATOM 5440 N N . THR C 1 13 ? 51.462 23.751 10.825 1.00 34.14 88 THR C N 1
ATOM 5441 C CA . THR C 1 13 ? 51.143 22.623 11.690 1.00 34.44 88 THR C CA 1
ATOM 5442 C C . THR C 1 13 ? 50.597 23.083 13.023 1.00 34.56 88 THR C C 1
ATOM 5443 O O . THR C 1 13 ? 49.938 22.319 13.715 1.00 34.59 88 THR C O 1
ATOM 5447 N N . VAL C 1 14 ? 50.891 24.319 13.407 1.00 33.68 89 VAL C N 1
ATOM 5448 C CA . VAL C 1 14 ? 50.366 24.821 14.666 1.00 32.63 89 VAL C CA 1
ATOM 5449 C C . VAL C 1 14 ? 48.885 25.126 14.461 1.00 32.75 89 VAL C C 1
ATOM 5450 O O . VAL C 1 14 ? 48.052 24.745 15.278 1.00 32.33 89 VAL C O 1
ATOM 5454 N N . CYS C 1 15 ? 48.567 25.808 13.361 1.00 33.74 90 CYS C N 1
ATOM 5455 C CA . CYS C 1 15 ? 47.184 26.152 13.040 1.00 35.15 90 CYS C CA 1
ATOM 5456 C C . CYS C 1 15 ? 46.413 24.878 12.764 1.00 34.66 90 CYS C C 1
ATOM 5457 O O . CYS C 1 15 ? 45.258 24.731 13.169 1.00 34.30 90 CYS C O 1
ATOM 5460 N N . ALA C 1 16 ? 47.058 23.961 12.051 1.00 33.30 91 ALA C N 1
ATOM 5461 C CA . ALA C 1 16 ? 46.425 22.706 11.711 1.00 32.74 91 ALA C CA 1
ATOM 5462 C C . ALA C 1 16 ? 46.144 21.914 12.981 1.00 33.01 91 ALA C C 1
ATOM 5463 O O . ALA C 1 16 ? 45.043 21.387 13.146 1.00 34.39 91 ALA C O 1
ATOM 5465 N N . SER C 1 17 ? 47.122 21.829 13.881 1.00 30.62 92 SER C N 1
ATOM 5466 C CA . SER C 1 17 ? 46.904 21.117 15.132 1.00 28.13 92 SER C CA 1
ATOM 5467 C C . SER C 1 17 ? 45.810 21.853 15.890 1.00 28.24 92 SER C C 1
ATOM 5468 O O . SER C 1 17 ? 44.987 21.231 16.543 1.00 26.67 92 SER C O 1
ATOM 5471 N N . ALA C 1 18 ? 45.810 23.183 15.790 1.00 30.65 93 ALA C N 1
ATOM 5472 C CA . ALA C 1 18 ? 44.814 24.029 16.457 1.00 33.15 93 ALA C CA 1
ATOM 5473 C C . ALA C 1 18 ? 43.423 23.529 16.082 1.00 34.90 93 ALA C C 1
ATOM 5474 O O . ALA C 1 18 ? 42.596 23.222 16.941 1.00 35.11 93 ALA C O 1
ATOM 5476 N N . THR C 1 19 ? 43.147 23.465 14.792 1.00 36.25 94 THR C N 1
ATOM 5477 C CA . THR C 1 19 ? 41.870 22.931 14.382 1.00 38.19 94 THR C CA 1
ATOM 5478 C C . THR C 1 19 ? 42.079 21.429 14.537 1.00 39.34 94 THR C C 1
ATOM 5479 O O . THR C 1 19 ? 43.203 20.991 14.775 1.00 41.39 94 THR C O 1
ATOM 5483 N N . SER C 1 20 ? 41.030 20.633 14.397 1.00 38.34 95 SER C N 1
ATOM 5484 C CA . SER C 1 20 ? 41.173 19.188 14.586 1.00 39.23 95 SER C CA 1
ATOM 5485 C C . SER C 1 20 ? 41.737 18.322 13.468 1.00 38.84 95 SER C C 1
ATOM 5486 O O . SER C 1 20 ? 42.001 17.144 13.689 1.00 39.10 95 SER C O 1
ATOM 5489 N N . ARG C 1 21 ? 41.923 18.870 12.276 1.00 38.33 96 ARG C N 1
ATOM 5490 C CA . ARG C 1 21 ? 42.409 18.038 11.195 1.00 37.06 96 ARG C CA 1
ATOM 5491 C C . ARG C 1 21 ? 43.416 18.667 10.264 1.00 36.43 96 ARG C C 1
ATOM 5492 O O . ARG C 1 21 ? 43.575 19.881 10.217 1.00 36.49 96 ARG C O 1
ATOM 5500 N N . ASN C 1 22 ? 44.075 17.805 9.501 1.00 34.35 97 ASN C N 1
ATOM 5501 C CA . ASN C 1 22 ? 45.088 18.211 8.547 1.00 32.14 97 ASN C CA 1
ATOM 5502 C C . ASN C 1 22 ? 45.472 16.994 7.720 1.00 31.66 97 ASN C C 1
ATOM 5503 O O . ASN C 1 22 ? 45.032 15.885 7.989 1.00 31.49 97 ASN C O 1
ATOM 5508 N N . ARG C 1 23 ? 46.288 17.220 6.704 1.00 31.12 98 ARG C N 1
ATOM 5509 C CA . ARG C 1 23 ? 46.787 16.173 5.834 1.00 31.59 98 ARG C CA 1
ATOM 5510 C C . ARG C 1 23 ? 47.921 16.834 5.095 1.00 30.76 98 ARG C C 1
ATOM 5511 O O . ARG C 1 23 ? 47.714 17.820 4.412 1.00 31.57 98 ARG C O 1
ATOM 5519 N N . ARG C 1 24 ? 49.130 16.316 5.235 1.00 30.50 99 ARG C N 1
ATOM 5520 C CA . ARG C 1 24 ? 50.245 16.929 4.546 1.00 31.14 99 ARG C CA 1
ATOM 5521 C C . ARG C 1 24 ? 50.935 16.009 3.571 1.00 32.46 99 ARG C C 1
ATOM 5522 O O . ARG C 1 24 ? 51.771 15.201 3.950 1.00 33.59 99 ARG C O 1
ATOM 5530 N N . PRO C 1 25 ? 50.549 16.082 2.295 1.00 34.54 100 PRO C N 1
ATOM 5531 C CA . PRO C 1 25 ? 51.179 15.232 1.291 1.00 34.20 100 PRO C CA 1
ATOM 5532 C C . PRO C 1 25 ? 52.527 15.803 0.870 1.00 33.46 100 PRO C C 1
ATOM 5533 O O . PRO C 1 25 ? 52.736 17.008 0.912 1.00 34.39 100 PRO C O 1
ATOM 5537 N N . THR C 1 26 ? 53.448 14.924 0.500 1.00 32.79 101 THR C N 1
ATOM 5538 C CA . THR C 1 26 ? 54.748 15.338 -0.005 1.00 33.15 101 THR C CA 1
ATOM 5539 C C . THR C 1 26 ? 54.703 14.700 -1.380 1.00 33.06 101 THR C C 1
ATOM 5540 O O . THR C 1 26 ? 54.108 13.645 -1.538 1.00 33.50 101 THR C O 1
ATOM 5544 N N . SER C 1 27 ? 55.298 15.332 -2.379 1.00 34.18 102 SER C N 1
ATOM 5545 C CA . SER C 1 27 ? 55.274 14.768 -3.720 1.00 36.21 102 SER C CA 1
ATOM 5546 C C . SER C 1 27 ? 56.342 15.425 -4.572 1.00 39.13 102 SER C C 1
ATOM 5547 O O . SER C 1 27 ? 57.092 16.266 -4.082 1.00 39.88 102 SER C O 1
ATOM 5550 N N . GLU C 1 28 ? 56.419 15.004 -5.835 1.00 42.40 103 GLU C N 1
ATOM 5551 C CA . GLU C 1 28 ? 57.330 15.564 -6.839 1.00 44.48 103 GLU C CA 1
ATOM 5552 C C . GLU C 1 28 ? 58.779 15.077 -6.912 1.00 45.73 103 GLU C C 1
ATOM 5553 O O . GLU C 1 28 ? 59.098 13.975 -6.477 1.00 45.83 103 GLU C O 1
ATOM 5559 N N . SER C 1 29 ? 59.627 15.931 -7.491 1.00 47.72 104 SER C N 1
ATOM 5560 C CA . SER C 1 29 ? 61.062 15.722 -7.721 1.00 47.99 104 SER C CA 1
ATOM 5561 C C . SER C 1 29 ? 61.287 15.439 -9.190 1.00 48.17 104 SER C C 1
ATOM 5562 O O . SER C 1 29 ? 60.820 16.202 -10.033 1.00 48.85 104 SER C O 1
ATOM 5565 N N . SER C 1 32 ? 58.035 9.579 -11.002 1.00 40.61 107 SER C N 1
ATOM 5566 C CA . SER C 1 32 ? 57.474 10.578 -10.095 1.00 40.75 107 SER C CA 1
ATOM 5567 C C . SER C 1 32 ? 55.982 10.345 -9.947 1.00 39.79 107 SER C C 1
ATOM 5568 O O . SER C 1 32 ? 55.198 11.296 -9.895 1.00 39.71 107 SER C O 1
ATOM 5571 N N . ASP C 1 33 ? 55.605 9.072 -9.863 1.00 38.83 108 ASP C N 1
ATOM 5572 C CA . ASP C 1 33 ? 54.207 8.663 -9.771 1.00 38.33 108 ASP C CA 1
ATOM 5573 C C . ASP C 1 33 ? 53.609 8.563 -8.372 1.00 37.25 108 ASP C C 1
ATOM 5574 O O . ASP C 1 33 ? 52.391 8.590 -8.225 1.00 36.82 108 ASP C O 1
ATOM 5579 N N . ASP C 1 34 ? 54.442 8.446 -7.345 1.00 35.59 109 ASP C N 1
ATOM 5580 C CA . ASP C 1 34 ? 53.915 8.295 -5.994 1.00 35.01 109 ASP C CA 1
ATOM 5581 C C . ASP C 1 34 ? 53.735 9.559 -5.167 1.00 33.09 109 ASP C C 1
ATOM 5582 O O . ASP C 1 34 ? 54.425 10.549 -5.351 1.00 33.64 109 ASP C O 1
ATOM 5587 N N . VAL C 1 35 ? 52.780 9.498 -4.250 1.00 30.60 110 VAL C N 1
ATOM 5588 C CA . VAL C 1 35 ? 52.461 10.604 -3.373 1.00 27.99 110 VAL C CA 1
ATOM 5589 C C . VAL C 1 35 ? 52.364 10.044 -1.959 1.00 26.47 110 VAL C C 1
ATOM 5590 O O . VAL C 1 35 ? 51.951 8.899 -1.760 1.00 24.44 110 VAL C O 1
ATOM 5594 N N . VAL C 1 36 ? 52.754 10.839 -0.969 1.00 25.24 111 VAL C N 1
ATOM 5595 C CA . VAL C 1 36 ? 52.686 10.357 0.402 1.00 23.21 111 VAL C CA 1
ATOM 5596 C C .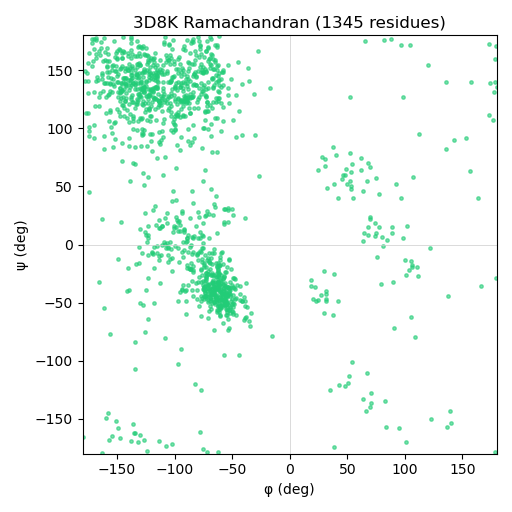 VAL C 1 36 ? 52.059 11.327 1.369 1.00 21.36 111 VAL C C 1
ATOM 5597 O O . VAL C 1 36 ? 52.355 12.519 1.352 1.00 20.96 111 VAL C O 1
ATOM 5601 N N . VAL C 1 37 ? 51.161 10.789 2.184 1.00 19.15 112 VAL C N 1
ATOM 5602 C CA . VAL C 1 37 ? 50.491 11.557 3.213 1.00 19.32 112 VAL C CA 1
ATOM 5603 C C . VAL C 1 37 ? 51.366 11.293 4.423 1.00 19.17 112 VAL C C 1
ATOM 5604 O O . VAL C 1 37 ? 51.172 10.298 5.128 1.00 16.53 112 VAL C O 1
ATOM 5608 N N . VAL C 1 38 ? 52.342 12.167 4.642 1.00 17.94 113 VAL C N 1
ATOM 5609 C CA . VAL C 1 38 ? 53.263 12.010 5.764 1.00 18.59 113 VAL C CA 1
ATOM 5610 C C . VAL C 1 38 ? 52.559 11.974 7.109 1.00 17.58 113 VAL C C 1
ATOM 5611 O O . VAL C 1 38 ? 52.989 11.273 8.008 1.00 16.87 113 VAL C O 1
ATOM 5615 N N . GLU C 1 39 ? 51.472 12.724 7.234 1.00 18.18 114 GLU C N 1
ATOM 5616 C CA . GLU C 1 39 ? 50.718 12.765 8.474 1.00 19.26 114 GLU C CA 1
ATOM 5617 C C . GLU C 1 39 ? 49.369 13.448 8.284 1.00 19.42 114 GLU C C 1
ATOM 5618 O O . GLU C 1 39 ? 49.250 14.405 7.523 1.00 19.84 114 GLU C O 1
ATOM 5624 N N . GLY C 1 40 ? 48.364 12.947 8.989 1.00 20.27 115 GLY C N 1
ATOM 5625 C CA . GLY C 1 40 ? 47.025 13.503 8.924 1.00 20.43 115 GLY C CA 1
ATOM 5626 C C . GLY C 1 40 ? 46.341 13.258 10.258 1.00 21.84 115 GLY C C 1
ATOM 5627 O O . GLY C 1 40 ? 46.802 12.411 11.038 1.00 22.12 115 GLY C O 1
ATOM 5636 N N . LEU C 1 42 ? 42.358 12.706 11.669 1.00 20.67 117 LEU C N 1
ATOM 5637 C CA . LEU C 1 42 ? 40.912 12.623 11.479 1.00 20.89 117 LEU C CA 1
ATOM 5638 C C . LEU C 1 42 ? 40.284 13.443 12.587 1.00 22.90 117 LEU C C 1
ATOM 5639 O O . LEU C 1 42 ? 40.726 13.353 13.740 1.00 24.62 117 LEU C O 1
ATOM 5644 N N . ARG C 1 43 ? 39.256 14.227 12.275 1.00 22.51 118 ARG C N 1
ATOM 5645 C CA . ARG C 1 43 ? 38.650 15.022 13.328 1.00 23.50 118 ARG C CA 1
ATOM 5646 C C . ARG C 1 43 ? 37.974 14.132 14.346 1.00 24.26 118 ARG C C 1
ATOM 5647 O O . ARG C 1 43 ? 37.533 13.024 14.033 1.00 25.42 118 ARG C O 1
ATOM 5655 N N . GLY C 1 44 ? 37.924 14.618 15.579 1.00 25.49 119 GLY C N 1
ATOM 5656 C CA . GLY C 1 44 ? 37.312 13.866 16.655 1.00 26.16 119 GLY C CA 1
ATOM 5657 C C . GLY C 1 44 ? 38.140 12.655 17.021 1.00 27.36 119 GLY C C 1
ATOM 5658 O O . GLY C 1 44 ? 37.611 11.693 17.567 1.00 27.70 119 GLY C O 1
ATOM 5659 N N . ARG C 1 45 ? 39.438 12.700 16.727 1.00 28.82 120 ARG C N 1
ATOM 5660 C CA . ARG C 1 45 ? 40.325 11.578 17.023 1.00 30.71 120 ARG C CA 1
ATOM 5661 C C . ARG C 1 45 ? 41.760 11.937 17.429 1.00 31.76 120 ARG C C 1
ATOM 5662 O O . ARG C 1 45 ? 42.707 11.695 16.679 1.00 30.70 120 ARG C O 1
ATOM 5670 N N . PRO C 1 46 ? 41.939 12.487 18.643 1.00 33.75 121 PRO C N 1
ATOM 5671 C CA . PRO C 1 46 ? 43.278 12.856 19.119 1.00 34.68 121 PRO C CA 1
ATOM 5672 C C . PRO C 1 46 ? 44.111 11.580 19.278 1.00 35.96 121 PRO C C 1
ATOM 5673 O O . PRO C 1 46 ? 43.585 10.470 19.204 1.00 37.20 121 PRO C O 1
ATOM 5677 N N . GLU C 1 47 ? 45.400 11.728 19.533 1.00 37.03 122 GLU C N 1
ATOM 5678 C CA . GLU C 1 47 ? 46.283 10.562 19.640 1.00 37.83 122 GLU C CA 1
ATOM 5679 C C . GLU C 1 47 ? 45.887 9.389 18.731 1.00 34.55 122 GLU C C 1
ATOM 5680 O O . GLU C 1 47 ? 45.778 8.249 19.156 1.00 34.68 122 GLU C O 1
ATOM 5686 N N . THR C 1 48 ? 45.644 9.725 17.472 1.00 32.37 123 THR C N 1
ATOM 5687 C CA . THR C 1 48 ? 45.360 8.777 16.407 1.00 29.99 123 THR C CA 1
ATOM 5688 C C . THR C 1 48 ? 45.780 9.577 15.206 1.00 28.05 123 THR C C 1
ATOM 5689 O O . THR C 1 48 ? 45.194 10.614 14.904 1.00 28.56 123 THR C O 1
ATOM 5693 N N . ARG C 1 49 ? 46.821 9.110 14.541 1.00 25.27 124 ARG C N 1
ATOM 5694 C CA . ARG C 1 49 ? 47.336 9.810 13.390 1.00 22.64 124 ARG C CA 1
ATOM 5695 C C . ARG C 1 49 ? 47.331 8.876 12.214 1.00 20.05 124 ARG C C 1
ATOM 5696 O O . ARG C 1 49 ? 47.260 7.668 12.383 1.00 19.30 124 ARG C O 1
ATOM 5704 N N . VAL C 1 50 ? 47.415 9.442 11.023 1.00 18.14 125 VAL C N 1
ATOM 5705 C CA . VAL C 1 50 ? 47.410 8.631 9.831 1.00 17.87 125 VAL C CA 1
ATOM 5706 C C . VAL C 1 50 ? 48.631 8.888 8.987 1.00 16.56 125 VAL C C 1
ATOM 5707 O O . VAL C 1 50 ? 49.228 9.948 9.047 1.00 17.27 125 VAL C O 1
ATOM 5711 N N . HIS C 1 51 ? 48.991 7.906 8.183 1.00 16.39 126 HIS C N 1
ATOM 5712 C CA . HIS C 1 51 ? 50.132 8.026 7.291 1.00 17.41 126 HIS C CA 1
ATOM 5713 C C . HIS C 1 51 ? 49.740 7.190 6.098 1.00 17.78 126 HIS C C 1
ATOM 5714 O O . HIS C 1 51 ? 49.309 6.054 6.259 1.00 18.94 126 HIS C O 1
ATOM 5721 N N . ALA C 1 52 ? 49.874 7.741 4.904 1.00 18.51 127 ALA C N 1
ATOM 5722 C CA . ALA C 1 52 ? 49.491 6.984 3.730 1.00 19.51 127 ALA C CA 1
ATOM 5723 C C . ALA C 1 52 ? 50.509 7.050 2.612 1.00 20.42 127 ALA C C 1
ATOM 5724 O O . ALA C 1 52 ? 51.350 7.941 2.560 1.00 19.75 127 ALA C O 1
ATOM 5734 N N . PHE C 1 54 ? 50.817 6.297 -1.749 1.00 19.03 129 PHE C N 1
ATOM 5735 C CA . PHE C 1 54 ? 50.198 5.914 -2.998 1.00 16.60 129 PHE C CA 1
ATOM 5736 C C . PHE C 1 54 ? 51.231 5.815 -4.108 1.00 17.39 129 PHE C C 1
ATOM 5737 O O . PHE C 1 54 ? 51.828 6.801 -4.508 1.00 15.90 129 PHE C O 1
ATOM 5745 N N . ASP C 1 55 ? 51.457 4.605 -4.589 1.00 19.45 130 ASP C N 1
ATOM 5746 C CA . ASP C 1 55 ? 52.417 4.400 -5.661 1.00 22.54 130 ASP C CA 1
ATOM 5747 C C . ASP C 1 55 ? 51.656 4.051 -6.937 1.00 22.78 130 ASP C C 1
ATOM 5748 O O . ASP C 1 55 ? 51.107 2.955 -7.068 1.00 21.89 130 ASP C O 1
ATOM 5753 N N . GLY C 1 56 ? 51.631 4.992 -7.876 1.00 23.63 131 GLY C N 1
ATOM 5754 C CA . GLY C 1 56 ? 50.895 4.782 -9.113 1.00 27.26 131 GLY C CA 1
ATOM 5755 C C . GLY C 1 56 ? 51.628 4.203 -10.309 1.00 29.98 131 GLY C C 1
ATOM 5756 O O . GLY C 1 56 ? 52.780 4.549 -10.572 1.00 30.78 131 GLY C O 1
ATOM 5757 N N . PHE C 1 57 ? 50.972 3.305 -11.042 1.00 32.13 132 PHE C N 1
ATOM 5758 C CA . PHE C 1 57 ? 51.617 2.744 -12.219 1.00 34.01 132 PHE C CA 1
ATOM 5759 C C . PHE C 1 57 ? 51.277 3.528 -13.474 1.00 36.32 132 PHE C C 1
ATOM 5760 O O . PHE C 1 57 ? 50.108 3.707 -13.841 1.00 33.90 132 PHE C O 1
ATOM 5768 N N . GLN C 1 58 ? 52.348 4.002 -14.106 1.00 40.07 133 GLN C N 1
ATOM 5769 C CA . GLN C 1 58 ? 52.291 4.815 -15.305 1.00 42.81 133 GLN C CA 1
ATOM 5770 C C . GLN C 1 58 ? 51.166 5.835 -15.268 1.00 43.13 133 GLN C C 1
ATOM 5771 O O . GLN C 1 58 ? 50.106 5.689 -15.893 1.00 42.86 133 GLN C O 1
ATOM 5777 N N . GLY C 1 59 ? 51.457 6.881 -14.496 1.00 42.28 134 GLY C N 1
ATOM 5778 C CA . GLY C 1 59 ? 50.537 7.972 -14.286 1.00 41.76 134 GLY C CA 1
ATOM 5779 C C . GLY C 1 59 ? 50.516 8.336 -12.810 1.00 41.27 134 GLY C C 1
ATOM 5780 O O . GLY C 1 59 ? 50.555 7.454 -11.943 1.00 40.31 134 GLY C O 1
ATOM 5781 N N . ARG C 1 60 ? 50.462 9.632 -12.516 1.00 38.88 135 ARG C N 1
ATOM 5782 C CA . ARG C 1 60 ? 50.426 10.077 -11.135 1.00 36.22 135 ARG C CA 1
ATOM 5783 C C . ARG C 1 60 ? 49.014 10.508 -10.745 1.00 35.60 135 ARG C C 1
ATOM 5784 O O . ARG C 1 60 ? 48.724 10.691 -9.563 1.00 35.92 135 ARG C O 1
ATOM 5792 N N . HIS C 1 61 ? 48.142 10.655 -11.743 1.00 33.22 136 HIS C N 1
ATOM 5793 C CA . HIS C 1 61 ? 46.754 11.087 -11.535 1.00 30.52 136 HIS C CA 1
ATOM 5794 C C . HIS C 1 61 ? 45.956 10.218 -10.574 1.00 28.52 136 HIS C C 1
ATOM 5795 O O . HIS C 1 61 ? 45.269 10.731 -9.690 1.00 27.64 136 HIS C O 1
ATOM 5802 N N . SER C 1 62 ? 46.034 8.907 -10.750 1.00 26.24 137 SER C N 1
ATOM 5803 C CA . SER C 1 62 ? 45.309 8.015 -9.865 1.00 25.78 137 SER C CA 1
ATOM 5804 C C . SER C 1 62 ? 45.857 8.064 -8.433 1.00 24.84 137 SER C C 1
ATOM 5805 O O . SER C 1 62 ? 45.114 7.920 -7.464 1.00 23.32 137 SER C O 1
ATOM 5808 N N . ALA C 1 63 ? 47.157 8.269 -8.295 1.00 24.13 138 ALA C N 1
ATOM 5809 C CA . ALA C 1 63 ? 47.748 8.369 -6.970 1.00 23.64 138 ALA C CA 1
ATOM 5810 C C . ALA C 1 63 ? 47.351 9.719 -6.366 1.00 23.07 138 ALA C C 1
ATOM 5811 O O . ALA C 1 63 ? 46.826 9.786 -5.259 1.00 23.47 138 ALA C O 1
ATOM 5821 N N . TRP C 1 65 ? 44.904 11.718 -6.846 1.00 21.00 140 TRP C N 1
ATOM 5822 C CA . TRP C 1 65 ? 43.495 11.919 -6.519 1.00 20.25 140 TRP C CA 1
ATOM 5823 C C . TRP C 1 65 ? 43.293 11.324 -5.137 1.00 20.56 140 TRP C C 1
ATOM 5824 O O . TRP C 1 65 ? 42.621 11.883 -4.269 1.00 19.25 140 TRP C O 1
ATOM 5835 N N . LEU C 1 66 ? 43.891 10.159 -4.956 1.00 19.93 141 LEU C N 1
ATOM 5836 C CA . LEU C 1 66 ? 43.800 9.445 -3.702 1.00 21.54 141 LEU C CA 1
ATOM 5837 C C . LEU C 1 66 ? 44.413 10.227 -2.550 1.00 22.15 141 LEU C C 1
ATOM 5838 O O . LEU C 1 66 ? 43.775 10.445 -1.522 1.00 21.71 141 LEU C O 1
ATOM 5843 N N . ALA C 1 67 ? 45.659 10.645 -2.729 1.00 23.35 142 ALA C N 1
ATOM 5844 C CA . ALA C 1 67 ? 46.365 11.388 -1.699 1.00 24.38 142 ALA C CA 1
ATOM 5845 C C . ALA C 1 67 ? 45.638 12.661 -1.270 1.00 25.29 142 ALA C C 1
ATOM 5846 O O . ALA C 1 67 ? 45.803 13.107 -0.134 1.00 25.92 142 ALA C O 1
ATOM 5848 N N . GLN C 1 68 ? 44.834 13.244 -2.157 1.00 25.45 143 GLN C N 1
ATOM 5849 C CA . GLN C 1 68 ? 44.107 14.456 -1.796 1.00 25.62 143 GLN C CA 1
ATOM 5850 C C . GLN C 1 68 ? 42.616 14.241 -1.506 1.00 24.62 143 GLN C C 1
ATOM 5851 O O . GLN C 1 68 ? 41.895 15.186 -1.200 1.00 23.93 143 GLN C O 1
ATOM 5857 N N . ASN C 1 69 ? 42.161 12.995 -1.570 1.00 24.45 144 ASN C N 1
ATOM 5858 C CA . ASN C 1 69 ? 40.763 12.679 -1.300 1.00 24.75 144 ASN C CA 1
ATOM 5859 C C . ASN C 1 69 ? 40.592 11.659 -0.186 1.00 25.54 144 ASN C C 1
ATOM 5860 O O . ASN C 1 69 ? 39.479 11.420 0.270 1.00 25.01 144 ASN C O 1
ATOM 5865 N N . VAL C 1 70 ? 41.687 11.057 0.261 1.00 26.75 145 VAL C N 1
ATOM 5866 C CA . VAL C 1 70 ? 41.580 10.028 1.280 1.00 27.88 145 VAL C CA 1
ATOM 5867 C C . VAL C 1 70 ? 41.093 10.463 2.667 1.00 29.36 145 VAL C C 1
ATOM 5868 O O . VAL C 1 70 ? 40.290 9.758 3.296 1.00 29.82 145 VAL C O 1
ATOM 5880 N N . ASN C 1 72 ? 39.061 12.612 3.238 1.00 29.14 147 ASN C N 1
ATOM 5881 C CA . ASN C 1 72 ? 37.629 12.892 3.106 1.00 27.47 147 ASN C CA 1
ATOM 5882 C C . ASN C 1 72 ? 36.891 11.623 3.508 1.00 26.36 147 ASN C C 1
ATOM 5883 O O . ASN C 1 72 ? 35.943 11.656 4.288 1.00 27.04 147 ASN C O 1
ATOM 5888 N N . TYR C 1 73 ? 37.328 10.500 2.956 1.00 23.13 148 TYR C N 1
ATOM 5889 C CA . TYR C 1 73 ? 36.703 9.236 3.260 1.00 21.90 148 TYR C CA 1
ATOM 5890 C C . TYR C 1 73 ? 37.042 8.776 4.670 1.00 21.96 148 TYR C C 1
ATOM 5891 O O . TYR C 1 73 ? 36.163 8.361 5.414 1.00 19.66 148 TYR C O 1
ATOM 5900 N N . LEU C 1 74 ? 38.314 8.860 5.043 1.00 23.28 149 LEU C N 1
ATOM 5901 C CA . LEU C 1 74 ? 38.733 8.436 6.378 1.00 23.85 149 LEU C CA 1
ATOM 5902 C C . LEU C 1 74 ? 37.922 9.063 7.524 1.00 24.10 149 LEU C C 1
ATOM 5903 O O . LEU C 1 74 ? 37.696 8.422 8.556 1.00 23.95 149 LEU C O 1
ATOM 5908 N N . ASN C 1 75 ? 37.464 10.297 7.338 1.00 24.09 150 ASN C N 1
ATOM 5909 C CA . ASN C 1 75 ? 36.661 10.949 8.358 1.00 25.04 150 ASN C CA 1
ATOM 5910 C C . ASN C 1 75 ? 35.247 10.390 8.366 1.00 25.00 150 ASN C C 1
ATOM 5911 O O . ASN C 1 75 ? 34.369 10.897 9.057 1.00 22.78 150 ASN C O 1
ATOM 5916 N N . ASP C 1 76 ? 35.032 9.339 7.588 1.00 26.82 151 ASP C N 1
ATOM 5917 C CA . ASP C 1 76 ? 33.730 8.706 7.516 1.00 28.36 151 ASP C CA 1
ATOM 5918 C C . ASP C 1 76 ? 33.744 7.388 8.270 1.00 29.58 151 ASP C C 1
ATOM 5919 O O . ASP C 1 76 ? 32.695 6.778 8.485 1.00 30.63 151 ASP C O 1
ATOM 5924 N N . LEU C 1 77 ? 34.934 6.957 8.680 1.00 30.29 152 LEU C N 1
ATOM 5925 C CA . LEU C 1 77 ? 35.081 5.722 9.450 1.00 31.39 152 LEU C CA 1
ATOM 5926 C C . LEU C 1 77 ? 34.324 5.885 10.766 1.00 32.05 152 LEU C C 1
ATOM 5927 O O . LEU C 1 77 ? 34.588 6.825 11.529 1.00 30.77 152 LEU C O 1
ATOM 5932 N N . ARG C 1 78 ? 33.382 4.981 11.028 1.00 33.31 153 ARG C N 1
ATOM 5933 C CA . ARG C 1 78 ? 32.596 5.034 12.267 1.00 33.98 153 ARG C CA 1
ATOM 5934 C C . ARG C 1 78 ? 33.405 4.498 13.422 1.00 34.54 153 ARG C C 1
ATOM 5935 O O . ARG C 1 78 ? 32.983 4.523 14.570 1.00 36.47 153 ARG C O 1
ATOM 5943 N N . ASP C 1 79 ? 34.573 3.988 13.083 1.00 35.36 154 ASP C N 1
ATOM 5944 C CA . ASP C 1 79 ? 35.504 3.443 14.041 1.00 34.97 154 ASP C CA 1
ATOM 5945 C C . ASP C 1 79 ? 36.648 2.954 13.189 1.00 34.63 154 ASP C C 1
ATOM 5946 O O . ASP C 1 79 ? 36.492 2.759 11.985 1.00 36.25 154 ASP C O 1
ATOM 5951 N N . VAL C 1 80 ? 37.810 2.782 13.790 1.00 33.51 155 VAL C N 1
ATOM 5952 C CA . VAL C 1 80 ? 38.949 2.334 13.020 1.00 31.71 155 VAL C CA 1
ATOM 5953 C C . VAL C 1 80 ? 39.163 0.848 13.230 1.00 31.41 155 VAL C C 1
ATOM 5954 O O . VAL C 1 80 ? 39.622 0.418 14.278 1.00 32.30 155 VAL C O 1
ATOM 5958 N N . ASN C 1 81 ? 38.768 0.072 12.226 1.00 31.27 156 ASN C N 1
ATOM 5959 C CA . ASN C 1 81 ? 38.907 -1.376 12.230 1.00 30.31 156 ASN C CA 1
ATOM 5960 C C . ASN C 1 81 ? 38.796 -1.887 10.804 1.00 31.04 156 ASN C C 1
ATOM 5961 O O . ASN C 1 81 ? 38.571 -1.121 9.867 1.00 28.81 156 ASN C O 1
ATOM 5966 N N . GLU C 1 82 ? 38.955 -3.192 10.649 1.00 32.64 157 GLU C N 1
ATOM 5967 C CA . GLU C 1 82 ? 38.878 -3.814 9.340 1.00 33.34 157 GLU C CA 1
ATOM 5968 C C . GLU C 1 82 ? 37.600 -3.479 8.582 1.00 32.21 157 GLU C C 1
ATOM 5969 O O . GLU C 1 82 ? 37.658 -2.839 7.542 1.00 33.71 157 GLU C O 1
ATOM 5975 N N . GLU C 1 83 ? 36.451 -3.896 9.104 1.00 31.51 158 GLU C N 1
ATOM 5976 C CA . GLU C 1 83 ? 35.168 -3.650 8.443 1.00 30.90 158 GLU C CA 1
ATOM 5977 C C . GLU C 1 83 ? 34.989 -2.217 7.980 1.00 30.24 158 GLU C C 1
ATOM 5978 O O . GLU C 1 83 ? 34.580 -1.968 6.841 1.00 30.75 158 GLU C O 1
ATOM 5984 N N . GLU C 1 84 ? 35.300 -1.271 8.857 1.00 29.86 159 GLU C N 1
ATOM 5985 C CA . GLU C 1 84 ? 35.158 0.140 8.522 1.00 28.64 159 GLU C CA 1
ATOM 5986 C C . GLU C 1 84 ? 36.202 0.627 7.513 1.00 26.68 159 GLU C C 1
ATOM 5987 O O . GLU C 1 84 ? 35.902 1.466 6.674 1.00 26.50 159 GLU C O 1
ATOM 5993 N N . ILE C 1 85 ? 37.418 0.097 7.590 1.00 24.30 160 ILE C N 1
ATOM 5994 C CA . ILE C 1 85 ? 38.480 0.503 6.680 1.00 23.74 160 ILE C CA 1
ATOM 5995 C C . ILE C 1 85 ? 38.267 -0.071 5.277 1.00 24.32 160 ILE C C 1
ATOM 5996 O O . ILE C 1 85 ? 38.584 0.572 4.271 1.00 24.11 160 ILE C O 1
ATOM 6001 N N . THR C 1 86 ? 37.736 -1.288 5.218 1.00 23.02 161 THR C N 1
ATOM 6002 C CA . THR C 1 86 ? 37.479 -1.956 3.949 1.00 22.94 161 THR C CA 1
ATOM 6003 C C . THR C 1 86 ? 36.355 -1.262 3.183 1.00 22.89 161 THR C C 1
ATOM 6004 O O . THR C 1 86 ? 36.418 -1.105 1.965 1.00 21.75 161 THR C O 1
ATOM 6008 N N . ARG C 1 87 ? 35.335 -0.843 3.920 1.00 23.58 162 ARG C N 1
ATOM 6009 C CA . ARG C 1 87 ? 34.169 -0.185 3.347 1.00 24.52 162 ARG C CA 1
ATOM 6010 C C . ARG C 1 87 ? 34.511 1.122 2.659 1.00 25.27 162 ARG C C 1
ATOM 6011 O O . ARG C 1 87 ? 33.953 1.450 1.617 1.00 25.87 162 ARG C O 1
ATOM 6019 N N . GLN C 1 88 ? 35.439 1.867 3.241 1.00 26.38 163 GLN C N 1
ATOM 6020 C CA . GLN C 1 88 ? 35.833 3.145 2.672 1.00 27.04 163 GLN C CA 1
ATOM 6021 C C . GLN C 1 88 ? 36.652 2.913 1.402 1.00 27.69 163 GLN C C 1
ATOM 6022 O O . GLN C 1 88 ? 36.578 3.695 0.445 1.00 27.30 163 GLN C O 1
ATOM 6028 N N . PHE C 1 89 ? 37.433 1.837 1.398 1.00 28.05 164 PHE C N 1
ATOM 6029 C CA . PHE C 1 89 ? 38.232 1.515 0.227 1.00 28.45 164 PHE C CA 1
ATOM 6030 C C . PHE C 1 89 ? 37.268 1.304 -0.923 1.00 28.20 164 PHE C C 1
ATOM 6031 O O . PHE C 1 89 ? 37.571 1.643 -2.063 1.00 27.78 164 PHE C O 1
ATOM 6039 N N . GLU C 1 90 ? 36.100 0.751 -0.603 1.00 28.32 165 GLU C N 1
ATOM 6040 C CA . GLU C 1 90 ? 35.076 0.480 -1.598 1.00 28.81 165 GLU C CA 1
ATOM 6041 C C . GLU C 1 90 ? 34.642 1.780 -2.248 1.00 27.18 165 GLU C C 1
ATOM 6042 O O . GLU C 1 90 ? 34.749 1.951 -3.463 1.00 26.51 165 GLU C O 1
ATOM 6048 N N . ARG C 1 91 ? 34.163 2.695 -1.416 1.00 25.05 166 ARG C N 1
ATOM 6049 C CA . ARG C 1 91 ? 33.699 3.993 -1.867 1.00 24.81 166 ARG C CA 1
ATOM 6050 C C . ARG C 1 91 ? 34.755 4.706 -2.687 1.00 25.73 166 ARG C C 1
ATOM 6051 O O . ARG C 1 91 ? 34.480 5.179 -3.783 1.00 24.99 166 ARG C O 1
ATOM 6067 N N . ASP C 1 93 ? 37.477 3.552 -4.294 1.00 23.62 168 ASP C N 1
ATOM 6068 C CA . ASP C 1 93 ? 37.686 2.906 -5.585 1.00 21.18 168 ASP C CA 1
ATOM 6069 C C . ASP C 1 93 ? 36.482 3.151 -6.463 1.00 19.97 168 ASP C C 1
ATOM 6070 O O . ASP C 1 93 ? 36.595 3.226 -7.670 1.00 19.52 168 ASP C O 1
ATOM 6075 N N . GLY C 1 94 ? 35.323 3.272 -5.839 1.00 20.68 169 GLY C N 1
ATOM 6076 C CA . GLY C 1 94 ? 34.117 3.534 -6.594 1.00 21.02 169 GLY C CA 1
ATOM 6077 C C . GLY C 1 94 ? 34.133 4.940 -7.162 1.00 20.88 169 GLY C C 1
ATOM 6078 O O . GLY C 1 94 ? 34.056 5.131 -8.369 1.00 20.93 169 GLY C O 1
ATOM 6079 N N . ASP C 1 95 ? 34.265 5.930 -6.289 1.00 20.38 170 ASP C N 1
ATOM 6080 C CA . ASP C 1 95 ? 34.264 7.317 -6.714 1.00 19.63 170 ASP C CA 1
ATOM 6081 C C . ASP C 1 95 ? 35.421 7.629 -7.642 1.00 19.45 170 ASP C C 1
ATOM 6082 O O . ASP C 1 95 ? 35.332 8.520 -8.484 1.00 20.28 170 ASP C O 1
ATOM 6087 N N . LEU C 1 96 ? 36.508 6.887 -7.513 1.00 19.99 171 LEU C N 1
ATOM 6088 C CA . LEU C 1 96 ? 37.661 7.129 -8.373 1.00 20.00 171 LEU C CA 1
ATOM 6089 C C . LEU C 1 96 ? 37.340 6.716 -9.817 1.00 19.62 171 LEU C C 1
ATOM 6090 O O . LEU C 1 96 ? 37.754 7.373 -10.771 1.00 17.08 171 LEU C O 1
ATOM 6095 N N . ARG C 1 97 ? 36.595 5.630 -9.971 1.00 20.63 172 ARG C N 1
ATOM 6096 C CA . ARG C 1 97 ? 36.205 5.171 -11.298 1.00 23.24 172 ARG C CA 1
ATOM 6097 C C . ARG C 1 97 ? 35.451 6.280 -12.054 1.00 24.88 172 ARG C C 1
ATOM 6098 O O . ARG C 1 97 ? 35.590 6.431 -13.274 1.00 24.19 172 ARG C O 1
ATOM 6106 N N . ALA C 1 98 ? 34.670 7.067 -11.316 1.00 25.61 173 ALA C N 1
ATOM 6107 C CA . ALA C 1 98 ? 33.895 8.162 -11.888 1.00 25.82 173 ALA C CA 1
ATOM 6108 C C . ALA C 1 98 ? 34.750 9.384 -12.210 1.00 26.39 173 ALA C C 1
ATOM 6109 O O . ALA C 1 98 ? 34.318 10.288 -12.920 1.00 28.35 173 ALA C O 1
ATOM 6111 N N . ALA C 1 99 ? 35.960 9.423 -11.677 1.00 27.09 174 ALA C N 1
ATOM 6112 C CA . ALA C 1 99 ? 36.855 10.540 -11.939 1.00 27.03 174 ALA C CA 1
ATOM 6113 C C . ALA C 1 99 ? 37.485 10.343 -13.310 1.00 27.42 174 ALA C C 1
ATOM 6114 O O . ALA C 1 99 ? 38.185 11.206 -13.818 1.00 26.67 174 ALA C O 1
ATOM 6116 N N . ASN C 1 100 ? 37.236 9.185 -13.903 1.00 29.35 175 ASN C N 1
ATOM 6117 C CA . ASN C 1 100 ? 37.787 8.864 -15.211 1.00 31.82 175 ASN C CA 1
ATOM 6118 C C . ASN C 1 100 ? 39.275 9.230 -15.298 1.00 30.77 175 ASN C C 1
ATOM 6119 O O . ASN C 1 100 ? 39.685 9.998 -16.161 1.00 30.40 175 ASN C O 1
ATOM 6124 N N . LEU C 1 101 ? 40.087 8.697 -14.397 1.00 29.99 176 LEU C N 1
ATOM 6125 C CA . LEU C 1 101 ? 41.514 8.977 -14.456 1.00 29.30 176 LEU C CA 1
ATOM 6126 C C . LEU C 1 101 ? 42.215 7.755 -15.021 1.00 30.44 176 LEU C C 1
ATOM 6127 O O . LEU C 1 101 ? 41.698 6.642 -14.935 1.00 31.59 176 LEU C O 1
ATOM 6132 N N . PRO C 1 102 ? 43.399 7.943 -15.618 1.00 30.07 177 PRO C N 1
ATOM 6133 C CA . PRO C 1 102 ? 44.176 6.840 -16.198 1.00 29.75 177 PRO C CA 1
ATOM 6134 C C . PRO C 1 102 ? 44.611 5.810 -15.142 1.00 30.08 177 PRO C C 1
ATOM 6135 O O . PRO C 1 102 ? 45.759 5.821 -14.703 1.00 28.92 177 PRO C O 1
ATOM 6139 N N . GLY C 1 103 ? 43.684 4.930 -14.761 1.00 30.75 178 GLY C N 1
ATOM 6140 C CA . GLY C 1 103 ? 43.929 3.897 -13.761 1.00 30.19 178 GLY C CA 1
ATOM 6141 C C . GLY C 1 103 ? 45.371 3.581 -13.441 1.00 29.29 178 GLY C C 1
ATOM 6142 O O . GLY C 1 103 ? 46.188 3.447 -14.351 1.00 27.83 178 GLY C O 1
ATOM 6143 N N . GLY C 1 104 ? 45.685 3.473 -12.147 1.00 29.25 179 GLY C N 1
ATOM 6144 C CA . GLY C 1 104 ? 47.045 3.156 -11.755 1.00 29.18 179 GLY C CA 1
ATOM 6145 C C . GLY C 1 104 ? 47.556 3.615 -10.396 1.00 28.21 179 GLY C C 1
ATOM 6146 O O . GLY C 1 104 ? 48.072 4.727 -10.278 1.00 28.76 179 GLY C O 1
ATOM 6147 N N . SER C 1 105 ? 47.416 2.773 -9.369 1.00 26.70 180 SER C N 1
ATOM 6148 C CA . SER C 1 105 ? 47.935 3.095 -8.032 1.00 24.50 180 SER C CA 1
ATOM 6149 C C . SER C 1 105 ? 47.694 2.108 -6.885 1.00 23.79 180 SER C C 1
ATOM 6150 O O . SER C 1 105 ? 46.570 1.646 -6.651 1.00 23.79 180 SER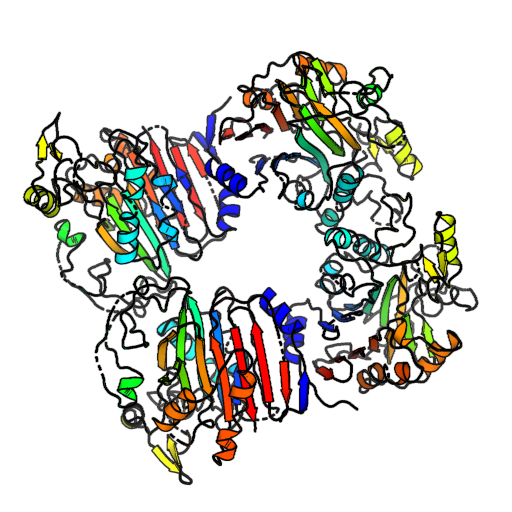 C O 1
ATOM 6153 N N . SER C 1 106 ? 48.785 1.809 -6.175 1.00 21.10 181 SER C N 1
ATOM 6154 C CA . SER C 1 106 ? 48.760 0.916 -5.027 1.00 18.24 181 SER C CA 1
ATOM 6155 C C . SER C 1 106 ? 48.538 1.813 -3.841 1.00 16.38 181 SER C C 1
ATOM 6156 O O . SER C 1 106 ? 48.612 3.034 -3.953 1.00 15.70 181 SER C O 1
ATOM 6159 N N . ALA C 1 107 ? 48.285 1.201 -2.699 1.00 14.62 182 ALA C N 1
ATOM 6160 C CA . ALA C 1 107 ? 48.038 1.958 -1.504 1.00 15.62 182 ALA C CA 1
ATOM 6161 C C . ALA C 1 107 ? 48.530 1.250 -0.260 1.00 16.99 182 ALA C C 1
ATOM 6162 O O . ALA C 1 107 ? 48.588 0.020 -0.190 1.00 18.29 182 ALA C O 1
ATOM 6164 N N . LEU C 1 108 ? 48.883 2.059 0.724 1.00 17.34 183 LEU C N 1
ATOM 6165 C CA . LEU C 1 108 ? 49.341 1.568 2.004 1.00 18.61 183 LEU C CA 1
ATOM 6166 C C . LEU C 1 108 ? 48.926 2.632 3.005 1.00 18.23 183 LEU C C 1
ATOM 6167 O O . LEU C 1 108 ? 49.369 3.783 2.928 1.00 17.94 183 LEU C O 1
ATOM 6172 N N . ILE C 1 109 ? 48.048 2.261 3.925 1.00 18.23 184 ILE C N 1
ATOM 6173 C CA . ILE C 1 109 ? 47.589 3.209 4.921 1.00 18.02 184 ILE C CA 1
ATOM 6174 C C . ILE C 1 109 ? 47.902 2.742 6.327 1.00 16.22 184 ILE C C 1
ATOM 6175 O O . ILE C 1 109 ? 47.656 1.597 6.678 1.00 15.22 184 ILE C O 1
ATOM 6180 N N . ILE C 1 110 ? 48.457 3.639 7.129 1.00 15.29 185 ILE C N 1
ATOM 6181 C CA . ILE C 1 110 ? 48.787 3.299 8.492 1.00 15.73 185 ILE C CA 1
ATOM 6182 C C . ILE C 1 110 ? 48.052 4.168 9.502 1.00 15.95 185 ILE C C 1
ATOM 6183 O O . ILE C 1 110 ? 48.145 5.385 9.467 1.00 16.37 185 ILE C O 1
ATOM 6188 N N . PHE C 1 111 ? 47.309 3.525 10.392 1.00 15.99 186 PHE C N 1
ATOM 6189 C CA . PHE C 1 111 ? 46.594 4.217 11.451 1.00 16.83 186 PHE C CA 1
ATOM 6190 C C . PHE C 1 111 ? 47.394 3.948 12.713 1.00 19.46 186 PHE C C 1
ATOM 6191 O O . PHE C 1 111 ? 47.696 2.789 13.029 1.00 20.02 186 PHE C O 1
ATOM 6199 N N . VAL C 1 112 ? 47.757 5.002 13.435 1.00 19.75 187 VAL C N 1
ATOM 6200 C CA . VAL C 1 112 ? 48.509 4.805 14.662 1.00 19.27 187 VAL C CA 1
ATOM 6201 C C . VAL C 1 112 ? 47.853 5.479 15.871 1.00 20.28 187 VAL C C 1
ATOM 6202 O O . VAL C 1 112 ? 47.745 6.708 15.938 1.00 20.68 187 VAL C O 1
ATOM 6206 N N . ARG C 1 113 ? 47.396 4.660 16.817 1.00 20.75 188 ARG C N 1
ATOM 6207 C CA . ARG C 1 113 ? 46.748 5.159 18.030 1.00 21.78 188 ARG C CA 1
ATOM 6208 C C . ARG C 1 113 ? 47.581 4.769 19.233 1.00 23.03 188 ARG C C 1
ATOM 6209 O O . ARG C 1 113 ? 48.190 3.704 19.259 1.00 23.24 188 ARG C O 1
ATOM 6217 N N . TYR C 1 114 ? 47.622 5.652 20.221 1.00 24.90 189 TYR C N 1
ATOM 6218 C CA . TYR C 1 114 ? 48.342 5.384 21.453 1.00 27.25 189 TYR C CA 1
ATOM 6219 C C . TYR C 1 114 ? 47.306 5.375 22.553 1.00 29.18 189 TYR C C 1
ATOM 6220 O O . TYR C 1 114 ? 46.428 6.230 22.596 1.00 29.09 189 TYR C O 1
ATOM 6229 N N . GLU C 1 115 ? 47.389 4.384 23.423 1.00 32.33 190 GLU C N 1
ATOM 6230 C CA . GLU C 1 115 ? 46.477 4.311 24.548 1.00 37.22 190 GLU C CA 1
ATOM 6231 C C . GLU C 1 115 ? 47.341 4.164 25.779 1.00 36.77 190 GLU C C 1
ATOM 6232 O O . GLU C 1 115 ? 48.118 3.210 25.895 1.00 36.07 190 GLU C O 1
ATOM 6238 N N . LYS C 1 116 ? 47.205 5.126 26.688 1.00 35.93 191 LYS C N 1
ATOM 6239 C CA . LYS C 1 116 ? 47.979 5.135 27.911 1.00 34.58 191 LYS C CA 1
ATOM 6240 C C . LYS C 1 116 ? 47.750 3.859 28.709 1.00 33.93 191 LYS C C 1
ATOM 6241 O O . LYS C 1 116 ? 48.693 3.292 29.263 1.00 34.25 191 LYS C O 1
ATOM 6247 N N . LYS C 1 117 ? 46.503 3.395 28.740 1.00 33.04 192 LYS C N 1
ATOM 6248 C CA . LYS C 1 117 ? 46.155 2.190 29.480 1.00 32.26 192 LYS C CA 1
ATOM 6249 C C . LYS C 1 117 ? 45.574 1.035 28.660 1.00 32.00 192 LYS C C 1
ATOM 6250 O O . LYS C 1 117 ? 44.364 0.811 28.640 1.00 31.09 192 LYS C O 1
ATOM 6256 N N . PRO C 1 118 ? 46.442 0.266 27.991 1.00 32.01 193 PRO C N 1
ATOM 6257 C CA . PRO C 1 118 ? 45.994 -0.866 27.179 1.00 32.67 193 PRO C CA 1
ATOM 6258 C C . PRO C 1 118 ? 45.419 -1.987 28.033 1.00 34.78 193 PRO C C 1
ATOM 6259 O O . PRO C 1 118 ? 45.912 -2.267 29.127 1.00 35.91 193 PRO C O 1
ATOM 6263 N N . THR C 1 119 ? 44.380 -2.636 27.519 1.00 36.54 194 THR C N 1
ATOM 6264 C CA . THR C 1 119 ? 43.710 -3.729 28.225 1.00 35.98 194 THR C CA 1
ATOM 6265 C C . THR C 1 119 ? 44.245 -5.106 27.831 1.00 35.80 194 THR C C 1
ATOM 6266 O O . THR C 1 119 ? 45.175 -5.610 28.449 1.00 35.92 194 THR C O 1
ATOM 6270 N N . GLU C 1 120 ? 43.663 -5.719 26.808 1.00 36.26 195 GLU C N 1
ATOM 6271 C CA . GLU C 1 120 ? 44.139 -7.021 26.383 1.00 36.93 195 GLU C CA 1
ATOM 6272 C C . GLU C 1 120 ? 43.657 -7.453 25.004 1.00 36.00 195 GLU C C 1
ATOM 6273 O O . GLU C 1 120 ? 42.698 -6.902 24.463 1.00 35.74 195 GLU C O 1
ATOM 6279 N N . ALA C 1 121 ? 44.341 -8.446 24.443 1.00 33.59 196 ALA C N 1
ATOM 6280 C CA . ALA C 1 121 ? 44.015 -8.961 23.125 1.00 32.80 196 ALA C CA 1
ATOM 6281 C C . ALA C 1 121 ? 44.630 -10.340 22.910 1.00 32.33 196 ALA C C 1
ATOM 6282 O O . ALA C 1 121 ? 45.580 -10.716 23.587 1.00 32.63 196 ALA C O 1
ATOM 6284 N N . ARG C 1 122 ? 44.076 -11.107 21.979 1.00 31.58 197 ARG C N 1
ATOM 6285 C CA . ARG C 1 122 ? 44.631 -12.415 21.693 1.00 30.85 197 ARG C CA 1
ATOM 6286 C C . ARG C 1 122 ? 45.685 -12.064 20.674 1.00 28.92 197 ARG C C 1
ATOM 6287 O O . ARG C 1 122 ? 45.397 -11.403 19.689 1.00 29.22 197 ARG C O 1
ATOM 6295 N N . VAL C 1 123 ? 46.915 -12.491 20.927 1.00 27.44 198 VAL C N 1
ATOM 6296 C CA . VAL C 1 123 ? 48.024 -12.128 20.061 1.00 26.38 198 VAL C CA 1
ATOM 6297 C C . VAL C 1 123 ? 48.976 -13.219 19.595 1.00 26.76 198 VAL C C 1
ATOM 6298 O O . VAL C 1 123 ? 49.311 -14.142 20.338 1.00 28.02 198 VAL C O 1
ATOM 6302 N N . VAL C 1 124 ? 49.421 -13.066 18.351 1.00 25.52 199 VAL C N 1
ATOM 6303 C CA . VAL C 1 124 ? 50.389 -13.952 17.733 1.00 25.46 199 VAL C CA 1
ATOM 6304 C C . VAL C 1 124 ? 51.652 -13.117 17.586 1.00 26.02 199 VAL C C 1
ATOM 6305 O O . VAL C 1 124 ? 51.790 -12.334 16.632 1.00 24.86 199 VAL C O 1
ATOM 6309 N N . GLY C 1 125 ? 52.559 -13.291 18.540 1.00 27.06 200 GLY C N 1
ATOM 6310 C CA . GLY C 1 125 ? 53.819 -12.574 18.520 1.00 27.91 200 GLY C CA 1
ATOM 6311 C C . GLY C 1 125 ? 53.763 -11.204 17.881 1.00 27.85 200 GLY C C 1
ATOM 6312 O O . GLY C 1 125 ? 54.248 -11.013 16.755 1.00 30.06 200 GLY C O 1
ATOM 6313 N N . ARG C 1 126 ? 53.155 -10.262 18.595 1.00 24.89 201 ARG C N 1
ATOM 6314 C CA . ARG C 1 126 ? 53.036 -8.870 18.152 1.00 25.03 201 ARG C CA 1
ATOM 6315 C C . ARG C 1 126 ? 51.799 -8.537 17.330 1.00 23.56 201 ARG C C 1
ATOM 6316 O O . ARG C 1 126 ? 51.288 -7.431 17.415 1.00 23.93 201 ARG C O 1
ATOM 6324 N N . GLN C 1 127 ? 51.302 -9.475 16.539 1.00 22.49 202 GLN C N 1
ATOM 6325 C CA . GLN C 1 127 ? 50.117 -9.184 15.750 1.00 20.71 202 GLN C CA 1
ATOM 6326 C C . GLN C 1 127 ? 48.904 -9.414 16.609 1.00 20.35 202 GLN C C 1
ATOM 6327 O O . GLN C 1 127 ? 48.833 -10.380 17.336 1.00 21.62 202 GLN C O 1
ATOM 6333 N N . ILE C 1 128 ? 47.945 -8.514 16.535 1.00 21.46 203 ILE C N 1
ATOM 6334 C CA . ILE C 1 128 ? 46.739 -8.669 17.315 1.00 22.35 203 ILE C CA 1
ATOM 6335 C C . ILE C 1 128 ? 45.700 -9.403 16.477 1.00 24.00 203 ILE C C 1
ATOM 6336 O O . ILE C 1 128 ? 45.314 -8.947 15.392 1.00 25.39 203 ILE C O 1
ATOM 6341 N N . VAL C 1 129 ? 45.280 -10.566 16.960 1.00 24.65 204 VAL C N 1
ATOM 6342 C CA . VAL C 1 129 ? 44.272 -11.347 16.254 1.00 25.37 204 VAL C CA 1
ATOM 6343 C C . VAL C 1 129 ? 42.930 -10.672 16.501 1.00 25.23 204 VAL C C 1
ATOM 6344 O O . VAL C 1 129 ? 42.593 -10.322 17.630 1.00 24.39 204 VAL C O 1
ATOM 6348 N N . PRO C 1 130 ? 42.158 -10.457 15.439 1.00 26.96 205 PRO C N 1
ATOM 6349 C CA . PRO C 1 130 ? 40.856 -9.809 15.583 1.00 29.94 205 PRO C CA 1
ATOM 6350 C C . PRO C 1 130 ? 39.786 -10.731 16.123 1.00 33.10 205 PRO C C 1
ATOM 6351 O O . PRO C 1 130 ? 39.876 -11.951 15.986 1.00 34.85 205 PRO C O 1
ATOM 6355 N N . GLU C 1 131 ? 38.774 -10.146 16.751 1.00 36.90 206 GLU C N 1
ATOM 6356 C CA . GLU C 1 131 ? 37.677 -10.934 17.281 1.00 40.85 206 GLU C CA 1
ATOM 6357 C C . GLU C 1 131 ? 36.898 -11.569 16.145 1.00 42.12 206 GLU C C 1
ATOM 6358 O O . GLU C 1 131 ? 36.561 -10.918 15.151 1.00 41.72 206 GLU C O 1
ATOM 6364 N N . GLY C 1 132 ? 36.594 -12.845 16.321 1.00 43.31 207 GLY C N 1
ATOM 6365 C CA . GLY C 1 132 ? 35.906 -13.584 15.294 1.00 45.80 207 GLY C CA 1
ATOM 6366 C C . GLY C 1 132 ? 37.040 -14.286 14.581 1.00 48.09 207 GLY C C 1
ATOM 6367 O O . GLY C 1 132 ? 37.064 -14.379 13.356 1.00 49.07 207 GLY C O 1
ATOM 6368 N N . ALA C 1 133 ? 37.998 -14.758 15.376 1.00 49.59 208 ALA C N 1
ATOM 6369 C CA . ALA C 1 133 ? 39.171 -15.459 14.872 1.00 50.19 208 ALA C CA 1
ATOM 6370 C C . ALA C 1 133 ? 39.615 -14.879 13.537 1.00 49.82 208 ALA C C 1
ATOM 6371 O O . ALA C 1 133 ? 39.201 -15.359 12.483 1.00 51.07 208 ALA C O 1
ATOM 6373 N N . GLU C 1 135 ? 39.706 -18.240 11.019 1.00 57.71 210 GLU C N 1
ATOM 6374 C CA . GLU C 1 135 ? 40.885 -18.877 10.438 1.00 58.00 210 GLU C CA 1
ATOM 6375 C C . GLU C 1 135 ? 42.045 -17.904 10.279 1.00 56.44 210 GLU C C 1
ATOM 6376 O O . GLU C 1 135 ? 42.553 -17.704 9.174 1.00 57.49 210 GLU C O 1
ATOM 6382 N N . PHE C 1 136 ? 42.481 -17.312 11.381 1.00 53.51 211 PHE C N 1
ATOM 6383 C CA . PHE C 1 136 ? 43.569 -16.353 11.325 1.00 50.26 211 PHE C CA 1
ATOM 6384 C C . PHE C 1 136 ? 44.928 -16.937 10.926 1.00 49.66 211 PHE C C 1
ATOM 6385 O O . PHE C 1 136 ? 45.334 -17.990 11.417 1.00 49.92 211 PHE C O 1
ATOM 6393 N N . THR C 1 137 ? 45.621 -16.225 10.036 1.00 49.06 212 THR C N 1
ATOM 6394 C CA . THR C 1 137 ? 46.948 -16.607 9.540 1.00 48.04 212 THR C CA 1
ATOM 6395 C C . THR C 1 137 ? 47.852 -15.370 9.561 1.00 47.96 212 THR C C 1
ATOM 6396 O O . THR C 1 137 ? 48.630 -15.165 10.495 1.00 46.27 212 THR C O 1
ATOM 6400 N N . SER C 1 138 ? 47.763 -14.560 8.513 1.00 48.35 213 SER C N 1
ATOM 6401 C CA . SER C 1 138 ? 48.527 -13.322 8.442 1.00 49.35 213 SER C CA 1
ATOM 6402 C C . SER C 1 138 ? 50.048 -13.324 8.369 1.00 48.72 213 SER C C 1
ATOM 6403 O O . SER C 1 138 ? 50.715 -14.360 8.463 1.00 47.72 213 SER C O 1
ATOM 6406 N N . VAL C 1 139 ? 50.548 -12.100 8.204 1.00 47.79 214 VAL C N 1
ATOM 6407 C CA . VAL C 1 139 ? 51.948 -11.723 8.018 1.00 46.31 214 VAL C CA 1
ATOM 6408 C C . VAL C 1 139 ? 53.105 -12.673 8.320 1.00 45.75 214 VAL C C 1
ATOM 6409 O O . VAL C 1 139 ? 53.681 -13.247 7.393 1.00 45.32 214 VAL C O 1
ATOM 6413 N N . ALA C 1 140 ? 53.473 -12.831 9.586 1.00 45.57 215 ALA C N 1
ATOM 6414 C CA . ALA C 1 140 ? 54.604 -13.698 9.900 1.00 44.91 215 ALA C CA 1
ATOM 6415 C C . ALA C 1 140 ? 54.608 -15.068 9.198 1.00 44.56 215 ALA C C 1
ATOM 6416 O O . ALA C 1 140 ? 55.544 -15.380 8.444 1.00 44.18 215 ALA C O 1
ATOM 6418 N N . GLU C 1 141 ? 53.582 -15.882 9.448 1.00 43.75 216 GLU C N 1
ATOM 6419 C CA . GLU C 1 141 ? 53.508 -17.216 8.859 1.00 43.01 216 GLU C CA 1
ATOM 6420 C C . GLU C 1 141 ? 53.349 -17.138 7.345 1.00 42.63 216 GLU C C 1
ATOM 6421 O O . GLU C 1 141 ? 53.965 -17.915 6.606 1.00 42.52 216 GLU C O 1
ATOM 6427 N N . ALA C 1 142 ? 52.529 -16.193 6.889 1.00 40.98 217 ALA C N 1
ATOM 6428 C CA . ALA C 1 142 ? 52.280 -16.027 5.465 1.00 39.75 217 ALA C CA 1
ATOM 6429 C C . ALA C 1 142 ? 53.556 -15.678 4.709 1.00 39.34 217 ALA C C 1
ATOM 6430 O O . ALA C 1 142 ? 53.657 -15.927 3.512 1.00 38.46 217 ALA C O 1
ATOM 6432 N N . LEU C 1 143 ? 54.522 -15.095 5.409 1.00 39.13 218 LEU C N 1
ATOM 6433 C CA . LEU C 1 143 ? 55.790 -14.744 4.800 1.00 39.21 218 LEU C CA 1
ATOM 6434 C C . LEU C 1 143 ? 56.734 -15.915 5.012 1.00 40.71 218 LEU C C 1
ATOM 6435 O O . LEU C 1 143 ? 57.940 -15.833 4.773 1.00 40.68 218 LEU C O 1
ATOM 6440 N N . GLY C 1 144 ? 56.159 -17.018 5.469 1.00 43.04 219 GLY C N 1
ATOM 6441 C CA . GLY C 1 144 ? 56.942 -18.213 5.712 1.00 45.32 219 GLY C CA 1
ATOM 6442 C C . GLY C 1 144 ? 57.886 -18.005 6.866 1.00 46.23 219 GLY C C 1
ATOM 6443 O O . GLY C 1 144 ? 59.093 -17.910 6.669 1.00 45.89 219 GLY C O 1
ATOM 6444 N N . GLY C 1 145 ? 57.328 -17.922 8.069 1.00 47.83 220 GLY C N 1
ATOM 6445 C CA . GLY C 1 145 ? 58.136 -17.730 9.256 1.00 49.65 220 GLY C CA 1
ATOM 6446 C C . GLY C 1 145 ? 57.797 -18.790 10.280 1.00 50.93 220 GLY C C 1
ATOM 6447 O O . GLY C 1 145 ? 56.831 -19.527 10.103 1.00 49.94 220 GLY C O 1
ATOM 6448 N N . PRO C 1 146 ? 58.571 -18.895 11.366 1.00 52.94 221 PRO C N 1
ATOM 6449 C CA . PRO C 1 146 ? 58.274 -19.910 12.376 1.00 53.91 221 PRO C CA 1
ATOM 6450 C C . PRO C 1 146 ? 56.897 -19.677 12.974 1.00 54.88 221 PRO C C 1
ATOM 6451 O O . PRO C 1 146 ? 56.597 -18.580 13.448 1.00 55.91 221 PRO C O 1
ATOM 6455 N N . LEU C 1 147 ? 56.061 -20.706 12.949 1.00 55.75 222 LEU C N 1
ATOM 6456 C CA . LEU C 1 147 ? 54.722 -20.588 13.498 1.00 57.08 222 LEU C CA 1
ATOM 6457 C C . LEU C 1 147 ? 54.827 -20.263 14.982 1.00 57.56 222 LEU C C 1
ATOM 6458 O O . LEU C 1 147 ? 55.614 -20.869 15.702 1.00 58.46 222 LEU C O 1
ATOM 6471 N N . PRO C 1 149 ? 52.373 -19.469 18.554 1.00 52.50 224 PRO C N 1
ATOM 6472 C CA . PRO C 1 149 ? 51.028 -19.669 19.106 1.00 49.88 224 PRO C CA 1
ATOM 6473 C C . PRO C 1 149 ? 50.244 -18.395 19.395 1.00 47.27 224 PRO C C 1
ATOM 6474 O O . PRO C 1 149 ? 50.807 -17.299 19.440 1.00 46.24 224 PRO C O 1
ATOM 6478 N N . VAL C 1 150 ? 48.940 -18.557 19.590 1.00 44.35 225 VAL C N 1
ATOM 6479 C CA . VAL C 1 150 ? 48.065 -17.442 19.910 1.00 42.94 225 VAL C CA 1
ATOM 6480 C C . VAL C 1 150 ? 47.954 -17.382 21.421 1.00 42.50 225 VAL C C 1
ATOM 6481 O O . VAL C 1 150 ? 47.454 -18.308 22.055 1.00 42.78 225 VAL C O 1
ATOM 6485 N N . VAL C 1 151 ? 48.422 -16.288 22.002 1.00 42.36 226 VAL C N 1
ATOM 6486 C CA . VAL C 1 151 ? 48.376 -16.146 23.446 1.00 42.10 226 VAL C CA 1
ATOM 6487 C C . VAL C 1 151 ? 47.400 -15.095 23.915 1.00 41.76 226 VAL C C 1
ATOM 6488 O O . VAL C 1 151 ? 47.144 -14.116 23.220 1.00 41.29 226 VAL C O 1
ATOM 6492 N N . ALA C 1 152 ? 46.854 -15.319 25.104 1.00 42.88 227 ALA C N 1
ATOM 6493 C CA . ALA C 1 152 ? 45.932 -14.375 25.713 1.00 44.70 227 ALA C CA 1
ATOM 6494 C C . ALA C 1 152 ? 46.822 -13.379 26.470 1.00 44.88 227 ALA C C 1
ATOM 6495 O O . ALA C 1 152 ? 47.208 -13.612 27.618 1.00 43.54 227 ALA C O 1
ATOM 6505 N N . ASN C 1 154 ? 47.750 -10.024 28.395 1.00 45.91 229 ASN C N 1
ATOM 6506 C CA . ASN C 1 154 ? 47.119 -9.075 29.306 1.00 46.07 229 ASN C CA 1
ATOM 6507 C C . ASN C 1 154 ? 48.100 -7.930 29.497 1.00 46.30 229 ASN C C 1
ATOM 6508 O O . ASN C 1 154 ? 49.019 -8.035 30.310 1.00 47.20 229 ASN C O 1
ATOM 6513 N N . PHE C 1 155 ? 47.912 -6.847 28.748 1.00 45.41 230 PHE C N 1
ATOM 6514 C CA . PHE C 1 155 ? 48.801 -5.695 28.830 1.00 45.59 230 PHE C CA 1
ATOM 6515 C C . PHE C 1 155 ? 48.774 -5.067 30.201 1.00 46.73 230 PHE C C 1
ATOM 6516 O O . PHE C 1 155 ? 49.715 -4.397 30.598 1.00 47.56 230 PHE C O 1
ATOM 6524 N N . ARG C 1 156 ? 47.688 -5.284 30.924 1.00 48.51 231 ARG C N 1
ATOM 6525 C CA . ARG C 1 156 ? 47.546 -4.727 32.257 1.00 50.58 231 ARG C CA 1
ATOM 6526 C C . ARG C 1 156 ? 48.613 -5.316 33.179 1.00 50.20 231 ARG C C 1
ATOM 6527 O O . ARG C 1 156 ? 49.036 -4.673 34.135 1.00 50.47 231 ARG C O 1
ATOM 6535 N N . ARG C 1 157 ? 49.051 -6.534 32.881 1.00 49.81 232 ARG C N 1
ATOM 6536 C CA . ARG C 1 157 ? 50.060 -7.204 33.692 1.00 50.75 232 ARG C CA 1
ATOM 6537 C C . ARG C 1 157 ? 51.338 -7.472 32.897 1.00 50.51 232 ARG C C 1
ATOM 6538 O O . ARG C 1 157 ? 52.038 -8.465 33.119 1.00 50.25 232 ARG C O 1
ATOM 6546 N N . ASP C 1 158 ? 51.632 -6.564 31.971 1.00 49.66 233 ASP C N 1
ATOM 6547 C CA . ASP C 1 158 ? 52.828 -6.649 31.137 1.00 48.46 233 ASP C CA 1
ATOM 6548 C C . ASP C 1 158 ? 53.773 -5.541 31.602 1.00 47.85 233 ASP C C 1
ATOM 6549 O O . ASP C 1 158 ? 53.371 -4.383 31.733 1.00 47.68 233 ASP C O 1
ATOM 6554 N N . PRO C 1 159 ? 55.038 -5.886 31.874 1.00 47.24 234 PRO C N 1
ATOM 6555 C CA . PRO C 1 159 ? 56.036 -4.913 32.326 1.00 45.91 234 PRO C CA 1
ATOM 6556 C C . PRO C 1 159 ? 56.294 -3.868 31.260 1.00 44.63 234 PRO C C 1
ATOM 6557 O O . PRO C 1 159 ? 56.134 -2.670 31.489 1.00 43.27 234 PRO C O 1
ATOM 6561 N N . ARG C 1 160 ? 56.701 -4.347 30.093 1.00 44.20 235 ARG C N 1
ATOM 6562 C CA . ARG C 1 160 ? 56.980 -3.486 28.959 1.00 44.76 235 ARG C CA 1
ATOM 6563 C C . ARG C 1 160 ? 55.769 -2.595 28.697 1.00 45.44 235 ARG C C 1
ATOM 6564 O O . ARG C 1 160 ? 54.630 -3.063 28.585 1.00 44.07 235 ARG C O 1
ATOM 6572 N N . ALA C 1 161 ? 56.027 -1.300 28.605 1.00 46.69 236 ALA C N 1
ATOM 6573 C CA . ALA C 1 161 ? 54.969 -0.338 28.375 1.00 46.62 236 ALA C CA 1
ATOM 6574 C C . ALA C 1 161 ? 53.941 -0.337 29.515 1.00 46.22 236 ALA C C 1
ATOM 6575 O O . ALA C 1 161 ? 52.834 -0.879 29.398 1.00 44.76 236 ALA C O 1
ATOM 6577 N N . ALA C 1 162 ? 54.358 0.241 30.636 1.00 44.93 237 ALA C N 1
ATOM 6578 C CA . ALA C 1 162 ? 53.508 0.413 31.797 1.00 43.13 237 ALA C CA 1
ATOM 6579 C C . ALA C 1 162 ? 53.142 1.871 31.571 1.00 43.29 237 ALA C C 1
ATOM 6580 O O . ALA C 1 162 ? 52.394 2.484 32.331 1.00 44.71 237 ALA C O 1
ATOM 6582 N N . LYS C 1 163 ? 53.712 2.412 30.496 1.00 42.52 238 LYS C N 1
ATOM 6583 C CA . LYS C 1 163 ? 53.495 3.783 30.073 1.00 41.20 238 LYS C CA 1
ATOM 6584 C C . LYS C 1 163 ? 52.756 3.763 28.739 1.00 40.42 238 LYS C C 1
ATOM 6585 O O . LYS C 1 163 ? 52.805 4.727 27.970 1.00 39.66 238 LYS C O 1
ATOM 6591 N N . GLY C 1 164 ? 52.088 2.643 28.466 1.00 38.86 239 GLY C N 1
ATOM 6592 C CA . GLY C 1 164 ? 51.304 2.521 27.251 1.00 36.53 239 GLY C CA 1
ATOM 6593 C C . GLY C 1 164 ? 51.929 1.840 26.053 1.00 34.48 239 GLY C C 1
ATOM 6594 O O . GLY C 1 164 ? 53.115 1.529 26.035 1.00 34.56 239 GLY C O 1
ATOM 6595 N N . ILE C 1 165 ? 51.098 1.612 25.040 1.00 32.31 240 ILE C N 1
ATOM 6596 C CA . ILE C 1 165 ? 51.516 0.972 23.798 1.00 28.98 240 ILE C CA 1
ATOM 6597 C C . ILE C 1 165 ? 50.892 1.706 22.633 1.00 26.78 240 ILE C C 1
ATOM 6598 O O . ILE C 1 165 ? 49.993 2.524 22.812 1.00 27.87 240 ILE C O 1
ATOM 6603 N N . TYR C 1 166 ? 51.372 1.407 21.435 1.00 24.47 241 TYR C N 1
ATOM 6604 C CA . TYR C 1 166 ? 50.850 2.025 20.229 1.00 21.30 241 TYR C CA 1
ATOM 6605 C C . TYR C 1 166 ? 50.147 0.969 19.384 1.00 20.87 241 TYR C C 1
ATOM 6606 O O . TYR C 1 166 ? 50.740 -0.054 19.037 1.00 21.76 241 TYR C O 1
ATOM 6615 N N . THR C 1 167 ? 48.874 1.202 19.076 1.00 18.36 242 THR C N 1
ATOM 6616 C CA . THR C 1 167 ? 48.134 0.266 18.245 1.00 17.09 242 THR C CA 1
ATOM 6617 C C . THR C 1 167 ? 48.303 0.646 16.788 1.00 16.04 242 THR C C 1
ATOM 6618 O O . THR C 1 167 ? 48.046 1.779 16.400 1.00 16.88 242 THR C O 1
ATOM 6622 N N . ILE C 1 168 ? 48.744 -0.306 15.984 1.00 14.43 243 ILE C N 1
ATOM 6623 C CA . ILE C 1 168 ? 48.942 -0.049 14.578 1.00 15.72 243 ILE C CA 1
ATOM 6624 C C . ILE C 1 168 ? 48.007 -0.832 13.684 1.00 16.08 243 ILE C C 1
ATOM 6625 O O . ILE C 1 168 ? 47.855 -2.041 13.815 1.00 15.12 243 ILE C O 1
ATOM 6630 N N . HIS C 1 169 ? 47.370 -0.110 12.773 1.00 17.05 244 HIS C N 1
ATOM 6631 C CA . HIS C 1 169 ? 46.476 -0.711 11.795 1.00 16.23 244 HIS C CA 1
ATOM 6632 C C . HIS C 1 169 ? 47.087 -0.461 10.433 1.00 15.88 244 HIS C C 1
ATOM 6633 O O . HIS C 1 169 ? 47.392 0.679 10.067 1.00 16.82 244 HIS C O 1
ATOM 6640 N N . VAL C 1 170 ? 47.293 -1.519 9.679 1.00 13.60 245 VAL C N 1
ATOM 6641 C CA . VAL C 1 170 ? 47.836 -1.315 8.368 1.00 13.10 245 VAL C CA 1
ATOM 6642 C C . VAL C 1 170 ? 46.833 -1.781 7.338 1.00 13.33 245 VAL C C 1
ATOM 6643 O O . VAL C 1 170 ? 46.353 -2.905 7.393 1.00 12.82 245 VAL C O 1
ATOM 6647 N N . ALA C 1 171 ? 46.503 -0.892 6.414 1.00 14.41 246 ALA C N 1
ATOM 6648 C CA . ALA C 1 171 ? 45.580 -1.204 5.331 1.00 14.81 246 ALA C CA 1
ATOM 6649 C C . ALA C 1 171 ? 46.436 -1.247 4.085 1.00 15.32 246 ALA C C 1
ATOM 6650 O O . ALA C 1 171 ? 46.665 -0.214 3.473 1.00 15.81 246 ALA C O 1
ATOM 6652 N N . SER C 1 172 ? 46.927 -2.431 3.727 1.00 17.20 247 SER C N 1
ATOM 6653 C CA . SER C 1 172 ? 47.772 -2.574 2.542 1.00 19.89 247 SER C CA 1
ATOM 6654 C C . SER C 1 172 ? 47.014 -3.081 1.319 1.00 19.85 247 SER C C 1
ATOM 6655 O O . SER C 1 172 ? 46.184 -3.983 1.408 1.00 18.63 247 SER C O 1
ATOM 6658 N N . LEU C 1 173 ? 47.337 -2.495 0.172 1.00 20.63 248 LEU C N 1
ATOM 6659 C CA . LEU C 1 173 ? 46.716 -2.851 -1.096 1.00 20.41 248 LEU C CA 1
ATOM 6660 C C . LEU C 1 173 ? 47.717 -2.560 -2.196 1.00 19.15 248 LEU C C 1
ATOM 6661 O O . LEU C 1 173 ? 47.753 -1.455 -2.726 1.00 19.81 248 LEU C O 1
ATOM 6666 N N . GLY C 1 174 ? 48.534 -3.544 -2.538 1.00 18.36 249 GLY C N 1
ATOM 6667 C CA . GLY C 1 174 ? 49.515 -3.326 -3.583 1.00 18.72 249 GLY C CA 1
ATOM 6668 C C . GLY C 1 174 ? 50.861 -3.907 -3.220 1.00 20.58 249 GLY C C 1
ATOM 6669 O O . GLY C 1 174 ? 50.958 -4.798 -2.377 1.00 21.74 249 GLY C O 1
ATOM 6670 N N . ASN C 1 175 ? 51.910 -3.386 -3.839 1.00 21.66 250 ASN C N 1
ATOM 6671 C CA . ASN C 1 175 ? 53.248 -3.889 -3.595 1.00 22.94 250 ASN C CA 1
ATOM 6672 C C . ASN C 1 175 ? 54.100 -3.063 -2.637 1.00 23.78 250 ASN C C 1
ATOM 6673 O O . ASN C 1 175 ? 55.312 -3.252 -2.575 1.00 24.60 250 ASN C O 1
ATOM 6678 N N . SER C 1 176 ? 53.494 -2.150 -1.891 1.00 24.16 251 SER C N 1
ATOM 6679 C CA . SER C 1 176 ? 54.284 -1.367 -0.946 1.00 24.37 251 SER C CA 1
ATOM 6680 C C . SER C 1 176 ? 54.531 -2.224 0.282 1.00 24.70 251 SER C C 1
ATOM 6681 O O . SER C 1 176 ? 53.833 -3.219 0.505 1.00 23.26 251 SER C O 1
ATOM 6684 N N . ARG C 1 177 ? 55.533 -1.848 1.072 1.00 25.64 252 ARG C N 1
ATOM 6685 C CA . ARG C 1 177 ? 55.876 -2.612 2.265 1.00 25.46 252 ARG C CA 1
ATOM 6686 C C . ARG C 1 177 ? 55.935 -1.741 3.503 1.00 23.93 252 ARG C C 1
ATOM 6687 O O . ARG C 1 177 ? 56.268 -0.560 3.439 1.00 23.33 252 ARG C O 1
ATOM 6695 N N . CYS C 1 178 ? 55.600 -2.345 4.634 1.00 23.01 253 CYS C N 1
ATOM 6696 C CA . CYS C 1 178 ? 55.564 -1.641 5.903 1.00 22.29 253 CYS C CA 1
ATOM 6697 C C . CYS C 1 178 ? 56.140 -2.537 7.001 1.00 21.89 253 CYS C C 1
ATOM 6698 O O . CYS C 1 178 ? 55.630 -3.628 7.239 1.00 21.88 253 CYS C O 1
ATOM 6701 N N . VAL C 1 179 ? 57.198 -2.089 7.671 1.00 19.75 254 VAL C N 1
ATOM 6702 C CA . VAL C 1 179 ? 57.801 -2.915 8.713 1.00 20.65 254 VAL C CA 1
ATOM 6703 C C . VAL C 1 179 ? 57.904 -2.254 10.081 1.00 19.86 254 VAL C C 1
ATOM 6704 O O . VAL C 1 179 ? 58.032 -1.034 10.190 1.00 21.42 254 VAL C O 1
ATOM 6708 N N . LEU C 1 180 ? 57.851 -3.075 11.124 1.00 18.10 255 LEU C N 1
ATOM 6709 C CA . LEU C 1 180 ? 57.934 -2.578 12.492 1.00 18.02 255 LEU C CA 1
ATOM 6710 C C . LEU C 1 180 ? 59.320 -2.847 13.060 1.00 18.60 255 LEU C C 1
ATOM 6711 O O . LEU C 1 180 ? 59.805 -3.980 13.012 1.00 19.36 255 LEU C O 1
ATOM 6716 N N . LYS C 1 181 ? 59.962 -1.809 13.585 1.00 17.71 256 LYS C N 1
ATOM 6717 C CA . LYS C 1 181 ? 61.284 -1.969 14.185 1.00 19.20 256 LYS C CA 1
ATOM 6718 C C . LYS C 1 181 ? 61.146 -1.950 15.691 1.00 21.08 256 LYS C C 1
ATOM 6719 O O . LYS C 1 181 ? 60.379 -1.164 16.251 1.00 20.18 256 LYS C O 1
ATOM 6725 N N . SER C 1 182 ? 61.907 -2.811 16.348 1.00 23.59 257 SER C N 1
ATOM 6726 C CA . SER C 1 182 ? 61.893 -2.880 17.797 1.00 24.38 257 SER C CA 1
ATOM 6727 C C . SER C 1 182 ? 63.270 -3.373 18.205 1.00 27.24 257 SER C C 1
ATOM 6728 O O . SER C 1 182 ? 63.590 -4.559 18.037 1.00 28.78 257 SER C O 1
ATOM 6731 N N . GLY C 1 183 ? 64.087 -2.452 18.716 1.00 29.00 258 GLY C N 1
ATOM 6732 C CA . GLY C 1 183 ? 65.430 -2.801 19.140 1.00 32.01 258 GLY C CA 1
ATOM 6733 C C . GLY C 1 183 ? 66.275 -3.189 17.944 1.00 34.39 258 GLY C C 1
ATOM 6734 O O . GLY C 1 183 ? 66.622 -2.341 17.123 1.00 35.58 258 GLY C O 1
ATOM 6735 N N . ARG C 1 184 ? 66.610 -4.474 17.851 1.00 35.16 259 ARG C N 1
ATOM 6736 C CA . ARG C 1 184 ? 67.402 -4.991 16.743 1.00 35.75 259 ARG C CA 1
ATOM 6737 C C . ARG C 1 184 ? 66.502 -5.894 15.935 1.00 36.02 259 ARG C C 1
ATOM 6738 O O . ARG C 1 184 ? 66.957 -6.673 15.099 1.00 36.99 259 ARG C O 1
ATOM 6746 N N . THR C 1 185 ? 65.209 -5.779 16.194 1.00 35.31 260 THR C N 1
ATOM 6747 C CA . THR C 1 185 ? 64.240 -6.594 15.499 1.00 35.59 260 THR C CA 1
ATOM 6748 C C . THR C 1 185 ? 63.511 -5.854 14.393 1.00 33.97 260 THR C C 1
ATOM 6749 O O . THR C 1 185 ? 63.220 -4.664 14.499 1.00 33.47 260 THR C O 1
ATOM 6753 N N . ALA C 1 186 ? 63.232 -6.589 13.325 1.00 33.03 261 ALA C N 1
ATOM 6754 C CA . ALA C 1 186 ? 62.508 -6.084 12.169 1.00 31.64 261 ALA C CA 1
ATOM 6755 C C . ALA C 1 186 ? 61.319 -7.033 11.966 1.00 30.97 261 ALA C C 1
ATOM 6756 O O . ALA C 1 186 ? 61.472 -8.248 12.065 1.00 31.57 261 ALA C O 1
ATOM 6758 N N . ILE C 1 187 ? 60.139 -6.487 11.692 1.00 30.08 262 ILE C N 1
ATOM 6759 C CA . ILE C 1 187 ? 58.955 -7.317 11.498 1.00 28.95 262 ILE C CA 1
ATOM 6760 C C . ILE C 1 187 ? 57.992 -6.732 10.483 1.00 28.98 262 ILE C C 1
ATOM 6761 O O . ILE C 1 187 ? 57.658 -5.553 10.545 1.00 29.84 262 ILE C O 1
ATOM 6766 N N . HIS C 1 188 ? 57.543 -7.563 9.551 1.00 29.17 263 HIS C N 1
ATOM 6767 C CA . HIS C 1 188 ? 56.613 -7.124 8.512 1.00 28.52 263 HIS C CA 1
ATOM 6768 C C . HIS C 1 188 ? 55.191 -6.956 9.030 1.00 28.34 263 HIS C C 1
ATOM 6769 O O . HIS C 1 188 ? 54.743 -7.674 9.924 1.00 27.98 263 HIS C O 1
ATOM 6776 N N . LEU C 1 189 ? 54.486 -5.993 8.453 1.00 27.36 264 LEU C N 1
ATOM 6777 C CA . LEU C 1 189 ? 53.118 -5.715 8.836 1.00 27.12 264 LEU C CA 1
ATOM 6778 C C . LEU C 1 189 ? 52.173 -6.006 7.686 1.00 26.92 264 LEU C C 1
ATOM 6779 O O . LEU C 1 189 ? 50.951 -5.982 7.855 1.00 26.33 264 LEU C O 1
ATOM 6784 N N . SER C 1 190 ? 52.742 -6.301 6.521 1.00 25.32 265 SER C N 1
ATOM 6785 C CA . SER C 1 190 ? 51.929 -6.580 5.350 1.00 25.80 265 SER C CA 1
ATOM 6786 C C . SER C 1 190 ? 52.581 -7.545 4.377 1.00 26.51 265 SER C C 1
ATOM 6787 O O . SER C 1 190 ? 53.789 -7.750 4.392 1.00 26.26 265 SER C O 1
ATOM 6790 N N . THR C 1 191 ? 51.757 -8.137 3.524 1.00 27.84 266 THR C N 1
ATOM 6791 C CA . THR C 1 191 ? 52.233 -9.077 2.522 1.00 28.13 266 THR C CA 1
ATOM 6792 C C . THR C 1 191 ? 51.995 -8.424 1.157 1.00 29.07 266 THR C C 1
ATOM 6793 O O . THR C 1 191 ? 50.866 -8.045 0.832 1.00 29.86 266 THR C O 1
ATOM 6797 N N . PRO C 1 192 ? 53.051 -8.278 0.341 1.00 28.07 267 PRO C N 1
ATOM 6798 C CA . PRO C 1 192 ? 52.856 -7.653 -0.971 1.00 27.04 267 PRO C CA 1
ATOM 6799 C C . PRO C 1 192 ? 51.939 -8.454 -1.905 1.00 26.58 267 PRO C C 1
ATOM 6800 O O . PRO C 1 192 ? 51.910 -9.693 -1.873 1.00 26.09 267 PRO C O 1
ATOM 6804 N N . HIS C 1 193 ? 51.181 -7.728 -2.725 1.00 25.24 268 HIS C N 1
ATOM 6805 C CA . HIS C 1 193 ? 50.247 -8.326 -3.683 1.00 22.97 268 HIS C CA 1
ATOM 6806 C C . HIS C 1 193 ? 50.889 -8.470 -5.056 1.00 22.68 268 HIS C C 1
ATOM 6807 O O . HIS C 1 193 ? 50.674 -7.655 -5.940 1.00 22.11 268 HIS C O 1
ATOM 6814 N N . THR C 1 194 ? 51.667 -9.527 -5.227 1.00 24.40 269 THR C N 1
ATOM 6815 C CA . THR C 1 194 ? 52.373 -9.769 -6.478 1.00 26.51 269 THR C CA 1
ATOM 6816 C C . THR C 1 194 ? 52.167 -11.212 -6.902 1.00 27.25 269 THR C C 1
ATOM 6817 O O . THR C 1 194 ? 51.570 -11.997 -6.161 1.00 27.78 269 THR C O 1
ATOM 6821 N N . ALA C 1 195 ? 52.668 -11.577 -8.078 1.00 27.44 270 ALA C N 1
ATOM 6822 C CA . ALA C 1 195 ? 52.506 -12.955 -8.540 1.00 29.50 270 ALA C CA 1
ATOM 6823 C C . ALA C 1 195 ? 53.230 -13.930 -7.609 1.00 29.98 270 ALA C C 1
ATOM 6824 O O . ALA C 1 195 ? 52.945 -15.132 -7.602 1.00 29.04 270 ALA C O 1
ATOM 6826 N N . SER C 1 196 ? 54.165 -13.400 -6.826 1.00 30.83 271 SER C N 1
ATOM 6827 C CA . SER C 1 196 ? 54.931 -14.209 -5.892 1.00 30.52 271 SER C CA 1
ATOM 6828 C C . SER C 1 196 ? 54.036 -14.744 -4.796 1.00 31.38 271 SER C C 1
ATOM 6829 O O . SER C 1 196 ? 54.328 -15.782 -4.212 1.00 32.95 271 SER C O 1
ATOM 6832 N N . SER C 1 197 ? 52.943 -14.042 -4.521 1.00 31.82 272 SER C N 1
ATOM 6833 C CA . SER C 1 197 ? 52.021 -14.458 -3.468 1.00 33.00 272 SER C CA 1
ATOM 6834 C C . SER C 1 197 ? 51.141 -15.637 -3.860 1.00 33.59 272 SER C C 1
ATOM 6835 O O . SER C 1 197 ? 50.138 -15.465 -4.545 1.00 34.10 272 SER C O 1
ATOM 6838 N N . HIS C 1 198 ? 51.510 -16.833 -3.408 1.00 35.18 273 HIS C N 1
ATOM 6839 C CA . HIS C 1 198 ? 50.739 -18.029 -3.727 1.00 35.89 273 HIS C CA 1
ATOM 6840 C C . HIS C 1 198 ? 49.242 -17.756 -3.677 1.00 36.12 273 HIS C C 1
ATOM 6841 O O . HIS C 1 198 ? 48.510 -18.170 -4.571 1.00 36.48 273 HIS C O 1
ATOM 6848 N N . LYS C 1 199 ? 48.782 -17.057 -2.644 1.00 35.76 274 LYS C N 1
ATOM 6849 C CA . LYS C 1 199 ? 47.358 -16.774 -2.532 1.00 36.84 274 LYS C CA 1
ATOM 6850 C C . LYS C 1 199 ? 46.852 -15.844 -3.639 1.00 36.26 274 LYS C C 1
ATOM 6851 O O . LYS C 1 199 ? 45.825 -16.119 -4.264 1.00 36.23 274 LYS C O 1
ATOM 6857 N N . GLU C 1 200 ? 47.572 -14.757 -3.891 1.00 33.83 275 GLU C N 1
ATOM 6858 C CA . GLU C 1 200 ? 47.170 -13.804 -4.918 1.00 33.44 275 GLU C CA 1
ATOM 6859 C C . GLU C 1 200 ? 47.111 -14.421 -6.307 1.00 32.98 275 GLU C C 1
ATOM 6860 O O . GLU C 1 200 ? 46.094 -14.360 -6.995 1.00 32.07 275 GLU C O 1
ATOM 6866 N N . ARG C 1 201 ? 48.228 -15.000 -6.713 1.00 32.69 276 ARG C N 1
ATOM 6867 C CA . ARG C 1 201 ? 48.351 -15.651 -7.998 1.00 32.41 276 ARG C CA 1
ATOM 6868 C C . ARG C 1 201 ? 47.217 -16.669 -8.104 1.00 32.37 276 ARG C C 1
ATOM 6869 O O . ARG C 1 201 ? 46.636 -16.871 -9.168 1.00 33.43 276 ARG C O 1
ATOM 6877 N N . HIS C 1 202 ? 46.892 -17.309 -6.994 1.00 31.16 277 HIS C N 1
ATOM 6878 C CA . HIS C 1 202 ? 45.832 -18.292 -7.021 1.00 32.68 277 HIS C CA 1
ATOM 6879 C C . HIS C 1 202 ? 44.461 -17.650 -7.225 1.00 32.36 277 HIS C C 1
ATOM 6880 O O . HIS C 1 202 ? 43.714 -18.048 -8.121 1.00 33.36 277 HIS C O 1
ATOM 6887 N N . ARG C 1 203 ? 44.132 -16.662 -6.396 1.00 30.23 278 ARG C N 1
ATOM 6888 C CA . ARG C 1 203 ? 42.858 -15.964 -6.514 1.00 27.35 278 ARG C CA 1
ATOM 6889 C C . ARG C 1 203 ? 42.629 -15.529 -7.952 1.00 26.73 278 ARG C C 1
ATOM 6890 O O . ARG C 1 203 ? 41.655 -15.926 -8.587 1.00 26.48 278 ARG C O 1
ATOM 6898 N N . VAL C 1 204 ? 43.541 -14.706 -8.454 1.00 25.69 279 VAL C N 1
ATOM 6899 C CA . VAL C 1 204 ? 43.459 -14.185 -9.810 1.00 24.89 279 VAL C CA 1
ATOM 6900 C C . VAL C 1 204 ? 43.263 -15.264 -10.864 1.00 25.24 279 VAL C C 1
ATOM 6901 O O . VAL C 1 204 ? 42.311 -15.209 -11.641 1.00 25.21 279 VAL C O 1
ATOM 6905 N N . GLN C 1 205 ? 44.157 -16.247 -10.885 1.00 24.60 280 GLN C N 1
ATOM 6906 C CA . GLN C 1 205 ? 44.085 -17.299 -11.891 1.00 24.60 280 GLN C CA 1
ATOM 6907 C C . GLN C 1 205 ? 42.840 -18.168 -11.834 1.00 25.16 280 GLN C C 1
ATOM 6908 O O . GLN C 1 205 ? 42.423 -18.751 -12.838 1.00 25.50 280 GLN C O 1
ATOM 6914 N N . ALA C 1 206 ? 42.227 -18.234 -10.664 1.00 24.74 281 ALA C N 1
ATOM 6915 C CA . ALA C 1 206 ? 41.026 -19.031 -10.512 1.00 23.69 281 ALA C CA 1
ATOM 6916 C C . ALA C 1 206 ? 39.854 -18.161 -10.921 1.00 22.97 281 ALA C C 1
ATOM 6917 O O . ALA C 1 206 ? 38.757 -18.653 -11.162 1.00 24.26 281 ALA C O 1
ATOM 6919 N N . ALA C 1 207 ? 40.092 -16.859 -11.001 1.00 21.75 282 ALA C N 1
ATOM 6920 C CA . ALA C 1 207 ? 39.033 -15.932 -11.372 1.00 21.47 282 ALA C CA 1
ATOM 6921 C C . ALA C 1 207 ? 38.957 -15.758 -12.889 1.00 21.53 282 ALA C C 1
ATOM 6922 O O . ALA C 1 207 ? 38.047 -15.107 -13.400 1.00 22.71 282 ALA C O 1
ATOM 6924 N N . GLY C 1 208 ? 39.922 -16.340 -13.599 1.00 21.15 283 GLY C N 1
ATOM 6925 C CA . GLY C 1 208 ? 39.946 -16.245 -15.044 1.00 20.06 283 GLY C CA 1
ATOM 6926 C C . GLY C 1 208 ? 40.990 -15.318 -15.628 1.00 19.86 283 GLY C C 1
ATOM 6927 O O . GLY C 1 208 ? 41.323 -15.420 -16.801 1.00 20.98 283 GLY C O 1
ATOM 6928 N N . GLY C 1 209 ? 41.513 -14.407 -14.823 1.00 19.92 284 GLY C N 1
ATOM 6929 C CA . GLY C 1 209 ? 42.515 -13.491 -15.339 1.00 20.45 284 GLY C CA 1
ATOM 6930 C C . GLY C 1 209 ? 43.819 -14.202 -15.636 1.00 19.23 284 GLY C C 1
ATOM 6931 O O . GLY C 1 209 ? 44.125 -15.202 -14.999 1.00 22.47 284 GLY C O 1
ATOM 6932 N N . VAL C 1 210 ? 44.605 -13.704 -16.582 1.00 16.94 285 VAL C N 1
ATOM 6933 C CA . VAL C 1 210 ? 45.852 -14.383 -16.884 1.00 15.07 285 VAL C CA 1
ATOM 6934 C C . VAL C 1 210 ? 47.079 -13.478 -16.826 1.00 16.25 285 VAL C C 1
ATOM 6935 O O . VAL C 1 210 ? 47.066 -12.340 -17.318 1.00 16.38 285 VAL C O 1
ATOM 6939 N N . PHE C 1 211 ? 48.138 -13.989 -16.200 1.00 15.08 286 PHE C N 1
ATOM 6940 C CA . PHE C 1 211 ? 49.388 -13.253 -16.120 1.00 14.26 286 PHE C CA 1
ATOM 6941 C C . PHE C 1 211 ? 50.144 -13.657 -17.370 1.00 15.21 286 PHE C C 1
ATOM 6942 O O . PHE C 1 211 ? 50.044 -14.803 -17.819 1.00 15.66 286 PHE C O 1
ATOM 6950 N N . THR C 1 212 ? 50.893 -12.726 -17.943 1.00 13.99 287 THR C N 1
ATOM 6951 C CA . THR C 1 212 ? 51.648 -13.045 -19.132 1.00 13.34 287 THR C CA 1
ATOM 6952 C C . THR C 1 212 ? 52.813 -12.075 -19.186 1.00 13.62 287 THR C C 1
ATOM 6953 O O . THR C 1 212 ? 52.669 -10.922 -18.798 1.00 13.37 287 THR C O 1
ATOM 6957 N N . THR C 1 213 ? 53.978 -12.529 -19.639 1.00 14.66 288 THR C N 1
ATOM 6958 C CA . THR C 1 213 ? 55.122 -11.633 -19.660 1.00 16.74 288 THR C CA 1
ATOM 6959 C C . THR C 1 213 ? 55.106 -10.635 -20.795 1.00 17.74 288 THR C C 1
ATOM 6960 O O . THR C 1 213 ? 54.932 -10.981 -21.964 1.00 17.64 288 THR C O 1
ATOM 6964 N N . VAL C 1 214 ? 55.300 -9.381 -20.412 1.00 17.38 289 VAL C N 1
ATOM 6965 C CA . VAL C 1 214 ? 55.320 -8.270 -21.332 1.00 16.11 289 VAL C CA 1
ATOM 6966 C C . VAL C 1 214 ? 56.506 -7.372 -21.008 1.00 17.75 289 VAL C C 1
ATOM 6967 O O . VAL C 1 214 ? 56.615 -6.824 -19.908 1.00 16.65 289 VAL C O 1
ATOM 6971 N N . ASN C 1 215 ? 57.414 -7.256 -21.967 1.00 20.30 290 ASN C N 1
ATOM 6972 C CA . ASN C 1 215 ? 58.575 -6.405 -21.798 1.00 23.21 290 ASN C CA 1
ATOM 6973 C C . ASN C 1 215 ? 59.346 -6.695 -20.497 1.00 24.72 290 ASN C C 1
ATOM 6974 O O . ASN C 1 215 ? 59.546 -5.792 -19.686 1.00 25.68 290 ASN C O 1
ATOM 6979 N N . GLY C 1 216 ? 59.759 -7.942 -20.278 1.00 25.29 291 GLY C N 1
ATOM 6980 C CA . GLY C 1 216 ? 60.498 -8.248 -19.057 1.00 26.31 291 GLY C CA 1
ATOM 6981 C C . GLY C 1 216 ? 59.832 -9.068 -17.954 1.00 25.51 291 GLY C C 1
ATOM 6982 O O . GLY C 1 216 ? 60.122 -10.250 -17.824 1.00 25.99 291 GLY C O 1
ATOM 6983 N N . GLU C 1 217 ? 58.981 -8.457 -17.129 1.00 25.02 292 GLU C N 1
ATOM 6984 C CA . GLU C 1 217 ? 58.313 -9.226 -16.078 1.00 24.59 292 GLU C CA 1
ATOM 6985 C C . GLU C 1 217 ? 56.875 -9.470 -16.469 1.00 23.07 292 GLU C C 1
ATOM 6986 O O . GLU C 1 217 ? 56.393 -8.911 -17.445 1.00 23.24 292 GLU C O 1
ATOM 6992 N N . LEU C 1 218 ? 56.189 -10.307 -15.700 1.00 21.10 293 LEU C N 1
ATOM 6993 C CA . LEU C 1 218 ? 54.807 -10.624 -16.006 1.00 21.13 293 LEU C CA 1
ATOM 6994 C C . LEU C 1 218 ? 53.806 -9.732 -15.288 1.00 19.14 293 LEU C C 1
ATOM 6995 O O . LEU C 1 218 ? 53.916 -9.485 -14.093 1.00 17.56 293 LEU C O 1
ATOM 7000 N N . LEU C 1 219 ? 52.818 -9.281 -16.054 1.00 17.38 294 LEU C N 1
ATOM 7001 C CA . LEU C 1 219 ? 51.764 -8.397 -15.580 1.00 16.48 294 LEU C CA 1
ATOM 7002 C C . LEU C 1 219 ? 50.390 -9.071 -15.654 1.00 16.57 294 LEU C C 1
ATOM 7003 O O . LEU C 1 219 ? 50.140 -9.910 -16.528 1.00 16.77 294 LEU C O 1
ATOM 7008 N N . LEU C 1 220 ? 49.502 -8.710 -14.732 1.00 15.27 295 LEU C N 1
ATOM 7009 C CA . LEU C 1 220 ? 48.167 -9.272 -14.735 1.00 14.93 295 LEU C CA 1
ATOM 7010 C C . LEU C 1 220 ? 47.500 -8.797 -16.042 1.00 16.46 295 LEU C C 1
ATOM 7011 O O . LEU C 1 220 ? 47.485 -7.598 -16.353 1.00 16.99 295 LEU C O 1
ATOM 7016 N N . GLY C 1 221 ? 46.985 -9.748 -16.817 1.00 14.84 296 GLY C N 1
ATOM 7017 C CA . GLY C 1 221 ? 46.352 -9.402 -18.071 1.00 15.82 296 GLY C CA 1
ATOM 7018 C C . GLY C 1 221 ? 47.332 -8.784 -19.048 1.00 17.73 296 GLY C C 1
ATOM 7019 O O . GLY C 1 221 ? 46.964 -8.371 -20.145 1.00 17.68 296 GLY C O 1
ATOM 7020 N N . GLY C 1 222 ? 48.598 -8.714 -18.663 1.00 18.08 297 GLY C N 1
ATOM 7021 C CA . GLY C 1 222 ? 49.558 -8.129 -19.565 1.00 16.68 297 GLY C CA 1
ATOM 7022 C C . GLY C 1 222 ? 49.654 -6.634 -19.362 1.00 17.35 297 GLY C C 1
ATOM 7023 O O . GLY C 1 222 ? 50.165 -5.935 -20.231 1.00 17.13 297 GLY C O 1
ATOM 7024 N N . VAL C 1 223 ? 49.138 -6.116 -18.250 1.00 16.40 298 VAL C N 1
ATOM 7025 C CA . VAL C 1 223 ? 49.282 -4.689 -18.021 1.00 16.28 298 VAL C CA 1
ATOM 7026 C C . VAL C 1 223 ? 49.596 -4.322 -16.555 1.00 15.70 298 VAL C C 1
ATOM 7027 O O . VAL C 1 223 ? 50.439 -3.477 -16.289 1.00 14.42 298 VAL C O 1
ATOM 7031 N N . VAL C 1 224 ? 48.978 -5.006 -15.605 1.00 15.79 299 VAL C N 1
ATOM 7032 C CA . VAL C 1 224 ? 49.177 -4.683 -14.202 1.00 15.64 299 VAL C CA 1
ATOM 7033 C C . VAL C 1 224 ? 50.390 -5.284 -13.486 1.00 17.10 299 VAL C C 1
ATOM 7034 O O . VAL C 1 224 ? 50.646 -6.484 -13.539 1.00 17.25 299 VAL C O 1
ATOM 7038 N N . PRO C 1 225 ? 51.145 -4.438 -12.776 1.00 18.86 300 PRO C N 1
ATOM 7039 C CA . PRO C 1 225 ? 52.341 -4.857 -12.037 1.00 19.21 300 PRO C CA 1
ATOM 7040 C C . PRO C 1 225 ? 52.041 -5.542 -10.708 1.00 21.00 300 PRO C C 1
ATOM 7041 O O . PRO C 1 225 ? 52.935 -6.124 -10.101 1.00 22.73 300 PRO C O 1
ATOM 7053 N N . THR C 1 227 ? 48.594 -7.427 -7.986 1.00 19.58 302 THR C N 1
ATOM 7054 C CA . THR C 1 227 ? 47.308 -8.111 -8.005 1.00 16.79 302 THR C CA 1
ATOM 7055 C C . THR C 1 227 ? 46.213 -7.319 -7.289 1.00 17.52 302 THR C C 1
ATOM 7056 O O . THR C 1 227 ? 45.031 -7.670 -7.331 1.00 14.71 302 THR C O 1
ATOM 7060 N N . ARG C 1 228 ? 46.614 -6.237 -6.634 1.00 17.33 303 ARG C N 1
ATOM 7061 C CA . ARG C 1 228 ? 45.670 -5.391 -5.922 1.00 16.96 303 ARG C CA 1
ATOM 7062 C C . ARG C 1 228 ? 46.020 -3.930 -6.110 1.00 17.30 303 ARG C C 1
ATOM 7063 O O . ARG C 1 228 ? 47.184 -3.534 -5.993 1.00 17.14 303 ARG C O 1
ATOM 7071 N N . ALA C 1 229 ? 45.008 -3.132 -6.436 1.00 17.57 304 ALA C N 1
ATOM 7072 C CA . ALA C 1 229 ? 45.230 -1.716 -6.669 1.00 18.60 304 ALA C CA 1
ATOM 7073 C C . ALA C 1 229 ? 43.923 -0.938 -6.791 1.00 19.47 304 ALA C C 1
ATOM 7074 O O . ALA C 1 229 ? 42.845 -1.530 -6.753 1.00 20.37 304 ALA C O 1
ATOM 7076 N N . PHE C 1 230 ? 44.033 0.386 -6.941 1.00 20.79 305 PHE C N 1
ATOM 7077 C CA . PHE C 1 230 ? 42.870 1.267 -7.074 1.00 20.79 305 PHE C CA 1
ATOM 7078 C C . PHE C 1 230 ? 42.382 1.535 -8.502 1.00 21.66 305 PHE C C 1
ATOM 7079 O O . PHE C 1 230 ? 41.178 1.598 -8.731 1.00 24.13 305 PHE C O 1
ATOM 7087 N N . GLY C 1 231 ? 43.278 1.713 -9.462 1.00 20.52 306 GLY C N 1
ATOM 7088 C CA . GLY C 1 231 ? 42.791 1.951 -10.815 1.00 21.16 306 GLY C CA 1
ATOM 7089 C C . GLY C 1 231 ? 42.419 0.680 -11.586 1.00 20.82 306 GLY C C 1
ATOM 7090 O O . GLY C 1 231 ? 41.527 -0.090 -11.174 1.00 18.45 306 GLY C O 1
ATOM 7091 N N . SER C 1 232 ? 43.113 0.482 -12.710 1.00 18.41 307 SER C N 1
ATOM 7092 C CA . SER C 1 232 ? 42.941 -0.670 -13.591 1.00 19.00 307 SER C CA 1
ATOM 7093 C C . SER C 1 232 ? 41.522 -1.220 -13.605 1.00 17.66 307 SER C C 1
ATOM 7094 O O . SER C 1 232 ? 41.291 -2.343 -13.166 1.00 18.32 307 SER C O 1
ATOM 7097 N N . PHE C 1 233 ? 40.573 -0.454 -14.135 1.00 16.63 308 PHE C N 1
ATOM 7098 C CA . PHE C 1 233 ? 39.189 -0.914 -14.131 1.00 15.74 308 PHE C CA 1
ATOM 7099 C C . PHE C 1 233 ? 38.841 -1.995 -15.128 1.00 15.74 308 PHE C C 1
ATOM 7100 O O . PHE C 1 233 ? 37.834 -2.691 -14.962 1.00 14.64 308 PHE C O 1
ATOM 7108 N N . ASP C 1 234 ? 39.683 -2.135 -16.149 1.00 15.47 309 ASP C N 1
ATOM 7109 C CA . ASP C 1 234 ? 39.498 -3.152 -17.165 1.00 15.50 309 ASP C CA 1
ATOM 7110 C C . ASP C 1 234 ? 39.545 -4.517 -16.516 1.00 16.22 309 ASP C C 1
ATOM 7111 O O . ASP C 1 234 ? 39.232 -5.518 -17.146 1.00 19.10 309 ASP C O 1
ATOM 7116 N N . PHE C 1 235 ? 39.946 -4.555 -15.251 1.00 16.79 310 PHE C N 1
ATOM 7117 C CA . PHE C 1 235 ? 40.062 -5.807 -14.521 1.00 16.56 310 PHE C CA 1
ATOM 7118 C C . PHE C 1 235 ? 39.274 -5.744 -13.235 1.00 17.41 310 PHE C C 1
ATOM 7119 O O . PHE C 1 235 ? 39.595 -6.413 -12.244 1.00 17.52 310 PHE C O 1
ATOM 7127 N N . LYS C 1 236 ? 38.238 -4.924 -13.240 1.00 17.85 311 LYS C N 1
ATOM 7128 C CA . LYS C 1 236 ? 37.407 -4.796 -12.063 1.00 17.40 311 LYS C CA 1
ATOM 7129 C C . LYS C 1 236 ? 36.014 -5.198 -12.520 1.00 17.88 311 LYS C C 1
ATOM 7130 O O . LYS C 1 236 ? 35.638 -4.917 -13.650 1.00 17.58 311 LYS C O 1
ATOM 7136 N N . LYS C 1 237 ? 35.271 -5.879 -11.653 1.00 20.11 312 LYS C N 1
ATOM 7137 C CA . LYS C 1 237 ? 33.908 -6.322 -11.951 1.00 21.37 312 LYS C CA 1
ATOM 7138 C C . LYS C 1 237 ? 33.099 -5.184 -12.563 1.00 21.19 312 LYS C C 1
ATOM 7139 O O . LYS C 1 237 ? 33.340 -4.011 -12.274 1.00 21.59 312 LYS C O 1
ATOM 7145 N N . GLN C 1 240 ? 32.940 -4.420 -22.517 1.00 62.52 315 GLN C N 1
ATOM 7146 C CA . GLN C 1 240 ? 32.781 -4.861 -21.137 1.00 62.73 315 GLN C CA 1
ATOM 7147 C C . GLN C 1 240 ? 32.621 -6.372 -20.989 1.00 62.30 315 GLN C C 1
ATOM 7148 O O . GLN C 1 240 ? 31.653 -6.959 -21.471 1.00 61.57 315 GLN C O 1
ATOM 7154 N N . GLY C 1 241 ? 33.583 -6.998 -20.325 1.00 62.36 316 GLY C N 1
ATOM 7155 C CA . GLY C 1 241 ? 33.496 -8.424 -20.092 1.00 63.18 316 GLY C CA 1
ATOM 7156 C C . GLY C 1 241 ? 32.733 -8.575 -18.791 1.00 63.55 316 GLY C C 1
ATOM 7157 O O . GLY C 1 241 ? 32.903 -7.760 -17.883 1.00 63.90 316 GLY C O 1
ATOM 7158 N N . LYS C 1 242 ? 31.871 -9.581 -18.687 1.00 63.42 317 LYS C N 1
ATOM 7159 C CA . LYS C 1 242 ? 31.124 -9.763 -17.451 1.00 63.14 317 LYS C CA 1
ATOM 7160 C C . LYS C 1 242 ? 32.048 -10.315 -16.387 1.00 62.18 317 LYS C C 1
ATOM 7161 O O . LYS C 1 242 ? 31.877 -11.444 -15.930 1.00 62.59 317 LYS C O 1
ATOM 7167 N N . LEU C 1 243 ? 33.050 -9.538 -16.009 1.00 60.78 318 LEU C N 1
ATOM 7168 C CA . LEU C 1 243 ? 33.952 -9.992 -14.975 1.00 59.52 318 LEU C CA 1
ATOM 7169 C C . LEU C 1 243 ? 33.142 -9.850 -13.719 1.00 59.34 318 LEU C C 1
ATOM 7170 O O . LEU C 1 243 ? 32.995 -8.749 -13.210 1.00 60.54 318 LEU C O 1
ATOM 7175 N N . GLN C 1 244 ? 32.583 -10.950 -13.234 1.00 58.65 319 GLN C N 1
ATOM 7176 C CA . GLN C 1 244 ? 31.785 -10.889 -12.019 1.00 58.90 319 GLN C CA 1
ATOM 7177 C C . GLN C 1 244 ? 32.684 -11.111 -10.810 1.00 56.83 319 GLN C C 1
ATOM 7178 O O . GLN C 1 244 ? 32.227 -11.195 -9.665 1.00 56.11 319 GLN C O 1
ATOM 7184 N N . GLN C 1 245 ? 33.977 -11.188 -11.088 1.00 54.35 320 GLN C N 1
ATOM 7185 C CA . GLN C 1 245 ? 34.980 -11.383 -10.058 1.00 51.70 320 GLN C CA 1
ATOM 7186 C C . GLN C 1 245 ? 36.045 -10.341 -10.318 1.00 48.68 320 GLN C C 1
ATOM 7187 O O . GLN C 1 245 ? 36.506 -10.211 -11.447 1.00 49.17 320 GLN C O 1
ATOM 7193 N N . ASP C 1 246 ? 36.433 -9.589 -9.295 1.00 44.50 321 ASP C N 1
ATOM 7194 C CA . ASP C 1 246 ? 37.474 -8.589 -9.483 1.00 40.27 321 ASP C CA 1
ATOM 7195 C C . ASP C 1 246 ? 38.801 -9.298 -9.669 1.00 36.35 321 ASP C C 1
ATOM 7196 O O . ASP C 1 246 ? 39.269 -9.972 -8.764 1.00 35.66 321 ASP C O 1
ATOM 7201 N N . LEU C 1 247 ? 39.402 -9.178 -10.845 1.00 32.59 322 LEU C N 1
ATOM 7202 C CA . LEU C 1 247 ? 40.691 -9.815 -11.052 1.00 29.07 322 LEU C CA 1
ATOM 7203 C C . LEU C 1 247 ? 41.669 -8.993 -10.211 1.00 26.82 322 LEU C C 1
ATOM 7204 O O . LEU C 1 247 ? 42.434 -9.537 -9.427 1.00 23.10 322 LEU C O 1
ATOM 7209 N N . VAL C 1 248 ? 41.625 -7.677 -10.371 1.00 25.02 323 VAL C N 1
ATOM 7210 C CA . VAL C 1 248 ? 42.469 -6.797 -9.576 1.00 25.37 323 VAL C CA 1
ATOM 7211 C C . VAL C 1 248 ? 41.602 -6.253 -8.442 1.00 25.45 323 VAL C C 1
ATOM 7212 O O . VAL C 1 248 ? 40.846 -5.307 -8.625 1.00 24.94 323 VAL C O 1
ATOM 7216 N N . SER C 1 249 ? 41.714 -6.855 -7.268 1.00 25.86 324 SER C N 1
ATOM 7217 C CA . SER C 1 249 ? 40.920 -6.433 -6.125 1.00 24.67 324 SER C CA 1
ATOM 7218 C C . SER C 1 249 ? 41.327 -5.058 -5.578 1.00 25.11 324 SER C C 1
ATOM 7219 O O . SER C 1 249 ? 42.457 -4.597 -5.769 1.00 27.48 324 SER C O 1
ATOM 7222 N N . ALA C 1 250 ? 40.383 -4.396 -4.920 1.00 24.05 325 ALA C N 1
ATOM 7223 C CA . ALA C 1 250 ? 40.643 -3.105 -4.286 1.00 22.44 325 ALA C CA 1
ATOM 7224 C C . ALA C 1 250 ? 40.264 -3.294 -2.809 1.00 20.94 325 ALA C C 1
ATOM 7225 O O . ALA C 1 250 ? 40.067 -2.341 -2.059 1.00 19.09 325 ALA C O 1
ATOM 7227 N N . VAL C 1 251 ? 40.142 -4.557 -2.421 1.00 20.20 326 VAL C N 1
ATOM 7228 C CA . VAL C 1 251 ? 39.839 -4.916 -1.046 1.00 21.98 326 VAL C CA 1
ATOM 7229 C C . VAL C 1 251 ? 41.204 -5.086 -0.383 1.00 23.01 326 VAL C C 1
ATOM 7230 O O . VAL C 1 251 ? 41.947 -6.036 -0.685 1.00 23.04 326 VAL C O 1
ATOM 7234 N N . PRO C 1 252 ? 41.549 -4.168 0.529 1.00 22.63 327 PRO C N 1
ATOM 7235 C CA . PRO C 1 252 ? 42.825 -4.205 1.230 1.00 22.93 327 PRO C CA 1
ATOM 7236 C C . PRO C 1 252 ? 42.980 -5.310 2.248 1.00 23.71 327 PRO C C 1
ATOM 7237 O O . PRO C 1 252 ? 42.004 -5.875 2.751 1.00 23.41 327 PRO C O 1
ATOM 7241 N N . ASP C 1 253 ? 44.247 -5.601 2.520 1.00 26.51 328 ASP C N 1
ATOM 7242 C CA . ASP C 1 253 ? 44.678 -6.582 3.504 1.00 27.61 328 ASP C CA 1
ATOM 7243 C C . ASP C 1 253 ? 44.864 -5.724 4.750 1.00 25.01 328 ASP C C 1
ATOM 7244 O O . ASP C 1 253 ? 45.749 -4.886 4.796 1.00 25.57 328 ASP C O 1
ATOM 7249 N N . VAL C 1 254 ? 43.998 -5.902 5.738 1.00 23.06 329 VAL C N 1
ATOM 7250 C CA . VAL C 1 254 ? 44.077 -5.125 6.964 1.00 23.33 329 VAL C CA 1
ATOM 7251 C C . VAL C 1 254 ? 44.633 -5.919 8.149 1.00 23.94 329 VAL C C 1
ATOM 7252 O O . VAL C 1 254 ? 44.033 -6.896 8.584 1.00 24.73 329 VAL C O 1
ATOM 7256 N N . THR C 1 255 ? 45.768 -5.484 8.680 1.00 24.30 330 THR C N 1
ATOM 7257 C CA . THR C 1 255 ? 46.392 -6.157 9.815 1.00 25.03 330 THR C CA 1
ATOM 7258 C C . THR C 1 255 ? 46.477 -5.218 11.012 1.00 25.14 330 THR C C 1
ATOM 7259 O O . THR C 1 255 ? 46.406 -3.996 10.851 1.00 25.19 330 THR C O 1
ATOM 7263 N N . THR C 1 256 ? 46.623 -5.783 12.211 1.00 24.08 331 THR C N 1
ATOM 7264 C CA . THR C 1 256 ? 46.736 -4.972 13.423 1.00 23.44 331 THR C CA 1
ATOM 7265 C C . THR C 1 256 ? 47.870 -5.490 14.303 1.00 23.45 331 THR C C 1
ATOM 7266 O O . THR C 1 256 ? 48.033 -6.696 14.459 1.00 25.45 331 THR C O 1
ATOM 7270 N N . PHE C 1 257 ? 48.656 -4.571 14.861 1.00 21.61 332 PHE C N 1
ATOM 7271 C CA . PHE C 1 257 ? 49.791 -4.900 15.724 1.00 19.53 332 PHE C CA 1
ATOM 7272 C C . PHE C 1 257 ? 49.932 -3.837 16.814 1.00 19.65 332 PHE C C 1
ATOM 7273 O O . PHE C 1 257 ? 49.422 -2.731 16.683 1.00 20.83 332 PHE C O 1
ATOM 7281 N N . PHE C 1 258 ? 50.636 -4.165 17.889 1.00 18.70 333 PHE C N 1
ATOM 7282 C CA . PHE C 1 258 ? 50.880 -3.179 18.932 1.00 19.62 333 PHE C CA 1
ATOM 7283 C C . PHE C 1 258 ? 52.386 -2.992 18.968 1.00 17.94 333 PHE C C 1
ATOM 7284 O O . PHE C 1 258 ? 53.132 -3.887 18.591 1.00 19.46 333 PHE C O 1
ATOM 7292 N N . ALA C 1 259 ? 52.828 -1.820 19.396 1.00 15.45 334 ALA C N 1
ATOM 7293 C CA . ALA C 1 259 ? 54.245 -1.523 19.469 1.00 14.05 334 ALA C CA 1
ATOM 7294 C C . ALA C 1 259 ? 54.495 -0.811 20.763 1.00 13.81 334 ALA C C 1
ATOM 7295 O O . ALA C 1 259 ? 53.680 -0.013 21.209 1.00 13.35 334 ALA C O 1
ATOM 7297 N N . TYR C 1 260 ? 55.640 -1.100 21.361 1.00 13.02 335 TYR C N 1
ATOM 7298 C CA . TYR C 1 260 ? 56.013 -0.494 22.623 1.00 11.71 335 TYR C CA 1
ATOM 7299 C C . TYR C 1 260 ? 56.663 0.843 22.327 1.00 9.83 335 TYR C C 1
ATOM 7300 O O . TYR C 1 260 ? 57.158 1.051 21.223 1.00 9.15 335 TYR C O 1
ATOM 7309 N N . PRO C 1 261 ? 56.631 1.789 23.285 1.00 9.77 336 PRO C N 1
ATOM 7310 C CA . PRO C 1 261 ? 57.267 3.089 23.041 1.00 10.20 336 PRO C CA 1
ATOM 7311 C C . PRO C 1 261 ? 58.746 2.792 22.819 1.00 11.22 336 PRO C C 1
ATOM 7312 O O . PRO C 1 261 ? 59.311 1.910 23.469 1.00 10.60 336 PRO C O 1
ATOM 7316 N N . GLY C 1 262 ? 59.367 3.505 21.892 1.00 11.25 337 GLY C N 1
ATOM 7317 C CA . GLY C 1 262 ? 60.755 3.238 21.601 1.00 13.40 337 GLY C CA 1
ATOM 7318 C C . GLY C 1 262 ? 60.833 2.524 20.271 1.00 16.00 337 GLY C C 1
ATOM 7319 O O . GLY C 1 262 ? 61.896 2.476 19.656 1.00 17.03 337 GLY C O 1
ATOM 7320 N N . ASP C 1 263 ? 59.708 1.961 19.823 1.00 17.23 338 ASP C N 1
ATOM 7321 C CA . ASP C 1 263 ? 59.665 1.273 18.530 1.00 18.17 338 ASP C CA 1
ATOM 7322 C C . ASP C 1 263 ? 59.500 2.291 17.383 1.00 18.27 338 ASP C C 1
ATOM 7323 O O . ASP C 1 263 ? 59.133 3.448 17.614 1.00 16.63 338 ASP C O 1
ATOM 7328 N N . ASP C 1 264 ? 59.796 1.852 16.159 1.00 18.74 339 ASP C N 1
ATOM 7329 C CA . ASP C 1 264 ? 59.699 2.681 14.952 1.00 19.81 339 ASP C CA 1
ATOM 7330 C C . ASP C 1 264 ? 58.911 1.966 13.861 1.00 17.89 339 ASP C C 1
ATOM 7331 O O . ASP C 1 264 ? 58.862 0.735 13.830 1.00 16.00 339 ASP C O 1
ATOM 7336 N N . ILE C 1 265 ? 58.300 2.742 12.966 1.00 15.81 340 ILE C N 1
ATOM 7337 C CA . ILE C 1 265 ? 57.552 2.185 11.849 1.00 13.50 340 ILE C CA 1
ATOM 7338 C C . ILE C 1 265 ? 58.216 2.652 10.577 1.00 13.89 340 ILE C C 1
ATOM 7339 O O . ILE C 1 265 ? 58.494 3.834 10.406 1.00 14.63 340 ILE C O 1
ATOM 7344 N N . VAL C 1 266 ? 58.468 1.719 9.677 1.00 14.18 341 VAL C N 1
ATOM 7345 C CA . VAL C 1 266 ? 59.107 2.061 8.423 1.00 14.96 341 VAL C CA 1
ATOM 7346 C C . VAL C 1 266 ? 58.324 1.569 7.218 1.00 15.48 341 VAL C C 1
ATOM 7347 O O . VAL C 1 266 ? 57.846 0.436 7.191 1.00 15.91 341 VAL C O 1
ATOM 7351 N N . ALA C 1 267 ? 58.195 2.437 6.223 1.00 15.95 342 ALA C N 1
ATOM 7352 C CA . ALA C 1 267 ? 57.453 2.111 5.018 1.00 16.73 342 ALA C CA 1
ATOM 7353 C C . ALA C 1 267 ? 58.140 2.651 3.781 1.00 17.94 342 ALA C C 1
ATOM 7354 O O . ALA C 1 267 ? 58.999 3.524 3.857 1.00 18.03 342 ALA C O 1
ATOM 7356 N N . GLY C 1 268 ? 57.767 2.109 2.632 1.00 20.16 343 GLY C N 1
ATOM 7357 C CA . GLY C 1 268 ? 58.364 2.557 1.392 1.00 23.93 343 GLY C CA 1
ATOM 7358 C C . GLY C 1 268 ? 57.689 1.969 0.169 1.00 26.82 343 GLY C C 1
ATOM 7359 O O . GLY C 1 268 ? 57.093 0.888 0.217 1.00 28.06 343 GLY C O 1
ATOM 7360 N N . THR C 1 269 ? 57.776 2.688 -0.940 1.00 28.17 344 THR C N 1
ATOM 7361 C CA . THR C 1 269 ? 57.195 2.215 -2.186 1.00 29.57 344 THR C CA 1
ATOM 7362 C C . THR C 1 269 ? 57.982 0.979 -2.641 1.00 30.13 344 THR C C 1
ATOM 7363 O O . THR C 1 269 ? 59.091 0.727 -2.169 1.00 30.06 344 THR C O 1
ATOM 7367 N N . ALA C 1 270 ? 57.408 0.202 -3.549 1.00 31.30 345 ALA C N 1
ATOM 7368 C CA . ALA C 1 270 ? 58.080 -0.995 -4.040 1.00 30.62 345 ALA C CA 1
ATOM 7369 C C . ALA C 1 270 ? 59.512 -0.694 -4.461 1.00 30.68 345 ALA C C 1
ATOM 7370 O O . ALA C 1 270 ? 60.376 -1.558 -4.402 1.00 30.17 345 ALA C O 1
ATOM 7372 N N . GLY C 1 271 ? 59.751 0.539 -4.895 1.00 31.67 346 GLY C N 1
ATOM 7373 C CA . GLY C 1 271 ? 61.082 0.924 -5.319 1.00 33.01 346 GLY C CA 1
ATOM 7374 C C . GLY C 1 271 ? 62.078 0.965 -4.172 1.00 33.14 346 GLY C C 1
ATOM 7375 O O . GLY C 1 271 ? 63.217 0.536 -4.315 1.00 31.65 346 GLY C O 1
ATOM 7376 N N . ALA C 1 272 ? 61.647 1.486 -3.029 1.00 33.51 347 ALA C N 1
ATOM 7377 C CA . ALA C 1 272 ? 62.510 1.586 -1.862 1.00 33.28 347 ALA C CA 1
ATOM 7378 C C . ALA C 1 272 ? 63.159 0.250 -1.532 1.00 35.20 347 ALA C C 1
ATOM 7379 O O . ALA C 1 272 ? 64.355 0.185 -1.262 1.00 35.02 347 ALA C O 1
ATOM 7381 N N . PHE C 1 273 ? 62.377 -0.822 -1.574 1.00 37.61 348 PHE C N 1
ATOM 7382 C CA . PHE C 1 273 ? 62.903 -2.135 -1.223 1.00 40.07 348 PHE C CA 1
ATOM 7383 C C . PHE C 1 273 ? 63.224 -2.987 -2.446 1.00 41.27 348 PHE C C 1
ATOM 7384 O O . PHE C 1 273 ? 63.509 -4.177 -2.332 1.00 41.73 348 PHE C O 1
ATOM 7392 N N . ALA C 1 274 ? 63.203 -2.355 -3.609 1.00 43.10 349 ALA C N 1
ATOM 7393 C CA . ALA C 1 274 ? 63.444 -3.011 -4.888 1.00 44.44 349 ALA C CA 1
ATOM 7394 C C . ALA C 1 274 ? 64.474 -4.126 -5.035 1.00 46.32 349 ALA C C 1
ATOM 7395 O O . ALA C 1 274 ? 64.131 -5.203 -5.527 1.00 48.63 349 ALA C O 1
ATOM 7397 N N . HIS C 1 275 ? 65.721 -3.897 -4.627 1.00 46.96 350 HIS C N 1
ATOM 7398 C CA . HIS C 1 275 ? 66.757 -4.915 -4.827 1.00 48.66 350 HIS C CA 1
ATOM 7399 C C . HIS C 1 275 ? 67.336 -5.724 -3.668 1.00 49.18 350 HIS C C 1
ATOM 7400 O O . HIS C 1 275 ? 68.471 -5.499 -3.251 1.00 48.57 350 HIS C O 1
ATOM 7407 N N . PHE C 1 276 ? 66.583 -6.695 -3.175 1.00 49.87 351 PHE C N 1
ATOM 7408 C CA . PHE C 1 276 ? 67.084 -7.533 -2.103 1.00 51.56 351 PHE C CA 1
ATOM 7409 C C . PHE C 1 276 ? 66.917 -8.995 -2.459 1.00 52.47 351 PHE C C 1
ATOM 7410 O O . PHE C 1 276 ? 65.845 -9.418 -2.880 1.00 53.75 351 PHE C O 1
ATOM 7418 N N . ARG C 1 277 ? 67.983 -9.767 -2.284 1.00 52.83 352 ARG C N 1
ATOM 7419 C CA . ARG C 1 277 ? 67.968 -11.192 -2.596 1.00 52.82 352 ARG C CA 1
ATOM 7420 C C . ARG C 1 277 ? 66.822 -11.956 -1.929 1.00 52.30 352 ARG C C 1
ATOM 7421 O O . ARG C 1 277 ? 66.552 -13.106 -2.273 1.00 52.69 352 ARG C O 1
ATOM 7429 N N . SER C 1 278 ? 66.151 -11.316 -0.977 1.00 51.10 353 SER C N 1
ATOM 7430 C CA . SER C 1 278 ? 65.043 -11.946 -0.265 1.00 49.59 353 SER C CA 1
ATOM 7431 C C . SER C 1 278 ? 64.270 -10.921 0.555 1.00 48.61 353 SER C C 1
ATOM 7432 O O . SER C 1 278 ? 64.752 -9.817 0.803 1.00 49.09 353 SER C O 1
ATOM 7435 N N . HIS C 1 279 ? 63.067 -11.282 0.978 1.00 47.67 354 HIS C N 1
ATOM 7436 C CA . HIS C 1 279 ? 62.285 -10.366 1.787 1.00 47.29 354 HIS C CA 1
ATOM 7437 C C . HIS C 1 279 ? 62.886 -10.349 3.194 1.00 45.39 354 HIS C C 1
ATOM 7438 O O . HIS C 1 279 ? 62.607 -9.455 3.993 1.00 44.99 354 HIS C O 1
ATOM 7445 N N . ALA C 1 280 ? 63.718 -11.347 3.485 1.00 42.42 355 ALA C N 1
ATOM 7446 C CA . ALA C 1 280 ? 64.373 -11.445 4.780 1.00 38.95 355 ALA C CA 1
ATOM 7447 C C . ALA C 1 280 ? 65.543 -10.482 4.747 1.00 37.03 355 ALA C C 1
ATOM 7448 O O . ALA C 1 280 ? 65.920 -9.897 5.763 1.00 35.84 355 ALA C O 1
ATOM 7450 N N . ALA C 1 281 ? 66.118 -10.322 3.562 1.00 35.28 356 ALA C N 1
ATOM 7451 C CA . ALA C 1 281 ? 67.241 -9.411 3.389 1.00 34.69 356 ALA C CA 1
ATOM 7452 C C . ALA C 1 281 ? 66.791 -8.008 3.805 1.00 33.62 356 ALA C C 1
ATOM 7453 O O . ALA C 1 281 ? 67.522 -7.289 4.495 1.00 33.08 356 ALA C O 1
ATOM 7455 N N . ILE C 1 282 ? 65.577 -7.640 3.387 1.00 31.97 357 ILE C N 1
ATOM 7456 C CA . ILE C 1 282 ? 64.983 -6.339 3.694 1.00 30.01 357 ILE C CA 1
ATOM 7457 C C . ILE C 1 282 ? 64.840 -6.133 5.205 1.00 28.16 357 ILE C C 1
ATOM 7458 O O . ILE C 1 282 ? 65.296 -5.129 5.748 1.00 29.62 357 ILE C O 1
ATOM 7463 N N . ALA C 1 283 ? 64.206 -7.081 5.884 1.00 24.90 358 ALA C N 1
ATOM 7464 C CA . ALA C 1 283 ? 64.025 -6.968 7.321 1.00 23.54 358 ALA C CA 1
ATOM 7465 C C . ALA C 1 283 ? 65.384 -6.760 7.965 1.00 23.72 358 ALA C C 1
ATOM 7466 O O . ALA C 1 283 ? 65.551 -5.921 8.852 1.00 22.84 358 ALA C O 1
ATOM 7468 N N . ALA C 1 284 ? 66.358 -7.535 7.500 1.00 24.32 359 ALA C N 1
ATOM 7469 C CA . ALA C 1 284 ? 67.709 -7.454 8.025 1.00 24.12 359 ALA C CA 1
ATOM 7470 C C . ALA C 1 284 ? 68.199 -6.019 7.904 1.00 24.22 359 ALA C C 1
ATOM 7471 O O . ALA C 1 284 ? 68.485 -5.369 8.911 1.00 23.77 359 ALA C O 1
ATOM 7473 N N . ALA C 1 285 ? 68.259 -5.521 6.674 1.00 22.60 360 ALA C N 1
ATOM 7474 C CA . ALA C 1 285 ? 68.715 -4.161 6.416 1.00 23.03 360 ALA C CA 1
ATOM 7475 C C . ALA C 1 285 ? 68.022 -3.126 7.302 1.00 23.81 360 ALA C C 1
ATOM 7476 O O . ALA C 1 285 ? 68.674 -2.378 8.034 1.00 23.95 360 ALA C O 1
ATOM 7478 N N . ILE C 1 286 ? 66.700 -3.073 7.226 1.00 22.62 361 ILE C N 1
ATOM 7479 C CA . ILE C 1 286 ? 65.951 -2.120 8.025 1.00 22.89 361 ILE C CA 1
ATOM 7480 C C . ILE C 1 286 ? 66.271 -2.283 9.504 1.00 22.98 361 ILE C C 1
ATOM 7481 O O . ILE C 1 286 ? 66.121 -1.343 10.291 1.00 22.33 361 ILE C O 1
ATOM 7486 N N . ALA C 1 287 ? 66.726 -3.470 9.880 1.00 23.26 362 ALA C N 1
ATOM 7487 C CA . ALA C 1 287 ? 67.078 -3.710 11.270 1.00 26.31 362 ALA C CA 1
ATOM 7488 C C . ALA C 1 287 ? 68.397 -2.989 11.621 1.00 27.35 362 ALA C C 1
ATOM 7489 O O . ALA C 1 287 ? 68.623 -2.603 12.762 1.00 25.75 362 ALA C O 1
ATOM 7491 N N . LEU C 1 288 ? 69.263 -2.805 10.632 1.00 29.76 363 LEU C N 1
ATOM 7492 C CA . LEU C 1 288 ? 70.516 -2.096 10.853 1.00 31.45 363 LEU C CA 1
ATOM 7493 C C . LEU C 1 288 ? 70.220 -0.641 11.232 1.00 33.17 363 LEU C C 1
ATOM 7494 O O . LEU C 1 288 ? 70.758 -0.135 12.211 1.00 33.76 363 LEU C O 1
ATOM 7499 N N . TYR C 1 289 ? 69.365 0.014 10.444 1.00 35.74 364 TYR C N 1
ATOM 7500 C CA . TYR C 1 289 ? 68.963 1.417 10.637 1.00 37.44 364 TYR C CA 1
ATOM 7501 C C . TYR C 1 289 ? 68.839 1.881 12.089 1.00 37.75 364 TYR C C 1
ATOM 7502 O O . TYR C 1 289 ? 68.329 1.167 12.946 1.00 36.88 364 TYR C O 1
ATOM 7511 N N . PRO C 1 290 ? 69.279 3.112 12.370 1.00 39.85 365 PRO C N 1
ATOM 7512 C CA . PRO C 1 290 ? 69.216 3.651 13.723 1.00 43.03 365 PRO C CA 1
ATOM 7513 C C . PRO C 1 290 ? 67.840 3.549 14.323 1.00 46.83 365 PRO C C 1
ATOM 7514 O O . PRO C 1 290 ? 66.885 4.051 13.743 1.00 47.30 365 PRO C O 1
ATOM 7518 N N . VAL C 1 291 ? 67.731 2.871 15.463 1.00 51.68 366 VAL C N 1
ATOM 7519 C CA . VAL C 1 291 ? 66.460 2.801 16.179 1.00 56.43 366 VAL C CA 1
ATOM 7520 C C . VAL C 1 291 ? 66.406 4.273 16.576 1.00 59.21 366 VAL C C 1
ATOM 7521 O O . VAL C 1 291 ? 66.775 4.667 17.686 1.00 60.28 366 VAL C O 1
ATOM 7525 N N . SER C 1 292 ? 65.997 5.077 15.602 1.00 61.52 367 SER C N 1
ATOM 7526 C CA . SER C 1 292 ? 65.932 6.533 15.682 1.00 61.96 367 SER C CA 1
ATOM 7527 C C . SER C 1 292 ? 65.284 7.291 16.839 1.00 61.10 367 SER C C 1
ATOM 7528 O O . SER C 1 292 ? 64.069 7.336 16.944 1.00 61.98 367 SER C O 1
ATOM 7531 N N . PRO C 1 293 ? 66.091 7.921 17.712 1.00 60.13 368 PRO C N 1
ATOM 7532 C CA . PRO C 1 293 ? 65.462 8.667 18.809 1.00 58.47 368 PRO C CA 1
ATOM 7533 C C . PRO C 1 293 ? 64.869 9.928 18.171 1.00 56.49 368 PRO C C 1
ATOM 7534 O O . PRO C 1 293 ? 63.764 10.352 18.498 1.00 55.76 368 PRO C O 1
ATOM 7538 N N . GLU C 1 294 ? 65.636 10.505 17.248 1.00 54.11 369 GLU C N 1
ATOM 7539 C CA . GLU C 1 294 ? 65.244 11.695 16.500 1.00 52.46 369 GLU C CA 1
ATOM 7540 C C . GLU C 1 294 ? 66.159 11.807 15.272 1.00 50.68 369 GLU C C 1
ATOM 7541 O O . GLU C 1 294 ? 66.358 12.893 14.712 1.00 51.76 369 GLU C O 1
ATOM 7547 N N . THR C 1 295 ? 66.737 10.676 14.876 1.00 46.28 370 THR C N 1
ATOM 7548 C CA . THR C 1 295 ? 67.597 10.621 13.699 1.00 41.37 370 THR C CA 1
ATOM 7549 C C . THR C 1 295 ? 66.679 10.146 12.571 1.00 37.99 370 THR C C 1
ATOM 7550 O O . THR C 1 295 ? 67.114 9.652 11.528 1.00 36.76 370 THR C O 1
ATOM 7554 N N . VAL C 1 296 ? 65.386 10.334 12.814 1.00 33.75 371 VAL C N 1
ATOM 7555 C CA . VAL C 1 296 ? 64.321 9.955 11.904 1.00 28.93 371 VAL C CA 1
ATOM 7556 C C . VAL C 1 296 ? 64.529 10.490 10.488 1.00 27.69 371 VAL C C 1
ATOM 7557 O O . VAL C 1 296 ? 64.611 9.717 9.543 1.00 26.99 371 VAL C O 1
ATOM 7561 N N . LEU C 1 297 ? 64.630 11.805 10.334 1.00 25.55 372 LEU C N 1
ATOM 7562 C CA . LEU C 1 297 ? 64.812 12.375 9.008 1.00 24.39 372 LEU C CA 1
ATOM 7563 C C . LEU C 1 297 ? 65.931 11.726 8.217 1.00 25.47 372 LEU C C 1
ATOM 7564 O O . LEU C 1 297 ? 65.763 11.391 7.047 1.00 24.77 372 LEU C O 1
ATOM 7569 N N . ASP C 1 298 ? 67.080 11.544 8.849 1.00 27.06 373 ASP C N 1
ATOM 7570 C CA . ASP C 1 298 ? 68.196 10.939 8.148 1.00 27.81 373 ASP C CA 1
ATOM 7571 C C . ASP C 1 298 ? 67.875 9.484 7.847 1.00 26.68 373 ASP C C 1
ATOM 7572 O O . ASP C 1 298 ? 68.291 8.941 6.821 1.00 25.36 373 ASP C O 1
ATOM 7577 N N . ALA C 1 299 ? 67.113 8.871 8.747 1.00 26.03 374 ALA C N 1
ATOM 7578 C CA . ALA C 1 299 ? 66.704 7.475 8.612 1.00 24.66 374 ALA C CA 1
ATOM 7579 C C . ALA C 1 299 ? 66.024 7.274 7.277 1.00 23.42 374 ALA C C 1
ATOM 7580 O O . ALA C 1 299 ? 66.412 6.408 6.497 1.00 24.69 374 ALA C O 1
ATOM 7582 N N . ALA C 1 300 ? 65.003 8.076 7.014 1.00 20.81 375 ALA C N 1
ATOM 7583 C CA . ALA C 1 300 ? 64.296 7.971 5.759 1.00 20.15 375 ALA C CA 1
ATOM 7584 C C . ALA C 1 300 ? 65.257 8.261 4.605 1.00 20.50 375 ALA C C 1
ATOM 7585 O O . ALA C 1 300 ? 65.348 7.474 3.665 1.00 20.52 375 ALA C O 1
ATOM 7587 N N . LYS C 1 301 ? 65.976 9.381 4.690 1.00 20.43 376 LYS C N 1
ATOM 7588 C CA . LYS C 1 301 ? 66.928 9.776 3.658 1.00 20.57 376 LYS C CA 1
ATOM 7589 C C . LYS C 1 301 ? 67.833 8.646 3.224 1.00 22.00 376 LYS C C 1
ATOM 7590 O O . LYS C 1 301 ? 68.043 8.436 2.032 1.00 20.69 376 LYS C O 1
ATOM 7596 N N . ALA C 1 302 ? 68.379 7.923 4.194 1.00 24.63 377 ALA C N 1
ATOM 7597 C CA . ALA C 1 302 ? 69.287 6.825 3.891 1.00 28.34 377 ALA C CA 1
ATOM 7598 C C . ALA C 1 302 ? 68.627 5.798 2.968 1.00 30.98 377 ALA C C 1
ATOM 7599 O O . ALA C 1 302 ? 69.220 5.352 1.977 1.00 31.35 377 ALA C O 1
ATOM 7609 N N . VAL C 1 304 ? 66.456 6.202 0.765 1.00 33.93 379 VAL C N 1
ATOM 7610 C CA . VAL C 1 304 ? 66.392 6.757 -0.583 1.00 32.76 379 VAL C CA 1
ATOM 7611 C C . VAL C 1 304 ? 67.741 6.583 -1.274 1.00 31.79 379 VAL C C 1
ATOM 7612 O O . VAL C 1 304 ? 67.846 5.934 -2.317 1.00 30.62 379 VAL C O 1
ATOM 7616 N N . VAL C 1 305 ? 68.779 7.146 -0.669 1.00 30.65 380 VAL C N 1
ATOM 7617 C CA . VAL C 1 305 ? 70.117 7.050 -1.219 1.00 29.15 380 VAL C CA 1
ATOM 7618 C C . VAL C 1 305 ? 70.511 5.603 -1.469 1.00 28.65 380 VAL C C 1
ATOM 7619 O O . VAL C 1 305 ? 70.979 5.258 -2.549 1.00 25.74 380 VAL C O 1
ATOM 7623 N N . ASN C 1 306 ? 70.311 4.760 -0.462 1.00 28.76 381 ASN C N 1
ATOM 7624 C CA . ASN C 1 306 ? 70.664 3.354 -0.562 1.00 29.34 381 ASN C CA 1
ATOM 7625 C C . ASN C 1 306 ? 69.937 2.630 -1.690 1.00 30.78 381 ASN C C 1
ATOM 7626 O O . ASN C 1 306 ? 70.530 1.812 -2.393 1.00 29.54 381 ASN C O 1
ATOM 7631 N N . ALA C 1 307 ? 68.648 2.915 -1.854 1.00 33.29 382 ALA C N 1
ATOM 7632 C CA . ALA C 1 307 ? 67.872 2.280 -2.915 1.00 36.03 382 ALA C CA 1
ATOM 7633 C C . ALA C 1 307 ? 68.427 2.816 -4.213 1.00 38.25 382 ALA C C 1
ATOM 7634 O O . ALA C 1 307 ? 68.337 2.183 -5.259 1.00 39.12 382 ALA C O 1
ATOM 7636 N N . LYS C 1 308 ? 69.000 4.006 -4.133 1.00 41.14 383 LYS C N 1
ATOM 7637 C CA . LYS C 1 308 ? 69.599 4.633 -5.292 1.00 43.44 383 LYS C CA 1
ATOM 7638 C C . LYS C 1 308 ? 71.007 4.037 -5.386 1.00 44.49 383 LYS C C 1
ATOM 7639 O O . LYS C 1 308 ? 71.619 4.030 -6.449 1.00 43.15 383 LYS C O 1
ATOM 7645 N N . ARG C 1 309 ? 71.499 3.518 -4.260 1.00 46.86 384 ARG C N 1
ATOM 7646 C CA . ARG C 1 309 ? 72.826 2.908 -4.198 1.00 49.32 384 ARG C CA 1
ATOM 7647 C C . ARG C 1 309 ? 72.719 1.556 -4.862 1.00 49.83 384 ARG C C 1
ATOM 7648 O O . ARG C 1 309 ? 73.644 1.099 -5.532 1.00 50.03 384 ARG C O 1
ATOM 7656 N N . ARG C 1 310 ? 71.591 0.896 -4.629 1.00 50.55 385 ARG C N 1
ATOM 7657 C CA . ARG C 1 310 ? 71.317 -0.370 -5.288 1.00 51.48 385 ARG C CA 1
ATOM 7658 C C . ARG C 1 310 ? 70.725 0.229 -6.563 1.00 53.82 385 ARG C C 1
ATOM 7659 O O . ARG C 1 310 ? 70.547 1.446 -6.633 1.00 54.78 385 ARG C O 1
ATOM 7667 N N . LYS C 1 311 ? 70.427 -0.560 -7.578 1.00 55.75 386 LYS C N 1
ATOM 7668 C CA . LYS C 1 311 ? 69.889 0.074 -8.768 1.00 58.23 386 LYS C CA 1
ATOM 7669 C C . LYS C 1 311 ? 68.500 0.674 -8.565 1.00 59.27 386 LYS C C 1
ATOM 7670 O O . LYS C 1 311 ? 67.662 0.130 -7.844 1.00 59.10 386 LYS C O 1
ATOM 7676 N N . VAL C 1 312 ? 68.278 1.826 -9.187 1.00 60.48 387 VAL C N 1
ATOM 7677 C CA . VAL C 1 312 ? 66.989 2.492 -9.119 1.00 61.63 387 VAL C CA 1
ATOM 7678 C C . VAL C 1 312 ? 66.323 2.114 -10.430 1.00 62.08 387 VAL C C 1
ATOM 7679 O O . VAL C 1 312 ? 66.953 2.142 -11.488 1.00 63.13 387 VAL C O 1
ATOM 7683 N N . THR C 1 313 ? 65.060 1.735 -10.363 1.00 61.53 388 THR C N 1
ATOM 7684 C CA . THR C 1 313 ? 64.346 1.358 -11.561 1.00 60.83 388 THR C CA 1
ATOM 7685 C C . THR C 1 313 ? 63.103 2.227 -11.576 1.00 60.29 388 THR C C 1
ATOM 7686 O O . THR C 1 313 ? 63.022 3.199 -12.326 1.00 62.19 388 THR C O 1
ATOM 7690 N N . LYS C 1 314 ? 62.145 1.879 -10.727 1.00 57.94 389 LYS C N 1
ATOM 7691 C CA . LYS C 1 314 ? 60.904 2.624 -10.610 1.00 55.84 389 LYS C CA 1
ATOM 7692 C C . LYS C 1 314 ? 61.250 3.869 -9.787 1.00 53.87 389 LYS C C 1
ATOM 7693 O O . LYS C 1 314 ? 62.421 4.249 -9.695 1.00 53.91 389 LYS C O 1
ATOM 7699 N N . ASN C 1 315 ? 60.244 4.519 -9.211 1.00 50.67 390 ASN C N 1
ATOM 7700 C CA . ASN C 1 315 ? 60.492 5.690 -8.376 1.00 47.85 390 ASN C CA 1
ATOM 7701 C C . ASN C 1 315 ? 60.674 5.222 -6.921 1.00 45.75 390 ASN C C 1
ATOM 7702 O O . ASN C 1 315 ? 60.376 4.069 -6.593 1.00 45.66 390 ASN C O 1
ATOM 7707 N N . ILE C 1 316 ? 61.166 6.102 -6.052 1.00 41.95 391 ILE C N 1
ATOM 7708 C CA . ILE C 1 316 ? 61.421 5.723 -4.663 1.00 39.00 391 ILE C CA 1
ATOM 7709 C C . ILE C 1 316 ? 60.862 6.688 -3.609 1.00 37.21 391 ILE C C 1
ATOM 7710 O O . ILE C 1 316 ? 61.077 7.896 -3.668 1.00 37.05 391 ILE C O 1
ATOM 7715 N N . SER C 1 317 ? 60.142 6.144 -2.637 1.00 34.76 392 SER C N 1
ATOM 7716 C CA . SER C 1 317 ? 59.590 6.962 -1.572 1.00 33.39 392 SER C CA 1
ATOM 7717 C C . SER C 1 317 ? 59.662 6.233 -0.243 1.00 30.91 392 SER C C 1
ATOM 7718 O O . SER C 1 317 ? 59.372 5.044 -0.154 1.00 29.57 392 SER C O 1
ATOM 7721 N N . THR C 1 318 ? 60.050 6.963 0.792 1.00 29.12 393 THR C N 1
ATOM 7722 C CA . THR C 1 318 ? 60.195 6.369 2.104 1.00 27.73 393 THR C CA 1
ATOM 7723 C C . THR C 1 318 ? 59.508 7.157 3.210 1.00 26.52 393 THR C C 1
ATOM 7724 O O . THR C 1 318 ? 59.267 8.367 3.089 1.00 26.08 393 THR C O 1
ATOM 7728 N N . PHE C 1 319 ? 59.195 6.446 4.288 1.00 23.95 394 PHE C N 1
ATOM 7729 C CA . PHE C 1 319 ? 58.542 7.035 5.438 1.00 21.55 394 PHE C CA 1
ATOM 7730 C C . PHE C 1 319 ? 58.950 6.336 6.713 1.00 20.95 394 PHE C C 1
ATOM 7731 O O . PHE C 1 319 ? 59.043 5.113 6.771 1.00 19.77 394 PHE C O 1
ATOM 7739 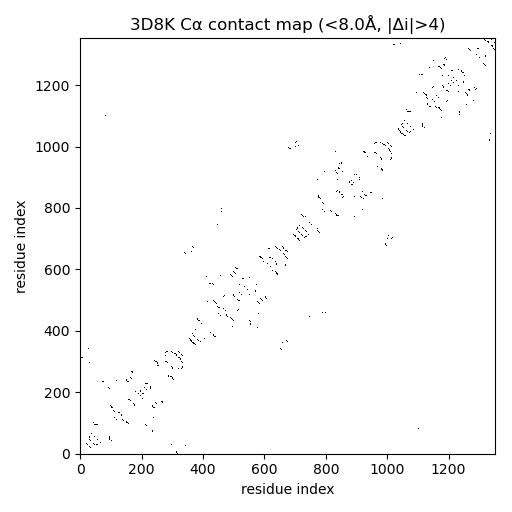N N . VAL C 1 320 ? 59.156 7.127 7.752 1.00 21.56 395 VAL C N 1
ATOM 7740 C CA . VAL C 1 320 ? 59.544 6.584 9.032 1.00 20.65 395 VAL C CA 1
ATOM 7741 C C . VAL C 1 320 ? 58.881 7.328 10.159 1.00 20.52 395 VAL C C 1
ATOM 7742 O O . VAL C 1 320 ? 58.797 8.550 10.153 1.00 20.27 395 VAL C O 1
ATOM 7746 N N . ARG C 1 321 ? 58.396 6.581 11.132 1.00 21.06 396 ARG C N 1
ATOM 7747 C CA . ARG C 1 321 ? 57.801 7.199 12.293 1.00 21.49 396 ARG C CA 1
ATOM 7748 C C . ARG C 1 321 ? 58.361 6.574 13.557 1.00 21.17 396 ARG C C 1
ATOM 7749 O O . ARG C 1 321 ? 58.555 5.364 13.648 1.00 19.68 396 ARG C O 1
ATOM 7757 N N . HIS C 1 322 ? 58.636 7.417 14.536 1.00 22.03 397 HIS C N 1
ATOM 7758 C CA . HIS C 1 322 ? 59.154 6.921 15.789 1.00 21.52 397 HIS C CA 1
ATOM 7759 C C . HIS C 1 322 ? 58.100 7.122 16.845 1.00 19.28 397 HIS C C 1
ATOM 7760 O O . HIS C 1 322 ? 57.560 8.214 16.988 1.00 18.50 397 HIS C O 1
ATOM 7767 N N . LEU C 1 323 ? 57.796 6.042 17.554 1.00 19.05 398 LEU C N 1
ATOM 7768 C CA . LEU C 1 323 ? 56.814 6.054 18.622 1.00 20.99 398 LEU C CA 1
ATOM 7769 C C . LEU C 1 323 ? 57.549 6.444 19.909 1.00 22.70 398 LEU C C 1
ATOM 7770 O O . LEU C 1 323 ? 58.197 5.621 20.549 1.00 23.32 398 LEU C O 1
ATOM 7775 N N . PRO C 1 324 ? 57.454 7.724 20.295 1.00 23.45 399 PRO C N 1
ATOM 7776 C CA . PRO C 1 324 ? 58.086 8.307 21.481 1.00 24.19 399 PRO C CA 1
ATOM 7777 C C . PRO C 1 324 ? 57.649 7.756 22.827 1.00 24.50 399 PRO C C 1
ATOM 7778 O O . PRO C 1 324 ? 56.538 7.249 22.976 1.00 24.71 399 PRO C O 1
ATOM 7782 N N . GLU C 1 325 ? 58.539 7.867 23.808 1.00 25.00 400 GLU C N 1
ATOM 7783 C CA . GLU C 1 325 ? 58.243 7.401 25.152 1.00 26.09 400 GLU C CA 1
ATOM 7784 C C . GLU C 1 325 ? 57.291 8.412 25.780 1.00 27.22 400 GLU C C 1
ATOM 7785 O O . GLU C 1 325 ? 56.347 8.043 26.472 1.00 28.80 400 GLU C O 1
ATOM 7791 N N . SER C 1 326 ? 57.519 9.690 25.505 1.00 27.78 401 SER C N 1
ATOM 7792 C CA . SER C 1 326 ? 56.681 10.743 26.069 1.00 28.28 401 SER C CA 1
ATOM 7793 C C . SER C 1 326 ? 56.100 11.662 25.008 1.00 28.82 401 SER C C 1
ATOM 7794 O O . SER C 1 326 ? 56.563 11.701 23.874 1.00 28.24 401 SER C O 1
ATOM 7797 N N . ARG C 1 327 ? 55.079 12.409 25.395 1.00 31.43 402 ARG C N 1
ATOM 7798 C CA . ARG C 1 327 ? 54.437 13.361 24.503 1.00 34.90 402 ARG C CA 1
ATOM 7799 C C . ARG C 1 327 ? 55.393 14.553 24.402 1.00 36.90 402 ARG C C 1
ATOM 7800 O O . ARG C 1 327 ? 56.486 14.514 24.957 1.00 38.70 402 ARG C O 1
ATOM 7808 N N . THR C 1 328 ? 54.993 15.606 23.702 1.00 39.18 403 THR C N 1
ATOM 7809 C CA . THR C 1 328 ? 55.841 16.786 23.552 1.00 41.81 403 THR C CA 1
ATOM 7810 C C . THR C 1 328 ? 54.980 17.994 23.231 1.00 44.32 403 THR C C 1
ATOM 7811 O O . THR C 1 328 ? 53.852 17.851 22.747 1.00 45.54 403 THR C O 1
ATOM 7815 N N . ARG C 1 329 ? 55.494 19.185 23.511 1.00 46.09 404 ARG C N 1
ATOM 7816 C CA . ARG C 1 329 ? 54.728 20.377 23.193 1.00 48.42 404 ARG C CA 1
ATOM 7817 C C . ARG C 1 329 ? 55.436 21.117 22.076 1.00 47.10 404 ARG C C 1
ATOM 7818 O O . ARG C 1 329 ? 54.905 22.064 21.489 1.00 46.61 404 ARG C O 1
ATOM 7826 N N . SER C 1 330 ? 56.642 20.656 21.778 1.00 45.20 405 SER C N 1
ATOM 7827 C CA . SER C 1 330 ? 57.430 21.247 20.718 1.00 44.22 405 SER C CA 1
ATOM 7828 C C . SER C 1 330 ? 56.841 20.850 19.372 1.00 42.75 405 SER C C 1
ATOM 7829 O O . SER C 1 330 ? 56.627 19.674 19.094 1.00 42.29 405 SER C O 1
ATOM 7832 N N . GLN C 1 331 ? 56.563 21.845 18.545 1.00 41.27 406 GLN C N 1
ATOM 7833 C CA . GLN C 1 331 ? 56.028 21.593 17.224 1.00 39.32 406 GLN C CA 1
ATOM 7834 C C . GLN C 1 331 ? 57.077 22.049 16.233 1.00 38.04 406 GLN C C 1
ATOM 7835 O O . GLN C 1 331 ? 57.715 23.073 16.434 1.00 37.47 406 GLN C O 1
ATOM 7841 N N . LYS C 1 332 ? 57.264 21.283 15.168 1.00 36.93 407 LYS C N 1
ATOM 7842 C CA . LYS C 1 332 ? 58.238 21.633 14.155 1.00 35.26 407 LYS C CA 1
ATOM 7843 C C . LYS C 1 332 ? 57.973 20.838 12.890 1.00 34.23 407 LYS C C 1
ATOM 7844 O O . LYS C 1 332 ? 57.795 19.629 12.937 1.00 35.92 407 LYS C O 1
ATOM 7858 N N . LEU C 1 334 ? 59.455 20.642 8.824 1.00 27.67 409 LEU C N 1
ATOM 7859 C CA . LEU C 1 334 ? 60.433 21.167 7.878 1.00 26.43 409 LEU C CA 1
ATOM 7860 C C . LEU C 1 334 ? 60.454 20.438 6.548 1.00 25.77 409 LEU C C 1
ATOM 7861 O O . LEU C 1 334 ? 60.852 19.279 6.462 1.00 24.89 409 LEU C O 1
ATOM 7866 N N . GLU C 1 335 ? 60.016 21.120 5.505 1.00 25.83 410 GLU C N 1
ATOM 7867 C CA . GLU C 1 335 ? 60.048 20.536 4.182 1.00 25.66 410 GLU C CA 1
ATOM 7868 C C . GLU C 1 335 ? 61.345 21.078 3.633 1.00 26.37 410 GLU C C 1
ATOM 7869 O O . GLU C 1 335 ? 61.557 22.282 3.622 1.00 26.32 410 GLU C O 1
ATOM 7875 N N . GLY C 1 336 ? 62.235 20.195 3.210 1.00 27.76 411 GLY C N 1
ATOM 7876 C CA . GLY C 1 336 ? 63.504 20.661 2.705 1.00 28.22 411 GLY C CA 1
ATOM 7877 C C . GLY C 1 336 ? 63.978 19.815 1.568 1.00 29.01 411 GLY C C 1
ATOM 7878 O O . GLY C 1 336 ? 63.477 18.717 1.369 1.00 28.92 411 GLY C O 1
ATOM 7879 N N . THR C 1 337 ? 64.968 20.304 0.836 1.00 30.76 412 THR C N 1
ATOM 7880 C CA . THR C 1 337 ? 65.447 19.550 -0.299 1.00 33.05 412 THR C CA 1
ATOM 7881 C C . THR C 1 337 ? 66.921 19.229 -0.484 1.00 34.91 412 THR C C 1
ATOM 7882 O O . THR C 1 337 ? 67.686 20.032 -1.012 1.00 37.23 412 THR C O 1
ATOM 7886 N N . SER C 1 338 ? 67.303 18.040 -0.046 1.00 36.02 413 SER C N 1
ATOM 7887 C CA . SER C 1 338 ? 68.646 17.519 -0.250 1.00 37.86 413 SER C CA 1
ATOM 7888 C C . SER C 1 338 ? 68.271 16.794 -1.539 1.00 39.17 413 SER C C 1
ATOM 7889 O O . SER C 1 338 ? 69.046 16.674 -2.498 1.00 39.14 413 SER C O 1
ATOM 7892 N N . GLY C 1 339 ? 67.016 16.330 -1.463 1.00 40.98 414 GLY C N 1
ATOM 7893 C CA . GLY C 1 339 ? 66.229 15.612 -2.458 1.00 38.58 414 GLY C CA 1
ATOM 7894 C C . GLY C 1 339 ? 64.898 16.088 -1.881 1.00 38.45 414 GLY C C 1
ATOM 7895 O O . GLY C 1 339 ? 64.948 17.025 -1.092 1.00 39.63 414 GLY C O 1
ATOM 7896 N N . GLU C 1 340 ? 63.729 15.531 -2.183 1.00 37.14 415 GLU C N 1
ATOM 7897 C CA . GLU C 1 340 ? 62.535 16.114 -1.538 1.00 35.92 415 GLU C CA 1
ATOM 7898 C C . GLU C 1 340 ? 62.191 15.419 -0.211 1.00 33.91 415 GLU C C 1
ATOM 7899 O O . GLU C 1 340 ? 62.067 14.204 -0.164 1.00 33.45 415 GLU C O 1
ATOM 7905 N N . ASN C 1 341 ? 62.030 16.197 0.860 1.00 31.60 416 ASN C N 1
ATOM 7906 C CA . ASN C 1 341 ? 61.749 15.639 2.183 1.00 30.05 416 ASN C CA 1
ATOM 7907 C C . ASN C 1 341 ? 61.102 16.598 3.199 1.00 29.38 416 ASN C C 1
ATOM 7908 O O . ASN C 1 341 ? 61.304 17.806 3.144 1.00 29.56 416 ASN C O 1
ATOM 7913 N N . GLY C 1 342 ? 60.353 16.032 4.146 1.00 28.29 417 GLY C N 1
ATOM 7914 C CA . GLY C 1 342 ? 59.696 16.815 5.188 1.00 27.15 417 GLY C CA 1
ATOM 7915 C C . GLY C 1 342 ? 59.676 16.155 6.575 1.00 25.99 417 GLY C C 1
ATOM 7916 O O . GLY C 1 342 ? 59.307 14.995 6.726 1.00 22.22 417 GLY C O 1
ATOM 7917 N N . GLU C 1 343 ? 60.085 16.927 7.583 1.00 26.23 418 GLU C N 1
ATOM 7918 C CA . GLU C 1 343 ? 60.155 16.521 8.992 1.00 25.17 418 GLU C CA 1
ATOM 7919 C C . GLU C 1 343 ? 58.843 16.837 9.695 1.00 24.14 418 GLU C C 1
ATOM 7920 O O . GLU C 1 343 ? 58.235 17.864 9.432 1.00 23.00 418 GLU C O 1
ATOM 7926 N N . GLU C 1 344 ? 58.415 15.966 10.599 1.00 24.38 419 GLU C N 1
ATOM 7927 C CA . GLU C 1 344 ? 57.171 16.192 11.320 1.00 25.74 419 GLU C CA 1
ATOM 7928 C C . GLU C 1 344 ? 57.344 15.885 12.787 1.00 25.94 419 GLU C C 1
ATOM 7929 O O . GLU C 1 344 ? 57.489 14.733 13.176 1.00 24.10 419 GLU C O 1
ATOM 7935 N N . ASP C 1 345 ? 57.306 16.917 13.612 1.00 27.04 420 ASP C N 1
ATOM 7936 C CA . ASP C 1 345 ? 57.484 16.727 15.040 1.00 28.57 420 ASP C CA 1
ATOM 7937 C C . ASP C 1 345 ? 56.373 17.418 15.820 1.00 27.67 420 ASP C C 1
ATOM 7938 O O . ASP C 1 345 ? 56.325 18.640 15.883 1.00 28.04 420 ASP C O 1
ATOM 7943 N N . PHE C 1 346 ? 55.477 16.639 16.410 1.00 26.90 421 PHE C N 1
ATOM 7944 C CA . PHE C 1 346 ? 54.411 17.221 17.200 1.00 26.03 421 PHE C CA 1
ATOM 7945 C C . PHE C 1 346 ? 53.804 16.206 18.175 1.00 25.69 421 PHE C C 1
ATOM 7946 O O . PHE C 1 346 ? 53.416 15.104 17.795 1.00 23.15 421 PHE C O 1
ATOM 7954 N N . SER C 1 347 ? 53.760 16.596 19.448 1.00 26.66 422 SER C N 1
ATOM 7955 C CA . SER C 1 347 ? 53.237 15.768 20.541 1.00 28.55 422 SER C CA 1
ATOM 7956 C C . SER C 1 347 ? 53.824 14.354 20.626 1.00 28.75 422 SER C C 1
ATOM 7957 O O . SER C 1 347 ? 55.013 14.183 20.932 1.00 30.66 422 SER C O 1
ATOM 7960 N N . ILE C 1 348 ? 53.004 13.340 20.372 1.00 27.16 423 ILE C N 1
ATOM 7961 C CA . ILE C 1 348 ? 53.485 11.961 20.428 1.00 24.75 423 ILE C CA 1
ATOM 7962 C C . ILE C 1 348 ? 54.021 11.546 19.061 1.00 23.54 423 ILE C C 1
ATOM 7963 O O . ILE C 1 348 ? 54.422 10.411 18.845 1.00 21.24 423 ILE C O 1
ATOM 7968 N N . ASP C 1 349 ? 54.069 12.494 18.141 1.00 24.10 424 ASP C N 1
ATOM 7969 C CA . ASP C 1 349 ? 54.513 12.184 16.798 1.00 25.06 424 ASP C CA 1
ATOM 7970 C C . ASP C 1 349 ? 55.898 12.674 16.364 1.00 24.21 424 ASP C C 1
ATOM 7971 O O . ASP C 1 349 ? 56.366 13.722 16.796 1.00 23.01 424 ASP C O 1
ATOM 7976 N N . ARG C 1 350 ? 56.531 11.886 15.496 1.00 24.36 425 ARG C N 1
ATOM 7977 C CA . ARG C 1 350 ? 57.862 12.152 14.929 1.00 26.91 425 ARG C CA 1
ATOM 7978 C C . ARG C 1 350 ? 57.964 11.278 13.680 1.00 26.92 425 ARG C C 1
ATOM 7979 O O . ARG C 1 350 ? 58.354 10.119 13.766 1.00 26.44 425 ARG C O 1
ATOM 7987 N N . THR C 1 351 ? 57.604 11.847 12.531 1.00 27.79 426 THR C N 1
ATOM 7988 C CA . THR C 1 351 ? 57.599 11.142 11.255 1.00 28.32 426 THR C CA 1
ATOM 7989 C C . THR C 1 351 ? 58.483 11.785 10.195 1.00 31.47 426 THR C C 1
ATOM 7990 O O . THR C 1 351 ? 58.802 12.961 10.262 1.00 32.56 426 THR C O 1
ATOM 7994 N N . ASN C 1 352 ? 58.868 11.010 9.195 1.00 35.21 427 ASN C N 1
ATOM 7995 C CA . ASN C 1 352 ? 59.696 11.555 8.144 1.00 38.60 427 ASN C CA 1
ATOM 7996 C C . ASN C 1 352 ? 59.294 11.073 6.759 1.00 39.88 427 ASN C C 1
ATOM 7997 O O . ASN C 1 352 ? 59.064 9.886 6.540 1.00 39.78 427 ASN C O 1
ATOM 8002 N N . GLU C 1 353 ? 59.244 12.020 5.829 1.00 41.36 428 GLU C N 1
ATOM 8003 C CA . GLU C 1 353 ? 58.849 11.786 4.439 1.00 43.42 428 GLU C CA 1
ATOM 8004 C C . GLU C 1 353 ? 60.056 11.856 3.492 1.00 43.42 428 GLU C C 1
ATOM 8005 O O . GLU C 1 353 ? 61.100 12.399 3.849 1.00 41.62 428 GLU C O 1
ATOM 8011 N N . LEU C 1 354 ? 59.904 11.329 2.279 1.00 44.78 429 LEU C N 1
ATOM 8012 C CA . LEU C 1 354 ? 60.991 11.365 1.299 1.00 45.14 429 LEU C CA 1
ATOM 8013 C C . LEU C 1 354 ? 60.727 10.739 -0.053 1.00 44.82 429 LEU C C 1
ATOM 8014 O O . LEU C 1 354 ? 60.204 9.630 -0.146 1.00 45.20 429 LEU C O 1
ATOM 8019 N N . THR C 1 355 ? 61.144 11.451 -1.098 1.00 45.04 430 THR C N 1
ATOM 8020 C CA . THR C 1 355 ? 60.952 11.021 -2.479 1.00 45.91 430 THR C CA 1
ATOM 8021 C C . THR C 1 355 ? 62.074 11.549 -3.345 1.00 46.03 430 THR C C 1
ATOM 8022 O O . THR C 1 355 ? 62.819 12.436 -2.946 1.00 45.63 430 THR C O 1
ATOM 8026 N N . GLN C 1 356 ? 62.168 11.009 -4.549 1.00 47.23 431 GLN C N 1
ATOM 8027 C CA . GLN C 1 356 ? 63.179 11.432 -5.503 1.00 49.06 431 GLN C CA 1
ATOM 8028 C C . GLN C 1 356 ? 62.870 10.670 -6.776 1.00 50.53 431 GLN C C 1
ATOM 8029 O O . GLN C 1 356 ? 62.224 9.622 -6.723 1.00 50.33 431 GLN C O 1
ATOM 8035 N N . ALA C 1 357 ? 63.314 11.216 -7.907 1.00 51.91 432 ALA C N 1
ATOM 8036 C CA . ALA C 1 357 ? 63.123 10.621 -9.230 1.00 52.75 432 ALA C CA 1
ATOM 8037 C C . ALA C 1 357 ? 63.290 11.699 -10.291 1.00 54.28 432 ALA C C 1
ATOM 8038 O O . ALA C 1 357 ? 62.636 12.760 -10.163 1.00 53.6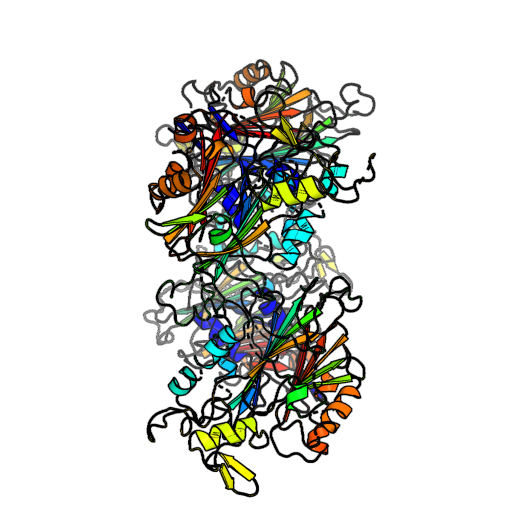0 432 ALA C O 1
ATOM 8040 N N . SER D 1 2 ? 68.644 33.164 -7.560 1.00 63.49 77 SER D N 1
ATOM 8041 C CA . SER D 1 2 ? 67.315 33.560 -7.012 1.00 63.82 77 SER D CA 1
ATOM 8042 C C . SER D 1 2 ? 66.252 32.495 -7.315 1.00 65.13 77 SER D C 1
ATOM 8043 O O . SER D 1 2 ? 65.808 32.353 -8.462 1.00 65.13 77 SER D O 1
ATOM 8046 N N . LEU D 1 3 ? 65.877 31.750 -6.269 1.00 65.94 78 LEU D N 1
ATOM 8047 C CA . LEU D 1 3 ? 64.874 30.668 -6.298 1.00 66.50 78 LEU D CA 1
ATOM 8048 C C . LEU D 1 3 ? 65.515 29.305 -6.057 1.00 66.15 78 LEU D C 1
ATOM 8049 O O . LEU D 1 3 ? 66.008 28.669 -6.987 1.00 66.40 78 LEU D O 1
ATOM 8054 N N . ARG D 1 4 ? 65.496 28.852 -4.807 1.00 65.41 79 ARG D N 1
ATOM 8055 C CA . ARG D 1 4 ? 66.096 27.566 -4.472 1.00 65.54 79 ARG D CA 1
ATOM 8056 C C . ARG D 1 4 ? 65.175 26.492 -3.913 1.00 64.82 79 ARG D C 1
ATOM 8057 O O . ARG D 1 4 ? 65.507 25.306 -3.960 1.00 65.84 79 ARG D O 1
ATOM 8065 N N . HIS D 1 5 ? 64.025 26.876 -3.382 1.00 62.49 80 HIS D N 1
ATOM 8066 C CA . HIS D 1 5 ? 63.152 25.871 -2.803 1.00 59.93 80 HIS D CA 1
ATOM 8067 C C . HIS D 1 5 ? 61.789 26.458 -2.552 1.00 58.87 80 HIS D C 1
ATOM 8068 O O . HIS D 1 5 ? 61.689 27.606 -2.148 1.00 60.21 80 HIS D O 1
ATOM 8075 N N . LEU D 1 6 ? 60.736 25.685 -2.791 1.00 58.19 81 LEU D N 1
ATOM 8076 C CA . LEU D 1 6 ? 59.391 26.201 -2.572 1.00 57.21 81 LEU D CA 1
ATOM 8077 C C . LEU D 1 6 ? 58.314 25.134 -2.387 1.00 56.27 81 LEU D C 1
ATOM 8078 O O . LEU D 1 6 ? 58.389 24.043 -2.955 1.00 55.25 81 LEU D O 1
ATOM 8083 N N . TYR D 1 7 ? 57.308 25.487 -1.590 1.00 53.71 82 TYR D N 1
ATOM 8084 C CA . TYR D 1 7 ? 56.211 24.602 -1.242 1.00 52.29 82 TYR D CA 1
ATOM 8085 C C . TYR D 1 7 ? 54.917 24.870 -1.989 1.00 51.87 82 TYR D C 1
ATOM 8086 O O . TYR D 1 7 ? 54.860 25.668 -2.924 1.00 54.59 82 TYR D O 1
ATOM 8088 N N . ILE D 1 8 ? 53.883 24.167 -1.543 1.00 51.53 83 ILE D N 1
ATOM 8089 C CA . ILE D 1 8 ? 52.543 24.249 -2.088 1.00 50.67 83 ILE D CA 1
ATOM 8090 C C . ILE D 1 8 ? 51.567 24.339 -0.922 1.00 49.79 83 ILE D C 1
ATOM 8091 O O . ILE D 1 8 ? 51.037 23.319 -0.480 1.00 49.82 83 ILE D O 1
ATOM 8096 N N . GLU D 1 9 ? 51.352 25.542 -0.393 1.00 46.74 84 GLU D N 1
ATOM 8097 C CA . GLU D 1 9 ? 50.387 25.698 0.686 1.00 44.88 84 GLU D CA 1
ATOM 8098 C C . GLU D 1 9 ? 49.056 25.598 -0.064 1.00 44.91 84 GLU D C 1
ATOM 8099 O O . GLU D 1 9 ? 47.995 25.997 0.411 1.00 46.02 84 GLU D O 1
ATOM 8105 N N . GLU D 1 10 ? 49.149 25.038 -1.259 1.00 44.20 85 GLU D N 1
ATOM 8106 C CA . GLU D 1 10 ? 48.022 24.836 -2.145 1.00 43.70 85 GLU D CA 1
ATOM 8107 C C . GLU D 1 10 ? 46.639 24.515 -1.558 1.00 43.40 85 GLU D C 1
ATOM 8108 O O . GLU D 1 10 ? 45.738 25.345 -1.638 1.00 42.51 85 GLU D O 1
ATOM 8114 N N . GLY D 1 11 ? 46.459 23.318 -0.992 1.00 43.29 86 GLY D N 1
ATOM 8115 C CA . GLY D 1 11 ? 45.163 22.958 -0.425 1.00 41.42 86 GLY D CA 1
ATOM 8116 C C . GLY D 1 11 ? 44.724 23.955 0.627 1.00 41.08 86 GLY D C 1
ATOM 8117 O O . GLY D 1 11 ? 43.545 24.298 0.754 1.00 38.66 86 GLY D O 1
ATOM 8118 N N . ARG D 1 12 ? 45.713 24.412 1.382 1.00 41.65 87 ARG D N 1
ATOM 8119 C CA . ARG D 1 12 ? 45.535 25.376 2.447 1.00 43.28 87 ARG D CA 1
ATOM 8120 C C . ARG D 1 12 ? 44.712 26.585 1.967 1.00 42.07 87 ARG D C 1
ATOM 8121 O O . ARG D 1 12 ? 43.807 27.048 2.663 1.00 41.30 87 ARG D O 1
ATOM 8129 N N . THR D 1 13 ? 45.013 27.082 0.772 1.00 40.91 88 THR D N 1
ATOM 8130 C CA . THR D 1 13 ? 44.291 28.229 0.227 1.00 41.05 88 THR D CA 1
ATOM 8131 C C . THR D 1 13 ? 42.994 27.854 -0.472 1.00 40.20 88 THR D C 1
ATOM 8132 O O . THR D 1 13 ? 42.129 28.698 -0.671 1.00 40.00 88 THR D O 1
ATOM 8136 N N . VAL D 1 14 ? 42.854 26.591 -0.849 1.00 40.73 89 VAL D N 1
ATOM 8137 C CA . VAL D 1 14 ? 41.650 26.166 -1.548 1.00 40.86 89 VAL D CA 1
ATOM 8138 C C . VAL D 1 14 ? 40.430 26.059 -0.643 1.00 40.22 89 VAL D C 1
ATOM 8139 O O . VAL D 1 14 ? 39.321 26.375 -1.055 1.00 40.07 89 VAL D O 1
ATOM 8143 N N . CYS D 1 15 ? 40.627 25.615 0.589 1.00 40.07 90 CYS D N 1
ATOM 8144 C CA . CYS D 1 15 ? 39.502 25.475 1.499 1.00 41.79 90 CYS D CA 1
ATOM 8145 C C . CYS D 1 15 ? 39.227 26.743 2.284 1.00 41.67 90 CYS D C 1
ATOM 8146 O O . CYS D 1 15 ? 38.072 27.058 2.580 1.00 41.92 90 CYS D O 1
ATOM 8149 N N . ALA D 1 16 ? 40.281 27.470 2.632 1.00 41.26 91 ALA D N 1
ATOM 8150 C CA . ALA D 1 16 ? 40.098 28.716 3.356 1.00 40.08 91 ALA D CA 1
ATOM 8151 C C . ALA D 1 16 ? 39.251 29.596 2.449 1.00 38.96 91 ALA D C 1
ATOM 8152 O O . ALA D 1 16 ? 38.460 30.415 2.913 1.00 37.19 91 ALA D O 1
ATOM 8154 N N . SER D 1 17 ? 39.430 29.401 1.145 1.00 38.81 92 SER D N 1
ATOM 8155 C CA . SER D 1 17 ? 38.690 30.139 0.126 1.00 38.47 92 SER D CA 1
ATOM 8156 C C . SER D 1 17 ? 37.256 29.599 0.121 1.00 39.61 92 SER D C 1
ATOM 8157 O O . SER D 1 17 ? 36.310 30.331 -0.161 1.00 39.26 92 SER D O 1
ATOM 8160 N N . ALA D 1 18 ? 37.108 28.320 0.463 1.00 41.37 93 ALA D N 1
ATOM 8161 C CA . ALA D 1 18 ? 35.803 27.667 0.493 1.00 43.69 93 ALA D CA 1
ATOM 8162 C C . ALA D 1 18 ? 34.983 28.084 1.704 1.00 45.54 93 ALA D C 1
ATOM 8163 O O . ALA D 1 18 ? 33.829 27.674 1.853 1.00 46.44 93 ALA D O 1
ATOM 8165 N N . THR D 1 19 ? 35.568 28.908 2.565 1.00 47.31 94 THR D N 1
ATOM 8166 C CA . THR D 1 19 ? 34.868 29.356 3.761 1.00 49.38 94 THR D CA 1
ATOM 8167 C C . THR D 1 19 ? 34.647 30.861 3.807 1.00 50.23 94 THR D C 1
ATOM 8168 O O . THR D 1 19 ? 34.045 31.366 4.751 1.00 50.91 94 THR D O 1
ATOM 8172 N N . SER D 1 20 ? 35.142 31.572 2.798 1.00 51.26 95 SER D N 1
ATOM 8173 C CA . SER D 1 20 ? 34.985 33.025 2.714 1.00 52.25 95 SER D CA 1
ATOM 8174 C C . SER D 1 20 ? 35.859 33.811 3.680 1.00 51.88 95 SER D C 1
ATOM 8175 O O . SER D 1 20 ? 35.723 35.031 3.780 1.00 52.39 95 SER D O 1
ATOM 8178 N N . ARG D 1 21 ? 36.762 33.131 4.378 1.00 51.26 96 ARG D N 1
ATOM 8179 C CA . ARG D 1 21 ? 37.619 33.825 5.329 1.00 50.26 96 ARG D CA 1
ATOM 8180 C C . ARG D 1 21 ? 39.008 33.226 5.473 1.00 48.34 96 ARG D C 1
ATOM 8181 O O . ARG D 1 21 ? 39.168 32.138 6.005 1.00 49.91 96 ARG D O 1
ATOM 8189 N N . ASN D 1 22 ? 40.014 33.940 4.992 1.00 46.26 97 ASN D N 1
ATOM 8190 C CA . ASN D 1 22 ? 41.393 33.487 5.110 1.00 45.40 97 ASN D CA 1
ATOM 8191 C C . ASN D 1 22 ? 42.277 34.673 5.516 1.00 45.57 97 ASN D C 1
ATOM 8192 O O . ASN D 1 22 ? 41.853 35.831 5.434 1.00 46.02 97 ASN D O 1
ATOM 8197 N N . ARG D 1 23 ? 43.489 34.385 5.984 1.00 44.04 98 ARG D N 1
ATOM 8198 C CA . ARG D 1 23 ? 44.419 35.436 6.388 1.00 42.17 98 ARG D CA 1
ATOM 8199 C C . ARG D 1 23 ? 45.808 34.848 6.412 1.00 40.23 98 ARG D C 1
ATOM 8200 O O . ARG D 1 23 ? 46.294 34.472 7.469 1.00 41.00 98 ARG D O 1
ATOM 8208 N N . ARG D 1 24 ? 46.448 34.769 5.251 1.00 38.22 99 ARG D N 1
ATOM 8209 C CA . ARG D 1 24 ? 47.785 34.198 5.172 1.00 37.32 99 ARG D CA 1
ATOM 8210 C C . ARG D 1 24 ? 48.830 35.304 5.257 1.00 35.55 99 ARG D C 1
ATOM 8211 O O . ARG D 1 24 ? 48.803 36.250 4.481 1.00 36.61 99 ARG D O 1
ATOM 8219 N N . PRO D 1 25 ? 49.741 35.220 6.231 1.00 34.28 100 PRO D N 1
ATOM 8220 C CA . PRO D 1 25 ? 50.769 36.250 6.354 1.00 33.42 100 PRO D CA 1
ATOM 8221 C C . PRO D 1 25 ? 52.142 35.716 5.968 1.00 31.35 100 PRO D C 1
ATOM 8222 O O . PRO D 1 25 ? 52.301 34.535 5.715 1.00 32.23 100 PRO D O 1
ATOM 8226 N N . THR D 1 26 ? 53.133 36.592 5.932 1.00 29.94 101 THR D N 1
ATOM 8227 C CA . THR D 1 26 ? 54.478 36.199 5.563 1.00 30.13 101 THR D CA 1
ATOM 8228 C C . THR D 1 26 ? 55.495 36.973 6.376 1.00 29.90 101 THR D C 1
ATOM 8229 O O . THR D 1 26 ? 55.565 38.195 6.297 1.00 28.94 101 THR D O 1
ATOM 8233 N N . SER D 1 27 ? 56.273 36.240 7.165 1.00 31.38 102 SER D N 1
ATOM 8234 C CA . SER D 1 27 ? 57.299 36.815 8.026 1.00 32.70 102 SER D CA 1
ATOM 8235 C C . SER D 1 27 ? 58.610 36.046 7.872 1.00 34.70 102 SER D C 1
ATOM 8236 O O . SER D 1 27 ? 58.609 34.870 7.507 1.00 34.27 102 SER D O 1
ATOM 8239 N N . GLU D 1 28 ? 59.718 36.720 8.175 1.00 38.78 103 GLU D N 1
ATOM 8240 C CA . GLU D 1 28 ? 61.067 36.160 8.064 1.00 42.18 103 GLU D CA 1
ATOM 8241 C C . GLU D 1 28 ? 61.468 35.099 9.083 1.00 43.89 103 GLU D C 1
ATOM 8242 O O . GLU D 1 28 ? 61.165 35.203 10.275 1.00 44.01 103 GLU D O 1
ATOM 8248 N N . SER D 1 29 ? 62.172 34.082 8.586 1.00 46.03 104 SER D N 1
ATOM 8249 C CA . SER D 1 29 ? 62.661 32.973 9.400 1.00 47.52 104 SER D CA 1
ATOM 8250 C C . SER D 1 29 ? 64.078 32.586 8.985 1.00 48.12 104 SER D C 1
ATOM 8251 O O . SER D 1 29 ? 65.056 33.146 9.490 1.00 49.49 104 SER D O 1
ATOM 8254 N N . SER D 1 32 ? 61.894 39.073 10.924 1.00 54.80 107 SER D N 1
ATOM 8255 C CA . SER D 1 32 ? 62.739 40.255 10.989 1.00 53.27 107 SER D CA 1
ATOM 8256 C C . SER D 1 32 ? 62.192 41.309 11.948 1.00 52.39 107 SER D C 1
ATOM 8257 O O . SER D 1 32 ? 62.690 41.450 13.064 1.00 53.62 107 SER D O 1
ATOM 8260 N N . ASP D 1 33 ? 61.165 42.039 11.522 1.00 50.14 108 ASP D N 1
ATOM 8261 C CA . ASP D 1 33 ? 60.599 43.099 12.350 1.00 47.46 108 ASP D CA 1
ATOM 8262 C C . ASP D 1 33 ? 59.257 43.497 11.758 1.00 43.91 108 ASP D C 1
ATOM 8263 O O . ASP D 1 33 ? 58.337 43.880 12.475 1.00 42.98 108 ASP D O 1
ATOM 8268 N N . ASP D 1 34 ? 59.153 43.398 10.437 1.00 40.26 109 ASP D N 1
ATOM 8269 C CA . ASP D 1 34 ? 57.902 43.718 9.760 1.00 37.73 109 ASP D CA 1
ATOM 8270 C C . ASP D 1 34 ? 57.228 42.404 9.346 1.00 33.83 109 ASP D C 1
ATOM 8271 O O . ASP D 1 34 ? 57.883 41.366 9.255 1.00 32.70 109 ASP D O 1
ATOM 8276 N N . VAL D 1 35 ? 55.923 42.428 9.117 1.00 30.37 110 VAL D N 1
ATOM 8277 C CA . VAL D 1 35 ? 55.228 41.210 8.718 1.00 28.48 110 VAL D CA 1
ATOM 8278 C C . VAL D 1 35 ? 54.073 41.600 7.823 1.00 24.84 110 VAL D C 1
ATOM 8279 O O . VAL D 1 35 ? 53.464 42.642 8.007 1.00 23.67 110 VAL D O 1
ATOM 8283 N N . VAL D 1 36 ? 53.758 40.755 6.859 1.00 22.98 111 VAL D N 1
ATOM 8284 C CA . VAL D 1 36 ? 52.698 41.087 5.928 1.00 21.99 111 VAL D CA 1
ATOM 8285 C C . VAL D 1 36 ? 51.635 40.034 5.722 1.00 19.86 111 VAL D C 1
ATOM 8286 O O . VAL D 1 36 ? 51.920 38.859 5.655 1.00 18.77 111 VAL D O 1
ATOM 8290 N N . VAL D 1 37 ? 50.399 40.497 5.626 1.00 20.13 112 VAL D N 1
ATOM 8291 C CA . VAL D 1 37 ? 49.261 39.641 5.353 1.00 21.12 112 VAL D CA 1
ATOM 8292 C C . VAL D 1 37 ? 49.050 39.792 3.840 1.00 21.56 112 VAL D C 1
ATOM 8293 O O . VAL D 1 37 ? 48.282 40.635 3.383 1.00 20.18 112 VAL D O 1
ATOM 8297 N N . VAL D 1 38 ? 49.786 38.979 3.078 1.00 22.08 113 VAL D N 1
ATOM 8298 C CA . VAL D 1 38 ? 49.759 38.979 1.620 1.00 22.19 113 VAL D CA 1
ATOM 8299 C C . VAL D 1 38 ? 48.349 38.974 1.057 1.00 24.10 113 VAL D C 1
ATOM 8300 O O . VAL D 1 38 ? 48.096 39.487 -0.039 1.00 23.17 113 VAL D O 1
ATOM 8304 N N . GLU D 1 39 ? 47.429 38.378 1.801 1.00 25.76 114 GLU D N 1
ATOM 8305 C CA . GLU D 1 39 ? 46.039 38.372 1.387 1.00 27.98 114 GLU D CA 1
ATOM 8306 C C . GLU D 1 39 ? 45.103 37.759 2.397 1.00 28.42 114 GLU D C 1
ATOM 8307 O O . GLU D 1 39 ? 45.337 36.661 2.895 1.00 28.18 114 GLU D O 1
ATOM 8313 N N . GLY D 1 40 ? 44.036 38.495 2.677 1.00 29.91 115 GLY D N 1
ATOM 8314 C CA . GLY D 1 40 ? 43.024 38.048 3.604 1.00 32.51 115 GLY D CA 1
ATOM 8315 C C . GLY D 1 40 ? 41.651 38.319 3.021 1.00 34.62 115 GLY D C 1
ATOM 8316 O O . GLY D 1 40 ? 41.474 39.269 2.251 1.00 34.26 115 GLY D O 1
ATOM 8325 N N . LEU D 1 42 ? 37.444 38.675 4.063 1.00 37.50 117 LEU D N 1
ATOM 8326 C CA . LEU D 1 42 ? 36.523 38.933 5.166 1.00 36.74 117 LEU D CA 1
ATOM 8327 C C . LEU D 1 42 ? 35.220 38.197 4.910 1.00 37.51 117 LEU D C 1
ATOM 8328 O O . LEU D 1 42 ? 34.780 38.088 3.769 1.00 38.49 117 LEU D O 1
ATOM 8333 N N . ARG D 1 43 ? 34.592 37.704 5.971 1.00 38.78 118 ARG D N 1
ATOM 8334 C CA . ARG D 1 43 ? 33.336 36.973 5.832 1.00 40.30 118 ARG D CA 1
ATOM 8335 C C . ARG D 1 43 ? 32.236 37.836 5.234 1.00 39.20 118 ARG D C 1
ATOM 8336 O O . ARG D 1 43 ? 32.021 38.972 5.658 1.00 37.88 118 ARG D O 1
ATOM 8344 N N . GLY D 1 44 ? 31.564 37.296 4.221 1.00 38.93 119 GLY D N 1
ATOM 8345 C CA . GLY D 1 44 ? 30.469 38.013 3.589 1.00 38.16 119 GLY D CA 1
ATOM 8346 C C . GLY D 1 44 ? 30.790 39.084 2.563 1.00 37.11 119 GLY D C 1
ATOM 8347 O O . GLY D 1 44 ? 29.881 39.779 2.111 1.00 38.18 119 GLY D O 1
ATOM 8348 N N . ARG D 1 45 ? 32.058 39.232 2.192 1.00 35.23 120 ARG D N 1
ATOM 8349 C CA . ARG D 1 45 ? 32.458 40.234 1.202 1.00 33.96 120 ARG D CA 1
ATOM 8350 C C . ARG D 1 45 ? 33.282 39.550 0.113 1.00 33.62 120 ARG D C 1
ATOM 8351 O O . ARG D 1 45 ? 34.441 39.893 -0.109 1.00 33.01 120 ARG D O 1
ATOM 8359 N N . PRO D 1 46 ? 32.667 38.591 -0.600 1.00 33.59 121 PRO D N 1
ATOM 8360 C CA . PRO D 1 46 ? 33.228 37.775 -1.685 1.00 32.83 121 PRO D CA 1
ATOM 8361 C C . PRO D 1 46 ? 33.974 38.527 -2.772 1.00 32.40 121 PRO D C 1
ATOM 8362 O O . PRO D 1 46 ? 34.872 37.973 -3.404 1.00 32.39 121 PRO D O 1
ATOM 8366 N N . GLU D 1 47 ? 33.583 39.777 -2.997 1.00 31.86 122 GLU D N 1
ATOM 8367 C CA . GLU D 1 47 ? 34.213 40.599 -4.014 1.00 30.09 122 GLU D CA 1
ATOM 8368 C C . GLU D 1 47 ? 35.225 41.575 -3.433 1.00 28.87 122 GLU D C 1
ATOM 8369 O O . GLU D 1 47 ? 35.632 42.525 -4.099 1.00 26.86 122 GLU D O 1
ATOM 8375 N N . THR D 1 48 ? 35.625 41.331 -2.187 1.00 27.86 123 THR D N 1
ATOM 8376 C CA . THR D 1 48 ? 36.607 42.175 -1.521 1.00 28.02 123 THR D CA 1
ATOM 8377 C C . THR D 1 48 ? 37.802 41.347 -1.085 1.00 26.82 123 THR D C 1
ATOM 8378 O O . THR D 1 48 ? 37.675 40.174 -0.771 1.00 27.90 123 THR D O 1
ATOM 8382 N N . ARG D 1 49 ? 38.967 41.969 -1.064 1.00 25.79 124 ARG D N 1
ATOM 8383 C CA . ARG D 1 49 ? 40.183 41.293 -0.654 1.00 23.81 124 ARG D CA 1
ATOM 8384 C C . ARG D 1 49 ? 41.059 42.290 0.075 1.00 23.34 124 ARG D C 1
ATOM 8385 O O . ARG D 1 49 ? 41.169 43.453 -0.331 1.00 23.40 124 ARG D O 1
ATOM 8393 N N . VAL D 1 50 ? 41.689 41.839 1.148 1.00 22.02 125 VAL D N 1
ATOM 8394 C CA . VAL D 1 50 ? 42.533 42.728 1.912 1.00 21.78 125 VAL D CA 1
ATOM 8395 C C . VAL D 1 50 ? 43.978 42.292 1.861 1.00 21.39 125 VAL D C 1
ATOM 8396 O O . VAL D 1 50 ? 44.277 41.106 1.828 1.00 21.27 125 VAL D O 1
ATOM 8400 N N . HIS D 1 51 ? 44.864 43.277 1.822 1.00 21.73 126 HIS D N 1
ATOM 8401 C CA . HIS D 1 51 ? 46.300 43.051 1.799 1.00 22.40 126 HIS D CA 1
ATOM 8402 C C . HIS D 1 51 ? 46.830 44.061 2.788 1.00 22.73 126 HIS D C 1
ATOM 8403 O O . HIS D 1 51 ? 46.373 45.204 2.815 1.00 22.60 126 HIS D O 1
ATOM 8410 N N . ALA D 1 52 ? 47.801 43.660 3.592 1.00 23.22 127 ALA D N 1
ATOM 8411 C CA . ALA D 1 52 ? 48.330 44.582 4.573 1.00 24.19 127 ALA D CA 1
ATOM 8412 C C . ALA D 1 52 ? 49.735 44.265 5.049 1.00 25.40 127 ALA D C 1
ATOM 8413 O O . ALA D 1 52 ? 50.186 43.117 5.013 1.00 25.62 127 ALA D O 1
ATOM 8423 N N . PHE D 1 54 ? 52.777 45.332 8.160 1.00 23.40 129 PHE D N 1
ATOM 8424 C CA . PHE D 1 54 ? 53.066 46.003 9.402 1.00 23.24 129 PHE D CA 1
ATOM 8425 C C . PHE D 1 54 ? 54.546 46.110 9.694 1.00 23.98 129 PHE D C 1
ATOM 8426 O O . PHE D 1 54 ? 55.242 45.105 9.826 1.00 23.25 129 PHE D O 1
ATOM 8434 N N . ASP D 1 55 ? 55.017 47.348 9.793 1.00 25.61 130 ASP D N 1
ATOM 8435 C CA . ASP D 1 55 ? 56.425 47.617 10.061 1.00 28.31 130 ASP D CA 1
ATOM 8436 C C . ASP D 1 55 ? 56.663 47.872 11.545 1.00 28.11 130 ASP D C 1
ATOM 8437 O O . ASP D 1 55 ? 56.231 48.890 12.094 1.00 26.04 130 ASP D O 1
ATOM 8442 N N . GLY D 1 56 ? 57.357 46.940 12.183 1.00 27.61 131 GLY D N 1
ATOM 8443 C CA . GLY D 1 56 ? 57.629 47.070 13.597 1.00 30.93 131 GLY D CA 1
ATOM 8444 C C . GLY D 1 56 ? 58.737 48.044 13.942 1.00 32.25 131 GLY D C 1
ATOM 8445 O O . GLY D 1 56 ? 59.763 48.103 13.267 1.00 31.47 131 GLY D O 1
ATOM 8446 N N . PHE D 1 57 ? 58.511 48.819 14.997 1.00 34.21 132 PHE D N 1
ATOM 8447 C CA . PHE D 1 57 ? 59.485 49.790 15.466 1.00 36.45 132 PHE D CA 1
ATOM 8448 C C . PHE D 1 57 ? 59.962 49.331 16.824 1.00 37.98 132 PHE D C 1
ATOM 8449 O O . PHE D 1 57 ? 59.163 49.202 17.747 1.00 38.02 132 PHE D O 1
ATOM 8457 N N . GLN D 1 58 ? 61.262 49.082 16.939 1.00 40.09 133 GLN D N 1
ATOM 8458 C CA . GLN D 1 58 ? 61.859 48.623 18.191 1.00 41.76 133 GLN D CA 1
ATOM 8459 C C . GLN D 1 58 ? 61.325 47.277 18.684 1.00 41.56 133 GLN D C 1
ATOM 8460 O O . GLN D 1 58 ? 60.720 47.193 19.760 1.00 39.30 133 GLN D O 1
ATOM 8466 N N . GLY D 1 59 ? 61.572 46.231 17.899 1.00 41.81 134 GLY D N 1
ATOM 8467 C CA . GLY D 1 59 ? 61.108 44.906 18.259 1.00 43.38 134 GLY D CA 1
ATOM 8468 C C . GLY D 1 59 ? 59.826 44.615 17.518 1.00 44.97 134 GLY D C 1
ATOM 8469 O O . GLY D 1 59 ? 58.883 45.402 17.587 1.00 46.64 134 GLY D O 1
ATOM 8470 N N . ARG D 1 60 ? 59.775 43.488 16.816 1.00 45.49 135 ARG D N 1
ATOM 8471 C CA . ARG D 1 60 ? 58.585 43.141 16.044 1.00 46.18 135 ARG D CA 1
ATOM 8472 C C . ARG D 1 60 ? 57.400 42.539 16.811 1.00 45.65 135 ARG D C 1
ATOM 8473 O O . ARG D 1 60 ? 56.411 42.139 16.186 1.00 46.59 135 ARG D O 1
ATOM 8481 N N . HIS D 1 61 ? 57.471 42.469 18.137 1.00 42.46 136 HIS D N 1
ATOM 8482 C CA . HIS D 1 61 ? 56.359 41.891 18.876 1.00 40.76 136 HIS D CA 1
ATOM 8483 C C . HIS D 1 61 ? 55.017 42.570 18.593 1.00 39.07 136 HIS D C 1
ATOM 8484 O O . HIS D 1 61 ? 54.002 41.902 18.400 1.00 38.27 136 HIS D O 1
ATOM 8491 N N . SER D 1 62 ? 55.014 43.896 18.547 1.00 37.53 137 SER D N 1
ATOM 8492 C CA . SER D 1 62 ? 53.786 44.642 18.305 1.00 36.02 137 SER D CA 1
ATOM 8493 C C . SER D 1 62 ? 53.219 44.477 16.886 1.00 34.61 137 SER D C 1
ATOM 8494 O O . SER D 1 62 ? 52.015 44.319 16.723 1.00 34.69 137 SER D O 1
ATOM 8497 N N . ALA D 1 63 ? 54.065 44.505 15.860 1.00 32.29 138 ALA D N 1
ATOM 8498 C CA . ALA D 1 63 ? 53.566 44.334 14.494 1.00 29.68 138 ALA D CA 1
ATOM 8499 C C . ALA D 1 63 ? 52.977 42.936 14.306 1.00 28.53 138 ALA D C 1
ATOM 8500 O O . ALA D 1 63 ? 51.932 42.791 13.683 1.00 27.96 138 ALA D O 1
ATOM 8510 N N . TRP D 1 65 ? 51.501 41.096 16.394 1.00 24.25 140 TRP D N 1
ATOM 8511 C CA . TRP D 1 65 ? 50.203 41.088 17.041 1.00 22.62 140 TRP D CA 1
ATOM 8512 C C . TRP D 1 65 ? 49.182 41.552 16.012 1.00 22.03 140 TRP D C 1
ATOM 8513 O O . TRP D 1 65 ? 48.249 40.821 15.655 1.00 20.08 140 TRP D O 1
ATOM 8524 N N . LEU D 1 66 ? 49.395 42.779 15.538 1.00 21.03 141 LEU D N 1
ATOM 8525 C CA . LEU D 1 66 ? 48.522 43.423 14.565 1.00 21.91 141 LEU D CA 1
ATOM 8526 C C . LEU D 1 66 ? 48.205 42.577 13.343 1.00 22.26 141 LEU D C 1
ATOM 8527 O O . LEU D 1 66 ? 47.039 42.404 13.002 1.00 21.98 141 LEU D O 1
ATOM 8532 N N . ALA D 1 67 ? 49.234 42.043 12.690 1.00 23.00 142 ALA D N 1
ATOM 8533 C CA . ALA D 1 67 ? 49.024 41.229 11.500 1.00 23.46 142 ALA D CA 1
ATOM 8534 C C . ALA D 1 67 ? 48.222 39.976 11.805 1.00 24.27 142 ALA D C 1
ATOM 8535 O O . ALA D 1 67 ? 47.465 39.496 10.961 1.00 25.14 142 ALA D O 1
ATOM 8537 N N . GLN D 1 68 ? 48.369 39.434 13.004 1.00 25.17 143 GLN D N 1
ATOM 8538 C CA . GLN D 1 68 ? 47.601 38.245 13.310 1.00 26.15 143 GLN D CA 1
ATOM 8539 C C . GLN D 1 68 ? 46.320 38.530 14.095 1.00 25.55 143 GLN D C 1
ATOM 8540 O O . GLN D 1 68 ? 45.763 37.644 14.719 1.00 24.57 143 GLN D O 1
ATOM 8546 N N . ASN D 1 69 ? 45.841 39.768 14.029 1.00 26.78 144 ASN D N 1
ATOM 8547 C CA . ASN D 1 69 ? 44.610 40.166 14.721 1.00 27.22 144 ASN D CA 1
ATOM 8548 C C . ASN D 1 69 ? 43.790 41.098 13.841 1.00 27.70 144 ASN D C 1
ATOM 8549 O O . ASN D 1 69 ? 42.580 41.261 14.022 1.00 26.20 144 ASN D O 1
ATOM 8554 N N . VAL D 1 70 ? 44.467 41.699 12.875 1.00 28.57 145 VAL D N 1
ATOM 8555 C CA . VAL D 1 70 ? 43.830 42.653 11.994 1.00 30.02 145 VAL D CA 1
ATOM 8556 C C . VAL D 1 70 ? 42.508 42.189 11.373 1.00 31.29 145 VAL D C 1
ATOM 8557 O O . VAL D 1 70 ? 41.530 42.940 11.374 1.00 31.12 145 VAL D O 1
ATOM 8569 N N . ASN D 1 72 ? 40.110 39.883 12.379 1.00 34.36 147 ASN D N 1
ATOM 8570 C CA . ASN D 1 72 ? 38.970 39.859 13.305 1.00 33.90 147 ASN D CA 1
ATOM 8571 C C . ASN D 1 72 ? 38.363 41.246 13.376 1.00 33.36 147 ASN D C 1
ATOM 8572 O O . ASN D 1 72 ? 37.142 41.395 13.415 1.00 33.75 147 ASN D O 1
ATOM 8577 N N . TYR D 1 73 ? 39.228 42.258 13.393 1.00 32.01 148 TYR D N 1
ATOM 8578 C CA . TYR D 1 73 ? 38.774 43.637 13.470 1.00 31.04 148 TYR D CA 1
ATOM 8579 C C . TYR D 1 73 ? 38.053 44.070 12.212 1.00 30.70 148 TYR D C 1
ATOM 8580 O O . TYR D 1 73 ? 36.956 44.608 12.283 1.00 29.84 148 TYR D O 1
ATOM 8589 N N . LEU D 1 74 ? 38.676 43.827 11.063 1.00 31.85 149 LEU D N 1
ATOM 8590 C CA . LEU D 1 74 ? 38.098 44.182 9.770 1.00 32.11 149 LEU D CA 1
ATOM 8591 C C . LEU D 1 74 ? 36.733 43.518 9.585 1.00 34.19 149 LEU D C 1
ATOM 8592 O O . LEU D 1 74 ? 35.786 44.155 9.117 1.00 33.80 149 LEU D O 1
ATOM 8597 N N . ASN D 1 75 ? 36.631 42.247 9.976 1.00 35.66 150 ASN D N 1
ATOM 8598 C CA . ASN D 1 75 ? 35.375 41.505 9.874 1.00 36.65 150 ASN D CA 1
ATOM 8599 C C . ASN D 1 75 ? 34.254 42.161 10.658 1.00 36.67 150 ASN D C 1
ATOM 8600 O O . ASN D 1 75 ? 33.113 41.722 10.591 1.00 36.99 150 ASN D O 1
ATOM 8605 N N . ASP D 1 76 ? 34.585 43.205 11.405 1.00 36.55 151 ASP D N 1
ATOM 8606 C CA . ASP D 1 76 ? 33.599 43.902 12.209 1.00 37.08 151 ASP D CA 1
ATOM 8607 C C . ASP D 1 76 ? 33.207 45.257 11.655 1.00 37.12 151 ASP D C 1
ATOM 8608 O O . ASP D 1 76 ? 32.404 45.959 12.266 1.00 37.08 151 ASP D O 1
ATOM 8613 N N . LEU D 1 77 ? 33.768 45.651 10.517 1.00 37.92 152 LEU D N 1
ATOM 8614 C CA . LEU D 1 77 ? 33.393 46.946 9.963 1.00 38.36 152 LEU D CA 1
ATOM 8615 C C . LEU D 1 77 ? 32.153 46.834 9.095 1.00 37.98 152 LEU D C 1
ATOM 8616 O O . LEU D 1 77 ? 32.056 45.964 8.225 1.00 36.77 152 LEU D O 1
ATOM 8621 N N . ARG D 1 78 ? 31.192 47.708 9.376 1.00 38.30 153 ARG D N 1
ATOM 8622 C CA . ARG D 1 78 ? 29.926 47.740 8.662 1.00 40.17 153 ARG D CA 1
ATOM 8623 C C . ARG D 1 78 ? 30.118 48.016 7.169 1.00 40.55 153 ARG D C 1
ATOM 8624 O O . ARG D 1 78 ? 29.743 47.205 6.325 1.00 40.10 153 ARG D O 1
ATOM 8632 N N . ASP D 1 79 ? 30.694 49.164 6.844 1.00 39.93 154 ASP D N 1
ATOM 8633 C CA . ASP D 1 79 ? 30.953 49.505 5.456 1.00 40.73 154 ASP D CA 1
ATOM 8634 C C . ASP D 1 79 ? 32.431 49.866 5.356 1.00 39.69 154 ASP D C 1
ATOM 8635 O O . ASP D 1 79 ? 33.016 50.361 6.313 1.00 40.60 154 ASP D O 1
ATOM 8640 N N . VAL D 1 80 ? 33.038 49.609 4.205 1.00 37.47 155 VAL D N 1
ATOM 8641 C CA . VAL D 1 80 ? 34.448 49.906 4.009 1.00 34.46 155 VAL D CA 1
ATOM 8642 C C . VAL D 1 80 ? 34.621 51.353 3.551 1.00 34.79 155 VAL D C 1
ATOM 8643 O O . VAL D 1 80 ? 34.696 51.628 2.356 1.00 35.99 155 VAL D O 1
ATOM 8647 N N . ASN D 1 81 ? 34.686 52.274 4.508 1.00 33.39 156 ASN D N 1
ATOM 8648 C CA . ASN D 1 81 ? 34.846 53.694 4.212 1.00 32.08 156 ASN D CA 1
ATOM 8649 C C . ASN D 1 81 ? 35.636 54.331 5.341 1.00 32.42 156 ASN D C 1
ATOM 8650 O O . ASN D 1 81 ? 35.819 53.715 6.385 1.00 32.35 156 ASN D O 1
ATOM 8655 N N . GLU D 1 82 ? 36.088 55.564 5.130 1.00 32.46 157 GLU D N 1
ATOM 8656 C CA . GLU D 1 82 ? 36.877 56.297 6.114 1.00 31.81 157 GLU D CA 1
ATOM 8657 C C . GLU D 1 82 ? 36.468 56.144 7.560 1.00 31.69 157 GLU D C 1
ATOM 8658 O O . GLU D 1 82 ? 37.246 55.660 8.376 1.00 31.97 157 GLU D O 1
ATOM 8664 N N . GLU D 1 83 ? 35.257 56.578 7.892 1.00 31.91 158 GLU D N 1
ATOM 8665 C CA . GLU D 1 83 ? 34.802 56.505 9.277 1.00 32.50 158 GLU D CA 1
ATOM 8666 C C . GLU D 1 83 ? 34.877 55.104 9.858 1.00 32.70 158 GLU D C 1
ATOM 8667 O O . GLU D 1 83 ? 35.437 54.883 10.939 1.00 31.49 158 GLU D O 1
ATOM 8673 N N . GLU D 1 84 ? 34.313 54.155 9.130 1.00 32.54 159 GLU D N 1
ATOM 8674 C CA . GLU D 1 84 ? 34.300 52.787 9.591 1.00 31.53 159 GLU D CA 1
ATOM 8675 C C . GLU D 1 84 ? 35.698 52.191 9.779 1.00 30.02 159 GLU D C 1
ATOM 8676 O O . GLU D 1 84 ? 35.927 51.454 10.732 1.00 30.46 159 GLU D O 1
ATOM 8682 N N . ILE D 1 85 ? 36.630 52.506 8.883 1.00 27.96 160 ILE D N 1
ATOM 8683 C CA . ILE D 1 85 ? 37.994 51.974 8.976 1.00 26.02 160 ILE D CA 1
ATOM 8684 C C . ILE D 1 85 ? 38.757 52.569 10.173 1.00 26.19 160 ILE D C 1
ATOM 8685 O O . ILE D 1 85 ? 39.398 51.848 10.937 1.00 25.80 160 ILE D O 1
ATOM 8690 N N . THR D 1 86 ? 38.677 53.884 10.332 1.00 25.38 161 THR D N 1
ATOM 8691 C CA . THR D 1 86 ? 39.336 54.582 11.427 1.00 24.38 161 THR D CA 1
ATOM 8692 C C . THR D 1 86 ? 38.811 53.997 12.733 1.00 24.47 161 THR D C 1
ATOM 8693 O O . THR D 1 86 ? 39.532 53.837 13.719 1.00 23.21 161 THR D O 1
ATOM 8697 N N . ARG D 1 87 ? 37.524 53.693 12.698 1.00 24.83 162 ARG D N 1
ATOM 8698 C CA . ARG D 1 87 ? 36.784 53.109 13.793 1.00 25.84 162 ARG D CA 1
ATOM 8699 C C . ARG D 1 87 ? 37.579 51.923 14.332 1.00 26.60 162 ARG D C 1
ATOM 8700 O O . ARG D 1 87 ? 37.836 51.821 15.533 1.00 28.06 162 ARG D O 1
ATOM 8708 N N . GLN D 1 88 ? 37.982 51.033 13.432 1.00 25.00 163 GLN D N 1
ATOM 8709 C CA . GLN D 1 88 ? 38.727 49.844 13.816 1.00 25.24 163 GLN D CA 1
ATOM 8710 C C . GLN D 1 88 ? 40.168 50.097 14.234 1.00 25.98 163 GLN D C 1
ATOM 8711 O O . GLN D 1 88 ? 40.728 49.333 15.020 1.00 25.37 163 GLN D O 1
ATOM 8717 N N . PHE D 1 89 ? 40.779 51.150 13.700 1.00 26.76 164 PHE D N 1
ATOM 8718 C CA . PHE D 1 89 ? 42.157 51.467 14.053 1.00 27.54 164 PHE D CA 1
ATOM 8719 C C . PHE D 1 89 ? 42.181 51.886 15.504 1.00 28.87 164 PHE D C 1
ATOM 8720 O O . PHE D 1 89 ? 43.050 51.481 16.275 1.00 28.75 164 PHE D O 1
ATOM 8728 N N . GLU D 1 90 ? 41.198 52.691 15.876 1.00 30.48 165 GLU D N 1
ATOM 8729 C CA . GLU D 1 90 ? 41.111 53.160 17.237 1.00 32.01 165 GLU D CA 1
ATOM 8730 C C . GLU D 1 90 ? 41.059 51.966 18.172 1.00 31.45 165 GLU D C 1
ATOM 8731 O O . GLU D 1 90 ? 41.707 51.967 19.215 1.00 31.58 165 GLU D O 1
ATOM 8737 N N . ARG D 1 91 ? 40.297 50.943 17.783 1.00 31.25 166 ARG D N 1
ATOM 8738 C CA . ARG D 1 91 ? 40.154 49.723 18.582 1.00 30.26 166 ARG D CA 1
ATOM 8739 C C . ARG D 1 91 ? 41.402 48.857 18.639 1.00 30.74 166 ARG D C 1
ATOM 8740 O O . ARG D 1 91 ? 41.825 48.439 19.713 1.00 30.63 166 ARG D O 1
ATOM 8756 N N . ASP D 1 93 ? 44.331 49.704 18.311 1.00 30.85 168 ASP D N 1
ATOM 8757 C CA . ASP D 1 93 ? 45.304 50.390 19.144 1.00 28.99 168 ASP D CA 1
ATOM 8758 C C . ASP D 1 93 ? 45.042 50.072 20.613 1.00 29.59 168 ASP D C 1
ATOM 8759 O O . ASP D 1 93 ? 45.956 49.734 21.364 1.00 29.30 168 ASP D O 1
ATOM 8764 N N . GLY D 1 94 ? 43.780 50.171 21.010 1.00 29.35 169 GLY D N 1
ATOM 8765 C CA . GLY D 1 94 ? 43.415 49.887 22.382 1.00 27.86 169 GLY D CA 1
ATOM 8766 C C . GLY D 1 94 ? 43.706 48.473 22.851 1.00 27.75 169 GLY D C 1
ATOM 8767 O O . GLY D 1 94 ? 44.272 48.285 23.923 1.00 28.53 169 GLY D O 1
ATOM 8768 N N . ASP D 1 95 ? 43.334 47.467 22.070 1.00 27.12 170 ASP D N 1
ATOM 8769 C CA . ASP D 1 95 ? 43.573 46.105 22.508 1.00 28.14 170 ASP D CA 1
ATOM 8770 C C . ASP D 1 95 ? 45.045 45.782 22.445 1.00 29.18 170 ASP D C 1
ATOM 8771 O O . ASP D 1 95 ? 45.502 44.779 23.003 1.00 30.05 170 ASP D O 1
ATOM 8776 N N . LEU D 1 96 ? 45.798 46.647 21.776 1.00 29.45 171 LEU D N 1
ATOM 8777 C CA . LEU D 1 96 ? 47.234 46.440 21.676 1.00 28.87 171 LEU D CA 1
ATOM 8778 C C . LEU D 1 96 ? 47.804 46.791 23.049 1.00 29.34 171 LEU D C 1
ATOM 8779 O O . LEU D 1 96 ? 48.673 46.091 23.564 1.00 28.05 171 LEU D O 1
ATOM 8784 N N . ARG D 1 97 ? 47.298 47.878 23.633 1.00 30.62 172 ARG D N 1
ATOM 8785 C CA . ARG D 1 97 ? 47.720 48.320 24.964 1.00 31.81 172 ARG D CA 1
ATOM 8786 C C . ARG D 1 97 ? 47.575 47.209 26.001 1.00 31.33 172 ARG D C 1
ATOM 8787 O O . ARG D 1 97 ? 48.529 46.860 26.683 1.00 29.61 172 ARG D O 1
ATOM 8795 N N . ALA D 1 98 ? 46.363 46.678 26.118 1.00 31.98 173 ALA D N 1
ATOM 8796 C CA . ALA D 1 98 ? 46.058 45.620 27.068 1.00 32.98 173 ALA D CA 1
ATOM 8797 C C . ALA D 1 98 ? 46.893 44.369 26.841 1.00 34.15 173 ALA D C 1
ATOM 8798 O O . ALA D 1 98 ? 46.839 43.425 27.621 1.00 37.12 173 ALA D O 1
ATOM 8800 N N . ALA D 1 99 ? 47.648 44.339 25.759 1.00 34.74 174 ALA D N 1
ATOM 8801 C CA . ALA D 1 99 ? 48.498 43.192 25.485 1.00 36.83 174 ALA D CA 1
ATOM 8802 C C . ALA D 1 99 ? 49.863 43.846 25.389 1.00 38.68 174 ALA D C 1
ATOM 8803 O O . ALA D 1 99 ? 50.543 43.740 24.369 1.00 42.14 174 ALA D O 1
ATOM 8805 N N . ASN D 1 100 ? 50.257 44.530 26.460 1.00 37.97 175 ASN D N 1
ATOM 8806 C CA . ASN D 1 100 ? 51.498 45.295 26.474 1.00 37.90 175 ASN D CA 1
ATOM 8807 C C . ASN D 1 100 ? 52.746 44.669 25.897 1.00 37.36 175 ASN D C 1
ATOM 8808 O O . ASN D 1 100 ? 53.272 43.682 26.399 1.00 38.00 175 ASN D O 1
ATOM 8813 N N . LEU D 1 101 ? 53.203 45.293 24.816 1.00 36.22 176 LEU D N 1
ATOM 8814 C CA . LEU D 1 101 ? 54.398 44.899 24.093 1.00 33.44 176 LEU D CA 1
ATOM 8815 C C . LEU D 1 101 ? 55.185 46.177 23.868 1.00 33.40 176 LEU D C 1
ATOM 8816 O O . LEU D 1 101 ? 54.609 47.253 23.685 1.00 32.77 176 LEU D O 1
ATOM 8821 N N . PRO D 1 102 ? 56.516 46.088 23.882 1.00 33.75 177 PRO D N 1
ATOM 8822 C CA . PRO D 1 102 ? 57.260 47.329 23.662 1.00 32.60 177 PRO D CA 1
ATOM 8823 C C . PRO D 1 102 ? 57.148 47.794 22.215 1.00 30.51 177 PRO D C 1
ATOM 8824 O O . PRO D 1 102 ? 56.655 47.072 21.351 1.00 28.64 177 PRO D O 1
ATOM 8828 N N . GLY D 1 103 ? 57.606 49.014 21.972 1.00 30.15 178 GLY D N 1
ATOM 8829 C CA . GLY D 1 103 ? 57.590 49.567 20.634 1.00 27.41 178 GLY D CA 1
ATOM 8830 C C . GLY D 1 103 ? 56.214 49.806 20.070 1.00 25.98 178 GLY D C 1
ATOM 8831 O O . GLY D 1 103 ? 55.284 50.202 20.772 1.00 25.74 178 GLY D O 1
ATOM 8832 N N . GLY D 1 104 ? 56.096 49.564 18.776 1.00 25.28 179 GLY D N 1
ATOM 8833 C CA . GLY D 1 104 ? 54.836 49.761 18.098 1.00 24.06 179 GLY D CA 1
ATOM 8834 C C . GLY D 1 104 ? 54.995 49.408 16.635 1.00 22.89 179 GLY D C 1
ATOM 8835 O O . GLY D 1 104 ? 55.989 48.785 16.233 1.00 21.69 179 GLY D O 1
ATOM 8836 N N . SER D 1 105 ? 54.034 49.812 15.819 1.00 19.95 180 SER D N 1
ATOM 8837 C CA . SER D 1 105 ? 54.144 49.469 14.425 1.00 18.67 180 SER D CA 1
ATOM 8838 C C . SER D 1 105 ? 53.498 50.427 13.441 1.00 18.99 180 SER D C 1
ATOM 8839 O O . SER D 1 105 ? 52.561 51.164 13.768 1.00 17.10 180 SER D O 1
ATOM 8842 N N . SER D 1 106 ? 54.049 50.418 12.232 1.00 20.21 181 SER D N 1
ATOM 8843 C CA . SER D 1 106 ? 53.532 51.209 11.131 1.00 20.85 181 SER D CA 1
ATOM 8844 C C . SER D 1 106 ? 52.496 50.297 10.500 1.00 22.26 181 SER D C 1
ATOM 8845 O O . SER D 1 106 ? 52.550 49.077 10.666 1.00 21.31 181 SER D O 1
ATOM 8848 N N . ALA D 1 107 ? 51.543 50.874 9.785 1.00 24.06 182 ALA D N 1
ATOM 8849 C CA . ALA D 1 107 ? 50.528 50.046 9.168 1.00 23.76 182 ALA D CA 1
ATOM 8850 C C . ALA D 1 107 ? 50.033 50.548 7.829 1.00 23.25 182 ALA D C 1
ATOM 8851 O O . ALA D 1 107 ? 49.827 51.741 7.622 1.00 24.52 182 ALA D O 1
ATOM 8853 N N . LEU D 1 108 ? 49.861 49.603 6.920 1.00 22.54 183 LEU D N 1
ATOM 8854 C CA . LEU D 1 108 ? 49.354 49.868 5.589 1.00 22.57 183 LEU D CA 1
ATOM 8855 C C . LEU D 1 108 ? 48.372 48.751 5.226 1.00 22.38 183 LEU D C 1
ATOM 8856 O O . LEU D 1 108 ? 48.754 47.586 5.079 1.00 19.02 183 LEU D O 1
ATOM 8861 N N . ILE D 1 109 ? 47.099 49.112 5.111 1.00 23.57 184 ILE D N 1
ATOM 8862 C CA . ILE D 1 109 ? 46.077 48.148 4.755 1.00 24.03 184 ILE D CA 1
ATOM 8863 C C . ILE D 1 109 ? 45.442 48.517 3.423 1.00 23.07 184 ILE D C 1
ATOM 8864 O O . ILE D 1 109 ? 45.136 49.677 3.165 1.00 21.40 184 ILE D O 1
ATOM 8869 N N . ILE D 1 110 ? 45.271 47.509 2.579 1.00 22.22 185 ILE D N 1
ATOM 8870 C CA . ILE D 1 110 ? 44.694 47.692 1.266 1.00 23.65 185 ILE D CA 1
ATOM 8871 C C . ILE D 1 110 ? 43.481 46.783 1.073 1.00 25.00 185 ILE D C 1
ATOM 8872 O O . ILE D 1 110 ? 43.552 45.564 1.278 1.00 24.23 185 ILE D O 1
ATOM 8877 N N . PHE D 1 111 ? 42.374 47.390 0.664 1.00 24.95 186 PHE D N 1
ATOM 8878 C CA . PHE D 1 111 ? 41.144 46.664 0.403 1.00 24.75 186 PHE D CA 1
ATOM 8879 C C . PHE D 1 111 ? 40.888 46.785 -1.079 1.00 24.75 186 PHE D C 1
ATOM 8880 O O . PHE D 1 111 ? 40.711 47.892 -1.579 1.00 25.01 186 PHE D O 1
ATOM 8888 N N . VAL D 1 112 ? 40.867 45.670 -1.791 1.00 24.90 187 VAL D N 1
ATOM 8889 C CA . VAL D 1 112 ? 40.579 45.742 -3.214 1.00 26.22 187 VAL D CA 1
ATOM 8890 C C . VAL D 1 112 ? 39.224 45.100 -3.529 1.00 27.61 187 VAL D C 1
ATOM 8891 O O . VAL D 1 112 ? 39.000 43.923 -3.260 1.00 26.73 187 VAL D O 1
ATOM 8895 N N . ARG D 1 113 ? 38.317 45.893 -4.085 1.00 29.74 188 ARG D N 1
ATOM 8896 C CA . ARG D 1 113 ? 36.996 45.396 -4.437 1.00 33.65 188 ARG D CA 1
ATOM 8897 C C . ARG D 1 113 ? 36.735 45.500 -5.942 1.00 35.31 188 ARG D C 1
ATOM 8898 O O . ARG D 1 113 ? 36.985 46.535 -6.556 1.00 34.23 188 ARG D O 1
ATOM 8906 N N . TYR D 1 114 ? 36.239 44.406 -6.519 1.00 39.17 189 TYR D N 1
ATOM 8907 C CA . TYR D 1 114 ? 35.929 44.310 -7.950 1.00 42.30 189 TYR D CA 1
ATOM 8908 C C . TYR D 1 114 ? 34.526 44.783 -8.288 1.00 42.84 189 TYR D C 1
ATOM 8909 O O . TYR D 1 114 ? 33.543 44.217 -7.830 1.00 43.37 189 TYR D O 1
ATOM 8918 N N . GLU D 1 115 ? 34.442 45.830 -9.094 1.00 44.96 190 GLU D N 1
ATOM 8919 C CA . GLU D 1 115 ? 33.162 46.374 -9.510 1.00 48.01 190 GLU D CA 1
ATOM 8920 C C . GLU D 1 115 ? 32.891 45.935 -10.935 1.00 49.39 190 GLU D C 1
ATOM 8921 O O . GLU D 1 115 ? 33.407 46.533 -11.876 1.00 48.21 190 GLU D O 1
ATOM 8927 N N . LYS D 1 116 ? 32.095 44.880 -11.090 1.00 51.43 191 LYS D N 1
ATOM 8928 C CA . LYS D 1 116 ? 31.760 44.380 -12.415 1.00 53.15 191 LYS D CA 1
ATOM 8929 C C . LYS D 1 116 ? 30.862 45.361 -13.153 1.00 53.04 191 LYS D C 1
ATOM 8930 O O . LYS D 1 116 ? 30.709 45.271 -14.366 1.00 53.83 191 LYS D O 1
ATOM 8936 N N . LYS D 1 117 ? 30.277 46.300 -12.415 1.00 53.02 192 LYS D N 1
ATOM 8937 C CA . LYS D 1 117 ? 29.411 47.321 -12.998 1.00 52.79 192 LYS D CA 1
ATOM 8938 C C . LYS D 1 117 ? 29.514 48.674 -12.283 1.00 51.64 192 LYS D C 1
ATOM 8939 O O . LYS D 1 117 ? 28.750 48.986 -11.366 1.00 51.12 192 LYS D O 1
ATOM 8945 N N . PRO D 1 118 ? 30.472 49.496 -12.706 1.00 50.40 193 PRO D N 1
ATOM 8946 C CA . PRO D 1 118 ? 30.720 50.824 -12.147 1.00 50.59 193 PRO D CA 1
ATOM 8947 C C . PRO D 1 118 ? 29.532 51.755 -12.370 1.00 50.65 193 PRO D C 1
ATOM 8948 O O . PRO D 1 118 ? 28.597 51.413 -13.088 1.00 52.30 193 PRO D O 1
ATOM 8952 N N . THR D 1 119 ? 29.575 52.934 -11.762 1.00 49.43 194 THR D N 1
ATOM 8953 C CA . THR D 1 119 ? 28.496 53.906 -11.890 1.00 48.58 194 THR D CA 1
ATOM 8954 C C . THR D 1 119 ? 29.067 55.298 -12.161 1.00 48.25 194 THR D C 1
ATOM 8955 O O . THR D 1 119 ? 29.547 55.575 -13.255 1.00 48.24 194 THR D O 1
ATOM 8959 N N . GLU D 1 120 ? 29.007 56.171 -11.161 1.00 48.19 195 GLU D N 1
ATOM 8960 C CA . GLU D 1 120 ? 29.537 57.529 -11.283 1.00 48.23 195 GLU D CA 1
ATOM 8961 C C . GLU D 1 120 ? 30.047 58.023 -9.923 1.00 46.92 195 GLU D C 1
ATOM 8962 O O . GLU D 1 120 ? 29.357 57.908 -8.911 1.00 49.05 195 GLU D O 1
ATOM 8968 N N . ALA D 1 121 ? 31.257 58.566 -9.896 1.00 43.87 196 ALA D N 1
ATOM 8969 C CA . ALA D 1 121 ? 31.827 59.068 -8.653 1.00 41.60 196 ALA D CA 1
ATOM 8970 C C . ALA D 1 121 ? 32.628 60.323 -8.937 1.00 40.92 196 ALA D C 1
ATOM 8971 O O . ALA D 1 121 ? 33.183 60.466 -10.020 1.00 41.61 196 ALA D O 1
ATOM 8973 N N . ARG D 1 122 ? 32.688 61.240 -7.977 1.00 39.79 197 ARG D N 1
ATOM 8974 C CA . ARG D 1 122 ? 33.462 62.467 -8.175 1.00 38.14 197 ARG D CA 1
ATOM 8975 C C . ARG D 1 122 ? 34.945 62.206 -7.955 1.00 37.11 197 ARG D C 1
ATOM 8976 O O . ARG D 1 122 ? 35.372 61.845 -6.861 1.00 37.27 197 ARG D O 1
ATOM 8984 N N . VAL D 1 123 ? 35.739 62.398 -8.997 1.00 35.02 198 VAL D N 1
ATOM 8985 C CA . VAL D 1 123 ? 37.159 62.130 -8.879 1.00 33.05 198 VAL D CA 1
ATOM 8986 C C . VAL D 1 123 ? 38.075 63.261 -9.317 1.00 32.32 198 VAL D C 1
ATOM 8987 O O . VAL D 1 123 ? 37.655 64.254 -9.917 1.00 33.73 198 VAL D O 1
ATOM 8991 N N . VAL D 1 124 ? 39.344 63.087 -8.988 1.00 29.56 199 VAL D N 1
ATOM 8992 C CA . VAL D 1 124 ? 40.389 64.017 -9.356 1.00 27.52 199 VAL D CA 1
ATOM 8993 C C . VAL D 1 124 ? 41.477 63.032 -9.706 1.00 27.00 199 VAL D C 1
ATOM 8994 O O . VAL D 1 124 ? 42.052 62.394 -8.836 1.00 26.85 199 VAL D O 1
ATOM 8998 N N . GLY D 1 125 ? 41.721 62.878 -11.001 1.00 28.08 200 GLY D N 1
ATOM 8999 C CA . GLY D 1 125 ? 42.695 61.908 -11.440 1.00 27.08 200 GLY D CA 1
ATOM 9000 C C . GLY D 1 125 ? 42.066 60.558 -11.142 1.00 28.22 200 GLY D C 1
ATOM 9001 O O . GLY D 1 125 ? 40.856 60.370 -11.322 1.00 29.26 200 GLY D O 1
ATOM 9002 N N . ARG D 1 126 ? 42.873 59.623 -10.656 1.00 26.91 201 ARG D N 1
ATOM 9003 C CA . ARG D 1 126 ? 42.383 58.299 -10.344 1.00 25.25 201 ARG D CA 1
ATOM 9004 C C . ARG D 1 126 ? 41.866 58.223 -8.916 1.00 25.98 201 ARG D C 1
ATOM 9005 O O . ARG D 1 126 ? 41.455 57.155 -8.445 1.00 26.95 201 ARG D O 1
ATOM 9013 N N . GLN D 1 127 ? 41.883 59.360 -8.227 1.00 25.16 202 GLN D N 1
ATOM 9014 C CA . GLN D 1 127 ? 41.421 59.405 -6.846 1.00 25.68 202 GLN D CA 1
ATOM 9015 C C . GLN D 1 127 ? 39.962 59.828 -6.747 1.00 26.47 202 GLN D C 1
ATOM 9016 O O . GLN D 1 127 ? 39.508 60.759 -7.417 1.00 26.97 202 GLN D O 1
ATOM 9022 N N . ILE D 1 128 ? 39.235 59.132 -5.891 1.00 26.20 203 ILE D N 1
ATOM 9023 C CA . ILE D 1 128 ? 37.831 59.406 -5.685 1.00 26.63 203 ILE D CA 1
ATOM 9024 C C . ILE D 1 128 ? 37.650 60.356 -4.505 1.00 27.30 203 ILE D C 1
ATOM 9025 O O . ILE D 1 128 ? 38.340 60.236 -3.502 1.00 28.58 203 ILE D O 1
ATOM 9030 N N . VAL D 1 129 ? 36.733 61.310 -4.644 1.00 27.77 204 VAL D N 1
ATOM 9031 C CA . VAL D 1 129 ? 36.432 62.260 -3.580 1.00 28.12 204 VAL D CA 1
ATOM 9032 C C . VAL D 1 129 ? 35.201 61.693 -2.875 1.00 28.92 204 VAL D C 1
ATOM 9033 O O . VAL D 1 129 ? 34.194 61.402 -3.514 1.00 29.71 204 VAL D O 1
ATOM 9037 N N . PRO D 1 130 ? 35.271 61.508 -1.549 1.00 29.44 205 PRO D N 1
ATOM 9038 C CA . PRO D 1 130 ? 34.132 60.965 -0.810 1.00 30.11 205 PRO D CA 1
ATOM 9039 C C . PRO D 1 130 ? 32.866 61.826 -0.859 1.00 31.99 205 PRO D C 1
ATOM 9040 O O . PRO D 1 130 ? 32.930 63.053 -0.798 1.00 30.61 205 PRO D O 1
ATOM 9044 N N . GLU D 1 131 ? 31.717 61.164 -0.971 1.00 34.08 206 GLU D N 1
ATOM 9045 C CA . GLU D 1 131 ? 30.434 61.852 -1.020 1.00 35.95 206 GLU D CA 1
ATOM 9046 C C . GLU D 1 131 ? 30.335 62.621 0.282 1.00 35.22 206 GLU D C 1
ATOM 9047 O O . GLU D 1 131 ? 30.424 62.025 1.347 1.00 37.21 206 GLU D O 1
ATOM 9053 N N . GLY D 1 132 ? 30.177 63.937 0.202 1.00 34.03 207 GLY D N 1
ATOM 9054 C CA . GLY D 1 132 ? 30.064 64.735 1.410 1.00 33.54 207 GLY D CA 1
ATOM 9055 C C . GLY D 1 132 ? 31.224 65.670 1.703 1.00 33.30 207 GLY D C 1
ATOM 9056 O O . GLY D 1 132 ? 32.329 65.496 1.194 1.00 34.54 207 GLY D O 1
ATOM 9057 N N . GLU D 1 135 ? 36.339 68.686 2.340 1.00 48.09 210 GLU D N 1
ATOM 9058 C CA . GLU D 1 135 ? 37.281 69.515 1.602 1.00 48.05 210 GLU D CA 1
ATOM 9059 C C . GLU D 1 135 ? 38.449 68.648 1.180 1.00 47.39 210 GLU D C 1
ATOM 9060 O O . GLU D 1 135 ? 39.365 68.384 1.959 1.00 49.13 210 GLU D O 1
ATOM 9066 N N . PHE D 1 136 ? 38.407 68.218 -0.074 1.00 45.12 211 PHE D N 1
ATOM 9067 C CA . PHE D 1 136 ? 39.404 67.325 -0.640 1.00 42.62 211 PHE D CA 1
ATOM 9068 C C . PHE D 1 136 ? 40.784 67.892 -0.937 1.00 42.24 211 PHE D C 1
ATOM 9069 O O . PHE D 1 136 ? 40.912 68.971 -1.500 1.00 43.98 211 PHE D O 1
ATOM 9077 N N . THR D 1 137 ? 41.810 67.145 -0.536 1.00 41.20 212 THR D N 1
ATOM 9078 C CA . THR D 1 137 ? 43.208 67.490 -0.788 1.00 40.25 212 THR D CA 1
ATOM 9079 C C . THR D 1 137 ? 43.751 66.219 -1.399 1.00 39.25 212 THR D C 1
ATOM 9080 O O . THR D 1 137 ? 43.903 65.228 -0.697 1.00 39.17 212 THR D O 1
ATOM 9084 N N . SER D 1 138 ? 44.042 66.236 -2.695 1.00 39.50 213 SER D N 1
ATOM 9085 C CA . SER D 1 138 ? 44.536 65.030 -3.362 1.00 38.99 213 SER D CA 1
ATOM 9086 C C . SER D 1 138 ? 45.883 64.554 -2.827 1.00 38.83 213 SER D C 1
ATOM 9087 O O . SER D 1 138 ? 46.675 65.349 -2.311 1.00 38.99 213 SER D O 1
ATOM 9090 N N . VAL D 1 139 ? 46.125 63.250 -2.953 1.00 37.47 214 VAL D N 1
ATOM 9091 C CA . VAL D 1 139 ? 47.379 62.641 -2.521 1.00 36.54 214 VAL D CA 1
ATOM 9092 C C . VAL D 1 139 ? 48.504 63.209 -3.390 1.00 36.30 214 VAL D C 1
ATOM 9093 O O . VAL D 1 139 ? 49.574 63.585 -2.899 1.00 35.28 214 VAL D O 1
ATOM 9097 N N . ALA D 1 140 ? 48.238 63.275 -4.688 1.00 35.89 215 ALA D N 1
ATOM 9098 C CA . ALA D 1 140 ? 49.202 63.783 -5.648 1.00 36.03 215 ALA D CA 1
ATOM 9099 C C . ALA D 1 140 ? 49.649 65.188 -5.280 1.00 35.66 215 ALA D C 1
ATOM 9100 O O . ALA D 1 140 ? 50.842 65.481 -5.259 1.00 34.96 215 ALA D O 1
ATOM 9102 N N . GLU D 1 141 ? 48.682 66.054 -4.999 1.00 36.43 216 GLU D N 1
ATOM 9103 C CA . GLU D 1 141 ? 48.968 67.434 -4.616 1.00 37.90 216 GLU D CA 1
ATOM 9104 C C . GLU D 1 141 ? 49.730 67.456 -3.293 1.00 36.67 216 GLU D C 1
ATOM 9105 O O . GLU D 1 141 ? 50.628 68.266 -3.085 1.00 35.82 216 GLU D O 1
ATOM 9111 N N . ALA D 1 142 ? 49.353 66.556 -2.399 1.00 35.65 217 ALA D N 1
ATOM 9112 C CA . ALA D 1 142 ? 49.992 66.460 -1.106 1.00 35.22 217 ALA D CA 1
ATOM 9113 C C . ALA D 1 142 ? 51.458 66.076 -1.273 1.00 34.54 217 ALA D C 1
ATOM 9114 O O . ALA D 1 142 ? 52.316 66.493 -0.493 1.00 33.31 217 ALA D O 1
ATOM 9116 N N . LEU D 1 143 ? 51.748 65.285 -2.298 1.00 33.46 218 LEU D N 1
ATOM 9117 C CA . LEU D 1 143 ? 53.118 64.859 -2.532 1.00 34.17 218 LEU D CA 1
ATOM 9118 C C . LEU D 1 143 ? 53.971 65.861 -3.338 1.00 36.02 218 LEU D C 1
ATOM 9119 O O . LEU D 1 143 ? 55.179 65.696 -3.463 1.00 36.83 218 LEU D O 1
ATOM 9124 N N . GLY D 1 144 ? 53.355 66.908 -3.874 1.00 36.99 219 GLY D N 1
ATOM 9125 C CA . GLY D 1 144 ? 54.128 67.884 -4.618 1.00 36.91 219 GLY D CA 1
ATOM 9126 C C . GLY D 1 144 ? 53.627 68.039 -6.035 1.00 37.28 219 GLY D C 1
ATOM 9127 O O . GLY D 1 144 ? 54.132 68.860 -6.813 1.00 36.86 219 GLY D O 1
ATOM 9128 N N . GLY D 1 145 ? 52.628 67.231 -6.370 1.00 37.28 220 GLY D N 1
ATOM 9129 C CA . GLY D 1 145 ? 52.035 67.273 -7.694 1.00 36.15 220 GLY D CA 1
ATOM 9130 C C . GLY D 1 145 ? 51.091 68.456 -7.804 1.00 36.00 220 GLY D C 1
ATOM 9131 O O . GLY D 1 145 ? 50.765 69.066 -6.787 1.00 34.76 220 GLY D O 1
ATOM 9132 N N . PRO D 1 146 ? 50.626 68.805 -9.019 1.00 36.52 221 PRO D N 1
ATOM 9133 C CA . PRO D 1 146 ? 49.712 69.951 -9.198 1.00 36.11 221 PRO D CA 1
ATOM 9134 C C . PRO D 1 146 ? 48.278 69.810 -8.768 1.00 36.73 221 PRO D C 1
ATOM 9135 O O . PRO D 1 146 ? 47.730 68.741 -8.792 1.00 35.42 221 PRO D O 1
ATOM 9139 N N . LEU D 1 147 ? 47.655 70.918 -8.386 1.00 40.22 222 LEU D N 1
ATOM 9140 C CA . LEU D 1 147 ? 46.220 70.905 -8.038 1.00 42.75 222 LEU D CA 1
ATOM 9141 C C . LEU D 1 147 ? 45.456 70.671 -9.344 1.00 43.91 222 LEU D C 1
ATOM 9142 O O . LEU D 1 147 ? 45.750 71.259 -10.382 1.00 45.51 222 LEU D O 1
ATOM 9155 N N . PRO D 1 149 ? 41.378 70.135 -11.068 1.00 45.56 224 PRO D N 1
ATOM 9156 C CA . PRO D 1 149 ? 39.943 70.253 -10.788 1.00 45.31 224 PRO D CA 1
ATOM 9157 C C . PRO D 1 149 ? 39.291 68.916 -10.465 1.00 44.18 224 PRO D C 1
ATOM 9158 O O . PRO D 1 149 ? 39.656 67.875 -11.014 1.00 43.32 224 PRO D O 1
ATOM 9162 N N . VAL D 1 150 ? 38.323 68.962 -9.566 1.00 43.99 225 VAL D N 1
ATOM 9163 C CA . VAL D 1 150 ? 37.553 67.784 -9.234 1.00 43.88 225 VAL D CA 1
ATOM 9164 C C . VAL D 1 150 ? 36.570 67.693 -10.394 1.00 44.13 225 VAL D C 1
ATOM 9165 O O . VAL D 1 150 ? 36.009 68.711 -10.800 1.00 44.25 225 VAL D O 1
ATOM 9169 N N . VAL D 1 151 ? 36.377 66.509 -10.962 1.00 43.52 226 VAL D N 1
ATOM 9170 C CA . VAL D 1 151 ? 35.435 66.411 -12.067 1.00 43.26 226 VAL D CA 1
ATOM 9171 C C . VAL D 1 151 ? 34.566 65.164 -11.983 1.00 44.31 226 VAL D C 1
ATOM 9172 O O . VAL D 1 151 ? 35.043 64.084 -11.641 1.00 43.07 226 VAL D O 1
ATOM 9176 N N . ALA D 1 152 ? 33.282 65.329 -12.292 1.00 46.01 227 ALA D N 1
ATOM 9177 C CA . ALA D 1 152 ? 32.330 64.226 -12.255 1.00 48.46 227 ALA D CA 1
ATOM 9178 C C . ALA D 1 152 ? 32.623 63.216 -13.364 1.00 51.44 227 ALA D C 1
ATOM 9179 O O . ALA D 1 152 ? 32.700 63.577 -14.545 1.00 51.59 227 ALA D O 1
ATOM 9189 N N . ASN D 1 154 ? 31.587 59.480 -15.199 1.00 59.44 229 ASN D N 1
ATOM 9190 C CA . ASN D 1 154 ? 30.576 58.462 -15.407 1.00 59.48 229 ASN D CA 1
ATOM 9191 C C . ASN D 1 154 ? 31.207 57.256 -16.082 1.00 59.12 229 ASN D C 1
ATOM 9192 O O . ASN D 1 154 ? 31.462 57.263 -17.285 1.00 59.46 229 ASN D O 1
ATOM 9197 N N . PHE D 1 155 ? 31.461 56.223 -15.292 1.00 59.24 230 PHE D N 1
ATOM 9198 C CA . PHE D 1 155 ? 32.081 55.002 -15.790 1.00 59.70 230 PHE D CA 1
ATOM 9199 C C . PHE D 1 155 ? 31.127 54.226 -16.680 1.00 59.59 230 PHE D C 1
ATOM 9200 O O . PHE D 1 155 ? 31.545 53.318 -17.401 1.00 60.12 230 PHE D O 1
ATOM 9208 N N . ARG D 1 156 ? 29.849 54.584 -16.622 1.00 59.09 231 ARG D N 1
ATOM 9209 C CA . ARG D 1 156 ? 28.811 53.905 -17.392 1.00 58.64 231 ARG D CA 1
ATOM 9210 C C . ARG D 1 156 ? 29.161 53.445 -18.804 1.00 58.26 231 ARG D C 1
ATOM 9211 O O . ARG D 1 156 ? 29.130 52.247 -19.089 1.00 58.36 231 ARG D O 1
ATOM 9219 N N . ARG D 1 157 ? 29.483 54.377 -19.692 1.00 57.35 232 ARG D N 1
ATOM 9220 C CA . ARG D 1 157 ? 29.817 53.983 -21.050 1.00 57.25 232 ARG D CA 1
ATOM 9221 C C . ARG D 1 157 ? 31.291 54.138 -21.410 1.00 56.10 232 ARG D C 1
ATOM 9222 O O . ARG D 1 157 ? 31.690 53.861 -22.546 1.00 56.43 232 ARG D O 1
ATOM 9230 N N . ASP D 1 158 ? 32.101 54.572 -20.446 1.00 53.63 233 ASP D N 1
ATOM 9231 C CA . ASP D 1 158 ? 33.537 54.720 -20.673 1.00 49.51 233 ASP D CA 1
ATOM 9232 C C . ASP D 1 158 ? 34.111 53.328 -20.954 1.00 47.06 233 ASP D C 1
ATOM 9233 O O . ASP D 1 158 ? 33.969 52.418 -20.150 1.00 46.42 233 ASP D O 1
ATOM 9238 N N . PRO D 1 159 ? 34.759 53.149 -22.113 1.00 46.07 234 PRO D N 1
ATOM 9239 C CA . PRO D 1 159 ? 35.353 51.870 -22.513 1.00 44.62 234 PRO D CA 1
ATOM 9240 C C . PRO D 1 159 ? 36.362 51.293 -21.533 1.00 43.47 234 PRO D C 1
ATOM 9241 O O . PRO D 1 159 ? 36.369 50.093 -21.265 1.00 42.64 234 PRO D O 1
ATOM 9245 N N . ARG D 1 160 ? 37.222 52.153 -21.007 1.00 43.10 235 ARG D N 1
ATOM 9246 C CA . ARG D 1 160 ? 38.250 51.742 -20.060 1.00 42.44 235 ARG D CA 1
ATOM 9247 C C . ARG D 1 160 ? 37.647 50.915 -18.941 1.00 41.30 235 ARG D C 1
ATOM 9248 O O . ARG D 1 160 ? 38.270 49.979 -18.440 1.00 41.31 235 ARG D O 1
ATOM 9256 N N . ALA D 1 161 ? 36.426 51.268 -18.557 1.00 39.62 236 ALA D N 1
ATOM 9257 C CA . ALA D 1 161 ? 35.730 50.580 -17.480 1.00 39.16 236 ALA D CA 1
ATOM 9258 C C . ALA D 1 161 ? 34.758 49.503 -17.953 1.00 38.90 236 ALA D C 1
ATOM 9259 O O . ALA D 1 161 ? 33.953 49.003 -17.161 1.00 39.38 236 ALA D O 1
ATOM 9261 N N . ALA D 1 162 ? 34.829 49.143 -19.231 1.00 37.63 237 ALA D N 1
ATOM 9262 C CA . ALA D 1 162 ? 33.929 48.140 -19.786 1.00 36.74 237 ALA D CA 1
ATOM 9263 C C . ALA D 1 162 ? 34.032 46.801 -19.064 1.00 36.69 237 ALA D C 1
ATOM 9264 O O . ALA D 1 162 ? 33.022 46.232 -18.658 1.00 37.33 237 ALA D O 1
ATOM 9266 N N . LYS D 1 163 ? 35.246 46.292 -18.909 1.00 36.38 238 LYS D N 1
ATOM 9267 C CA . LYS D 1 163 ? 35.440 45.026 -18.215 1.00 35.93 238 LYS D CA 1
ATOM 9268 C C . LYS D 1 163 ? 35.288 45.210 -16.707 1.00 35.17 238 LYS D C 1
ATOM 9269 O O . LYS D 1 163 ? 35.449 44.270 -15.937 1.00 35.42 238 LYS D O 1
ATOM 9275 N N . GLY D 1 164 ? 34.982 46.426 -16.281 1.00 34.55 239 GLY D N 1
ATOM 9276 C CA . GLY D 1 164 ? 34.812 46.668 -14.862 1.00 34.40 239 GLY D CA 1
ATOM 9277 C C . GLY D 1 164 ? 35.988 47.393 -14.243 1.00 34.51 239 GLY D C 1
ATOM 9278 O O . GLY D 1 164 ? 37.024 47.587 -14.890 1.00 35.05 239 GLY D O 1
ATOM 9279 N N . ILE D 1 165 ? 35.831 47.795 -12.985 1.00 31.90 240 ILE D N 1
ATOM 9280 C CA . ILE D 1 165 ? 36.888 48.504 -12.286 1.00 30.18 240 ILE D CA 1
ATOM 9281 C C . ILE D 1 165 ? 37.211 47.886 -10.926 1.00 28.83 240 ILE D C 1
ATOM 9282 O O . ILE D 1 165 ? 36.507 46.996 -10.449 1.00 28.04 240 ILE D O 1
ATOM 9287 N N . TYR D 1 166 ? 38.299 48.348 -10.322 1.00 27.01 241 TYR D N 1
ATOM 9288 C CA . TYR D 1 166 ? 38.706 47.869 -9.013 1.00 25.81 241 TYR D CA 1
ATOM 9289 C C . TYR D 1 166 ? 38.767 49.092 -8.133 1.00 25.61 241 TYR D C 1
ATOM 9290 O O . TYR D 1 166 ? 39.540 50.009 -8.388 1.00 27.43 241 TYR D O 1
ATOM 9299 N N . THR D 1 167 ? 37.919 49.128 -7.117 1.00 24.88 242 THR D N 1
ATOM 9300 C CA . THR D 1 167 ? 37.901 50.253 -6.204 1.00 23.84 242 THR D CA 1
ATOM 9301 C C . THR D 1 167 ? 38.903 49.926 -5.112 1.00 22.25 242 THR D C 1
ATOM 9302 O O . THR D 1 167 ? 38.919 48.815 -4.593 1.00 22.33 242 THR D O 1
ATOM 9306 N N . ILE D 1 168 ? 39.742 50.896 -4.773 1.00 20.61 243 ILE D N 1
ATOM 9307 C CA . ILE D 1 168 ? 40.788 50.673 -3.786 1.00 19.73 243 ILE D CA 1
ATOM 9308 C C . ILE D 1 168 ? 40.773 51.597 -2.583 1.00 18.53 243 ILE D C 1
ATOM 9309 O O . ILE D 1 168 ? 40.729 52.810 -2.712 1.00 19.04 243 ILE D O 1
ATOM 9314 N N . HIS D 1 169 ? 40.787 51.011 -1.402 1.00 18.32 244 HIS D N 1
ATOM 9315 C CA . HIS D 1 169 ? 40.844 51.809 -0.188 1.00 19.64 244 HIS D CA 1
ATOM 9316 C C . HIS D 1 169 ? 42.211 51.601 0.445 1.00 19.59 244 HIS D C 1
ATOM 9317 O O . HIS D 1 169 ? 42.699 50.471 0.566 1.00 20.37 244 HIS D O 1
ATOM 9324 N N . VAL D 1 170 ? 42.848 52.694 0.824 1.00 18.08 245 VAL D N 1
ATOM 9325 C CA . VAL D 1 170 ? 44.155 52.586 1.432 1.00 17.72 245 VAL D CA 1
ATOM 9326 C C . VAL D 1 170 ? 44.163 53.230 2.811 1.00 15.67 245 VAL D C 1
ATOM 9327 O O . VAL D 1 170 ? 43.952 54.431 2.945 1.00 13.83 245 VAL D O 1
ATOM 9331 N N . ALA D 1 171 ? 44.389 52.413 3.833 1.00 15.20 246 ALA D N 1
ATOM 9332 C CA . ALA D 1 171 ? 44.463 52.883 5.218 1.00 13.95 246 ALA D CA 1
ATOM 9333 C C . ALA D 1 171 ? 45.947 53.039 5.558 1.00 13.53 246 ALA D C 1
ATOM 9334 O O . ALA D 1 171 ? 46.669 52.059 5.639 1.00 12.38 246 ALA D O 1
ATOM 9336 N N . SER D 1 172 ? 46.420 54.259 5.749 1.00 13.63 247 SER D N 1
ATOM 9337 C CA . SER D 1 172 ? 47.834 54.400 6.037 1.00 14.99 247 SER D CA 1
ATOM 9338 C C . SER D 1 172 ? 48.169 55.086 7.339 1.00 15.95 247 SER D C 1
ATOM 9339 O O . SER D 1 172 ? 47.662 56.166 7.649 1.00 14.63 247 SER D O 1
ATOM 9342 N N . LEU D 1 173 ? 49.034 54.427 8.104 1.00 17.22 248 LEU D N 1
ATOM 9343 C CA . LEU D 1 173 ? 49.484 54.937 9.390 1.00 17.32 248 LEU D CA 1
ATOM 9344 C C . LEU D 1 173 ? 50.969 54.699 9.421 1.00 16.76 248 LEU D C 1
ATOM 9345 O O . LEU D 1 173 ? 51.425 53.585 9.676 1.00 16.38 248 LEU D O 1
ATOM 9350 N N . GLY D 1 174 ? 51.723 55.749 9.133 1.00 17.72 249 GLY D N 1
ATOM 9351 C CA . GLY D 1 174 ? 53.162 55.616 9.124 1.00 19.83 249 GLY D CA 1
ATOM 9352 C C . GLY D 1 174 ? 53.811 55.995 7.805 1.00 22.24 249 GLY D C 1
ATOM 9353 O O . GLY D 1 174 ? 53.300 56.823 7.045 1.00 22.84 249 GLY D O 1
ATOM 9354 N N . ASN D 1 175 ? 54.933 55.343 7.519 1.00 23.61 250 ASN D N 1
ATOM 9355 C CA . ASN D 1 175 ? 55.731 55.639 6.338 1.00 23.92 250 ASN D CA 1
ATOM 9356 C C . ASN D 1 175 ? 55.840 54.525 5.312 1.00 24.38 250 ASN D C 1
ATOM 9357 O O . ASN D 1 175 ? 56.737 54.542 4.457 1.00 22.99 250 ASN D O 1
ATOM 9362 N N . SER D 1 176 ? 54.945 53.550 5.404 1.00 24.82 251 SER D N 1
ATOM 9363 C CA . SER D 1 176 ? 54.946 52.444 4.460 1.00 25.12 251 SER D CA 1
ATOM 9364 C C . SER D 1 176 ? 54.357 53.032 3.185 1.00 26.21 251 SER D C 1
ATOM 9365 O O . SER D 1 176 ? 53.530 53.934 3.261 1.00 27.74 251 SER D O 1
ATOM 9368 N N . ARG D 1 177 ? 54.768 52.551 2.017 1.00 26.29 252 ARG D N 1
ATOM 9369 C CA . ARG D 1 177 ? 54.242 53.132 0.784 1.00 28.05 252 ARG D CA 1
ATOM 9370 C C . ARG D 1 177 ? 53.425 52.248 -0.152 1.00 28.34 252 ARG D C 1
ATOM 9371 O O . ARG D 1 177 ? 53.739 51.069 -0.362 1.00 29.00 252 ARG D O 1
ATOM 9379 N N . CYS D 1 178 ? 52.385 52.848 -0.728 1.00 26.96 253 CYS D N 1
ATOM 9380 C CA . CYS D 1 178 ? 51.518 52.155 -1.667 1.00 25.84 253 CYS D CA 1
ATOM 9381 C C . CYS D 1 178 ? 51.394 52.931 -2.980 1.00 25.12 253 CYS D C 1
ATOM 9382 O O . CYS D 1 178 ? 51.107 54.135 -2.974 1.00 26.41 253 CYS D O 1
ATOM 9385 N N . VAL D 1 179 ? 51.577 52.232 -4.099 1.00 21.45 254 VAL D N 1
ATOM 9386 C CA . VAL D 1 179 ? 51.537 52.860 -5.419 1.00 19.56 254 VAL D CA 1
ATOM 9387 C C . VAL D 1 179 ? 50.780 52.090 -6.502 1.00 19.65 254 VAL D C 1
ATOM 9388 O O . VAL D 1 179 ? 50.791 50.859 -6.524 1.00 19.95 254 VAL D O 1
ATOM 9392 N N . LEU D 1 180 ? 50.129 52.814 -7.408 1.00 17.51 255 LEU D N 1
ATOM 9393 C CA . LEU D 1 180 ? 49.414 52.151 -8.483 1.00 19.16 255 LEU D CA 1
ATOM 9394 C C . LEU D 1 180 ? 50.133 52.265 -9.826 1.00 20.66 255 LEU D C 1
ATOM 9395 O O . LEU D 1 180 ? 50.281 53.355 -10.368 1.00 21.86 255 LEU D O 1
ATOM 9400 N N . LYS D 1 181 ? 50.564 51.130 -10.361 1.00 21.04 256 LYS D N 1
ATOM 9401 C CA . LYS D 1 181 ? 51.252 51.104 -11.641 1.00 23.34 256 LYS D CA 1
ATOM 9402 C C . LYS D 1 181 ? 50.247 50.886 -12.769 1.00 25.25 256 LYS D C 1
ATOM 9403 O O . LYS D 1 181 ? 49.518 49.896 -12.778 1.00 25.78 256 LYS D O 1
ATOM 9409 N N . SER D 1 182 ? 50.222 51.805 -13.725 1.00 25.68 257 SER D N 1
ATOM 9410 C CA . SER D 1 182 ? 49.302 51.698 -14.847 1.00 27.03 257 SER D CA 1
ATOM 9411 C C . SER D 1 182 ? 50.115 51.838 -16.125 1.00 28.00 257 SER D C 1
ATOM 9412 O O . SER D 1 182 ? 50.364 52.950 -16.590 1.00 28.93 257 SER D O 1
ATOM 9415 N N . GLY D 1 183 ? 50.530 50.713 -16.699 1.00 27.76 258 GLY D N 1
ATOM 9416 C CA . GLY D 1 183 ? 51.333 50.781 -17.902 1.00 26.66 258 GLY D CA 1
ATOM 9417 C C . GLY D 1 183 ? 52.664 51.322 -17.442 1.00 26.29 258 GLY D C 1
ATOM 9418 O O . GLY D 1 183 ? 53.151 50.900 -16.403 1.00 27.00 258 GLY D O 1
ATOM 9419 N N . ARG D 1 184 ? 53.245 52.259 -18.184 1.00 26.03 259 ARG D N 1
ATOM 9420 C CA . ARG D 1 184 ? 54.530 52.837 -17.806 1.00 25.15 259 ARG D CA 1
ATOM 9421 C C . ARG D 1 184 ? 54.342 54.123 -16.996 1.00 26.17 259 ARG D C 1
ATOM 9422 O O . ARG D 1 184 ? 55.185 55.022 -17.014 1.00 26.93 259 ARG D O 1
ATOM 9430 N N . THR D 1 185 ? 53.212 54.215 -16.308 1.00 25.91 260 THR D N 1
ATOM 9431 C CA . THR D 1 185 ? 52.929 55.363 -15.458 1.00 25.98 260 THR D CA 1
ATOM 9432 C C . THR D 1 185 ? 52.668 54.785 -14.084 1.00 24.99 260 THR D C 1
ATOM 9433 O O . THR D 1 185 ? 52.376 53.591 -13.950 1.00 25.46 260 THR D O 1
ATOM 9437 N N . ALA D 1 186 ? 52.809 55.617 -13.062 1.00 23.75 261 ALA D N 1
ATOM 9438 C CA . ALA D 1 186 ? 52.588 55.170 -11.698 1.00 21.59 261 ALA D CA 1
ATOM 9439 C C . ALA D 1 186 ? 52.224 56.351 -10.818 1.00 21.67 261 ALA D C 1
ATOM 9440 O O . ALA D 1 186 ? 52.786 57.437 -10.950 1.00 22.47 261 ALA D O 1
ATOM 9442 N N . ILE D 1 187 ? 51.264 56.145 -9.929 1.00 21.37 262 ILE D N 1
ATOM 9443 C CA . ILE D 1 187 ? 50.836 57.205 -9.042 1.00 21.34 262 ILE D CA 1
ATOM 9444 C C . ILE D 1 187 ? 50.818 56.728 -7.597 1.00 22.08 262 ILE D C 1
ATOM 9445 O O . ILE D 1 187 ? 50.821 55.528 -7.332 1.00 22.83 262 ILE D O 1
ATOM 9450 N N . HIS D 1 188 ? 50.800 57.671 -6.664 1.00 23.52 263 HIS D N 1
ATOM 9451 C CA . HIS D 1 188 ? 50.777 57.334 -5.253 1.00 25.15 263 HIS D CA 1
ATOM 9452 C C . HIS D 1 188 ? 49.367 57.184 -4.732 1.00 25.19 263 HIS D C 1
ATOM 9453 O O . HIS D 1 188 ? 48.491 57.979 -5.041 1.00 24.39 263 HIS D O 1
ATOM 9460 N N . LEU D 1 189 ? 49.155 56.144 -3.940 1.00 26.87 264 LEU D N 1
ATOM 9461 C CA . LEU D 1 189 ? 47.853 55.898 -3.352 1.00 29.96 264 LEU D CA 1
ATOM 9462 C C . LEU D 1 189 ? 47.899 56.271 -1.873 1.00 30.69 264 LEU D C 1
ATOM 9463 O O . LEU D 1 189 ? 46.866 56.418 -1.220 1.00 31.37 264 LEU D O 1
ATOM 9468 N N . SER D 1 190 ? 49.108 56.421 -1.349 1.00 30.51 265 SER D N 1
ATOM 9469 C CA . SER D 1 190 ? 49.281 56.803 0.044 1.00 31.76 265 SER D CA 1
ATOM 9470 C C . SER D 1 190 ? 50.383 57.830 0.114 1.00 32.24 265 SER D C 1
ATOM 9471 O O . SER D 1 190 ? 51.005 58.160 -0.894 1.00 32.11 265 SER D O 1
ATOM 9474 N N . THR D 1 191 ? 50.616 58.334 1.316 1.00 33.13 266 THR D N 1
ATOM 9475 C CA . THR D 1 191 ? 51.647 59.327 1.549 1.00 33.68 266 THR D CA 1
ATOM 9476 C C . THR D 1 191 ? 52.034 59.256 3.017 1.00 34.68 266 THR D C 1
ATOM 9477 O O . THR D 1 191 ? 51.177 59.268 3.902 1.00 34.64 266 THR D O 1
ATOM 9481 N N . PRO D 1 192 ? 53.337 59.157 3.300 1.00 35.97 267 PRO D N 1
ATOM 9482 C CA . PRO D 1 192 ? 53.714 59.084 4.710 1.00 36.22 267 PRO D CA 1
ATOM 9483 C C . PRO D 1 192 ? 53.465 60.377 5.471 1.00 36.28 267 PRO D C 1
ATOM 9484 O O . PRO D 1 192 ? 53.412 61.461 4.894 1.00 36.27 267 PRO D O 1
ATOM 9488 N N . HIS D 1 193 ? 53.272 60.238 6.773 1.00 36.87 268 HIS D N 1
ATOM 9489 C CA . HIS D 1 193 ? 53.041 61.379 7.639 1.00 37.22 268 HIS D CA 1
ATOM 9490 C C . HIS D 1 193 ? 54.021 61.271 8.788 1.00 36.30 268 HIS D C 1
ATOM 9491 O O . HIS D 1 193 ? 53.836 60.520 9.744 1.00 36.12 268 HIS D O 1
ATOM 9498 N N . THR D 1 194 ? 55.092 62.035 8.652 1.00 35.49 269 THR D N 1
ATOM 9499 C CA . THR D 1 194 ? 56.167 62.033 9.611 1.00 33.64 269 THR D CA 1
ATOM 9500 C C . THR D 1 194 ? 56.461 63.441 10.100 1.00 34.47 269 THR D C 1
ATOM 9501 O O . THR D 1 194 ? 55.687 64.369 9.851 1.00 34.86 269 THR D O 1
ATOM 9505 N N . ALA D 1 195 ? 57.582 63.592 10.798 1.00 35.29 270 ALA D N 1
ATOM 9506 C CA . ALA D 1 195 ? 57.993 64.881 11.341 1.00 33.83 270 ALA D CA 1
ATOM 9507 C C . ALA D 1 195 ? 58.434 65.817 10.233 1.00 33.79 270 ALA D C 1
ATOM 9508 O O . ALA D 1 195 ? 58.381 67.039 10.378 1.00 33.47 270 ALA D O 1
ATOM 9510 N N . SER D 1 196 ? 58.873 65.239 9.123 1.00 34.03 271 SER D N 1
ATOM 9511 C CA . SER D 1 196 ? 59.329 66.039 7.997 1.00 35.27 271 SER D CA 1
ATOM 9512 C C . SER D 1 196 ? 58.172 66.888 7.500 1.00 35.45 271 SER D C 1
ATOM 9513 O O . SER D 1 196 ? 58.368 67.859 6.776 1.00 36.40 271 SER D O 1
ATOM 9516 N N . SER D 1 197 ? 56.963 66.508 7.892 1.00 34.84 272 SER D N 1
ATOM 9517 C CA . SER D 1 197 ? 55.773 67.243 7.491 1.00 34.29 272 SER D CA 1
ATOM 9518 C C . SER D 1 197 ? 55.524 68.405 8.438 1.00 33.59 272 SER D C 1
ATOM 9519 O O . SER D 1 197 ? 55.461 68.226 9.657 1.00 31.32 272 SER D O 1
ATOM 9522 N N . HIS D 1 198 ? 55.382 69.599 7.877 1.00 33.55 273 HIS D N 1
ATOM 9523 C CA . HIS D 1 198 ? 55.121 70.749 8.712 1.00 33.46 273 HIS D CA 1
ATOM 9524 C C . HIS D 1 198 ? 53.756 70.566 9.346 1.00 34.37 273 HIS D C 1
ATOM 9525 O O . HIS D 1 198 ? 53.605 70.691 10.558 1.00 34.82 273 HIS D O 1
ATOM 9532 N N . LYS D 1 199 ? 52.764 70.241 8.525 1.00 36.12 274 LYS D N 1
ATOM 9533 C CA . LYS D 1 199 ? 51.413 70.059 9.027 1.00 36.36 274 LYS D CA 1
ATOM 9534 C C . LYS D 1 199 ? 51.347 69.021 10.140 1.00 35.57 274 LYS D C 1
ATOM 9535 O O . LYS D 1 199 ? 50.735 69.257 11.180 1.00 35.01 274 LYS D O 1
ATOM 9541 N N . GLU D 1 200 ? 51.978 67.874 9.913 1.00 35.53 275 GLU D N 1
ATOM 9542 C CA . GLU D 1 200 ? 51.985 66.790 10.893 1.00 34.99 275 GLU D CA 1
ATOM 9543 C C . GLU D 1 200 ? 52.786 67.212 12.112 1.00 34.43 275 GLU D C 1
ATOM 9544 O O . GLU D 1 200 ? 52.480 66.834 13.248 1.00 35.06 275 GLU D O 1
ATOM 9550 N N . ARG D 1 201 ? 53.809 68.016 11.858 1.00 32.97 276 ARG D N 1
ATOM 9551 C CA . ARG D 1 201 ? 54.683 68.521 12.900 1.00 31.36 276 ARG D CA 1
ATOM 9552 C C . ARG D 1 201 ? 53.928 69.537 13.749 1.00 30.98 276 ARG D C 1
ATOM 9553 O O . ARG D 1 201 ? 54.025 69.531 14.982 1.00 31.59 276 ARG D O 1
ATOM 9561 N N . HIS D 1 202 ? 53.169 70.411 13.088 1.00 28.52 277 HIS D N 1
ATOM 9562 C CA . HIS D 1 202 ? 52.409 71.418 13.808 1.00 26.75 277 HIS D CA 1
ATOM 9563 C C . HIS D 1 202 ? 51.329 70.764 14.655 1.00 26.10 277 HIS D C 1
ATOM 9564 O O . HIS D 1 202 ? 50.905 71.320 15.671 1.00 25.39 277 HIS D O 1
ATOM 9571 N N . ARG D 1 203 ? 50.875 69.585 14.244 1.00 24.02 278 ARG D N 1
ATOM 9572 C CA . ARG D 1 203 ? 49.860 68.912 15.026 1.00 22.38 278 ARG D CA 1
ATOM 9573 C C . ARG D 1 203 ? 50.453 68.562 16.367 1.00 22.41 278 ARG D C 1
ATOM 9574 O O . ARG D 1 203 ? 49.881 68.870 17.403 1.00 24.23 278 ARG D O 1
ATOM 9582 N N . VAL D 1 204 ? 51.609 67.918 16.344 1.00 21.42 279 VAL D N 1
ATOM 9583 C CA . VAL D 1 204 ? 52.247 67.506 17.576 1.00 21.37 279 VAL D CA 1
ATOM 9584 C C . VAL D 1 204 ? 52.578 68.670 18.492 1.00 20.94 279 VAL D C 1
ATOM 9585 O O . VAL D 1 204 ? 52.198 68.686 19.661 1.00 18.09 279 VAL D O 1
ATOM 9589 N N . GLN D 1 205 ? 53.286 69.652 17.955 1.00 22.05 280 GLN D N 1
ATOM 9590 C CA . GLN D 1 205 ? 53.674 70.795 18.755 1.00 22.79 280 GLN D CA 1
ATOM 9591 C C . GLN D 1 205 ? 52.467 71.508 19.337 1.00 23.48 280 GLN D C 1
ATOM 9592 O O . GLN D 1 205 ? 52.445 71.866 20.506 1.00 23.88 280 GLN D O 1
ATOM 9598 N N . ALA D 1 206 ? 51.439 71.671 18.523 1.00 26.24 281 ALA D N 1
ATOM 9599 C CA . ALA D 1 206 ? 50.217 72.326 18.952 1.00 27.77 281 ALA D CA 1
ATOM 9600 C C . ALA D 1 206 ? 49.533 71.596 20.106 1.00 29.57 281 ALA D C 1
ATOM 9601 O O . ALA D 1 206 ? 48.786 72.200 20.875 1.00 31.94 281 ALA D O 1
ATOM 9603 N N . ALA D 1 207 ? 49.773 70.297 20.229 1.00 29.28 282 ALA D N 1
ATOM 9604 C CA . ALA D 1 207 ? 49.154 69.536 21.305 1.00 28.86 282 ALA D CA 1
ATOM 9605 C C . ALA D 1 207 ? 50.084 69.483 22.512 1.00 29.23 282 ALA D C 1
ATOM 9606 O O . ALA D 1 207 ? 49.775 68.848 23.528 1.00 29.59 282 ALA D O 1
ATOM 9608 N N . GLY D 1 208 ? 51.225 70.155 22.397 1.00 28.29 283 GLY D N 1
ATOM 9609 C CA . GLY D 1 208 ? 52.180 70.157 23.487 1.00 27.15 283 GLY D CA 1
ATOM 9610 C C . GLY D 1 208 ? 53.314 69.164 23.313 1.00 26.40 283 GLY D C 1
ATOM 9611 O O . GLY D 1 208 ? 54.122 68.993 24.208 1.00 28.54 283 GLY D O 1
ATOM 9612 N N . GLY D 1 209 ? 53.388 68.496 22.172 1.00 26.47 284 GLY D N 1
ATOM 9613 C CA . GLY D 1 209 ? 54.470 67.549 21.966 1.00 26.10 284 GLY D CA 1
ATOM 9614 C C . GLY D 1 209 ? 55.727 68.256 21.491 1.00 26.79 284 GLY D C 1
ATOM 9615 O O . GLY D 1 209 ? 55.647 69.244 20.776 1.00 27.69 284 GLY D O 1
ATOM 9616 N N . VAL D 1 210 ? 56.900 67.779 21.877 1.00 25.84 285 VAL D N 1
ATOM 9617 C CA . VAL D 1 210 ? 58.098 68.450 21.419 1.00 24.91 285 VAL D CA 1
ATOM 9618 C C . VAL D 1 210 ? 59.094 67.544 20.696 1.00 24.91 285 VAL D C 1
ATOM 9619 O O . VAL D 1 210 ? 59.470 66.483 21.188 1.00 25.77 285 VAL D O 1
ATOM 9623 N N . PHE D 1 211 ? 59.498 67.962 19.505 1.00 22.17 286 PHE D N 1
ATOM 9624 C CA . PHE D 1 211 ? 60.475 67.210 18.752 1.00 21.32 286 PHE D CA 1
ATOM 9625 C C . PHE D 1 211 ? 61.847 67.687 19.197 1.00 21.38 286 PHE D C 1
ATOM 9626 O O . PHE D 1 211 ? 62.005 68.823 19.633 1.00 21.49 286 PHE D O 1
ATOM 9634 N N . THR D 1 212 ? 62.834 66.810 19.094 1.00 20.70 287 THR D N 1
ATOM 9635 C CA . THR D 1 212 ? 64.198 67.158 19.444 1.00 20.59 287 THR D CA 1
ATOM 9636 C C . THR D 1 212 ? 65.156 66.205 18.734 1.00 19.47 287 THR D C 1
ATOM 9637 O O . THR D 1 212 ? 64.997 64.981 18.772 1.00 17.93 287 THR D O 1
ATOM 9641 N N . THR D 1 213 ? 66.132 66.787 18.051 1.00 19.00 288 THR D N 1
ATOM 9642 C CA . THR D 1 213 ? 67.126 66.018 17.323 1.00 19.29 288 THR D CA 1
ATOM 9643 C C . THR D 1 213 ? 67.870 65.103 18.292 1.00 19.19 288 THR D C 1
ATOM 9644 O O . THR D 1 213 ? 68.251 65.523 19.387 1.00 19.74 288 THR D O 1
ATOM 9648 N N . VAL D 1 214 ? 68.072 63.854 17.893 1.00 18.39 289 VAL D N 1
ATOM 9649 C CA . VAL D 1 214 ? 68.771 62.902 18.745 1.00 20.10 289 VAL D CA 1
ATOM 9650 C C . VAL D 1 214 ? 69.687 61.981 17.950 1.00 21.13 289 VAL D C 1
ATOM 9651 O O . VAL D 1 214 ? 69.235 61.096 17.228 1.00 19.84 289 VAL D O 1
ATOM 9655 N N . ASN D 1 215 ? 70.987 62.198 18.116 1.00 23.54 290 ASN D N 1
ATOM 9656 C CA . ASN D 1 215 ? 72.001 61.428 17.415 1.00 24.43 290 ASN D CA 1
ATOM 9657 C C . ASN D 1 215 ? 71.738 61.456 15.913 1.00 24.37 290 ASN D C 1
ATOM 9658 O O . ASN D 1 215 ? 71.705 60.421 15.264 1.00 24.25 290 ASN D O 1
ATOM 9663 N N . GLY D 1 216 ? 71.547 62.659 15.379 1.00 26.25 291 GLY D N 1
ATOM 9664 C CA . GLY D 1 216 ? 71.301 62.841 13.959 1.00 27.28 291 GLY D CA 1
ATOM 9665 C C . GLY D 1 216 ? 69.894 62.502 13.529 1.00 28.33 291 GLY D C 1
ATOM 9666 O O . GLY D 1 216 ? 69.619 62.370 12.343 1.00 26.97 291 GLY D O 1
ATOM 9667 N N . GLU D 1 217 ? 68.993 62.382 14.492 1.00 30.74 292 GLU D N 1
ATOM 9668 C CA . GLU D 1 217 ? 67.619 62.027 14.191 1.00 33.58 292 GLU D CA 1
ATOM 9669 C C . GLU D 1 217 ? 66.557 62.814 14.962 1.00 32.97 292 GLU D C 1
ATOM 9670 O O . GLU D 1 217 ? 66.551 62.836 16.192 1.00 34.94 292 GLU D O 1
ATOM 9676 N N . LEU D 1 218 ? 65.642 63.432 14.230 1.00 31.11 293 LEU D N 1
ATOM 9677 C CA . LEU D 1 218 ? 64.562 64.204 14.833 1.00 29.53 293 LEU D CA 1
ATOM 9678 C C . LEU D 1 218 ? 63.519 63.271 15.465 1.00 28.51 293 LEU D C 1
ATOM 9679 O O . LEU D 1 218 ? 62.760 62.626 14.754 1.00 29.20 293 LEU D O 1
ATOM 9684 N N . LEU D 1 219 ? 63.481 63.198 16.796 1.00 27.75 294 LEU D N 1
ATOM 9685 C CA . LEU D 1 219 ? 62.531 62.318 17.495 1.00 26.08 294 LEU D CA 1
ATOM 9686 C C . LEU D 1 219 ? 61.491 63.021 18.352 1.00 25.08 294 LEU D C 1
ATOM 9687 O O . LEU D 1 219 ? 61.778 64.010 19.041 1.00 25.56 294 LEU D O 1
ATOM 9692 N N . LEU D 1 220 ? 60.277 62.492 18.313 1.00 22.32 295 LEU D N 1
ATOM 9693 C CA . LEU D 1 220 ? 59.201 63.038 19.106 1.00 20.33 295 LEU D CA 1
ATOM 9694 C C . LEU D 1 220 ? 59.542 62.726 20.565 1.00 19.85 295 LEU D C 1
ATOM 9695 O O . LEU D 1 220 ? 59.699 61.563 20.945 1.00 16.80 295 LEU D O 1
ATOM 9700 N N . GLY D 1 221 ? 59.675 63.779 21.371 1.00 20.05 296 GLY D N 1
ATOM 9701 C CA . GLY D 1 221 ? 60.010 63.614 22.773 1.00 19.72 296 GLY D CA 1
ATOM 9702 C C . GLY D 1 221 ? 61.396 63.006 22.904 1.00 21.48 296 GLY D C 1
ATOM 9703 O O . GLY D 1 221 ? 61.816 62.608 23.992 1.00 22.00 296 GLY D O 1
ATOM 9704 N N . GLY D 1 222 ? 62.110 62.932 21.787 1.00 20.64 297 GLY D N 1
ATOM 9705 C CA . GLY D 1 222 ? 63.432 62.350 21.805 1.00 20.74 297 GLY D CA 1
ATOM 9706 C C . GLY D 1 222 ? 63.368 60.842 21.941 1.00 21.33 297 GLY D C 1
ATOM 9707 O O . GLY D 1 222 ? 64.357 60.211 22.298 1.00 22.35 297 GLY D O 1
ATOM 9708 N N . VAL D 1 223 ? 62.213 60.251 21.652 1.00 21.32 298 VAL D N 1
ATOM 9709 C CA . VAL D 1 223 ? 62.070 58.801 21.769 1.00 20.70 298 VAL D CA 1
ATOM 9710 C C . VAL D 1 223 ? 61.616 58.110 20.477 1.00 22.18 298 VAL D C 1
ATOM 9711 O O . VAL D 1 223 ? 62.355 57.310 19.900 1.00 21.78 298 VAL D O 1
ATOM 9715 N N . VAL D 1 224 ? 60.403 58.418 20.024 1.00 23.47 299 VAL D N 1
ATOM 9716 C CA . VAL D 1 224 ? 59.874 57.799 18.815 1.00 25.76 299 VAL D CA 1
ATOM 9717 C C . VAL D 1 224 ? 60.131 58.585 17.550 1.00 25.84 299 VAL D C 1
ATOM 9718 O O . VAL D 1 224 ? 60.223 59.799 17.567 1.00 26.64 299 VAL D O 1
ATOM 9722 N N . PRO D 1 225 ? 60.255 57.885 16.425 1.00 27.47 300 PRO D N 1
ATOM 9723 C CA . PRO D 1 225 ? 60.511 58.548 15.152 1.00 29.12 300 PRO D CA 1
ATOM 9724 C C . PRO D 1 225 ? 59.269 58.763 14.286 1.00 30.72 300 PRO D C 1
ATOM 9725 O O . PRO D 1 225 ? 59.330 59.477 13.290 1.00 32.04 300 PRO D O 1
ATOM 9737 N N . THR D 1 227 ? 54.996 59.768 13.947 1.00 32.57 302 THR D N 1
ATOM 9738 C CA . THR D 1 227 ? 54.090 60.713 14.582 1.00 31.25 302 THR D CA 1
ATOM 9739 C C . THR D 1 227 ? 52.753 60.011 14.552 1.00 28.81 302 THR D C 1
ATOM 9740 O O . THR D 1 227 ? 51.788 60.417 15.196 1.00 27.14 302 THR D O 1
ATOM 9744 N N . ARG D 1 228 ? 52.724 58.940 13.773 1.00 26.40 303 ARG D N 1
ATOM 9745 C CA . ARG D 1 228 ? 51.542 58.128 13.621 1.00 24.67 303 ARG D CA 1
ATOM 9746 C C . ARG D 1 228 ? 51.963 56.675 13.507 1.00 22.77 303 ARG D C 1
ATOM 9747 O O . ARG D 1 228 ? 52.768 56.305 12.653 1.00 21.05 303 ARG D O 1
ATOM 9755 N N . ALA D 1 229 ? 51.423 55.859 14.396 1.00 21.21 304 ALA D N 1
ATOM 9756 C CA . ALA D 1 229 ? 51.734 54.448 14.412 1.00 21.45 304 ALA D CA 1
ATOM 9757 C C . ALA D 1 229 ? 50.962 53.808 15.555 1.00 21.55 304 ALA D C 1
ATOM 9758 O O . ALA D 1 229 ? 50.331 54.500 16.358 1.00 20.62 304 ALA D O 1
ATOM 9760 N N . PHE D 1 230 ? 50.989 52.484 15.602 1.00 21.19 305 PHE D N 1
ATOM 9761 C CA . PHE D 1 230 ? 50.332 51.761 16.672 1.00 21.61 305 PHE D CA 1
ATOM 9762 C C . PHE D 1 230 ? 51.394 51.579 17.758 1.00 23.25 305 PHE D C 1
ATOM 9763 O O . PHE D 1 230 ? 52.559 51.289 17.460 1.00 23.32 305 PHE D O 1
ATOM 9771 N N . GLY D 1 231 ? 51.000 51.747 19.014 1.00 23.56 306 GLY D N 1
ATOM 9772 C CA . GLY D 1 231 ? 51.955 51.594 20.091 1.00 22.23 306 GLY D CA 1
ATOM 9773 C C . GLY D 1 231 ? 52.554 52.915 20.519 1.00 22.38 306 GLY D C 1
ATOM 9774 O O . GLY D 1 231 ? 51.971 53.969 20.274 1.00 20.73 306 GLY D O 1
ATOM 9775 N N . SER D 1 232 ? 53.728 52.854 21.144 1.00 22.39 307 SER D N 1
ATOM 9776 C CA . SER D 1 232 ? 54.399 54.042 21.648 1.00 21.82 307 SER D CA 1
ATOM 9777 C C . SER D 1 232 ? 53.411 54.741 22.563 1.00 21.81 307 SER D C 1
ATOM 9778 O O . SER D 1 232 ? 53.299 55.963 22.567 1.00 21.54 307 SER D O 1
ATOM 9781 N N . PHE D 1 233 ? 52.689 53.945 23.339 1.00 22.47 308 PHE D N 1
ATOM 9782 C CA . PHE D 1 233 ? 51.682 54.477 24.242 1.00 23.98 308 PHE D CA 1
ATOM 9783 C C . PHE D 1 233 ? 52.243 55.472 25.237 1.00 25.97 308 PHE D C 1
ATOM 9784 O O . PHE D 1 233 ? 51.501 56.243 25.844 1.00 25.97 308 PHE D O 1
ATOM 9792 N N . ASP D 1 234 ? 53.561 55.446 25.383 1.00 28.32 309 ASP D N 1
ATOM 9793 C CA . ASP D 1 234 ? 54.277 56.334 26.276 1.00 31.16 309 ASP D CA 1
ATOM 9794 C C . ASP D 1 234 ? 54.072 57.751 25.740 1.00 31.68 309 ASP D C 1
ATOM 9795 O O . ASP D 1 234 ? 54.317 58.723 26.437 1.00 33.37 309 ASP D O 1
ATOM 9800 N N . PHE D 1 235 ? 53.629 57.866 24.490 1.00 31.75 310 PHE D N 1
ATOM 9801 C CA . PHE D 1 235 ? 53.365 59.176 23.885 1.00 30.90 310 PHE D CA 1
ATOM 9802 C C . PHE D 1 235 ? 51.929 59.236 23.368 1.00 31.17 310 PHE D C 1
ATOM 9803 O O . PHE D 1 235 ? 51.523 60.178 22.670 1.00 30.52 310 PHE D O 1
ATOM 9811 N N . LYS D 1 236 ? 51.186 58.189 23.723 1.00 31.57 311 LYS D N 1
ATOM 9812 C CA . LYS D 1 236 ? 49.782 58.074 23.393 1.00 31.56 311 LYS D CA 1
ATOM 9813 C C . LYS D 1 236 ? 49.119 58.863 24.500 1.00 32.33 311 LYS D C 1
ATOM 9814 O O . LYS D 1 236 ? 49.781 59.336 25.410 1.00 31.35 311 LYS D O 1
ATOM 9820 N N . LYS D 1 237 ? 47.814 59.032 24.406 1.00 34.48 312 LYS D N 1
ATOM 9821 C CA . LYS D 1 237 ? 47.074 59.769 25.414 1.00 35.68 312 LYS D CA 1
ATOM 9822 C C . LYS D 1 237 ? 47.116 59.033 26.747 1.00 35.99 312 LYS D C 1
ATOM 9823 O O . LYS D 1 237 ? 46.627 59.533 27.741 1.00 35.24 312 LYS D O 1
ATOM 9829 N N . GLY D 1 238 ? 47.669 57.826 26.729 1.00 36.78 313 GLY D N 1
ATOM 9830 C CA . GLY D 1 238 ? 47.788 57.005 27.919 1.00 38.07 313 GLY D CA 1
ATOM 9831 C C . GLY D 1 238 ? 48.688 57.604 28.976 1.00 37.92 313 GLY D C 1
ATOM 9832 O O . GLY D 1 238 ? 48.227 58.237 29.905 1.00 37.33 313 GLY D O 1
ATOM 9833 N N . LYS D 1 242 ? 50.902 63.249 32.598 1.00 63.57 317 LYS D N 1
ATOM 9834 C CA . LYS D 1 242 ? 49.603 63.660 32.084 1.00 64.09 317 LYS D CA 1
ATOM 9835 C C . LYS D 1 242 ? 49.559 63.913 30.590 1.00 62.87 317 LYS D C 1
ATOM 9836 O O . LYS D 1 242 ? 49.945 64.982 30.110 1.00 63.41 317 LYS D O 1
ATOM 9842 N N . LEU D 1 243 ? 49.075 62.930 29.854 1.00 61.00 318 LEU D N 1
ATOM 9843 C CA . LEU D 1 243 ? 48.903 63.126 28.436 1.00 59.29 318 LEU D CA 1
ATOM 9844 C C . LEU D 1 243 ? 47.409 63.096 28.205 1.00 58.45 318 LEU D C 1
ATOM 9845 O O . LEU D 1 243 ? 46.783 62.047 28.067 1.00 59.34 318 LEU D O 1
ATOM 9850 N N . GLN D 1 244 ? 46.853 64.294 28.162 1.00 57.14 319 GLN D N 1
ATOM 9851 C CA . GLN D 1 244 ? 45.434 64.500 27.963 1.00 56.80 319 GLN D CA 1
ATOM 9852 C C . GLN D 1 244 ? 45.133 64.500 26.460 1.00 56.00 319 GLN D C 1
ATOM 9853 O O . GLN D 1 244 ? 43.994 64.667 26.060 1.00 56.60 319 GLN D O 1
ATOM 9859 N N . GLN D 1 245 ? 46.171 64.325 25.644 1.00 54.67 320 GLN D N 1
ATOM 9860 C CA . GLN D 1 245 ? 46.073 64.374 24.179 1.00 52.92 320 GLN D CA 1
ATOM 9861 C C . GLN D 1 245 ? 47.002 63.373 23.512 1.00 51.62 320 GLN D C 1
ATOM 9862 O O . GLN D 1 245 ? 48.118 63.179 23.986 1.00 52.72 320 GLN D O 1
ATOM 9868 N N . ASP D 1 246 ? 46.568 62.763 22.409 1.00 48.03 321 ASP D N 1
ATOM 9869 C CA . ASP D 1 246 ? 47.415 61.817 21.671 1.00 42.99 321 ASP D CA 1
ATOM 9870 C C . ASP D 1 246 ? 48.492 62.635 20.964 1.00 38.43 321 ASP D C 1
ATOM 9871 O O . ASP D 1 246 ? 48.204 63.616 20.287 1.00 36.49 321 ASP D O 1
ATOM 9876 N N . LEU D 1 247 ? 49.741 62.258 21.153 1.00 33.99 322 LEU D N 1
ATOM 9877 C CA . LEU D 1 247 ? 50.816 62.958 20.480 1.00 30.88 322 LEU D CA 1
ATOM 9878 C C . LEU D 1 247 ? 51.159 62.142 19.231 1.00 29.80 322 LEU D C 1
ATOM 9879 O O . LEU D 1 247 ? 51.264 62.689 18.129 1.00 28.55 322 LEU D O 1
ATOM 9884 N N . VAL D 1 248 ? 51.337 60.834 19.417 1.00 28.08 323 VAL D N 1
ATOM 9885 C CA . VAL D 1 248 ? 51.576 59.921 18.310 1.00 26.68 323 VAL D CA 1
ATOM 9886 C C . VAL D 1 248 ? 50.163 59.436 18.017 1.00 26.14 323 VAL D C 1
ATOM 9887 O O . VAL D 1 248 ? 49.485 58.933 18.903 1.00 25.54 323 VAL D O 1
ATOM 9891 N N . SER D 1 249 ? 49.701 59.583 16.788 1.00 26.02 324 SER D N 1
ATOM 9892 C CA . SER D 1 249 ? 48.342 59.165 16.494 1.00 24.38 324 SER D CA 1
ATOM 9893 C C . SER D 1 249 ? 48.218 57.831 15.784 1.00 23.68 324 SER D C 1
ATOM 9894 O O . SER D 1 249 ? 49.044 57.465 14.940 1.00 23.17 324 SER D O 1
ATOM 9897 N N . ALA D 1 250 ? 47.167 57.104 16.153 1.00 23.16 325 ALA D N 1
ATOM 9898 C CA . ALA D 1 250 ? 46.866 55.808 15.565 1.00 22.77 325 ALA D CA 1
ATOM 9899 C C . ALA D 1 250 ? 45.828 55.995 14.442 1.00 22.66 325 ALA D C 1
ATOM 9900 O O . ALA D 1 250 ? 45.616 55.100 13.629 1.00 21.72 325 ALA D O 1
ATOM 9902 N N . VAL D 1 251 ? 45.193 57.168 14.421 1.00 22.46 326 VAL D N 1
ATOM 9903 C CA . VAL D 1 251 ? 44.195 57.530 13.415 1.00 24.20 326 VAL D CA 1
ATOM 9904 C C . VAL D 1 251 ? 44.810 57.574 12.000 1.00 25.39 326 VAL D C 1
ATOM 9905 O O . VAL D 1 251 ? 45.571 58.490 11.649 1.00 25.05 326 VAL D O 1
ATOM 9909 N N . PRO D 1 252 ? 44.449 56.599 11.156 1.00 25.21 327 PRO D N 1
ATOM 9910 C CA . PRO D 1 252 ? 44.964 56.500 9.792 1.00 24.86 327 PRO D CA 1
ATOM 9911 C C . PRO D 1 252 ? 44.521 57.541 8.790 1.00 24.81 327 PRO D C 1
ATOM 9912 O O . PRO D 1 252 ? 43.525 58.228 8.961 1.00 24.50 327 PRO D O 1
ATOM 9916 N N . ASP D 1 253 ? 45.305 57.634 7.730 1.00 26.60 328 ASP D N 1
ATOM 9917 C CA . ASP D 1 253 ? 45.038 58.532 6.630 1.00 27.96 328 ASP D CA 1
ATOM 9918 C C . ASP D 1 253 ? 44.410 57.582 5.623 1.00 26.99 328 ASP D C 1
ATOM 9919 O O . ASP D 1 253 ? 45.097 56.702 5.100 1.00 26.29 328 ASP D O 1
ATOM 9924 N N . VAL D 1 254 ? 43.114 57.736 5.375 1.00 24.32 329 VAL D N 1
ATOM 9925 C CA . VAL D 1 254 ? 42.425 56.859 4.436 1.00 23.39 329 VAL D CA 1
ATOM 9926 C C . VAL D 1 254 ? 42.095 57.533 3.096 1.00 22.83 329 VAL D C 1
ATOM 9927 O O . VAL D 1 254 ? 41.711 58.701 3.033 1.00 23.87 329 VAL D O 1
ATOM 9931 N N . THR D 1 255 ? 42.258 56.790 2.014 1.00 21.85 330 THR D N 1
ATOM 9932 C CA . THR D 1 255 ? 41.989 57.328 0.690 1.00 20.20 330 THR D CA 1
ATOM 9933 C C . THR D 1 255 ? 41.426 56.267 -0.247 1.00 20.89 330 THR D C 1
ATOM 9934 O O . THR D 1 255 ? 41.675 55.065 -0.078 1.00 20.58 330 THR D O 1
ATOM 9938 N N . THR D 1 256 ? 40.669 56.723 -1.241 1.00 20.81 331 THR D N 1
ATOM 9939 C CA . THR D 1 256 ? 40.080 55.826 -2.211 1.00 20.53 331 THR D CA 1
ATOM 9940 C C . THR D 1 256 ? 40.526 56.208 -3.620 1.00 21.47 331 THR D C 1
ATOM 9941 O O . THR D 1 256 ? 40.699 57.383 -3.942 1.00 22.61 331 THR D O 1
ATOM 9945 N N . PHE D 1 257 ? 40.725 55.190 -4.446 1.00 22.14 332 PHE D N 1
ATOM 9946 C CA . PHE D 1 257 ? 41.142 55.349 -5.835 1.00 21.99 332 PHE D CA 1
ATOM 9947 C C . PHE D 1 257 ? 40.442 54.247 -6.582 1.00 22.22 332 PHE D C 1
ATOM 9948 O O . PHE D 1 257 ? 39.912 53.325 -5.967 1.00 23.00 332 PHE D O 1
ATOM 9956 N N . PHE D 1 258 ? 40.438 54.338 -7.905 1.00 22.33 333 PHE D N 1
ATOM 9957 C CA . PHE D 1 258 ? 39.833 53.292 -8.725 1.00 20.98 333 PHE D CA 1
ATOM 9958 C C . PHE D 1 258 ? 40.866 52.890 -9.782 1.00 19.10 333 PHE D C 1
ATOM 9959 O O . PHE D 1 258 ? 41.591 53.729 -10.319 1.00 16.20 333 PHE D O 1
ATOM 9967 N N . ALA D 1 259 ? 40.944 51.599 -10.055 1.00 17.79 334 ALA D N 1
ATOM 9968 C CA . ALA D 1 259 ? 41.888 51.087 -11.028 1.00 19.19 334 ALA D CA 1
ATOM 9969 C C . ALA D 1 259 ? 41.160 50.312 -12.126 1.00 19.82 334 ALA D C 1
ATOM 9970 O O . ALA D 1 259 ? 40.045 49.847 -11.915 1.00 21.28 334 ALA D O 1
ATOM 9972 N N . TYR D 1 260 ? 41.779 50.190 -13.299 1.00 19.71 335 TYR D N 1
ATOM 9973 C CA . TYR D 1 260 ? 41.187 49.424 -14.403 1.00 20.77 335 TYR D CA 1
ATOM 9974 C C . TYR D 1 260 ? 41.991 48.131 -14.482 1.00 20.90 335 TYR D C 1
ATOM 9975 O O . TYR D 1 260 ? 43.115 48.075 -14.011 1.00 19.16 335 TYR D O 1
ATOM 9984 N N . PRO D 1 261 ? 41.426 47.073 -15.077 1.00 20.78 336 PRO D N 1
ATOM 9985 C CA . PRO D 1 261 ? 42.184 45.816 -15.177 1.00 21.38 336 PRO D CA 1
ATOM 9986 C C . PRO D 1 261 ? 43.476 46.115 -15.925 1.00 22.88 336 PRO D C 1
ATOM 9987 O O . PRO D 1 261 ? 43.514 47.028 -16.749 1.00 24.88 336 PRO D O 1
ATOM 9991 N N . GLY D 1 262 ? 44.540 45.378 -15.644 1.00 23.03 337 GLY D N 1
ATOM 9992 C CA . GLY D 1 262 ? 45.771 45.642 -16.355 1.00 23.58 337 GLY D CA 1
ATOM 9993 C C . GLY D 1 262 ? 46.784 46.451 -15.578 1.00 25.47 337 GLY D C 1
ATOM 9994 O O . GLY D 1 262 ? 47.976 46.348 -15.854 1.00 27.89 337 GLY D O 1
ATOM 9995 N N . ASP D 1 263 ? 46.345 47.272 -14.627 1.00 24.42 338 ASP D N 1
ATOM 9996 C CA . ASP D 1 263 ? 47.317 48.029 -13.842 1.00 25.90 338 ASP D CA 1
ATOM 9997 C C . ASP D 1 263 ? 47.630 47.296 -12.535 1.00 24.75 338 ASP D C 1
ATOM 9998 O O . ASP D 1 263 ? 46.846 46.482 -12.064 1.00 24.85 338 ASP D O 1
ATOM 10003 N N . ASP D 1 264 ? 48.802 47.554 -11.973 1.00 26.60 339 ASP D N 1
ATOM 10004 C CA . ASP D 1 264 ? 49.223 46.852 -10.765 1.00 26.55 339 ASP D CA 1
ATOM 10005 C C . ASP D 1 264 ? 49.384 47.710 -9.528 1.00 24.21 339 ASP D C 1
ATOM 10006 O O . ASP D 1 264 ? 49.707 48.888 -9.612 1.00 23.82 339 ASP D O 1
ATOM 10011 N N . ILE D 1 265 ? 49.159 47.097 -8.376 1.00 22.66 340 ILE D N 1
ATOM 10012 C CA . ILE D 1 265 ? 49.318 47.781 -7.104 1.00 22.86 340 ILE D CA 1
ATOM 10013 C C . ILE D 1 265 ? 50.682 47.349 -6.587 1.00 22.36 340 ILE D C 1
ATOM 10014 O O . ILE D 1 265 ? 51.039 46.184 -6.678 1.00 22.58 340 ILE D O 1
ATOM 10019 N N . VAL D 1 266 ? 51.460 48.296 -6.086 1.00 22.18 341 VAL D N 1
ATOM 10020 C CA . VAL D 1 266 ? 52.792 47.985 -5.593 1.00 23.67 341 VAL D CA 1
ATOM 10021 C C . VAL D 1 266 ? 52.985 48.619 -4.234 1.00 24.59 341 VAL D C 1
ATOM 10022 O O . VAL D 1 266 ? 52.861 49.828 -4.078 1.00 25.77 341 VAL D O 1
ATOM 10026 N N . ALA D 1 267 ? 53.291 47.797 -3.243 1.00 26.16 342 ALA D N 1
ATOM 10027 C CA . ALA D 1 267 ? 53.470 48.302 -1.894 1.00 25.61 342 ALA D CA 1
ATOM 10028 C C . ALA D 1 267 ? 54.740 47.778 -1.260 1.00 25.73 342 ALA D C 1
ATOM 10029 O O . ALA D 1 267 ? 55.254 46.728 -1.630 1.00 23.85 342 ALA D O 1
ATOM 10031 N N . GLY D 1 268 ? 55.243 48.531 -0.295 1.00 28.13 343 GLY D N 1
ATOM 10032 C CA . GLY D 1 268 ? 56.445 48.122 0.400 1.00 29.29 343 GLY D CA 1
ATOM 10033 C C . GLY D 1 268 ? 56.700 48.955 1.638 1.00 29.09 343 GLY D C 1
ATOM 10034 O O . GLY D 1 268 ? 56.170 50.062 1.787 1.00 28.88 343 GLY D O 1
ATOM 10035 N N . THR D 1 269 ? 57.516 48.410 2.530 1.00 28.27 344 THR D N 1
ATOM 10036 C CA . THR D 1 269 ? 57.884 49.091 3.764 1.00 27.45 344 THR D CA 1
ATOM 10037 C C . THR D 1 269 ? 58.808 50.236 3.388 1.00 25.80 344 THR D C 1
ATOM 10038 O O . THR D 1 269 ? 59.263 50.316 2.250 1.00 23.06 344 THR D O 1
ATOM 10042 N N . ALA D 1 270 ? 59.081 51.113 4.343 1.00 25.30 345 ALA D N 1
ATOM 10043 C CA . ALA D 1 270 ? 59.968 52.250 4.114 1.00 26.65 345 ALA D CA 1
ATOM 10044 C C . ALA D 1 270 ? 61.288 51.787 3.523 1.00 27.35 345 ALA D C 1
ATOM 10045 O O . ALA D 1 270 ? 61.871 52.466 2.681 1.00 26.66 345 ALA D O 1
ATOM 10047 N N . GLY D 1 271 ? 61.755 50.632 3.991 1.00 29.06 346 GLY D N 1
ATOM 10048 C CA . GLY D 1 271 ? 63.006 50.076 3.516 1.00 30.61 346 GLY D CA 1
ATOM 10049 C C . GLY D 1 271 ? 63.019 49.915 2.015 1.00 33.13 346 GLY D C 1
ATOM 10050 O O . GLY D 1 271 ? 64.001 50.252 1.362 1.00 33.84 346 GLY D O 1
ATOM 10051 N N . ALA D 1 272 ? 61.922 49.403 1.467 1.00 35.83 347 ALA D N 1
ATOM 10052 C CA . ALA D 1 272 ? 61.795 49.200 0.024 1.00 37.39 347 ALA D CA 1
ATOM 10053 C C . ALA D 1 272 ? 62.045 50.483 -0.763 1.00 38.46 347 ALA D C 1
ATOM 10054 O O . ALA D 1 272 ? 62.740 50.467 -1.768 1.00 39.45 347 ALA D O 1
ATOM 10056 N N . PHE D 1 273 ? 61.472 51.592 -0.313 1.00 40.40 348 PHE D N 1
ATOM 10057 C CA . PHE D 1 273 ? 61.656 52.865 -1.002 1.00 44.40 348 PHE D CA 1
ATOM 10058 C C . PHE D 1 273 ? 62.518 53.762 -0.134 1.00 47.43 348 PHE D C 1
ATOM 10059 O O . PHE D 1 273 ? 62.100 54.853 0.244 1.00 49.10 348 PHE D O 1
ATOM 10067 N N . ALA D 1 274 ? 63.730 53.317 0.167 1.00 50.86 349 ALA D N 1
ATOM 10068 C CA . ALA D 1 274 ? 64.599 54.088 1.043 1.00 54.22 349 ALA D CA 1
ATOM 10069 C C . ALA D 1 274 ? 65.529 55.120 0.422 1.00 56.35 349 ALA D C 1
ATOM 10070 O O . ALA D 1 274 ? 65.439 56.312 0.742 1.00 58.15 349 ALA D O 1
ATOM 10072 N N . HIS D 1 275 ? 66.416 54.678 -0.463 1.00 56.86 350 HIS D N 1
ATOM 10073 C CA . HIS D 1 275 ? 67.382 55.595 -1.048 1.00 57.54 350 HIS D CA 1
ATOM 10074 C C . HIS D 1 275 ? 67.147 56.268 -2.400 1.00 57.98 350 HIS D C 1
ATOM 10075 O O . HIS D 1 275 ? 68.079 56.851 -2.939 1.00 58.39 350 HIS D O 1
ATOM 10082 N N . PHE D 1 276 ? 65.930 56.196 -2.948 1.00 58.85 351 PHE D N 1
ATOM 10083 C CA . PHE D 1 276 ? 65.610 56.877 -4.224 1.00 60.01 351 PHE D CA 1
ATOM 10084 C C . PHE D 1 276 ? 65.445 58.325 -3.785 1.00 61.78 351 PHE D C 1
ATOM 10085 O O . PHE D 1 276 ? 66.145 59.247 -4.230 1.00 61.13 351 PHE D O 1
ATOM 10093 N N . ARG D 1 277 ? 64.447 58.468 -2.913 1.00 64.15 352 ARG D N 1
ATOM 10094 C CA . ARG D 1 277 ? 64.036 59.707 -2.259 1.00 65.98 352 ARG D CA 1
ATOM 10095 C C . ARG D 1 277 ? 63.884 60.977 -3.078 1.00 64.70 352 ARG D C 1
ATOM 10096 O O . ARG D 1 277 ? 64.536 61.991 -2.839 1.00 65.25 352 ARG D O 1
ATOM 10104 N N . SER D 1 278 ? 62.990 60.877 -4.044 1.00 62.28 353 SER D N 1
ATOM 10105 C CA . SER D 1 278 ? 62.570 61.940 -4.933 1.00 60.39 353 SER D CA 1
ATOM 10106 C C . SER D 1 278 ? 61.228 61.290 -5.113 1.00 58.29 353 SER D C 1
ATOM 10107 O O . SER D 1 278 ? 61.147 60.245 -5.761 1.00 59.20 353 SER D O 1
ATOM 10110 N N . HIS D 1 279 ? 60.193 61.832 -4.481 1.00 55.69 354 HIS D N 1
ATOM 10111 C CA . HIS D 1 279 ? 58.869 61.237 -4.615 1.00 53.69 354 HIS D CA 1
ATOM 10112 C C . HIS D 1 279 ? 58.759 60.786 -6.067 1.00 52.29 354 HIS D C 1
ATOM 10113 O O . HIS D 1 279 ? 58.140 59.766 -6.379 1.00 52.54 354 HIS D O 1
ATOM 10120 N N . ALA D 1 280 ? 59.407 61.542 -6.948 1.00 49.09 355 ALA D N 1
ATOM 10121 C CA . ALA D 1 280 ? 59.377 61.249 -8.366 1.00 46.76 355 ALA D CA 1
ATOM 10122 C C . ALA D 1 280 ? 60.218 60.064 -8.802 1.00 44.94 355 ALA D C 1
ATOM 10123 O O . ALA D 1 280 ? 59.799 59.305 -9.672 1.00 46.03 355 ALA D O 1
ATOM 10125 N N . ALA D 1 281 ? 61.401 59.900 -8.218 1.00 41.73 356 ALA D N 1
ATOM 10126 C CA . ALA D 1 281 ? 62.273 58.792 -8.605 1.00 37.43 356 ALA D CA 1
ATOM 10127 C C . ALA D 1 281 ? 61.679 57.447 -8.217 1.00 34.51 356 ALA D C 1
ATOM 10128 O O . ALA D 1 281 ? 61.831 56.462 -8.933 1.00 32.19 356 ALA D O 1
ATOM 10130 N N . ILE D 1 282 ? 61.003 57.401 -7.080 1.00 33.05 357 ILE D N 1
ATOM 10131 C CA . ILE D 1 282 ? 60.396 56.157 -6.656 1.00 33.52 357 ILE D CA 1
ATOM 10132 C C . ILE D 1 282 ? 59.341 55.766 -7.675 1.00 33.59 357 ILE D C 1
ATOM 10133 O O . ILE D 1 282 ? 59.241 54.603 -8.060 1.00 35.41 357 ILE D O 1
ATOM 10138 N N . ALA D 1 283 ? 58.554 56.747 -8.110 1.00 32.21 358 ALA D N 1
ATOM 10139 C CA . ALA D 1 283 ? 57.494 56.501 -9.072 1.00 30.31 358 ALA D CA 1
ATOM 10140 C C . ALA D 1 283 ? 58.036 56.117 -10.441 1.00 29.99 358 ALA D C 1
ATOM 10141 O O . ALA D 1 283 ? 57.520 55.202 -11.079 1.00 31.57 358 ALA D O 1
ATOM 10143 N N . ALA D 1 284 ? 59.074 56.803 -10.900 1.00 28.24 359 ALA D N 1
ATOM 10144 C CA . ALA D 1 284 ? 59.640 56.493 -12.205 1.00 26.58 359 ALA D CA 1
ATOM 10145 C C . ALA D 1 284 ? 60.116 55.039 -12.243 1.00 26.75 359 ALA D C 1
ATOM 10146 O O . ALA D 1 284 ? 59.740 54.268 -13.133 1.00 27.11 359 ALA D O 1
ATOM 10148 N N . ALA D 1 285 ? 60.930 54.658 -11.263 1.00 25.67 360 ALA D N 1
ATOM 10149 C CA . ALA D 1 285 ? 61.438 53.303 -11.208 1.00 23.24 360 ALA D CA 1
ATOM 10150 C C . ALA D 1 285 ? 60.294 52.309 -11.331 1.00 23.00 360 ALA D C 1
ATOM 10151 O O . ALA D 1 285 ? 60.365 51.384 -12.127 1.00 24.85 360 ALA D O 1
ATOM 10153 N N . ILE D 1 286 ? 59.230 52.490 -10.561 1.00 21.28 361 ILE D N 1
ATOM 10154 C CA . ILE D 1 286 ? 58.125 51.553 -10.650 1.00 21.22 361 ILE D CA 1
ATOM 10155 C C . ILE D 1 286 ? 57.444 51.622 -12.011 1.00 21.72 361 ILE D C 1
ATOM 10156 O O . ILE D 1 286 ? 57.092 50.594 -12.597 1.00 20.40 361 ILE D O 1
ATOM 10161 N N . ALA D 1 287 ? 57.253 52.837 -12.511 1.00 22.67 362 ALA D N 1
ATOM 10162 C CA . ALA D 1 287 ? 56.621 53.016 -13.811 1.00 24.58 362 ALA D CA 1
ATOM 10163 C C . ALA D 1 287 ? 57.401 52.165 -14.807 1.00 25.23 362 ALA D C 1
ATOM 10164 O O . ALA D 1 287 ? 56.832 51.451 -15.641 1.00 23.91 362 ALA D O 1
ATOM 10166 N N . LEU D 1 288 ? 58.719 52.237 -14.672 1.00 25.43 363 LEU D N 1
ATOM 10167 C CA . LEU D 1 288 ? 59.622 51.524 -15.542 1.00 25.71 363 LEU D CA 1
ATOM 10168 C C . LEU D 1 288 ? 59.745 50.031 -15.316 1.00 26.19 363 LEU D C 1
ATOM 10169 O O . LEU D 1 288 ? 60.217 49.327 -16.202 1.00 26.79 363 LEU D O 1
ATOM 10174 N N . TYR D 1 289 ? 59.337 49.521 -14.160 1.00 26.79 364 TYR D N 1
ATOM 10175 C CA . TYR D 1 289 ? 59.483 48.087 -13.973 1.00 30.02 364 TYR D CA 1
ATOM 10176 C C . TYR D 1 289 ? 58.383 47.301 -14.673 1.00 31.21 364 TYR D C 1
ATOM 10177 O O . TYR D 1 289 ? 57.200 47.534 -14.467 1.00 31.12 364 TYR D O 1
ATOM 10186 N N . PRO D 1 290 ? 58.774 46.335 -15.507 1.00 33.19 365 PRO D N 1
ATOM 10187 C CA . PRO D 1 290 ? 57.800 45.525 -16.237 1.00 34.34 365 PRO D CA 1
ATOM 10188 C C . PRO D 1 290 ? 57.135 44.503 -15.330 1.00 35.68 365 PRO D C 1
ATOM 10189 O O . PRO D 1 290 ? 57.800 43.847 -14.530 1.00 38.12 365 PRO D O 1
ATOM 10193 N N . VAL D 1 291 ? 55.818 44.385 -15.449 1.00 36.19 366 VAL D N 1
ATOM 10194 C CA . VAL D 1 291 ? 55.053 43.444 -14.646 1.00 36.45 366 VAL D CA 1
ATOM 10195 C C . VAL D 1 291 ? 53.906 42.854 -15.446 1.00 38.79 366 VAL D C 1
ATOM 10196 O O . VAL D 1 291 ? 52.943 43.542 -15.784 1.00 38.40 366 VAL D O 1
ATOM 10200 N N . SER D 1 292 ? 54.020 41.571 -15.751 1.00 42.10 367 SER D N 1
ATOM 10201 C CA . SER D 1 292 ? 52.974 40.868 -16.473 1.00 45.09 367 SER D CA 1
ATOM 10202 C C . SER D 1 292 ? 52.253 40.018 -15.434 1.00 46.45 367 SER D C 1
ATOM 10203 O O . SER D 1 292 ? 52.769 39.791 -14.338 1.00 46.21 367 SER D O 1
ATOM 10206 N N . PRO D 1 293 ? 51.043 39.546 -15.757 1.00 47.89 368 PRO D N 1
ATOM 10207 C CA . PRO D 1 293 ? 50.308 38.717 -14.797 1.00 48.52 368 PRO D CA 1
ATOM 10208 C C . PRO D 1 293 ? 51.056 37.417 -14.517 1.00 48.23 368 PRO D C 1
ATOM 10209 O O . PRO D 1 293 ? 50.540 36.517 -13.865 1.00 48.16 368 PRO D O 1
ATOM 10213 N N . GLU D 1 294 ? 52.290 37.346 -15.007 1.00 48.99 369 GLU D N 1
ATOM 10214 C CA . GLU D 1 294 ? 53.140 36.173 -14.841 1.00 49.32 369 GLU D CA 1
ATOM 10215 C C . GLU D 1 294 ? 54.483 36.507 -14.188 1.00 48.01 369 GLU D C 1
ATOM 10216 O O . GLU D 1 294 ? 55.324 35.623 -14.029 1.00 48.91 369 GLU D O 1
ATOM 10222 N N . THR D 1 295 ? 54.696 37.766 -13.815 1.00 45.43 370 THR D N 1
ATOM 10223 C CA . THR D 1 295 ? 55.972 38.148 -13.212 1.00 42.87 370 THR D CA 1
ATOM 10224 C C . THR D 1 295 ? 55.862 38.847 -11.860 1.00 41.35 370 THR D C 1
ATOM 10225 O O . THR D 1 295 ? 56.851 39.378 -11.353 1.00 41.38 370 THR D O 1
ATOM 10229 N N . VAL D 1 296 ? 54.675 38.847 -11.266 1.00 38.38 371 VAL D N 1
ATOM 10230 C CA . VAL D 1 296 ? 54.514 39.512 -9.978 1.00 36.22 371 VAL D CA 1
ATOM 10231 C C . VAL D 1 296 ? 55.548 39.039 -8.953 1.00 34.19 371 VAL D C 1
ATOM 10232 O O . VAL D 1 296 ? 56.090 39.838 -8.195 1.00 33.47 371 VAL D O 1
ATOM 10236 N N . LEU D 1 297 ? 55.834 37.744 -8.945 1.00 31.58 372 LEU D N 1
ATOM 10237 C CA . LEU D 1 297 ? 56.797 37.207 -8.008 1.00 29.44 372 LEU D CA 1
ATOM 10238 C C . LEU D 1 297 ? 58.160 37.792 -8.297 1.00 30.20 372 LEU D C 1
ATOM 10239 O O . LEU D 1 297 ? 58.856 38.225 -7.382 1.00 31.63 372 LEU D O 1
ATOM 10244 N N . ASP D 1 298 ? 58.546 37.807 -9.569 1.00 29.78 373 ASP D N 1
ATOM 10245 C CA . ASP D 1 298 ? 59.830 38.376 -9.961 1.00 28.78 373 ASP D CA 1
ATOM 10246 C C . ASP D 1 298 ? 59.883 39.799 -9.461 1.00 28.25 373 ASP D C 1
ATOM 10247 O O . ASP D 1 298 ? 60.890 40.249 -8.912 1.00 27.95 373 ASP D O 1
ATOM 10252 N N . ALA D 1 299 ? 58.775 40.501 -9.670 1.00 26.86 374 ALA D N 1
ATOM 10253 C CA . ALA D 1 299 ? 58.628 41.884 -9.260 1.00 25.15 374 ALA D CA 1
ATOM 10254 C C . ALA D 1 299 ? 58.948 42.013 -7.778 1.00 24.76 374 ALA D C 1
ATOM 10255 O O . ALA D 1 299 ? 60.008 42.525 -7.406 1.00 22.88 374 ALA D O 1
ATOM 10257 N N . ALA D 1 300 ? 58.026 41.539 -6.944 1.00 23.63 375 ALA D N 1
ATOM 10258 C CA . ALA D 1 300 ? 58.192 41.587 -5.499 1.00 24.18 375 ALA D CA 1
ATOM 10259 C C . ALA D 1 300 ? 59.635 41.304 -5.087 1.00 25.07 375 ALA D C 1
ATOM 10260 O O . ALA D 1 300 ? 60.209 42.047 -4.285 1.00 26.18 375 ALA D O 1
ATOM 10262 N N . LYS D 1 301 ? 60.220 40.237 -5.632 1.00 24.48 376 LYS D N 1
ATOM 10263 C CA . LYS D 1 301 ? 61.598 39.874 -5.304 1.00 24.73 376 LYS D CA 1
ATOM 10264 C C . LYS D 1 301 ? 62.596 40.914 -5.809 1.00 25.74 376 LYS D C 1
ATOM 10265 O O . LYS D 1 301 ? 63.545 41.276 -5.097 1.00 24.71 376 LYS D O 1
ATOM 10271 N N . ALA D 1 302 ? 62.367 41.404 -7.030 1.00 27.95 377 ALA D N 1
ATOM 10272 C CA . ALA D 1 302 ? 63.230 42.418 -7.633 1.00 29.41 377 ALA D CA 1
ATOM 10273 C C . ALA D 1 302 ? 63.281 43.629 -6.717 1.00 30.29 377 ALA D C 1
ATOM 10274 O O . ALA D 1 302 ? 64.349 44.104 -6.351 1.00 30.15 377 ALA D O 1
ATOM 10284 N N . VAL D 1 304 ? 63.071 43.896 -3.765 1.00 35.61 379 VAL D N 1
ATOM 10285 C CA . VAL D 1 304 ? 63.881 43.656 -2.583 1.00 36.90 379 VAL D CA 1
ATOM 10286 C C . VAL D 1 304 ? 65.361 43.636 -2.923 1.00 37.45 379 VAL D C 1
ATOM 10287 O O . VAL D 1 304 ? 66.189 44.108 -2.144 1.00 37.38 379 VAL D O 1
ATOM 10291 N N . VAL D 1 305 ? 65.702 43.093 -4.085 1.00 37.38 380 VAL D N 1
ATOM 10292 C CA . VAL D 1 305 ? 67.097 43.069 -4.472 1.00 38.74 380 VAL D CA 1
ATOM 10293 C C . VAL D 1 305 ? 67.514 44.471 -4.873 1.00 38.38 380 VAL D C 1
ATOM 10294 O O . VAL D 1 305 ? 68.571 44.932 -4.482 1.00 37.75 380 VAL D O 1
ATOM 10298 N N . ASN D 1 306 ? 66.678 45.153 -5.646 1.00 39.57 381 ASN D N 1
ATOM 10299 C CA . ASN D 1 306 ? 66.986 46.511 -6.063 1.00 41.02 381 ASN D CA 1
ATOM 10300 C C . ASN D 1 306 ? 67.268 47.341 -4.820 1.00 43.29 381 ASN D C 1
ATOM 10301 O O . ASN D 1 306 ? 67.893 48.403 -4.893 1.00 42.99 381 ASN D O 1
ATOM 10306 N N . ALA D 1 307 ? 66.802 46.846 -3.674 1.00 45.88 382 ALA D N 1
ATOM 10307 C CA . ALA D 1 307 ? 67.006 47.526 -2.396 1.00 47.37 382 ALA D CA 1
ATOM 10308 C C . ALA D 1 307 ? 68.462 47.358 -1.971 1.00 49.24 382 ALA D C 1
ATOM 10309 O O . ALA D 1 307 ? 68.888 47.963 -0.992 1.00 49.12 382 ALA D O 1
ATOM 10311 N N . LYS D 1 308 ? 69.201 46.509 -2.696 1.00 52.16 383 LYS D N 1
ATOM 10312 C CA . LYS D 1 308 ? 70.636 46.291 -2.467 1.00 54.29 383 LYS D CA 1
ATOM 10313 C C . LYS D 1 308 ? 71.268 47.547 -3.056 1.00 54.57 383 LYS D C 1
ATOM 10314 O O . LYS D 1 308 ? 72.118 47.488 -3.942 1.00 55.95 383 LYS D O 1
ATOM 10320 N N . ARG D 1 309 ? 70.783 48.679 -2.569 1.00 54.35 384 ARG D N 1
ATOM 10321 C CA . ARG D 1 309 ? 71.166 50.040 -2.932 1.00 51.83 384 ARG D CA 1
ATOM 10322 C C . ARG D 1 309 ? 71.468 50.519 -1.512 1.00 51.63 384 ARG D C 1
ATOM 10323 O O . ARG D 1 309 ? 70.981 51.558 -1.083 1.00 51.23 384 ARG D O 1
ATOM 10331 N N . ARG D 1 310 ? 72.289 49.735 -0.805 1.00 52.35 385 ARG D N 1
ATOM 10332 C CA . ARG D 1 310 ? 72.628 49.960 0.605 1.00 52.66 385 ARG D CA 1
ATOM 10333 C C . ARG D 1 310 ? 71.297 50.091 1.320 1.00 52.16 385 ARG D C 1
ATOM 10334 O O . ARG D 1 310 ? 70.833 51.190 1.615 1.00 51.76 385 ARG D O 1
ATOM 10342 N N . LYS D 1 311 ? 70.682 48.940 1.569 1.00 52.29 386 LYS D N 1
ATOM 10343 C CA . LYS D 1 311 ? 69.378 48.865 2.211 1.00 51.42 386 LYS D CA 1
ATOM 10344 C C . LYS D 1 311 ? 68.459 49.974 1.732 1.00 49.63 386 LYS D C 1
ATOM 10345 O O . LYS D 1 311 ? 67.405 50.189 2.314 1.00 48.38 386 LYS D O 1
ATOM 10351 N N . ASN D 1 315 ? 65.626 46.836 6.384 1.00 33.28 390 ASN D N 1
ATOM 10352 C CA . ASN D 1 315 ? 64.574 45.842 6.588 1.00 33.86 390 ASN D CA 1
ATOM 10353 C C . ASN D 1 315 ? 63.493 45.944 5.494 1.00 32.48 390 ASN D C 1
ATOM 10354 O O . ASN D 1 315 ? 62.537 46.692 5.644 1.00 31.90 390 ASN D O 1
ATOM 10359 N N . ILE D 1 316 ? 63.630 45.150 4.430 1.00 31.27 391 ILE D N 1
ATOM 10360 C CA . ILE D 1 316 ? 62.734 45.192 3.271 1.00 28.57 391 ILE D CA 1
ATOM 10361 C C . ILE D 1 316 ? 61.613 44.176 3.110 1.00 27.79 391 ILE D C 1
ATOM 10362 O O . ILE D 1 316 ? 61.810 42.981 3.271 1.00 27.23 391 ILE D O 1
ATOM 10367 N N . SER D 1 317 ? 60.446 44.676 2.725 1.00 27.23 392 SER D N 1
ATOM 10368 C CA . SER D 1 317 ? 59.269 43.848 2.489 1.00 26.28 392 SER D CA 1
ATOM 10369 C C . SER D 1 317 ? 58.480 44.466 1.345 1.00 24.90 392 SER D C 1
ATOM 10370 O O . SER D 1 317 ? 58.237 45.674 1.337 1.00 24.21 392 SER D O 1
ATOM 10373 N N . THR D 1 318 ? 58.076 43.632 0.388 1.00 23.69 393 THR D N 1
ATOM 10374 C CA . THR D 1 318 ? 57.322 44.087 -0.781 1.00 21.57 393 THR D CA 1
ATOM 10375 C C . THR D 1 318 ? 56.056 43.314 -1.086 1.00 20.48 393 THR D C 1
ATOM 10376 O O . THR D 1 318 ? 55.925 42.141 -0.757 1.00 19.30 393 THR D O 1
ATOM 10380 N N . PHE D 1 319 ? 55.134 43.996 -1.748 1.00 20.63 394 PHE D N 1
ATOM 10381 C CA . PHE D 1 319 ? 53.884 43.397 -2.153 1.00 21.59 394 PHE D CA 1
ATOM 10382 C C . PHE D 1 319 ? 53.471 43.961 -3.487 1.00 24.00 394 PHE D C 1
ATOM 10383 O O . PHE D 1 319 ? 53.278 45.175 -3.630 1.00 23.83 394 PHE D O 1
ATOM 10391 N N . VAL D 1 320 ? 53.337 43.081 -4.470 1.00 25.10 395 VAL D N 1
ATOM 10392 C CA . VAL D 1 320 ? 52.910 43.511 -5.789 1.00 26.15 395 VAL D CA 1
ATOM 10393 C C . VAL D 1 320 ? 51.724 42.640 -6.172 1.00 26.54 395 VAL D C 1
ATOM 10394 O O . VAL D 1 320 ? 51.665 41.477 -5.790 1.00 27.57 395 VAL D O 1
ATOM 10398 N N . ARG D 1 321 ? 50.759 43.220 -6.874 1.00 27.56 396 ARG D N 1
ATOM 10399 C CA . ARG D 1 321 ? 49.581 42.486 -7.312 1.00 29.86 396 ARG D CA 1
ATOM 10400 C C . ARG D 1 321 ? 49.119 42.975 -8.679 1.00 31.53 396 ARG D C 1
ATOM 10401 O O . ARG D 1 321 ? 48.906 44.174 -8.881 1.00 31.32 396 ARG D O 1
ATOM 10409 N N . HIS D 1 322 ? 48.966 42.044 -9.618 1.00 33.41 397 HIS D N 1
ATOM 10410 C CA . HIS D 1 322 ? 48.526 42.396 -10.966 1.00 34.48 397 HIS D CA 1
ATOM 10411 C C . HIS D 1 322 ? 47.039 42.164 -11.135 1.00 34.40 397 HIS D C 1
ATOM 10412 O O . HIS D 1 322 ? 46.590 41.023 -11.170 1.00 33.85 397 HIS D O 1
ATOM 10419 N N . LEU D 1 323 ? 46.282 43.250 -11.255 1.00 34.98 398 LEU D N 1
ATOM 10420 C CA . LEU D 1 323 ? 44.834 43.170 -11.428 1.00 35.82 398 LEU D CA 1
ATOM 10421 C C . LEU D 1 323 ? 44.475 42.560 -12.780 1.00 36.92 398 LEU D C 1
ATOM 10422 O O . LEU D 1 323 ? 44.794 43.118 -13.828 1.00 37.16 398 LEU D O 1
ATOM 10427 N N . PRO D 1 324 ? 43.799 41.404 -12.773 1.00 38.18 399 PRO D N 1
ATOM 10428 C CA . PRO D 1 324 ? 43.431 40.761 -14.033 1.00 39.79 399 PRO D CA 1
ATOM 10429 C C . PRO D 1 324 ? 42.169 41.267 -14.732 1.00 41.72 399 PRO D C 1
ATOM 10430 O O . PRO D 1 324 ? 41.198 41.701 -14.111 1.00 40.73 399 PRO D O 1
ATOM 10434 N N . GLU D 1 325 ? 42.220 41.188 -16.052 1.00 44.06 400 GLU D N 1
ATOM 10435 C CA . GLU D 1 325 ? 41.138 41.582 -16.929 1.00 46.10 400 GLU D CA 1
ATOM 10436 C C . GLU D 1 325 ? 39.982 40.605 -16.774 1.00 46.66 400 GLU D C 1
ATOM 10437 O O . GLU D 1 325 ? 38.830 41.013 -16.671 1.00 46.44 400 GLU D O 1
ATOM 10443 N N . SER D 1 326 ? 40.304 39.314 -16.752 1.00 48.62 401 SER D N 1
ATOM 10444 C CA . SER D 1 326 ? 39.300 38.263 -16.624 1.00 50.51 401 SER D CA 1
ATOM 10445 C C . SER D 1 326 ? 38.846 37.992 -15.200 1.00 52.09 401 SER D C 1
ATOM 10446 O O . SER D 1 326 ? 39.468 38.434 -14.240 1.00 52.26 401 SER D O 1
ATOM 10449 N N . ARG D 1 327 ? 37.749 37.248 -15.083 1.00 54.02 402 ARG D N 1
ATOM 10450 C CA . ARG D 1 327 ? 37.180 36.899 -13.790 1.00 54.70 402 ARG D CA 1
ATOM 10451 C C . ARG D 1 327 ? 37.995 35.874 -13.032 1.00 54.58 402 ARG D C 1
ATOM 10452 O O . ARG D 1 327 ? 37.907 35.807 -11.805 1.00 54.81 402 ARG D O 1
ATOM 10460 N N . THR D 1 328 ? 38.778 35.067 -13.742 1.00 55.04 403 THR D N 1
ATOM 10461 C CA . THR D 1 328 ? 39.552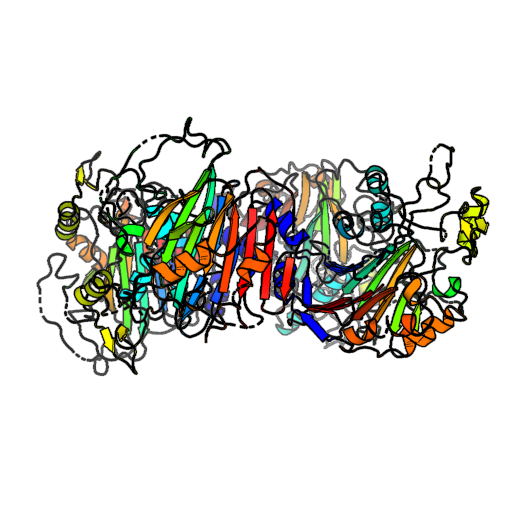 34.042 -13.054 1.00 56.20 403 THR D CA 1
ATOM 10462 C C . THR D 1 328 ? 40.412 33.092 -13.877 1.00 56.01 403 THR D C 1
ATOM 10463 O O . THR D 1 328 ? 40.513 33.176 -15.104 1.00 57.43 403 THR D O 1
ATOM 10467 N N . ARG D 1 329 ? 41.028 32.193 -13.122 1.00 54.79 404 ARG D N 1
ATOM 10468 C CA . ARG D 1 329 ? 41.869 31.096 -13.558 1.00 54.67 404 ARG D CA 1
ATOM 10469 C C . ARG D 1 329 ? 41.709 30.311 -12.257 1.00 54.01 404 ARG D C 1
ATOM 10470 O O . ARG D 1 329 ? 40.659 30.432 -11.629 1.00 53.73 404 ARG D O 1
ATOM 10478 N N . SER D 1 330 ? 42.670 29.516 -11.806 1.00 52.25 405 SER D N 1
ATOM 10479 C CA . SER D 1 330 ? 42.376 28.854 -10.542 1.00 50.34 405 SER D CA 1
ATOM 10480 C C . SER D 1 330 ? 43.392 28.857 -9.415 1.00 48.77 405 SER D C 1
ATOM 10481 O O . SER D 1 330 ? 44.390 29.569 -9.457 1.00 49.37 405 SER D O 1
ATOM 10484 N N . GLN D 1 331 ? 43.092 28.051 -8.400 1.00 46.16 406 GLN D N 1
ATOM 10485 C CA . GLN D 1 331 ? 43.896 27.877 -7.193 1.00 43.21 406 GLN D CA 1
ATOM 10486 C C . GLN D 1 331 ? 45.396 27.661 -7.337 1.00 42.14 406 GLN D C 1
ATOM 10487 O O . GLN D 1 331 ? 45.846 26.784 -8.074 1.00 41.58 406 GLN D O 1
ATOM 10493 N N . LYS D 1 332 ? 46.166 28.455 -6.602 1.00 41.00 407 LYS D N 1
ATOM 10494 C CA . LYS D 1 332 ? 47.612 28.320 -6.601 1.00 40.05 407 LYS D CA 1
ATOM 10495 C C . LYS D 1 332 ? 48.227 29.168 -5.506 1.00 38.86 407 LYS D C 1
ATOM 10496 O O . LYS D 1 332 ? 47.970 30.364 -5.426 1.00 39.25 407 LYS D O 1
ATOM 10510 N N . LEU D 1 334 ? 52.102 29.460 -3.725 1.00 34.39 409 LEU D N 1
ATOM 10511 C CA . LEU D 1 334 ? 53.474 29.014 -3.566 1.00 34.08 409 LEU D CA 1
ATOM 10512 C C . LEU D 1 334 ? 54.260 29.863 -2.583 1.00 33.79 409 LEU D C 1
ATOM 10513 O O . LEU D 1 334 ? 54.121 31.084 -2.558 1.00 35.76 409 LEU D O 1
ATOM 10518 N N . GLU D 1 335 ? 55.082 29.206 -1.771 1.00 32.15 410 GLU D N 1
ATOM 10519 C CA . GLU D 1 335 ? 55.934 29.889 -0.809 1.00 30.02 410 GLU D CA 1
ATOM 10520 C C . GLU D 1 335 ? 57.330 29.335 -1.101 1.00 28.41 410 GLU D C 1
ATOM 10521 O O . GLU D 1 335 ? 57.487 28.129 -1.280 1.00 26.51 410 GLU D O 1
ATOM 10527 N N . GLY D 1 336 ? 58.332 30.210 -1.181 1.00 26.81 411 GLY D N 1
ATOM 10528 C CA . GLY D 1 336 ? 59.681 29.764 -1.495 1.00 26.76 411 GLY D CA 1
ATOM 10529 C C . GLY D 1 336 ? 60.785 30.571 -0.838 1.00 28.19 411 GLY D C 1
ATOM 10530 O O . GLY D 1 336 ? 60.509 31.366 0.061 1.00 28.64 411 GLY D O 1
ATOM 10531 N N . THR D 1 337 ? 62.032 30.399 -1.283 1.00 28.71 412 THR D N 1
ATOM 10532 C CA . THR D 1 337 ? 63.132 31.128 -0.658 1.00 30.30 412 THR D CA 1
ATOM 10533 C C . THR D 1 337 ? 64.385 31.478 -1.481 1.00 31.09 412 THR D C 1
ATOM 10534 O O . THR D 1 337 ? 64.656 30.895 -2.533 1.00 31.30 412 THR D O 1
ATOM 10538 N N . SER D 1 338 ? 65.120 32.451 -0.931 1.00 32.39 413 SER D N 1
ATOM 10539 C CA . SER D 1 338 ? 66.379 33.061 -1.400 1.00 33.20 413 SER D CA 1
ATOM 10540 C C . SER D 1 338 ? 66.370 34.294 -0.475 1.00 34.36 413 SER D C 1
ATOM 10541 O O . SER D 1 338 ? 67.391 34.789 0.021 1.00 34.90 413 SER D O 1
ATOM 10544 N N . GLY D 1 339 ? 65.136 34.739 -0.274 1.00 34.47 414 GLY D N 1
ATOM 10545 C CA . GLY D 1 339 ? 64.719 35.824 0.588 1.00 33.44 414 GLY D CA 1
ATOM 10546 C C . GLY D 1 339 ? 63.390 35.104 0.749 1.00 33.47 414 GLY D C 1
ATOM 10547 O O . GLY D 1 339 ? 63.151 34.198 -0.039 1.00 34.92 414 GLY D O 1
ATOM 10548 N N . GLU D 1 340 ? 62.519 35.411 1.699 1.00 32.31 415 GLU D N 1
ATOM 10549 C CA . GLU D 1 340 ? 61.288 34.624 1.739 1.00 30.19 415 GLU D CA 1
ATOM 10550 C C . GLU D 1 340 ? 60.126 35.246 0.944 1.00 28.52 415 GLU D C 1
ATOM 10551 O O . GLU D 1 340 ? 59.846 36.441 1.065 1.00 27.68 415 GLU D O 1
ATOM 10557 N N . ASN D 1 341 ? 59.465 34.426 0.119 1.00 26.62 416 ASN D N 1
ATOM 10558 C CA . ASN D 1 341 ? 58.351 34.878 -0.727 1.00 24.78 416 ASN D CA 1
ATOM 10559 C C . ASN D 1 341 ? 57.069 34.049 -0.623 1.00 24.13 416 ASN D C 1
ATOM 10560 O O . ASN D 1 341 ? 57.113 32.839 -0.401 1.00 24.81 416 ASN D O 1
ATOM 10565 N N . GLY D 1 342 ? 55.935 34.729 -0.791 1.00 22.52 417 GLY D N 1
ATOM 10566 C CA . GLY D 1 342 ? 54.628 34.097 -0.752 1.00 22.21 417 GLY D CA 1
ATOM 10567 C C . GLY D 1 342 ? 53.919 34.511 -2.029 1.00 24.11 417 GLY D C 1
ATOM 10568 O O . GLY D 1 342 ? 53.970 35.683 -2.409 1.00 23.65 417 GLY D O 1
ATOM 10569 N N . GLU D 1 343 ? 53.242 33.572 -2.687 1.00 25.65 418 GLU D N 1
ATOM 10570 C CA . GLU D 1 343 ? 52.574 33.855 -3.957 1.00 26.18 418 GLU D CA 1
ATOM 10571 C C . GLU D 1 343 ? 51.132 33.321 -4.041 1.00 26.82 418 GLU D C 1
ATOM 10572 O O . GLU D 1 343 ? 50.920 32.122 -3.908 1.00 29.20 418 GLU D O 1
ATOM 10578 N N . GLU D 1 344 ? 50.153 34.204 -4.264 1.00 26.58 419 GLU D N 1
ATOM 10579 C CA . GLU D 1 344 ? 48.735 33.805 -4.374 1.00 25.97 419 GLU D CA 1
ATOM 10580 C C . GLU D 1 344 ? 48.162 33.896 -5.774 1.00 26.50 419 GLU D C 1
ATOM 10581 O O . GLU D 1 344 ? 48.501 34.803 -6.538 1.00 26.36 419 GLU D O 1
ATOM 10587 N N . ASP D 1 345 ? 47.249 32.983 -6.084 1.00 26.95 420 ASP D N 1
ATOM 10588 C CA . ASP D 1 345 ? 46.602 32.962 -7.391 1.00 28.64 420 ASP D CA 1
ATOM 10589 C C . ASP D 1 345 ? 45.222 32.312 -7.358 1.00 28.45 420 ASP D C 1
ATOM 10590 O O . ASP D 1 345 ? 45.096 31.087 -7.441 1.00 28.58 420 ASP D O 1
ATOM 10595 N N . PHE D 1 346 ? 44.187 33.130 -7.233 1.00 28.20 421 PHE D N 1
ATOM 10596 C CA . PHE D 1 346 ? 42.833 32.604 -7.222 1.00 28.98 421 PHE D CA 1
ATOM 10597 C C . PHE D 1 346 ? 41.868 33.673 -7.712 1.00 28.83 421 PHE D C 1
ATOM 10598 O O . PHE D 1 346 ? 42.138 34.865 -7.595 1.00 28.46 421 PHE D O 1
ATOM 10606 N N . SER D 1 347 ? 40.741 33.229 -8.254 1.00 29.85 422 SER D N 1
ATOM 10607 C CA . SER D 1 347 ? 39.703 34.112 -8.767 1.00 31.05 422 SER D CA 1
ATOM 10608 C C . SER D 1 347 ? 40.242 35.282 -9.578 1.00 31.31 422 SER D C 1
ATOM 10609 O O . SER D 1 347 ? 40.926 35.098 -10.586 1.00 31.85 422 SER D O 1
ATOM 10612 N N . ILE D 1 348 ? 39.939 36.490 -9.128 1.00 31.17 423 ILE D N 1
ATOM 10613 C CA . ILE D 1 348 ? 40.364 37.686 -9.836 1.00 32.50 423 ILE D CA 1
ATOM 10614 C C . ILE D 1 348 ? 41.577 38.263 -9.115 1.00 31.94 423 ILE D C 1
ATOM 10615 O O . ILE D 1 348 ? 41.690 39.469 -8.905 1.00 30.37 423 ILE D O 1
ATOM 10620 N N . ASP D 1 349 ? 42.520 37.396 -8.775 1.00 32.48 424 ASP D N 1
ATOM 10621 C CA . ASP D 1 349 ? 43.670 37.865 -8.028 1.00 34.28 424 ASP D CA 1
ATOM 10622 C C . ASP D 1 349 ? 45.023 37.170 -8.263 1.00 33.85 424 ASP D C 1
ATOM 10623 O O . ASP D 1 349 ? 45.113 35.942 -8.320 1.00 32.19 424 ASP D O 1
ATOM 10628 N N . ARG D 1 350 ? 46.063 37.990 -8.406 1.00 33.61 425 ARG D N 1
ATOM 10629 C CA . ARG D 1 350 ? 47.430 37.522 -8.592 1.00 35.66 425 ARG D CA 1
ATOM 10630 C C . ARG D 1 350 ? 48.306 38.324 -7.633 1.00 35.94 425 ARG D C 1
ATOM 10631 O O . ARG D 1 350 ? 48.703 39.454 -7.923 1.00 36.08 425 ARG D O 1
ATOM 10639 N N . THR D 1 351 ? 48.609 37.716 -6.492 1.00 36.31 426 THR D N 1
ATOM 10640 C CA . THR D 1 351 ? 49.371 38.361 -5.428 1.00 35.18 426 THR D CA 1
ATOM 10641 C C . THR D 1 351 ? 50.788 37.884 -5.258 1.00 34.04 426 THR D C 1
ATOM 10642 O O . THR D 1 351 ? 51.151 36.804 -5.694 1.00 33.48 426 THR D O 1
ATOM 10646 N N . ASN D 1 352 ? 51.585 38.708 -4.597 1.00 34.19 427 ASN D N 1
ATOM 10647 C CA . ASN D 1 352 ? 52.945 38.346 -4.298 1.00 35.30 427 ASN D CA 1
ATOM 10648 C C . ASN D 1 352 ? 53.559 39.201 -3.226 1.00 35.79 427 ASN D C 1
ATOM 10649 O O . ASN D 1 352 ? 53.257 40.391 -3.106 1.00 35.60 427 ASN D O 1
ATOM 10654 N N . GLU D 1 353 ? 54.440 38.582 -2.451 1.00 35.98 428 GLU D N 1
ATOM 10655 C CA . GLU D 1 353 ? 55.084 39.264 -1.343 1.00 36.16 428 GLU D CA 1
ATOM 10656 C C . GLU D 1 353 ? 56.518 38.764 -1.145 1.00 34.40 428 GLU D C 1
ATOM 10657 O O . GLU D 1 353 ? 56.828 37.623 -1.473 1.00 33.86 428 GLU D O 1
ATOM 10663 N N . LEU D 1 354 ? 57.387 39.619 -0.616 1.00 33.67 429 LEU D N 1
ATOM 10664 C CA . LEU D 1 354 ? 58.774 39.241 -0.373 1.00 34.28 429 LEU D CA 1
ATOM 10665 C C . LEU D 1 354 ? 59.399 40.001 0.812 1.00 34.50 429 LEU D C 1
ATOM 10666 O O . LEU D 1 354 ? 59.037 41.148 1.086 1.00 33.30 429 LEU D O 1
ATOM 10671 N N . THR D 1 355 ? 60.340 39.367 1.511 1.00 34.69 430 THR D N 1
ATOM 10672 C CA . THR D 1 355 ? 60.998 40.007 2.652 1.00 36.93 430 THR D CA 1
ATOM 10673 C C . THR D 1 355 ? 62.488 39.715 2.785 1.00 37.92 430 THR D C 1
ATOM 10674 O O . THR D 1 355 ? 62.961 38.659 2.377 1.00 36.87 430 THR D O 1
ATOM 10678 N N . GLN D 1 356 ? 63.213 40.656 3.384 1.00 40.50 431 GLN D N 1
ATOM 10679 C CA . GLN D 1 356 ? 64.645 40.502 3.611 1.00 43.81 431 GLN D CA 1
ATOM 10680 C C . GLN D 1 356 ? 64.863 39.780 4.925 1.00 44.88 431 GLN D C 1
ATOM 10681 O O . GLN D 1 356 ? 64.160 40.021 5.903 1.00 44.37 431 GLN D O 1
ATOM 10687 N N . ALA D 1 357 ? 65.850 38.891 4.933 1.00 47.12 432 ALA D N 1
ATOM 10688 C CA . ALA D 1 357 ? 66.203 38.136 6.123 1.00 48.06 432 ALA D CA 1
ATOM 10689 C C . ALA D 1 357 ? 67.022 39.079 6.989 1.00 48.59 432 ALA D C 1
ATOM 10690 O O . ALA D 1 357 ? 68.270 38.958 6.983 1.00 49.41 432 ALA D O 1
#

Radius of gyration: 37.82 Å; Cα contacts (8 Å, |Δi|>4): 3154; chains: 4; bounding box: 70×95×88 Å

Solvent-accessible surface area: 60656 Å² total

InterPro domains:
  IPR001932 PPM-type phosphatase-like domain [PF00481] (242-331)
  IPR001932 PPM-type phosphatase-like domain [PS51746] (89-398)
  IPR001932 PPM-type phosphatase-like domain [SM00332] (83-396)
  IPR015655 Protein phosphatase 2C [PTHR13832] (106-394)
  IPR036457 PPM-type phosphatase-like domain superfamily [G3DSA:3.60.40.10] (77-432)
  IPR036457 PPM-type phosphatase-like domain superfamily [SSF81606] (79-399)

CATH classification: 3.60.40.10

B-factor: mean 34.19, std 12.65, range [2.45, 97.73]

Nearest PDB structures (foldseek):
  3d8k-assembly1_A  TM=1.003E+00  e=3.506E-73  Toxoplasma gondii
  3d8k-assembly1_B  TM=9.851E-01  e=3.003E-60  Toxoplasma gondii
  3d8k-assembly1_C  TM=9.904E-01  e=3.122E-59  Toxoplasma gondii
  3d8k-assembly1_D  TM=9.788E-01  e=1.431E-59  Toxoplasma gondii
  4jnd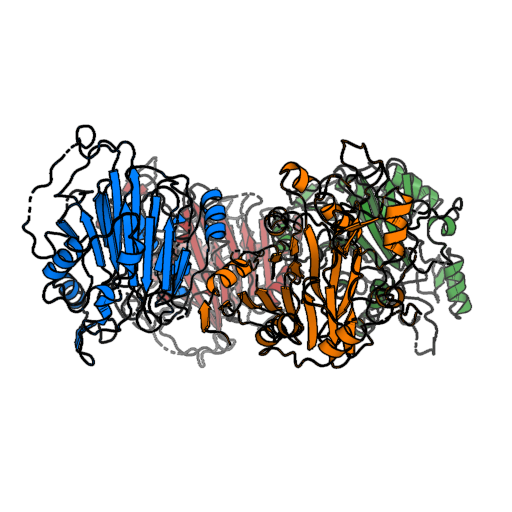-assembly1_A  TM=6.788E-01  e=6.710E-10  Caenorhabditis elegans

Sequence (1353 aa):
SLRHLYIEEGRTVCASATSRNRRPTSESDDVVVVEGLRGRPETRVHAFDGFQGRHSAWLAQNVNYLNDLRDVNEEEITRQFERDGDLRAANLPGGSSALIIFVRYEKKPTEARVVGRQIVPEGFTSVAEALGGPLPVVANFRRDPRAAKGIYTIHVASLGNSRCVLKSGRTAIHLSTPHTASSHKERHRVQAAGGVFTTVNGELLLGGVVPTRAFGSFDFKKGKLQQDLVSAVPDVTTFFAYPGDDIVAGTAGAFAHFRSHAAIAAAIALYPVSPETVLDAAKAVVNAKRRKVTKNISTFVRHLPESRTRSQKLEGTSGENGEEDFSIDRTNELTQASLRHLYIEEGRTVCASATSRNRRPTSESSDDVVVVEGLRGRPETRVHAFDGFQGRHSAWLAQNVNYLNDLRDVNEEEITRQFERDGDLRAANLPGGSSALIIFVRYEKKPTEARVVGRQIVPEGEFTSVAEALGGPLPVVANFRRDPRAAKGIYTIHVASLGNSRCVLKSGRTAIHLSTPHTASSHKERHRVQAAGGVFTTVNGELLLGGVVPTRAFGSFDFKKGGQGKLQQDLVSAVPDVTTFFAYPGDDIVAGTAGAFAHHAAIAAAIALYPVSPETVLDAAKAVVNAKRRKVTKNISTFVRHLPESRTRSQKLEGTSGENGEEDFSIDRTNELTQASLRHLYIEEGRTVCASATSRNRRPTSESSDDVVVVEGLRGRPETRVHAFDGFQGRHSAWLAQNVNYLNDLRDVNEEEITRQFERDGDLRAANLPGGSSALIIFVRYEKKPTEARVVGRQIVPEGAEFTSVAEALGGPLPVVANFRRDPRAAKGIYTIHVASLGNSRCVLKSGRTAIHLSTPHTASSHKERHRVQAAGGVFTTVNGELLLGGVVPTRAFGSFDFKKQGKLQQDLVSAVPDVTTFFAYPGDDIVAGTAGAFAHFRSHAAIAAAIALYPVSPETVLDAAKAVVNAKRRKVTKNISTFVRHLPESRTRSQKLEGTSGENGEEDFSIDRTNELTQASLRHLYIEEGRTVCASATSRNRRPTSESSDDVVVVEGLRGRPETRVHAFDGFQGRHSAWLAQNVNYLNDLRDVNEEEITRQFERDGDLRAANLPGGSSALIIFVRYEKKPTEARVVGRQIVPEGEFTSVAEALGGPLPVVANFRRDPRAAKGIYTIHVASLGNSRCVLKSGRTAIHLSTPHTASSHKERHRVQAAGGVFTTVNGELLLGGVVPTRAFGSFDFKKGKLQQDLVSAVPDVTTFFAYPGDDIVAGTAGAFAHFRSHAAIAAAIALYPVSPETVLDAAKAVVNAKRRKNISTFVRHLPESRTRSQKLEGTSGENGEEDFSIDRTNELTQA

Organism: Toxoplasma gondii (NCBI:txid5811)

Foldseek 3Di:
DFDDKDWCFVVVVVQLVVQWAWAKDDPCLAIWGQWTENPDNQKIKTKKRWDDPSVLNCCSVVVVQVNPQPDPDQVSVQVSLVCLVVSVVVVDQFTMWMKMKMKGWFQADFKAKADPFWGDDDPDFDPCVQAPHDGDIDITCNPPPLCNRTWMKMKMWTFAAWWKWKADQLFIGTQHDHQACPRPVLVCLLVVQVWDWDQEPHRIATVNPHSAEGSTDCVQAVVVGPHRRHHSRTGMTMGMGGQFMKMKIKGVLQVPDQPDPVSSRNVVSPDDCDLVCQQVVQVVCVVSPVRPDVSKIKMKMKHFHSFWDCDWTIWTDPFIKDWTDHTGITMMMGIHD/DFDWKDWPFVVVVVQLVVQWDWDWFQFVFQAIKRQWIERPQNQKIKIKKGWDPGNVLNCCSVPCVLVHVQPDPDLVSVLVSLVCLVVSCVVPDQFGIWMKMKMKGWFQQDAKAFADVFWGDDPDDDDDPQVQVVHDGGTHIGLVPDPLCNLTKMKMKMWGFAQKWKKKADALFIGTFDDHLACVRPVQVCQLVVLPWDWDDDPNQIATVNRHSAGGRTPQVQACHDDVNRPHRSHHSRIDMIMGMGGQQMKMKIKGNLQDDFVVVVRNVRSPDDDDLVCQAVSAVVLVVSVVVVGDGWIKIKMKHFHSFFDDDWIMWTDPATKDWTDHTRTTIIMGTHD/DFDWWDWPQVVVVVQVVAFWDWDKFADLDQAIKGQWIEGPDPQKIKIKKHWDPHNVLSVCSVVVVLVNVQPDDDQVSVQVSLVCLVVSVVVVDPFTIWMKMKIKHKDQDDFWAWDWVFWGADPVGVDDDDQVQLPHDGDTHIGVCPDPFRNRTKMKMKMWGFAAKWKWKEDQLFIGTFDDHQACVRPVLVVLLVVLPWDWDDDPHRTATNNDHNAEGSTPCVQQCCPNSVDRSHHSRTDMTMGMGTALMKMKIKGCLAVVDDPGPVRVRNVLSVADSDPQCAQVSFVVLVVSVVPPGDGWIKMKMKHQHSFFDCDFIIFGPVSTKDWGDHTRITMIIDTHD/DFDDKDWCFVVVVVCLVQQWDFDKDDPCFQAIWRLWTEPPQNQKIKIKKGWDPHNPANVCSVVVVLVNPFPDPDQVSVLVSLVVLVVSVVVDDAGFIWMKMKMKGWFQADFKFWADPQFGDDDPPDDDPCVVLPHDDDTDITLHPPPLQNLTKIKMKMWGWAAWFKWKAAALFIDGQDHGQFCVDPVLVCVLVVQVWDWDADPNATATVNPHRATTRDPCVQQVVVNVHRRRHSRTDMTMGMGGAFMKMKIKGCQVVPPLPDSVSVRNVSSPDDDDLPCQAVVQVVLVCSVPVTQIKMKMKHFHSDQFDATTIWTDPFTKDWTGHGRITMIMGGHD

=== Feature glossary ===
Annotated list of the representations used here:

Nearest PDB structures. The Foldseek neighbor list gives the closest experimentally determined structures in the PDB, ranked by structural alignment. TM-score near 1 means near-identical fold; near 0.3 means only rough topology match. This is how one finds what a novel AlphaFold prediction most resembles in the solved-structure universe.

Foldseek 3Di. Foldseek's 3Di representation compresses backbone geometry into a per-residue letter drawn from a learned twenty-state alphabet. It captures the tertiary interaction pattern around each residue — which residues are packed against it in space, regardless of where they are in sequence.

Radius of gyration, Cα contacts, bounding box. Radius of gyration (Rg) is the root-mean-square distance of Cα atoms from their centroid — a single number for overall size and compactness. A globular domain of N residues has Rg ≈ 2.2·N^0.38 Å; an extended or disordered chain has a much larger Rg. The Cα contact count is the number of residue pairs whose Cα atoms are within 8 Å and are more than four positions apart in sequence — a standard proxy for tertiary packing density. The bounding box is the smallest axis-aligned box enclosing all Cα atoms.

InterPro / GO / CATH / organism. The annotation block draws on four external resources. InterPro: which protein families and domains the sequence belongs to. GO: standardized terms for what the protein does, what process it participates in, and where in the cell it acts. CATH: which structural fold it has in the CATH hierarchy. Organism: the species of origin.

mmCIF coordinates. The mmCIF block holds the 3D Cartesian coordinates of each backbone atom (N, Cα, C, O) in ångströms. mmCIF is the PDB's canonical archive format — a tagged-loop text representation of the atomic model.

pLDDT. pLDDT is the predicted lDDT-Cα score: AlphaFold's confidence that the local environment of each residue (all inter-atomic distances within 15 Å) is correctly placed. It is a per-residue number between 0 and 100, with higher meaning more reliable.

Backbone torsions (φ/ψ). φ (phi) and ψ (psi) are the two rotatable backbone dihedrals per residue: φ is the C(i-1)–N–Cα–C torsion, ψ is the N–Cα–C–N(i+1) torsion, both in degrees on (−180°, 180°]. α-helical residues cluster near (−60°, −45°); β-strand residues near (−120°, +130°). A Ramachandran plot is simply a scatter of (φ, ψ) for every residue.

B-factor. For experimental (PDB) structures, the B-factor (temperature factor) quantifies the positional spread of each atom in the crystal — a combination of thermal vibration and static disorder — in units of Å². High B-factors mark flexible loops or poorly resolved regions; low B-factors mark the rigid, well-ordered core.

Secondary structure (3-state, P-SEA). SS3 is a coarse helix/strand/coil call (letters a/b/c) made by the P-SEA algorithm from inter-Cα distances and dihedrals. It is less detailed than DSSP but needs only Cα positions.

Predicted aligned error. Predicted aligned error is AlphaFold's pairwise confidence. Unlike pLDDT (per-residue), PAE is per-residue-pair and captures whether two parts of the structure are correctly placed relative to each other. Units are ångströms of expected positional error.

Solvent-accessible surface area. Solvent-accessible surface area (SASA) is the area in Å² traced out by the centre of a 1.4 Å probe sphere (a water molecule) rolled over the protein's van der Waals surface (Shrake–Rupley / Lee–Richards construction). Buried residues have near-zero SASA; fully exposed residues can exceed 200 Å². The total SASA scales roughly with the number of surface residues.

Secondary structure (8-state, DSSP). The SS8 string is DSSP's per-residue secondary-structure call. α-helix (H) means an i→i+4 H-bond ladder; β-strand (E) means the residue participates in a β-sheet; 3₁₀ (G) and π (I) are tighter and wider helices; T/S are turns/bends; '-' is loop.

Rendered structure images. Structure images are PyMOL renders from six orthogonal camera directions. Cartoon representation draws helices as coils and strands as arrows; sticks shows the backbone as bonds; surface shows the solvent-excluded envelope. Rainbow coloring maps sequence position to hue (blue→red, N→C); chain coloring assigns a distinct color per polypeptide.

Sequence. The amino-acid sequence is the protein's primary structure: the linear order of residues from the N-terminus to the C-terminus, written in one-letter code. Everything else here — the 3D coordinates, the secondary structure, the domain annotations — is ultimately a consequence of this string.

Contact-map, Ramachandran, and PAE plots. Three diagnostic plots accompany the record. The Cα contact map visualizes the tertiary structure as a 2D adjacency matrix (8 Å cutoff, sequence-local contacts suppressed). The Ramachandran plot shows the distribution of backbone (φ, ψ) torsions, with points in the α and β basins reflecting secondary structure content. The PAE plot shows AlphaFold's inter-residue confidence as a color matrix.